Protein AF-0000000067417539 (afdb_homodimer)

Solvent-accessible surface area (backbone atoms only — not comparable to full-atom values): 49008 Å² total; per-residue (Å²): 124,87,70,71,47,50,42,73,65,52,53,49,49,56,33,50,54,48,44,44,44,50,24,54,71,59,54,62,60,45,29,59,38,79,88,56,55,67,68,60,54,50,51,51,49,49,48,50,26,50,43,35,70,62,41,44,41,47,52,42,29,35,38,40,38,35,36,55,36,11,48,52,43,14,65,52,37,34,90,78,68,41,40,49,39,47,21,32,36,34,58,30,32,34,31,30,34,17,54,83,93,40,79,54,18,36,35,42,69,67,55,44,52,52,34,27,50,69,7,37,25,68,84,79,81,80,47,68,68,59,51,51,28,22,14,45,53,50,72,64,57,52,46,50,54,50,49,53,35,50,50,54,47,51,50,55,53,49,28,55,74,71,71,40,51,75,52,57,46,52,46,56,34,43,36,46,39,64,50,35,59,56,43,45,65,45,44,64,58,40,56,24,72,41,55,70,58,45,79,40,59,61,40,89,40,73,55,47,85,67,84,72,74,70,81,56,63,71,75,75,55,49,69,63,26,74,84,45,71,64,84,66,85,71,81,83,67,86,72,71,88,66,79,81,70,82,69,74,77,75,63,78,56,41,60,66,41,39,54,44,39,42,48,42,41,46,43,39,43,47,38,40,50,48,42,57,60,54,64,53,85,84,74,45,73,64,51,52,51,48,46,50,49,46,50,50,46,49,48,55,65,39,40,61,56,49,49,50,48,50,50,54,52,48,56,46,30,39,75,60,31,50,77,68,65,77,67,27,61,44,46,53,78,54,50,27,54,77,53,33,67,69,48,49,52,51,35,51,51,50,29,50,53,47,33,39,52,44,17,49,47,51,45,70,55,64,80,54,93,53,83,41,71,68,57,43,51,51,46,46,53,30,24,48,42,45,37,47,47,66,59,58,46,49,62,54,52,50,33,49,73,70,64,58,83,46,71,65,50,53,52,49,50,52,52,42,52,51,38,50,54,52,35,50,52,28,42,52,46,49,52,50,50,24,60,57,40,64,78,58,67,61,76,53,53,29,59,55,54,68,69,63,53,48,60,68,74,99,126,88,71,69,48,50,43,72,66,52,55,51,49,55,32,49,54,48,44,44,44,50,26,54,69,59,55,62,60,46,28,58,39,79,87,56,55,66,68,59,53,49,50,50,50,50,49,51,27,51,42,34,69,61,39,44,42,47,51,44,29,33,39,40,38,35,35,55,37,10,48,51,42,14,66,54,37,34,90,80,69,41,41,50,41,49,22,32,36,35,57,30,31,34,31,29,33,19,54,82,92,40,80,54,18,35,35,44,66,67,57,46,51,52,33,26,52,69,6,36,26,68,84,81,83,78,49,68,66,60,51,51,27,22,14,45,52,52,73,63,56,52,47,50,54,50,50,52,35,49,49,53,47,51,50,54,52,48,27,56,74,70,69,39,51,76,52,58,46,51,46,57,32,42,36,47,38,65,49,35,59,56,42,45,65,47,45,64,57,41,56,24,73,40,55,71,56,45,79,42,57,61,40,90,41,72,55,46,86,65,84,74,75,70,81,57,62,71,73,74,57,50,71,61,26,74,84,44,68,63,82,66,84,70,81,80,66,83,78,66,87,67,80,80,70,81,69,71,76,75,62,79,51,46,63,63,40,42,56,43,39,45,49,41,43,48,42,41,45,49,38,40,54,48,42,58,62,48,69,45,89,84,68,47,72,65,53,54,50,49,46,49,50,48,50,50,45,48,49,54,66,40,40,60,57,50,48,50,47,50,50,55,52,49,56,46,29,38,74,56,31,47,78,69,63,75,67,26,61,43,46,54,79,53,49,25,56,76,51,32,68,69,49,49,52,51,35,52,51,51,28,50,52,47,33,38,51,44,16,47,48,50,45,71,54,66,80,56,92,53,84,42,71,66,57,44,49,52,47,47,52,28,24,48,43,46,37,48,47,67,58,56,48,52,61,54,52,51,32,48,73,69,63,57,82,47,70,66,52,52,52,49,49,53,51,40,54,51,36,51,54,51,37,49,50,27,43,51,46,50,52,49,50,23,58,58,40,62,80,60,65,61,76,55,53,30,58,55,54,67,70,64,54,48,60,70,74,99

Secondary structure (DSSP, 8-state):
----BPPHHHHHHHHHHHHHIIIIIS--PPPPPTT--HHHHHHHHHHHHHHHHH-HHHHHHHHHHHHHHHHHHHHHHGGGT--HHHHHHHHTT-EEEEETTEEEEE--HHHHHHHHHHTSSPPP---HHHHHHH-S--HHHHHHHHHHHHHHHHHHHHHHHTTPPPPHHHHHHHHHHHHHHHHHHHTTTSPSS---PEEEE----PPPP-TT----------TTTTTS------------S----------TTHHHHHHHHHHHHHHHHHHHHHHHHHTSS---HHHHHHHHHHHHHHHHHHHHHHHHHHHHHHHHHHHH-----TT-SS--TT--PPP-HHHHHHHHHHHHHHHHHHHHHHHTTTT---SSHHHHHHHHHHHHHHHHHHHTTHHHHHHHHHT---HHHHHHHHHHHHHHHHHHHHHHHHHHHHHHGGGS--GGGGBPPHHHHHHHH-/----BPPHHHHHHHHHHHHHIIIIIS--PPPPPTT--HHHHHHHHHHHHHHHHH-HHHHHHHHHHHHHHHHHHHHHHGGGT--HHHHHHHHTT-EEEEETTEEEEE--HHHHHHHHHHTSSPPP---HHHHHHH-S--HHHHHHHHHHHHHHHHHHHHHHHTTPPPPHHHHHHHHHHHHHHHHHHHTTTSPSS---PEEEE----PPPP-TT----------TTTTTS------------S----------TTHHHHHHHHHHHHHHHHHHHHHHHHHSSS---HHHHHHHHHHHHHHHHHHHHHHHHHHHHHHHHHHHH-----TT-SS--TT--PPP-HHHHHHHHHHHHHHHHHHHHHHHTTTT---SSHHHHHHHHHHHHHHHHHHHTTHHHHHHHHHT---HHHHHHHHHHHHHHHHHHHHHHHHHHHHHHGGGS--GGGGBPPHHHHHHHH-

pLDDT: mean 79.62, std 21.46, range [25.67, 98.38]

Foldseek 3Di:
DPFQWFDLVNVVVLLVVLLCLLQQVLQFWFEDFDPDDPVVVVVLSVVSSVCCLQPVLLSLLLLLLQLQQLVVVCVQCVVVPDHSLNSLCLQSQQEFEDADPDTQAGHHPVNVLVCLQVQQWDDDPDHLVNSQVLFPDDPVNLVVSLVSLVVLLVQVVLCVVVVFADFLSSLLSNLSSVCSVSSCVSCVSHGHHRHHHDYIYRHHGDRDDRDDDDPFPPLCLCQCCVVVVPPDPDDPDPDDPDDPPPPPPPCSPCPVCVVVCCCCCVVCVVVCVVVVVVVPDDCPPVNVVVVVVVVVVVCVVCVVVVVLVVLLVVSCLSLDQADDDSRHSGRDGSHGHDDHPVSSVVSLVSSLVSQQSSLVSLCVCQPHDAPDPVLSVLSNVLSVLSNVLSVLCVVLVVCSVVVPHDPVSSVSVVVSSVSSVVNSVSSVSSVVSSVVRSVDDDPSNRRGRDVVVVVVVD/DPFQWFDLVNVVVLLVVLLCLLQQVLQFWFEDFDPDDPVVVVVLSVVSSVCCLQPVLLSLLLLLLQLQQLVVVCVQCVVVPDDSLNSLCLQSQQEFEDADPDTQAGHHPVNVLVCLQVQQWDDDPDHLVNSQVLFPDDPVNLVVSLVSLVVLLVQVVLCVVVVFADFLSSLLSNLSSVCSVSSCVSCVSHGHHRHHHDYIYRHHGDRDDRDDDDPFPPLCLCQCCVLVVPPDDDDPDDPPPDDPPPPPPPPSCCSVCVVVCCCCVVVCVVVCVVVVVVVPDCCPPVNVVVVVVVVVVVCVVCVVVVVLVVLLVVSCLSLDQADDDSRHSGGDGSHGHDDHPVSNVVSLVSSLVSQQSSLVSLCVCQPHDAPDPVLSVLSNVLSVLSNVLSVLCVVLVVCSVVVPHDPVSVVSVVVSSVSSVVNSVSSVSSVVSSVVRSVDDDPSNRRGRDVVVVVVVD

Sequence (916 aa):
MCIDQRSLTDIIWSCFTTIFACTWLSVHPNMPGPDEKCWKTVLRRLELMLWSLICPEMIICWACRQWFAARSLCDEYGGLGWTKTHGYFLQMGGFMLMDGDEMVGVLTPEMFRDLLQDGMIAFPSITEEEIEDRSKADGLAKGIAVLQTVWFIAQCISRKAQGLITTEVELITLAFAALNGILYFLWWNKPLDVKCCVPVPYEDCEPVMIPSYTKPKRLTWRIFGMFFKSPGPEESTARETAKVPHSNPKKSTQIFSSIFSWGHTWFLNSLGHLTGCAAMDTITLATTCALFVKKALVELLLLPFRAILVILLRFQDFHRCDMVDEDAIRVPTFYAPANDDHGFFRVRITTLIVATIFGGIHCAGWNFPFPSHAELIIWRVSSLIIVIVPWTFVPLLVTGFMGIDTIATKVYTMVSYSGAVIYVLARLTLFVEALTALRHLPPGAYAVVEWTALLLHMMCIDQRSLTDIIWSCFTTIFACTWLSVHPNMPGPDEKCWKTVLRRLELMLWSLICPEMIICWACRQWFAARSLCDEYGGLGWTKTHGYFLQMGGFMLMDGDEMVGVLTPEMFRDLLQDGMIAFPSITEEEIEDRSKADGLAKGIAVLQTVWFIAQCISRKAQGLITTEVELITLAFAALNGILYFLWWNKPLDVKCCVPVPYEDCEPVMIPSYTKPKRLTWRIFGMFFKSPGPEESTARETAKVPHSNPKKSTQIFSSIFSWGHTWFLNSLGHLTGCAAMDTITLATTCALFVKKALVELLLLPFRAILVILLRFQDFHRCDMVDEDAIRVPTFYAPANDDHGFFRVRITTLIVATIFGGIHCAGWNFPFPSHAELIIWRVSSLIIVIVPWTFVPLLVTGFMGIDTIATKVYTMVSYSGAVIYVLARLTLFVEALTALRHLPPGAYAVVEWTALLLHM

Radius of gyration: 33.46 Å; Cα contacts (8 Å, |Δi|>4): 1093; chains: 2; bounding box: 87×87×120 Å

Structure (mmCIF, N/CA/C/O backbone):
data_AF-0000000067417539-model_v1
#
loop_
_entity.id
_entity.type
_entity.pdbx_description
1 polymer 'Predicted protein'
#
loop_
_atom_site.group_PDB
_atom_site.id
_atom_site.type_symbol
_atom_site.label_atom_id
_atom_site.label_alt_id
_atom_site.label_comp_id
_atom_site.label_asym_id
_atom_site.label_entity_id
_atom_site.label_seq_id
_atom_site.pdbx_PDB_ins_code
_atom_site.Cartn_x
_atom_site.Cartn_y
_atom_site.Cartn_z
_atom_site.occupancy
_atom_site.B_iso_or_equiv
_atom_site.auth_seq_id
_atom_site.auth_comp_id
_atom_site.auth_asym_id
_atom_site.auth_atom_id
_atom_site.pdbx_PDB_model_num
ATOM 1 N N . MET A 1 1 ? -37.094 -16.547 -8.812 1 30.61 1 MET A N 1
ATOM 2 C CA . MET A 1 1 ? -36 -15.633 -9.117 1 30.61 1 MET A CA 1
ATOM 3 C C . MET A 1 1 ? -35.25 -15.227 -7.852 1 30.61 1 MET A C 1
ATOM 5 O O . MET A 1 1 ? -35.844 -14.703 -6.91 1 30.61 1 MET A O 1
ATOM 9 N N . CYS A 1 2 ? -34.438 -16.016 -7.34 1 40.66 2 CYS A N 1
ATOM 10 C CA . CYS A 1 2 ? -33.719 -15.766 -6.098 1 40.66 2 CYS A CA 1
ATOM 11 C C . CYS A 1 2 ? -33.312 -14.305 -5.988 1 40.66 2 CYS A C 1
ATOM 13 O O . CYS A 1 2 ? -32.5 -13.828 -6.797 1 40.66 2 CYS A O 1
ATOM 15 N N . ILE A 1 3 ? -34.125 -13.336 -5.777 1 50.66 3 ILE A N 1
ATOM 16 C CA . ILE A 1 3 ? -34.031 -11.883 -5.688 1 50.66 3 ILE A CA 1
ATOM 17 C C . ILE A 1 3 ? -32.75 -11.516 -4.926 1 50.66 3 ILE A C 1
ATOM 19 O O . ILE A 1 3 ? -32.562 -11.93 -3.779 1 50.66 3 ILE A O 1
ATOM 23 N N . ASP A 1 4 ? -31.688 -11.234 -5.594 1 61.25 4 ASP A N 1
ATOM 24 C CA . ASP A 1 4 ? -30.359 -10.961 -5.062 1 61.25 4 ASP A CA 1
ATOM 25 C C . ASP A 1 4 ? -30.406 -9.898 -3.967 1 61.25 4 ASP A C 1
ATOM 27 O O . ASP A 1 4 ? -30.906 -8.797 -4.191 1 61.25 4 ASP A O 1
ATOM 31 N N . GLN A 1 5 ? -30.812 -10.25 -2.805 1 75.88 5 GLN A N 1
ATOM 32 C CA . GLN A 1 5 ? -30.781 -9.375 -1.638 1 75.88 5 GLN A CA 1
ATOM 33 C C . GLN A 1 5 ? -29.391 -9.328 -1.022 1 75.88 5 GLN A C 1
ATOM 35 O O . GLN A 1 5 ? -28.594 -10.266 -1.186 1 75.88 5 GLN A O 1
ATOM 40 N N . ARG A 1 6 ? -29.141 -8.07 -0.661 1 79.06 6 ARG A N 1
ATOM 41 C CA . ARG A 1 6 ? -27.906 -7.957 0.1 1 79.06 6 ARG A CA 1
ATOM 42 C C . ARG A 1 6 ? -28.125 -8.305 1.568 1 79.06 6 ARG A C 1
ATOM 44 O O . ARG A 1 6 ? -29.219 -8.125 2.092 1 79.06 6 ARG A O 1
ATOM 51 N N . SER A 1 7 ? -27.094 -8.875 2.131 1 78.69 7 SER A N 1
ATOM 52 C CA . SER A 1 7 ? -27.156 -9.25 3.539 1 78.69 7 SER A CA 1
ATOM 53 C C . SER A 1 7 ? -26.719 -8.102 4.441 1 78.69 7 SER A C 1
ATOM 55 O O . SER A 1 7 ? -26.172 -7.105 3.959 1 78.69 7 SER A O 1
ATOM 57 N N . LEU A 1 8 ? -27.062 -8.211 5.754 1 82.5 8 LEU A N 1
ATOM 58 C CA . LEU A 1 8 ? -26.594 -7.234 6.734 1 82.5 8 LEU A CA 1
ATOM 59 C C . LEU A 1 8 ? -25.062 -7.168 6.746 1 82.5 8 LEU A C 1
ATOM 61 O O . LEU A 1 8 ? -24.5 -6.082 6.852 1 82.5 8 LEU A O 1
ATOM 65 N N . THR A 1 9 ? -24.5 -8.281 6.598 1 77.75 9 THR A N 1
ATOM 66 C CA . THR A 1 9 ? -23.031 -8.336 6.59 1 77.75 9 THR A CA 1
ATOM 67 C C . THR A 1 9 ? -22.469 -7.609 5.375 1 77.75 9 THR A C 1
ATOM 69 O O . THR A 1 9 ? -21.422 -6.973 5.457 1 77.75 9 THR A O 1
ATOM 72 N N . ASP A 1 10 ? -23.172 -7.68 4.316 1 79.38 10 ASP A N 1
ATOM 73 C CA . ASP A 1 10 ? -22.75 -6.957 3.115 1 79.38 10 ASP A CA 1
ATOM 74 C C . ASP A 1 10 ? -22.75 -5.449 3.354 1 79.38 10 ASP A C 1
ATOM 76 O O . ASP A 1 10 ? -21.828 -4.746 2.943 1 79.38 10 ASP A O 1
ATOM 80 N N . ILE A 1 11 ? -23.766 -5.074 3.975 1 86.38 11 ILE A N 1
ATOM 81 C CA . ILE A 1 11 ? -23.922 -3.65 4.246 1 86.38 11 ILE A CA 1
ATOM 82 C C . ILE A 1 11 ? -22.812 -3.18 5.18 1 86.38 11 ILE A C 1
ATOM 84 O O . ILE A 1 11 ? -22.141 -2.18 4.91 1 86.38 11 ILE A O 1
ATOM 88 N N . ILE A 1 12 ? -22.594 -3.945 6.184 1 86.62 12 ILE A N 1
ATOM 89 C CA . ILE A 1 12 ? -21.594 -3.578 7.191 1 86.62 12 ILE A CA 1
ATOM 90 C C . ILE A 1 12 ? -20.203 -3.582 6.57 1 86.62 12 ILE A C 1
ATOM 92 O O . ILE A 1 12 ? -19.438 -2.639 6.75 1 86.62 12 ILE A O 1
ATOM 96 N N . TRP A 1 13 ? -19.906 -4.531 5.82 1 81.94 13 TRP A N 1
ATOM 97 C CA . TRP A 1 13 ? -18.562 -4.672 5.242 1 81.94 13 TRP A CA 1
ATOM 98 C C . TRP A 1 13 ? -18.297 -3.582 4.207 1 81.94 13 TRP A C 1
ATOM 100 O O . TRP A 1 13 ? -17.203 -3.027 4.148 1 81.94 13 TRP A O 1
ATOM 110 N N . SER A 1 14 ? -19.234 -3.32 3.393 1 85.69 14 SER A N 1
ATOM 111 C CA . SER A 1 14 ? -19.062 -2.268 2.393 1 85.69 14 SER A CA 1
ATOM 112 C C . SER A 1 14 ? -18.828 -0.915 3.051 1 85.69 14 SER A C 1
ATOM 114 O O . SER A 1 14 ? -17.969 -0.146 2.6 1 85.69 14 SER A O 1
ATOM 116 N N . CYS A 1 15 ? -19.531 -0.683 4.098 1 93.25 15 CYS A N 1
ATOM 117 C CA . CYS A 1 15 ? -19.359 0.58 4.809 1 93.25 15 CYS A CA 1
ATOM 118 C C . CYS A 1 15 ? -18.031 0.624 5.539 1 93.25 15 CYS A C 1
ATOM 120 O O . CYS A 1 15 ? -17.312 1.623 5.469 1 93.25 15 CYS A O 1
ATOM 122 N N . PHE A 1 16 ? -17.734 -0.438 6.164 1 90.31 16 PHE A N 1
ATOM 123 C CA . PHE A 1 16 ? -16.484 -0.493 6.93 1 90.31 16 PHE A CA 1
ATOM 124 C C . PHE A 1 16 ? -15.281 -0.319 6.02 1 90.31 16 PHE A C 1
ATOM 126 O O . PHE A 1 16 ? -14.367 0.446 6.336 1 90.31 16 PHE A O 1
ATOM 133 N N . THR A 1 17 ? -15.242 -0.993 4.883 1 87.19 17 THR A N 1
ATOM 134 C CA . THR A 1 17 ? -14.117 -0.904 3.959 1 87.19 17 THR A CA 1
ATOM 135 C C . THR A 1 17 ? -14.008 0.502 3.377 1 87.19 17 THR A C 1
ATOM 137 O O . THR A 1 17 ? -12.898 1.02 3.197 1 87.19 17 THR A O 1
ATOM 140 N N . THR A 1 18 ? -15.094 1.055 3.1 1 92.12 18 THR A N 1
ATOM 141 C CA . THR A 1 18 ? -15.086 2.408 2.559 1 92.12 18 THR A CA 1
ATOM 142 C C . THR A 1 18 ? -14.602 3.408 3.604 1 92.12 18 THR A C 1
ATOM 144 O O . THR A 1 18 ? -13.781 4.281 3.303 1 92.12 18 THR A O 1
ATOM 147 N N . ILE A 1 19 ? -15.102 3.273 4.816 1 94.19 19 ILE A N 1
ATOM 148 C CA . ILE A 1 19 ? -14.672 4.164 5.891 1 94.19 19 ILE A CA 1
ATOM 149 C C . ILE A 1 19 ? -13.172 3.998 6.129 1 94.19 19 ILE A C 1
ATOM 151 O O . ILE A 1 19 ? -12.453 4.984 6.305 1 94.19 19 ILE A O 1
ATOM 155 N N . PHE A 1 20 ? -12.742 2.793 6.105 1 90.44 20 PHE A N 1
ATOM 156 C CA . PHE A 1 20 ? -11.32 2.52 6.285 1 90.44 20 PHE A CA 1
ATOM 157 C C . PHE A 1 20 ? -10.5 3.174 5.18 1 90.44 20 PHE A C 1
ATOM 159 O O . PHE A 1 20 ? -9.453 3.768 5.445 1 90.44 20 PHE A O 1
ATOM 166 N N . ALA A 1 21 ? -10.945 3.092 3.982 1 89.31 21 ALA A N 1
ATOM 167 C CA . ALA A 1 21 ? -10.266 3.719 2.848 1 89.31 21 ALA A CA 1
ATOM 168 C C . ALA A 1 21 ? -10.203 5.234 3.02 1 89.31 21 ALA A C 1
ATOM 170 O O . ALA A 1 21 ? -9.18 5.855 2.727 1 89.31 21 ALA A O 1
ATOM 171 N N . CYS A 1 22 ? -11.195 5.801 3.574 1 94 22 CYS A N 1
ATOM 172 C CA . CYS A 1 22 ? -11.312 7.254 3.674 1 94 22 CYS A CA 1
ATOM 173 C C . CYS A 1 22 ? -10.555 7.777 4.891 1 94 22 CYS A C 1
ATOM 175 O O . CYS A 1 22 ? -10.258 8.969 4.977 1 94 22 CYS A O 1
ATOM 177 N N . THR A 1 23 ? -10.258 6.914 5.824 1 94.12 23 THR A N 1
ATOM 178 C CA . THR A 1 23 ? -9.734 7.43 7.086 1 94.12 23 THR A CA 1
ATOM 179 C C . THR A 1 23 ? -8.328 6.902 7.344 1 94.12 23 THR A C 1
ATOM 181 O O . THR A 1 23 ? -7.551 7.527 8.062 1 94.12 23 THR A O 1
ATOM 184 N N . TRP A 1 24 ? -7.984 5.84 6.777 1 90.12 24 TRP A N 1
ATOM 185 C CA . TRP A 1 24 ? -6.664 5.262 7 1 90.12 24 TRP A CA 1
ATOM 186 C C . TRP A 1 24 ? -5.805 5.371 5.742 1 90.12 24 TRP A C 1
ATOM 188 O O . TRP A 1 24 ? -4.707 5.93 5.781 1 90.12 24 TRP A O 1
ATOM 198 N N . LEU A 1 25 ? -6.379 4.938 4.637 1 88.94 25 LEU A N 1
ATOM 199 C CA . LEU A 1 25 ? -5.586 4.84 3.418 1 88.94 25 LEU A CA 1
ATOM 200 C C . LEU A 1 25 ? -5.371 6.215 2.799 1 88.94 25 LEU A C 1
ATOM 202 O O . LEU A 1 25 ? -4.328 6.469 2.186 1 88.94 25 LEU A O 1
ATOM 206 N N . SER A 1 26 ? -6.289 7.059 2.953 1 92.94 26 SER A N 1
ATOM 207 C CA . SER A 1 26 ? -6.242 8.344 2.264 1 92.94 26 SER A CA 1
ATOM 208 C C . SER A 1 26 ? -5.445 9.367 3.062 1 92.94 26 SER A C 1
ATOM 210 O O . SER A 1 26 ? -5.055 10.406 2.531 1 92.94 26 SER A O 1
ATOM 212 N N . VAL A 1 27 ? -5.254 9.109 4.324 1 95.19 27 VAL A N 1
ATOM 213 C CA . VAL A 1 27 ? -4.582 10.094 5.172 1 95.19 27 VAL A CA 1
ATOM 214 C C . VAL A 1 27 ? -3.068 9.922 5.055 1 95.19 27 VAL A C 1
ATOM 216 O O . VAL A 1 27 ? -2.543 8.828 5.242 1 95.19 27 VAL A O 1
ATOM 219 N N . HIS A 1 28 ? -2.389 11.008 4.664 1 96.06 28 HIS A N 1
ATOM 220 C CA . HIS A 1 28 ? -0.939 11.031 4.516 1 96.06 28 HIS A CA 1
ATOM 221 C C . HIS A 1 28 ? -0.271 11.711 5.707 1 96.06 28 HIS A C 1
ATOM 223 O O . HIS A 1 28 ? -0.186 12.938 5.758 1 96.06 28 HIS A O 1
ATOM 229 N N . PRO A 1 29 ? 0.31 10.969 6.602 1 95.62 29 PRO A N 1
ATOM 230 C CA . PRO A 1 29 ? 0.943 11.578 7.773 1 95.62 29 PRO A CA 1
ATOM 231 C C . PRO A 1 29 ? 2.295 12.211 7.449 1 95.62 29 PRO A C 1
ATOM 233 O O . PRO A 1 29 ? 2.877 11.938 6.398 1 95.62 29 PRO A O 1
ATOM 236 N N . ASN A 1 30 ? 2.695 13.133 8.328 1 96.81 30 ASN A N 1
ATOM 237 C CA . ASN A 1 30 ? 4.07 13.617 8.281 1 96.81 30 ASN A CA 1
ATOM 238 C C . ASN A 1 30 ? 5.062 12.523 8.672 1 96.81 30 ASN A C 1
ATOM 240 O O . ASN A 1 30 ? 4.664 11.477 9.18 1 96.81 30 ASN A O 1
ATOM 244 N N . MET A 1 31 ? 6.254 12.789 8.414 1 95.5 31 MET A N 1
ATOM 245 C CA . MET A 1 31 ? 7.281 11.766 8.594 1 95.5 31 MET A CA 1
ATOM 246 C C . MET A 1 31 ? 7.516 11.477 10.07 1 95.5 31 MET A C 1
ATOM 248 O O . MET A 1 31 ? 7.52 12.391 10.891 1 95.5 31 MET A O 1
ATOM 252 N N . PRO A 1 32 ? 7.711 10.219 10.375 1 93.88 32 PRO A N 1
ATOM 253 C CA . PRO A 1 32 ? 8.102 9.875 11.75 1 93.88 32 PRO A CA 1
ATOM 254 C C . PRO A 1 32 ? 9.555 10.242 12.055 1 93.88 32 PRO A C 1
ATOM 256 O O . PRO A 1 32 ? 10.328 10.531 11.133 1 93.88 32 PRO A O 1
ATOM 259 N N . GLY A 1 33 ? 9.883 10.352 13.328 1 90.94 33 GLY A N 1
ATOM 260 C CA . GLY A 1 33 ? 11.266 10.586 13.711 1 90.94 33 GLY A CA 1
ATOM 261 C C . GLY A 1 33 ? 12.195 9.438 13.352 1 90.94 33 GLY A C 1
ATOM 262 O O . GLY A 1 33 ? 11.742 8.305 13.188 1 90.94 33 GLY A O 1
ATOM 263 N N . PRO A 1 34 ? 13.398 9.961 13.266 1 87.94 34 PRO A N 1
ATOM 264 C CA . PRO A 1 34 ? 14.367 8.891 13.023 1 87.94 34 PRO A CA 1
ATOM 265 C C . PRO A 1 34 ? 14.422 7.867 14.156 1 87.94 34 PRO A C 1
ATOM 267 O O . PRO A 1 34 ? 14.266 8.234 15.328 1 87.94 34 PRO A O 1
ATOM 270 N N . ASP A 1 35 ? 14.312 6.562 13.984 1 81.94 35 ASP A N 1
ATOM 271 C CA . ASP A 1 35 ? 14.453 5.449 14.914 1 81.94 35 ASP A CA 1
ATOM 272 C C . ASP A 1 35 ? 13.219 5.301 15.797 1 81.94 35 ASP A C 1
ATOM 274 O O . ASP A 1 35 ? 13.289 4.723 16.875 1 81.94 35 ASP A O 1
ATOM 278 N N . GLU A 1 36 ? 12.234 6.094 15.508 1 88 36 GLU A N 1
ATOM 279 C CA . GLU A 1 36 ? 11 5.914 16.266 1 88 36 GLU A CA 1
ATOM 280 C C . GLU A 1 36 ? 10.484 4.484 16.156 1 88 36 GLU A C 1
ATOM 282 O O . GLU A 1 36 ? 10.539 3.883 15.078 1 88 36 GLU A O 1
ATOM 287 N N . LYS A 1 37 ? 10.078 4.043 17.281 1 84.25 37 LYS A N 1
ATOM 288 C CA . LYS A 1 37 ? 9.555 2.678 17.297 1 84.25 37 LYS A CA 1
ATOM 289 C C . LYS A 1 37 ? 8.266 2.572 16.484 1 84.25 37 LYS A C 1
ATOM 291 O O . LYS A 1 37 ? 7.492 3.529 16.422 1 84.25 37 LYS A O 1
ATOM 296 N N . CYS A 1 38 ? 8.023 1.442 15.953 1 83.56 38 CYS A N 1
ATOM 297 C CA . CYS A 1 38 ? 6.891 1.188 15.07 1 83.56 38 CYS A CA 1
ATOM 298 C C . CYS A 1 38 ? 5.57 1.419 15.797 1 83.56 38 CYS A C 1
ATOM 300 O O . CYS A 1 38 ? 4.629 1.969 15.227 1 83.56 38 CYS A O 1
ATOM 302 N N . TRP A 1 39 ? 5.559 1.03 17.062 1 84 39 TRP A N 1
ATOM 303 C CA . TRP A 1 39 ? 4.285 1.126 17.781 1 84 39 TRP A CA 1
ATOM 304 C C . TRP A 1 39 ? 3.879 2.584 17.969 1 84 39 TRP A C 1
ATOM 306 O O . TRP A 1 39 ? 2.689 2.902 18 1 84 39 TRP A O 1
ATOM 316 N N . LYS A 1 40 ? 4.832 3.449 18.078 1 88.31 40 LYS A N 1
ATOM 317 C CA . LYS A 1 40 ? 4.523 4.871 18.219 1 88.31 40 LYS A CA 1
ATOM 318 C C . LYS A 1 40 ? 3.945 5.434 16.922 1 88.31 40 LYS A C 1
ATOM 320 O O . LYS A 1 40 ? 3.012 6.234 16.953 1 88.31 40 LYS A O 1
ATOM 325 N N . THR A 1 41 ? 4.496 5.016 15.883 1 90 41 THR A N 1
ATOM 326 C CA . THR A 1 41 ? 4.004 5.465 14.586 1 90 41 THR A CA 1
ATOM 327 C C . THR A 1 41 ? 2.596 4.938 14.328 1 90 41 THR A C 1
ATOM 329 O O . THR A 1 41 ? 1.746 5.656 13.797 1 90 41 THR A O 1
ATOM 332 N N . VAL A 1 42 ? 2.33 3.715 14.766 1 87.06 42 VAL A N 1
ATOM 333 C CA . VAL A 1 42 ? 1.009 3.123 14.586 1 87.06 42 VAL A CA 1
ATOM 334 C C . VAL A 1 42 ? -0.011 3.867 15.445 1 87.06 42 VAL A C 1
ATOM 336 O O . VAL A 1 42 ? -1.132 4.129 15.008 1 87.06 42 VAL A O 1
ATOM 339 N N . LEU A 1 43 ? 0.421 4.16 16.625 1 89.69 43 LEU A N 1
ATOM 340 C CA . LEU A 1 43 ? -0.47 4.895 17.516 1 89.69 43 LEU A CA 1
ATOM 341 C C . LEU A 1 43 ? -0.818 6.262 16.938 1 89.69 43 LEU A C 1
ATOM 343 O O . LEU A 1 43 ? -1.961 6.711 17.031 1 89.69 43 LEU A O 1
ATOM 347 N N . ARG A 1 44 ? 0.122 6.875 16.375 1 91.94 44 ARG A N 1
ATOM 348 C CA . ARG A 1 44 ? -0.13 8.164 15.734 1 91.94 44 ARG A CA 1
ATOM 349 C C . ARG A 1 44 ? -1.064 8.016 14.539 1 91.94 44 ARG A C 1
ATOM 351 O O . ARG A 1 44 ? -1.921 8.875 14.305 1 91.94 44 ARG A O 1
ATOM 358 N N . ARG A 1 45 ? -0.886 7.008 13.828 1 92.19 45 ARG A N 1
ATOM 359 C CA . ARG A 1 45 ? -1.764 6.727 12.695 1 92.19 45 ARG A CA 1
ATOM 360 C C . ARG A 1 45 ? -3.191 6.469 13.164 1 92.19 45 ARG A C 1
ATOM 362 O O . ARG A 1 45 ? -4.148 6.879 12.508 1 92.19 45 ARG A O 1
ATOM 369 N N . LEU A 1 46 ? -3.291 5.758 14.25 1 91 46 LEU A N 1
ATOM 370 C CA . LEU A 1 46 ? -4.605 5.492 14.82 1 91 46 LEU A CA 1
ATOM 371 C C . LEU A 1 46 ? -5.266 6.781 15.297 1 91 46 LEU A C 1
ATOM 373 O O . LEU A 1 46 ? -6.473 6.961 15.141 1 91 46 LEU A O 1
ATOM 377 N N . GLU A 1 47 ? -4.449 7.59 15.836 1 92.88 47 GLU A N 1
ATOM 378 C CA . GLU A 1 47 ? -4.977 8.891 16.234 1 92.88 47 GLU A CA 1
ATOM 379 C C . GLU A 1 47 ? -5.512 9.664 15.031 1 92.88 47 GLU A C 1
ATOM 381 O O . GLU A 1 47 ? -6.602 10.242 15.094 1 92.88 47 GLU A O 1
ATOM 386 N N . LEU A 1 48 ? -4.762 9.695 14 1 94.88 48 LEU A N 1
ATOM 387 C CA . LEU A 1 48 ? -5.188 10.383 12.789 1 94.88 48 LEU A CA 1
ATOM 388 C C . LEU A 1 48 ? -6.477 9.773 12.25 1 94.88 48 LEU A C 1
ATOM 390 O O . LEU A 1 48 ? -7.367 10.5 11.797 1 94.88 48 LEU A O 1
ATOM 394 N N . MET A 1 49 ? -6.52 8.453 12.312 1 94.94 49 MET A N 1
ATOM 395 C CA . MET A 1 49 ? -7.746 7.785 11.875 1 94.94 49 MET A CA 1
ATOM 396 C C . MET A 1 49 ? -8.93 8.211 12.734 1 94.94 49 MET A C 1
ATOM 398 O O . MET A 1 49 ? -10.016 8.484 12.211 1 94.94 49 MET A O 1
ATOM 402 N N . LEU A 1 50 ? -8.75 8.281 14.016 1 93 50 LEU A N 1
ATOM 403 C CA . LEU A 1 50 ? -9.812 8.672 14.938 1 93 50 LEU A CA 1
ATOM 404 C C . LEU A 1 50 ? -10.289 10.094 14.648 1 93 50 LEU A C 1
ATOM 406 O O . LEU A 1 50 ? -11.5 10.344 14.602 1 93 50 LEU A O 1
ATOM 410 N N . TRP A 1 51 ? -9.383 10.93 14.398 1 93.31 51 TRP A N 1
ATOM 411 C CA . TRP A 1 51 ? -9.773 12.305 14.102 1 93.31 51 TRP A CA 1
ATOM 412 C C . TRP A 1 51 ? -10.438 12.391 12.734 1 93.31 51 TRP A C 1
ATOM 414 O O . TRP A 1 51 ? -11.336 13.219 12.523 1 93.31 51 TRP A O 1
ATOM 424 N N . SER A 1 52 ? -10.008 11.555 11.844 1 95.5 52 SER A N 1
ATOM 425 C CA . SER A 1 52 ? -10.672 11.508 10.547 1 95.5 52 SER A CA 1
ATOM 426 C C . SER A 1 52 ? -12.109 11.023 10.68 1 95.5 52 SER A C 1
ATOM 428 O O . SER A 1 52 ? -12.984 11.43 9.906 1 95.5 52 SER A O 1
ATOM 430 N N . LEU A 1 53 ? -12.352 10.211 11.648 1 94.56 53 LEU A N 1
ATOM 431 C CA . LEU A 1 53 ? -13.695 9.703 11.898 1 94.56 53 LEU A CA 1
ATOM 432 C C . LEU A 1 53 ? -14.555 10.758 12.586 1 94.56 53 LEU A C 1
ATOM 434 O O . LEU A 1 53 ? -15.734 10.906 12.266 1 94.56 53 LEU A O 1
ATOM 438 N N . ILE A 1 54 ? -13.938 11.477 13.438 1 92.75 54 ILE A N 1
ATOM 439 C CA . ILE A 1 54 ? -14.688 12.398 14.281 1 92.75 54 ILE A CA 1
ATOM 440 C C . ILE A 1 54 ? -14.867 13.727 13.547 1 92.75 54 ILE A C 1
ATOM 442 O O . ILE A 1 54 ? -15.969 14.281 13.508 1 92.75 54 ILE A O 1
ATOM 446 N N . CYS A 1 55 ? -13.805 14.219 13.031 1 93.44 55 CYS A N 1
ATOM 447 C CA . CYS A 1 55 ? -13.836 15.523 12.391 1 93.44 55 CYS A CA 1
ATOM 448 C C . CYS A 1 55 ? -13.039 15.523 11.094 1 93.44 55 CYS A C 1
ATOM 450 O O . CYS A 1 55 ? -12.016 16.188 10.984 1 93.44 55 CYS A O 1
ATOM 452 N N . PRO A 1 56 ? -13.617 14.867 10.047 1 95.06 56 PRO A N 1
ATOM 453 C CA . PRO A 1 56 ? -12.883 14.797 8.781 1 95.06 56 PRO A CA 1
ATOM 454 C C . PRO A 1 56 ? -12.625 16.172 8.172 1 95.06 56 PRO A C 1
ATOM 456 O O . PRO A 1 56 ? -11.641 16.359 7.457 1 95.06 56 PRO A O 1
ATOM 459 N N . GLU A 1 57 ? -13.469 17.188 8.438 1 94.19 57 GLU A N 1
ATOM 460 C CA . GLU A 1 57 ? -13.273 18.516 7.902 1 94.19 57 GLU A CA 1
ATOM 461 C C . GLU A 1 57 ? -12 19.156 8.445 1 94.19 57 GLU A C 1
ATOM 463 O O . GLU A 1 57 ? -11.359 19.953 7.766 1 94.19 57 GLU A O 1
ATOM 468 N N . MET A 1 58 ? -11.672 18.766 9.641 1 92.81 58 MET A N 1
ATOM 469 C CA . MET A 1 58 ? -10.438 19.297 10.219 1 92.81 58 MET A CA 1
ATOM 470 C C . MET A 1 58 ? -9.211 18.672 9.57 1 92.81 58 MET A C 1
ATOM 472 O O . MET A 1 58 ? -8.18 19.312 9.422 1 92.81 58 MET A O 1
ATOM 476 N N . ILE A 1 59 ? -9.305 17.422 9.234 1 95.62 59 ILE A N 1
ATOM 477 C CA . ILE A 1 59 ? -8.234 16.781 8.492 1 95.62 59 ILE A CA 1
ATOM 478 C C . ILE A 1 59 ? -8.07 17.453 7.133 1 95.62 59 ILE A C 1
ATOM 480 O O . ILE A 1 59 ? -6.941 17.688 6.68 1 95.62 59 ILE A O 1
ATOM 484 N N . ILE A 1 60 ? -9.164 17.766 6.539 1 96.31 60 ILE A N 1
ATOM 485 C CA . ILE A 1 60 ? -9.141 18.438 5.254 1 96.31 60 ILE A CA 1
ATOM 486 C C . ILE A 1 60 ? -8.555 19.844 5.422 1 96.31 60 ILE A C 1
ATOM 488 O O . ILE A 1 60 ? -7.836 20.328 4.547 1 96.31 60 ILE A O 1
ATOM 492 N N . CYS A 1 61 ? -8.859 20.484 6.551 1 94.75 61 CYS A N 1
ATOM 493 C CA . CYS A 1 61 ? -8.242 21.766 6.855 1 94.75 61 CYS A CA 1
ATOM 494 C C . CYS A 1 61 ? -6.723 21.656 6.887 1 94.75 61 CYS A C 1
ATOM 496 O O . CYS A 1 61 ? -6.023 22.453 6.266 1 94.75 61 CYS A O 1
ATOM 498 N N . TRP A 1 62 ? -6.246 20.719 7.594 1 96.12 62 TRP A N 1
ATOM 499 C CA . TRP A 1 62 ? -4.816 20.453 7.668 1 96.12 62 TRP A CA 1
ATOM 500 C C . TRP A 1 62 ? -4.238 20.172 6.281 1 96.12 62 TRP A C 1
ATOM 502 O O . TRP A 1 62 ? -3.205 20.734 5.91 1 96.12 62 TRP A O 1
ATOM 512 N N . ALA A 1 63 ? -4.914 19.359 5.516 1 96.88 63 ALA A N 1
ATOM 513 C CA . ALA A 1 63 ? -4.48 19.031 4.16 1 96.88 63 ALA A CA 1
ATOM 514 C C . ALA A 1 63 ? -4.441 20.281 3.281 1 96.88 63 ALA A C 1
ATOM 516 O O . ALA A 1 63 ? -3.545 20.438 2.449 1 96.88 63 ALA A O 1
ATOM 517 N N . CYS A 1 64 ? -5.41 21.125 3.471 1 96.19 64 CYS A N 1
ATOM 518 C CA . CYS A 1 64 ? -5.477 22.359 2.699 1 96.19 64 CYS A CA 1
ATOM 519 C C . CYS A 1 64 ? -4.297 23.266 3.023 1 96.19 64 CYS A C 1
ATOM 521 O O . CYS A 1 64 ? -3.689 23.844 2.121 1 96.19 64 CYS A O 1
ATOM 523 N N . ARG A 1 65 ? -4.031 23.344 4.266 1 95.75 65 ARG A N 1
ATOM 524 C CA . ARG A 1 65 ? -2.875 24.141 4.676 1 95.75 65 ARG A CA 1
ATOM 525 C C . ARG A 1 65 ? -1.596 23.609 4.027 1 95.75 65 ARG A C 1
ATOM 527 O O . ARG A 1 65 ? -0.8 24.391 3.498 1 95.75 65 ARG A O 1
ATOM 534 N N . GLN A 1 66 ? -1.442 22.375 4.066 1 96.94 66 GLN A N 1
ATOM 535 C CA . GLN A 1 66 ? -0.242 21.766 3.498 1 96.94 66 GLN A CA 1
ATOM 536 C C . GLN A 1 66 ? -0.215 21.922 1.98 1 96.94 66 GLN A C 1
ATOM 538 O O . GLN A 1 66 ? 0.854 22.078 1.386 1 96.94 66 GLN A O 1
ATOM 543 N N . TRP A 1 67 ? -1.37 21.844 1.391 1 96.88 67 TRP A N 1
ATOM 544 C CA . TRP A 1 67 ? -1.466 21.984 -0.06 1 96.88 67 TRP A CA 1
ATOM 545 C C . TRP A 1 67 ? -0.995 23.359 -0.514 1 96.88 67 TRP A C 1
ATOM 547 O O . TRP A 1 67 ? -0.199 23.469 -1.449 1 96.88 67 TRP A O 1
ATOM 557 N N . PHE A 1 68 ? -1.43 24.406 0.129 1 94.38 68 PHE A N 1
ATOM 558 C CA . PHE A 1 68 ? -1.025 25.766 -0.221 1 94.38 68 PHE A CA 1
ATOM 559 C C . PHE A 1 68 ? 0.46 25.969 0.05 1 94.38 68 PHE A C 1
ATOM 561 O O . PHE A 1 68 ? 1.152 26.625 -0.73 1 94.38 68 PHE A O 1
ATOM 568 N N . ALA A 1 69 ? 0.922 25.391 1.125 1 94.56 69 ALA A N 1
ATOM 569 C CA . ALA A 1 69 ? 2.342 25.5 1.447 1 94.56 69 ALA A CA 1
ATOM 570 C C . ALA A 1 69 ? 3.199 24.797 0.397 1 94.56 69 ALA A C 1
ATOM 572 O O . ALA A 1 69 ? 4.227 25.328 -0.033 1 94.56 69 ALA A O 1
ATOM 573 N N . ALA A 1 70 ? 2.801 23.625 0.057 1 96.69 70 ALA A N 1
ATOM 574 C CA . ALA A 1 70 ? 3.541 22.891 -0.955 1 96.69 70 ALA A CA 1
ATOM 575 C C . ALA A 1 70 ? 3.594 23.641 -2.273 1 96.69 70 ALA A C 1
ATOM 577 O O . ALA A 1 70 ? 4.625 23.656 -2.953 1 96.69 70 ALA A O 1
ATOM 578 N N . ARG A 1 71 ? 2.51 24.25 -2.652 1 94.19 71 ARG A N 1
ATOM 579 C CA . ARG A 1 71 ? 2.453 25.047 -3.875 1 94.19 71 ARG A CA 1
ATOM 580 C C . ARG A 1 71 ? 3.387 26.25 -3.789 1 94.19 71 ARG A C 1
ATOM 582 O O . ARG A 1 71 ? 4.094 26.562 -4.75 1 94.19 71 ARG A O 1
ATOM 589 N N . SER A 1 72 ? 3.328 26.922 -2.674 1 92 72 SER A N 1
ATOM 590 C CA . SER A 1 72 ? 4.207 28.062 -2.463 1 92 72 SER A CA 1
ATOM 591 C C . SER A 1 72 ? 5.676 27.656 -2.559 1 92 72 SER A C 1
ATOM 593 O O . SER A 1 72 ? 6.48 28.359 -3.178 1 92 72 SER A O 1
ATOM 595 N N . LEU A 1 73 ? 6 26.562 -1.975 1 94.19 73 LEU A N 1
ATOM 596 C CA . LEU A 1 73 ? 7.375 26.062 -1.999 1 94.19 73 LEU A CA 1
ATOM 597 C C . LEU A 1 73 ? 7.773 25.641 -3.41 1 94.19 73 LEU A C 1
ATOM 599 O O . LEU A 1 73 ? 8.922 25.828 -3.812 1 94.19 73 LEU A O 1
ATOM 603 N N . CYS A 1 74 ? 6.883 25.016 -4.094 1 94.69 74 CYS A N 1
ATOM 604 C CA . CYS A 1 74 ? 7.121 24.672 -5.488 1 94.69 74 CYS A CA 1
ATOM 605 C C . CYS A 1 74 ? 7.414 25.906 -6.32 1 94.69 74 CYS A C 1
ATOM 607 O O . CYS A 1 74 ? 8.305 25.891 -7.176 1 94.69 74 CYS A O 1
ATOM 609 N N . ASP A 1 75 ? 6.637 26.969 -6.117 1 91.44 75 ASP A N 1
ATOM 610 C CA . ASP A 1 75 ? 6.844 28.234 -6.836 1 91.44 75 ASP A CA 1
ATOM 611 C C . ASP A 1 75 ? 8.188 28.859 -6.469 1 91.44 75 ASP A C 1
ATOM 613 O O . ASP A 1 75 ? 8.883 29.391 -7.332 1 91.44 75 ASP A O 1
ATOM 617 N N . GLU A 1 76 ? 8.531 28.781 -5.227 1 91.25 76 GLU A N 1
ATOM 618 C CA . GLU A 1 76 ? 9.766 29.375 -4.719 1 91.25 76 GLU A CA 1
ATOM 619 C C . GLU A 1 76 ? 10.992 28.656 -5.289 1 91.25 76 GLU A C 1
ATOM 621 O O . GLU A 1 76 ? 11.969 29.312 -5.664 1 91.25 76 GLU A O 1
ATOM 626 N N . TYR A 1 77 ? 10.938 27.328 -5.367 1 94.12 77 TYR A N 1
ATOM 627 C CA . TYR A 1 77 ? 12.109 26.562 -5.75 1 94.12 77 TYR A CA 1
ATOM 628 C C . TYR A 1 77 ? 11.898 25.891 -7.105 1 94.12 77 TYR A C 1
ATOM 630 O O . TYR A 1 77 ? 12.648 24.984 -7.48 1 94.12 77 TYR A O 1
ATOM 638 N N . GLY A 1 78 ? 10.836 26.266 -7.789 1 91.75 78 GLY A N 1
ATOM 639 C CA . GLY A 1 78 ? 10.531 25.688 -9.094 1 91.75 78 GLY A CA 1
ATOM 640 C C . GLY A 1 78 ? 11.656 25.859 -10.094 1 91.75 78 GLY A C 1
ATOM 641 O O . GLY A 1 78 ? 11.914 24.969 -10.906 1 91.75 78 GLY A O 1
ATOM 642 N N . GLY A 1 79 ? 12.297 26.984 -10.078 1 88.5 79 GLY A N 1
ATOM 643 C CA . GLY A 1 79 ? 13.406 27.25 -10.977 1 88.5 79 GLY A CA 1
ATOM 644 C C . GLY A 1 79 ? 14.586 26.312 -10.766 1 88.5 79 GLY A C 1
ATOM 645 O O . GLY A 1 79 ? 15.406 26.125 -11.664 1 88.5 79 GLY A O 1
ATOM 646 N N . LEU A 1 80 ? 14.68 25.703 -9.617 1 91.81 80 LEU A N 1
ATOM 647 C CA . LEU A 1 80 ? 15.766 24.797 -9.281 1 91.81 80 LEU A CA 1
ATOM 648 C C . LEU A 1 80 ? 15.336 23.344 -9.477 1 91.81 80 LEU A C 1
ATOM 650 O O . LEU A 1 80 ? 16.062 22.422 -9.086 1 91.81 80 LEU A O 1
ATOM 654 N N . GLY A 1 81 ? 14.094 23.125 -9.984 1 92.44 81 GLY A N 1
ATOM 655 C CA . GLY A 1 81 ? 13.672 21.797 -10.367 1 92.44 81 GLY A CA 1
ATOM 656 C C . GLY A 1 81 ? 12.719 21.156 -9.375 1 92.44 81 GLY A C 1
ATOM 657 O O . GLY A 1 81 ? 12.281 20.016 -9.57 1 92.44 81 GLY A O 1
ATOM 658 N N . TRP A 1 82 ? 12.375 21.844 -8.336 1 95.81 82 TRP A N 1
ATOM 659 C CA . TRP A 1 82 ? 11.492 21.266 -7.328 1 95.81 82 TRP A CA 1
ATOM 660 C C . TRP A 1 82 ? 10.047 21.281 -7.797 1 95.81 82 TRP A C 1
ATOM 662 O O . TRP A 1 82 ? 9.609 22.219 -8.453 1 95.81 82 TRP A O 1
ATOM 672 N N . THR A 1 83 ? 9.367 20.266 -7.551 1 97.38 83 THR A N 1
ATOM 673 C CA . THR A 1 83 ? 7.949 20.109 -7.84 1 97.38 83 THR A CA 1
ATOM 674 C C . THR A 1 83 ? 7.125 20.188 -6.555 1 97.38 83 THR A C 1
ATOM 676 O O . THR A 1 83 ? 7.672 20.406 -5.473 1 97.38 83 THR A O 1
ATOM 679 N N . LYS A 1 84 ? 5.867 20.078 -6.719 1 97.31 84 LYS A N 1
ATOM 680 C CA . LYS A 1 84 ? 4.969 20.094 -5.566 1 97.31 84 LYS A CA 1
ATOM 681 C C . LYS A 1 84 ? 5.312 18.969 -4.594 1 97.31 84 LYS A C 1
ATOM 683 O O . LYS A 1 84 ? 5.184 19.125 -3.377 1 97.31 84 LYS A O 1
ATOM 688 N N . THR A 1 85 ? 5.742 17.797 -5.113 1 97.81 85 THR A N 1
ATOM 689 C CA . THR A 1 85 ? 6.145 16.672 -4.285 1 97.81 85 THR A CA 1
ATOM 690 C C . THR A 1 85 ? 7.316 17.031 -3.385 1 97.81 85 THR A C 1
ATOM 692 O O . THR A 1 85 ? 7.34 16.672 -2.207 1 97.81 85 THR A O 1
ATOM 695 N N . HIS A 1 86 ? 8.219 17.797 -3.918 1 98.25 86 HIS A N 1
ATOM 696 C CA . HIS A 1 86 ? 9.336 18.297 -3.113 1 98.25 86 HIS A CA 1
ATOM 697 C C . HIS A 1 86 ? 8.844 19.219 -2.002 1 98.25 86 HIS A C 1
ATOM 699 O O . HIS A 1 86 ? 9.344 19.156 -0.876 1 98.25 86 HIS A O 1
ATOM 705 N N . GLY A 1 87 ? 7.887 20.062 -2.418 1 97.75 87 GLY A N 1
ATOM 706 C CA . GLY A 1 87 ? 7.309 20.938 -1.416 1 97.75 87 GLY A CA 1
ATOM 707 C C . GLY A 1 87 ? 6.688 20.188 -0.251 1 97.75 87 GLY A C 1
ATOM 708 O O . GLY A 1 87 ? 6.902 20.547 0.909 1 97.75 87 GLY A O 1
ATOM 709 N N . TYR A 1 88 ? 5.879 19.172 -0.546 1 98.38 88 TYR A N 1
ATOM 710 C CA . TYR A 1 88 ? 5.309 18.344 0.502 1 98.38 88 TYR A CA 1
ATOM 711 C C . TYR A 1 88 ? 6.402 17.672 1.317 1 98.38 88 TYR A C 1
ATOM 713 O O . TYR A 1 88 ? 6.332 17.625 2.549 1 98.38 88 TYR A O 1
ATOM 721 N N . PHE A 1 89 ? 7.402 17.172 0.641 1 98.31 89 PHE A N 1
ATOM 722 C CA . PHE A 1 89 ? 8.477 16.422 1.288 1 98.31 89 PHE A CA 1
ATOM 723 C C . PHE A 1 89 ? 9.211 17.297 2.293 1 98.31 89 PHE A C 1
ATOM 725 O O . PHE A 1 89 ? 9.547 16.844 3.391 1 98.31 89 PHE A O 1
ATOM 732 N N . LEU A 1 90 ? 9.461 18.516 1.922 1 98.12 90 LEU A N 1
ATOM 733 C CA . LEU A 1 90 ? 10.133 19.438 2.822 1 98.12 90 LEU A CA 1
ATOM 734 C C . LEU A 1 90 ? 9.281 19.719 4.055 1 98.12 90 LEU A C 1
ATOM 736 O O . LEU A 1 90 ? 9.758 19.609 5.188 1 98.12 90 LEU A O 1
ATOM 740 N N . GLN A 1 91 ? 8.039 20.016 3.869 1 97.44 91 GLN A N 1
ATOM 741 C CA . GLN A 1 91 ? 7.199 20.438 4.988 1 97.44 91 GLN A CA 1
ATOM 742 C C . GLN A 1 91 ? 6.84 19.25 5.879 1 97.44 91 GLN A C 1
ATOM 744 O O . GLN A 1 91 ? 6.535 19.422 7.062 1 97.44 91 GLN A O 1
ATOM 749 N N . ME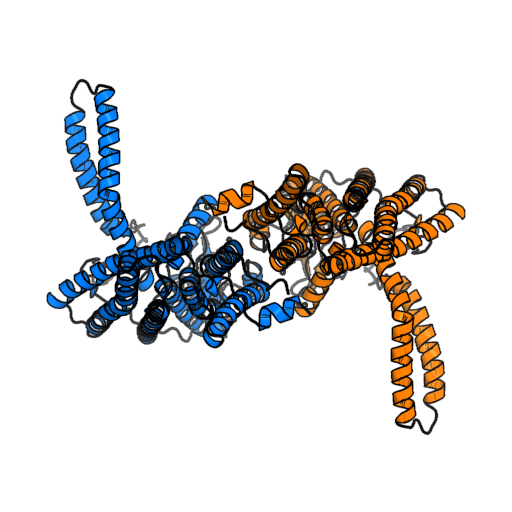T A 1 92 ? 6.824 18.078 5.34 1 97.5 92 MET A N 1
ATOM 750 C CA . MET A 1 92 ? 6.422 16.938 6.168 1 97.5 92 MET A CA 1
ATOM 751 C C . MET A 1 92 ? 7.609 16.391 6.953 1 97.5 92 MET A C 1
ATOM 753 O O . MET A 1 92 ? 7.48 15.398 7.668 1 97.5 92 MET A O 1
ATOM 757 N N . GLY A 1 93 ? 8.797 17.016 6.852 1 96.75 93 GLY A N 1
ATOM 758 C CA . GLY A 1 93 ? 9.969 16.609 7.609 1 96.75 93 GLY A CA 1
ATOM 759 C C . GLY A 1 93 ? 10.891 15.688 6.84 1 96.75 93 GLY A C 1
ATOM 760 O O . GLY A 1 93 ? 11.609 14.875 7.434 1 96.75 93 GLY A O 1
ATOM 761 N N . GLY A 1 94 ? 10.961 15.797 5.609 1 97.44 94 GLY A N 1
ATOM 762 C CA . GLY A 1 94 ? 11.695 14.867 4.766 1 97.44 94 GLY A CA 1
ATOM 763 C C . GLY A 1 94 ? 13.188 15.117 4.75 1 97.44 94 GLY A C 1
ATOM 764 O O . GLY A 1 94 ? 13.961 14.258 4.336 1 97.44 94 GLY A O 1
ATOM 765 N N . PHE A 1 95 ? 13.648 16.312 5.145 1 97.69 95 PHE A N 1
ATOM 766 C CA . PHE A 1 95 ? 15.062 16.656 5.129 1 97.69 95 PHE A CA 1
ATOM 767 C C . PHE A 1 95 ? 15.594 16.844 6.547 1 97.69 95 PHE A C 1
ATOM 769 O O . PHE A 1 95 ? 14.969 17.516 7.367 1 97.69 95 PHE A O 1
ATOM 776 N N . MET A 1 96 ? 16.719 16.172 6.832 1 96.88 96 MET A N 1
ATOM 777 C CA . MET A 1 96 ? 17.359 16.234 8.141 1 96.88 96 MET A CA 1
ATOM 778 C C . MET A 1 96 ? 18.719 16.906 8.039 1 96.88 96 MET A C 1
ATOM 780 O O . MET A 1 96 ? 19.562 16.516 7.219 1 96.88 96 MET A O 1
ATOM 784 N N . LEU A 1 97 ? 18.969 17.938 8.805 1 96.56 97 LEU A N 1
ATOM 785 C CA . LEU A 1 97 ? 20.266 18.609 8.867 1 96.56 97 LEU A CA 1
ATOM 786 C C . LEU A 1 97 ? 21.266 17.766 9.633 1 96.56 97 LEU A C 1
ATOM 788 O O . LEU A 1 97 ? 21 17.328 10.758 1 96.56 97 LEU A O 1
ATOM 792 N N . MET A 1 98 ? 22.359 17.531 8.961 1 96.06 98 MET A N 1
ATOM 793 C CA . MET A 1 98 ? 23.406 16.703 9.547 1 96.06 98 MET A CA 1
ATOM 794 C C . MET A 1 98 ? 24.688 17.5 9.773 1 96.06 98 MET A C 1
ATOM 796 O O . MET A 1 98 ? 25.125 18.219 8.875 1 96.06 98 MET A O 1
ATOM 800 N N . ASP A 1 99 ? 25.203 17.484 10.883 1 94.62 99 ASP A N 1
ATOM 801 C CA . ASP A 1 99 ? 26.547 17.953 11.18 1 94.62 99 ASP A CA 1
ATOM 802 C C . ASP A 1 99 ? 27.516 16.781 11.375 1 94.62 99 ASP A C 1
ATOM 804 O O . ASP A 1 99 ? 27.609 16.234 12.469 1 94.62 99 ASP A O 1
ATOM 808 N N . GLY A 1 100 ? 28.203 16.516 10.312 1 90.94 100 GLY A N 1
ATOM 809 C CA . GLY A 1 100 ? 28.922 15.242 10.344 1 90.94 100 GLY A CA 1
ATOM 810 C C . GLY A 1 100 ? 27.984 14.039 10.453 1 90.94 100 GLY A C 1
ATOM 811 O O . GLY A 1 100 ? 27.094 13.875 9.633 1 90.94 100 GLY A O 1
ATOM 812 N N . ASP A 1 101 ? 28.125 13.289 11.484 1 88.56 101 ASP A N 1
ATOM 813 C CA . ASP A 1 101 ? 27.297 12.102 11.672 1 88.56 101 ASP A CA 1
ATOM 814 C C . ASP A 1 101 ? 26.172 12.375 12.688 1 88.56 101 ASP A C 1
ATOM 816 O O . ASP A 1 101 ? 25.344 11.508 12.938 1 88.56 101 ASP A O 1
ATOM 820 N N . GLU A 1 102 ? 26.094 13.602 13.086 1 91.44 102 GLU A N 1
ATOM 821 C CA . GLU A 1 102 ? 25.109 13.93 14.109 1 91.44 102 GLU A CA 1
ATOM 822 C C . GLU A 1 102 ? 23.891 14.617 13.508 1 91.44 102 GLU A C 1
ATOM 824 O O . GLU A 1 102 ? 24.016 15.477 12.633 1 91.44 102 GLU A O 1
ATOM 829 N N . MET A 1 103 ? 22.781 14.203 13.961 1 92.88 103 MET A N 1
ATOM 830 C CA . MET A 1 103 ? 21.531 14.836 13.547 1 92.88 103 MET A CA 1
ATOM 831 C C . MET A 1 103 ? 21.297 16.141 14.312 1 92.88 103 MET A C 1
ATOM 833 O O . MET A 1 103 ? 21.281 16.141 15.547 1 92.88 103 MET A O 1
ATOM 837 N N . VAL A 1 104 ? 21.141 17.203 13.633 1 93.25 104 VAL A N 1
ATOM 838 C CA . VAL A 1 104 ? 20.938 18.5 14.242 1 93.25 104 VAL A CA 1
ATOM 839 C C . VAL A 1 104 ? 19.438 18.781 14.398 1 93.25 104 VAL A C 1
ATOM 841 O O . VAL A 1 104 ? 18.984 19.172 15.469 1 93.25 104 VAL A O 1
ATOM 844 N N . GLY A 1 105 ? 18.719 18.469 13.375 1 94.81 105 GLY A N 1
ATOM 845 C CA . GLY A 1 105 ? 17.281 18.688 13.406 1 94.81 105 GLY A CA 1
ATOM 846 C C . GLY A 1 105 ? 16.641 18.625 12.031 1 94.81 105 GLY A C 1
ATOM 847 O O . GLY A 1 105 ? 17.328 18.719 11.016 1 94.81 105 GLY A O 1
ATOM 848 N N . VAL A 1 106 ? 15.312 18.484 12.039 1 96.12 106 VAL A N 1
ATOM 849 C CA . VAL A 1 106 ? 14.57 18.469 10.773 1 96.12 106 VAL A CA 1
ATOM 850 C C . VAL A 1 106 ? 14.578 19.859 10.156 1 96.12 106 VAL A C 1
ATOM 852 O O . VAL A 1 106 ? 14.469 20.859 10.875 1 96.12 106 VAL A O 1
ATOM 855 N N . LEU A 1 107 ? 14.703 19.938 8.898 1 96.31 107 LEU A N 1
ATOM 856 C CA . LEU A 1 107 ? 14.711 21.219 8.203 1 96.31 107 LEU A CA 1
ATOM 857 C C . LEU A 1 107 ? 13.289 21.688 7.906 1 96.31 107 LEU A C 1
ATOM 859 O O . LEU A 1 107 ? 12.578 21.062 7.117 1 96.31 107 LEU A O 1
ATOM 863 N N . THR A 1 108 ? 12.891 22.75 8.539 1 95.38 108 THR A N 1
ATOM 864 C CA . THR A 1 108 ? 11.633 23.406 8.195 1 95.38 108 THR A CA 1
ATOM 865 C C . THR A 1 108 ? 11.812 24.312 6.984 1 95.38 108 THR A C 1
ATOM 867 O O . THR A 1 108 ? 12.938 24.656 6.617 1 95.38 108 THR A O 1
ATOM 870 N N . PRO A 1 109 ? 10.719 24.609 6.281 1 94.56 109 PRO A N 1
ATOM 871 C CA . PRO A 1 109 ? 10.844 25.5 5.121 1 94.56 109 PRO A CA 1
ATOM 872 C C . PRO A 1 109 ? 11.578 26.797 5.445 1 94.56 109 PRO A C 1
ATOM 874 O O . PRO A 1 109 ? 12.383 27.266 4.637 1 94.56 109 PRO A O 1
ATOM 877 N N . GLU A 1 110 ? 11.398 27.359 6.609 1 90.88 110 GLU A N 1
ATOM 878 C CA . GLU A 1 110 ? 12.062 28.609 7.012 1 90.88 110 GLU A CA 1
ATOM 879 C C . GLU A 1 110 ? 13.555 28.375 7.227 1 90.88 110 GLU A C 1
ATOM 881 O O . GLU A 1 110 ? 14.383 29.141 6.719 1 90.88 110 GLU A O 1
ATOM 886 N N . MET A 1 111 ? 13.852 27.344 7.965 1 92.75 111 MET A N 1
ATOM 887 C CA . MET A 1 111 ? 15.258 27.016 8.219 1 92.75 111 MET A CA 1
ATOM 888 C C . MET A 1 111 ? 15.977 26.672 6.918 1 92.75 111 MET A C 1
ATOM 890 O O . MET A 1 111 ? 17.125 27.078 6.711 1 92.75 111 MET A O 1
ATOM 894 N N . PHE A 1 112 ? 15.312 25.953 6.094 1 95.69 112 PHE A N 1
ATOM 895 C CA . PHE A 1 112 ? 15.844 25.562 4.797 1 95.69 112 PHE A CA 1
ATOM 896 C C . PHE A 1 112 ? 16.219 26.781 3.967 1 95.69 112 PHE A C 1
ATOM 898 O O . PHE A 1 112 ? 17.312 26.859 3.412 1 95.69 112 PHE A O 1
ATOM 905 N N . ARG A 1 113 ? 15.328 27.703 3.904 1 93 113 ARG A N 1
ATOM 906 C CA . ARG A 1 113 ? 15.539 28.938 3.154 1 93 113 ARG A CA 1
ATOM 907 C C . ARG A 1 113 ? 16.719 29.719 3.711 1 93 113 ARG A C 1
ATOM 909 O O . ARG A 1 113 ? 17.594 30.156 2.957 1 93 113 ARG A O 1
ATOM 916 N N . ASP A 1 114 ? 16.75 29.844 5.016 1 91.81 114 ASP A N 1
ATOM 917 C CA . ASP A 1 114 ? 17.797 30.625 5.668 1 91.81 114 ASP A CA 1
ATOM 918 C C . ASP A 1 114 ? 19.172 30 5.438 1 91.81 114 ASP A C 1
ATOM 920 O O . ASP A 1 114 ? 20.125 30.703 5.09 1 91.81 114 ASP A O 1
ATOM 924 N N . LEU A 1 115 ? 19.25 28.734 5.59 1 94.5 115 LEU A N 1
ATOM 925 C CA . LEU A 1 115 ? 20.531 28.047 5.453 1 94.5 115 LEU A CA 1
ATOM 926 C C . LEU A 1 115 ? 21 28.047 4 1 94.5 115 LEU A C 1
ATOM 928 O O . LEU A 1 115 ? 22.203 28.109 3.729 1 94.5 115 LEU A O 1
ATOM 932 N N . LEU A 1 116 ? 20.094 27.922 3.086 1 94.75 116 LEU A N 1
ATOM 933 C CA . LEU A 1 116 ? 20.422 27.984 1.667 1 94.75 116 LEU A CA 1
ATOM 934 C C . LEU A 1 116 ? 20.984 29.359 1.299 1 94.75 116 LEU A C 1
ATOM 936 O O . LEU A 1 116 ? 21.984 29.453 0.59 1 94.75 116 LEU A O 1
ATOM 940 N N . GLN A 1 117 ? 20.328 30.406 1.764 1 91.56 117 GLN A N 1
ATOM 941 C CA . GLN A 1 117 ? 20.734 31.781 1.457 1 91.56 117 GLN A CA 1
ATOM 942 C C . GLN A 1 117 ? 22.078 32.094 2.09 1 91.56 117 GLN A C 1
ATOM 944 O O . GLN A 1 117 ? 22.859 32.875 1.535 1 91.56 117 GLN A O 1
ATOM 949 N N . ASP A 1 118 ? 22.328 31.5 3.275 1 92.69 118 ASP A N 1
ATOM 950 C CA . ASP A 1 118 ? 23.594 31.719 3.986 1 92.69 118 ASP A CA 1
ATOM 951 C C . ASP A 1 118 ? 24.719 30.875 3.383 1 92.69 118 ASP A C 1
ATOM 953 O O . ASP A 1 118 ? 25.891 31.062 3.709 1 92.69 118 ASP A O 1
ATOM 957 N N . GLY A 1 119 ? 24.328 29.953 2.586 1 94.75 119 GLY A N 1
ATOM 958 C CA . GLY A 1 119 ? 25.328 29.078 1.983 1 94.75 119 GLY A CA 1
ATOM 959 C C . GLY A 1 119 ? 25.859 28.016 2.936 1 94.75 119 GLY A C 1
ATOM 960 O O . GLY A 1 119 ? 27.047 27.703 2.922 1 94.75 119 GLY A O 1
ATOM 961 N N . MET A 1 120 ? 25.047 27.609 3.799 1 95.38 120 MET A N 1
ATOM 962 C CA . MET A 1 120 ? 25.469 26.641 4.812 1 95.38 120 MET A CA 1
ATOM 963 C C . MET A 1 120 ? 25.016 25.234 4.438 1 95.38 120 MET A C 1
ATOM 965 O O . MET A 1 120 ? 25.453 24.25 5.051 1 95.38 120 MET A O 1
ATOM 969 N N . ILE A 1 121 ? 24.125 25.141 3.469 1 95.88 121 ILE A N 1
ATOM 970 C CA . ILE A 1 121 ? 23.719 23.844 2.932 1 95.88 121 ILE A CA 1
ATOM 971 C C . ILE A 1 121 ? 23.688 23.906 1.406 1 95.88 121 ILE A C 1
ATOM 973 O O . ILE A 1 121 ? 23.469 24.969 0.83 1 95.88 121 ILE A O 1
ATOM 977 N N . ALA A 1 122 ? 23.906 22.734 0.79 1 94.88 122 ALA A N 1
ATOM 978 C CA . ALA A 1 122 ? 23.734 22.609 -0.656 1 94.88 122 ALA A CA 1
ATOM 979 C C . ALA A 1 122 ? 22.297 22.234 -1.012 1 94.88 122 ALA A C 1
ATOM 981 O O . ALA A 1 122 ? 21.625 21.562 -0.238 1 94.88 122 ALA A O 1
ATOM 982 N N . PHE A 1 123 ? 21.844 22.766 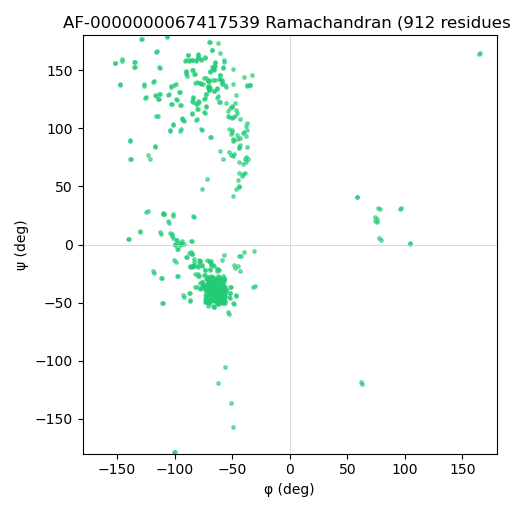-2.148 1 95.06 123 PHE A N 1
ATOM 983 C CA . PHE A 1 123 ? 20.516 22.406 -2.594 1 95.06 123 PHE A CA 1
ATOM 984 C C . PHE A 1 123 ? 20.406 20.906 -2.848 1 95.06 123 PHE A C 1
ATOM 986 O O . PHE A 1 123 ? 21.219 20.344 -3.592 1 95.06 123 PHE A O 1
ATOM 993 N N . PRO A 1 124 ? 19.484 20.266 -2.184 1 94.56 124 PRO A N 1
ATOM 994 C CA . PRO A 1 124 ? 19.406 18.812 -2.32 1 94.56 124 PRO A CA 1
ATOM 995 C C . PRO A 1 124 ? 19.141 18.375 -3.756 1 94.56 124 PRO A C 1
ATOM 997 O O . PRO A 1 124 ? 18.359 19.016 -4.465 1 94.56 124 PRO A O 1
ATOM 1000 N N . SER A 1 125 ? 19.703 17.234 -4.184 1 91.75 125 SER A N 1
ATOM 1001 C CA . SER A 1 125 ? 19.609 16.75 -5.562 1 91.75 125 SER A CA 1
ATOM 1002 C C . SER A 1 125 ? 18.578 15.641 -5.695 1 91.75 125 SER A C 1
ATOM 1004 O O . SER A 1 125 ? 18.422 15.062 -6.77 1 91.75 125 SER A O 1
ATOM 1006 N N . ILE A 1 126 ? 17.844 15.414 -4.715 1 93.75 126 ILE A N 1
ATOM 1007 C CA . ILE A 1 126 ? 16.875 14.312 -4.766 1 93.75 126 ILE A CA 1
ATOM 1008 C C . ILE A 1 126 ? 15.812 14.617 -5.816 1 93.75 126 ILE A C 1
ATOM 1010 O O . ILE A 1 126 ? 15.312 15.734 -5.895 1 93.75 126 ILE A O 1
ATOM 1014 N N . THR A 1 127 ? 15.492 13.672 -6.703 1 94.19 127 THR A N 1
ATOM 1015 C CA . THR A 1 127 ? 14.508 13.844 -7.77 1 94.19 127 THR A CA 1
ATOM 1016 C C . THR A 1 127 ? 13.102 13.5 -7.273 1 94.19 127 THR A C 1
ATOM 1018 O O . THR A 1 127 ? 12.953 12.867 -6.223 1 94.19 127 THR A O 1
ATOM 1021 N N . GLU A 1 128 ? 12.102 14.031 -7.977 1 95.19 128 GLU A N 1
ATOM 1022 C CA . GLU A 1 128 ? 10.719 13.703 -7.656 1 95.19 128 GLU A CA 1
ATOM 1023 C C . GLU A 1 128 ? 10.492 12.188 -7.68 1 95.19 128 GLU A C 1
ATOM 1025 O O . GLU A 1 128 ? 9.789 11.648 -6.82 1 95.19 128 GLU A O 1
ATOM 1030 N N . GLU A 1 129 ? 11.117 11.484 -8.641 1 92.31 129 GLU A N 1
ATOM 1031 C CA . GLU A 1 129 ? 10.969 10.039 -8.781 1 92.31 129 GLU A CA 1
ATOM 1032 C C . GLU A 1 129 ? 11.508 9.305 -7.562 1 92.31 129 GLU A C 1
ATOM 1034 O O . GLU A 1 129 ? 10.93 8.305 -7.117 1 92.31 129 GLU A O 1
ATOM 1039 N N . GLU A 1 130 ? 12.555 9.75 -7.027 1 93.06 130 GLU A N 1
ATOM 1040 C CA . GLU A 1 130 ? 13.148 9.125 -5.848 1 93.06 130 GLU A CA 1
ATOM 1041 C C . GLU A 1 130 ? 12.25 9.289 -4.625 1 93.06 130 GLU A C 1
ATOM 1043 O O . GLU A 1 130 ? 12.172 8.391 -3.781 1 93.06 130 GLU A O 1
ATOM 1048 N N . ILE A 1 131 ? 11.641 10.484 -4.5 1 95.5 131 ILE A N 1
ATOM 1049 C CA . ILE A 1 131 ? 10.711 10.703 -3.395 1 95.5 131 ILE A CA 1
ATOM 1050 C C . ILE A 1 131 ? 9.492 9.797 -3.555 1 95.5 131 ILE A C 1
ATOM 1052 O O . ILE A 1 131 ? 9.07 9.141 -2.602 1 95.5 131 ILE A O 1
ATOM 1056 N N . GLU A 1 132 ? 8.938 9.789 -4.766 1 92.94 132 GLU A N 1
ATOM 1057 C CA . GLU A 1 132 ? 7.762 8.969 -5.047 1 92.94 132 GLU A CA 1
ATOM 1058 C C . GLU A 1 132 ? 8.055 7.488 -4.828 1 92.94 132 GLU A C 1
ATOM 1060 O O . GLU A 1 132 ? 7.176 6.723 -4.434 1 92.94 132 GLU A O 1
ATOM 1065 N N . ASP A 1 133 ? 9.297 7.102 -5.102 1 92.31 133 ASP A N 1
ATOM 1066 C CA . ASP A 1 133 ? 9.703 5.715 -4.898 1 92.31 133 ASP A CA 1
ATOM 1067 C C . ASP A 1 133 ? 9.555 5.309 -3.434 1 92.31 133 ASP A C 1
ATOM 1069 O O . ASP A 1 133 ? 9.336 4.133 -3.127 1 92.31 133 ASP A O 1
ATOM 1073 N N . ARG A 1 134 ? 9.695 6.238 -2.562 1 92.5 134 ARG A N 1
ATOM 1074 C CA . ARG A 1 134 ? 9.609 5.969 -1.132 1 92.5 134 ARG A CA 1
ATOM 1075 C C . ARG A 1 134 ? 8.164 5.957 -0.66 1 92.5 134 ARG A C 1
ATOM 1077 O O . ARG A 1 134 ? 7.867 5.484 0.439 1 92.5 134 ARG A O 1
ATOM 1084 N N . SER A 1 135 ? 7.32 6.531 -1.481 1 92.94 135 SER A N 1
ATOM 1085 C CA . SER A 1 135 ? 5.906 6.594 -1.135 1 92.94 135 SER A CA 1
ATOM 1086 C C . SER A 1 135 ? 5.258 5.215 -1.206 1 92.94 135 SER A C 1
ATOM 1088 O O . SER A 1 135 ? 5.5 4.457 -2.148 1 92.94 135 SER A O 1
ATOM 1090 N N . LYS A 1 136 ? 4.484 4.812 -0.271 1 89.62 136 LYS A N 1
ATOM 1091 C CA . LYS A 1 136 ? 3.836 3.504 -0.218 1 89.62 136 LYS A CA 1
ATOM 1092 C C . LYS A 1 136 ? 2.617 3.459 -1.135 1 89.62 136 LYS A C 1
ATOM 1094 O O . LYS A 1 136 ? 2.088 2.381 -1.419 1 89.62 136 LYS A O 1
ATOM 1099 N N . ALA A 1 137 ? 2.223 4.559 -1.542 1 83.44 137 ALA A N 1
ATOM 1100 C CA . ALA A 1 137 ? 1.102 4.57 -2.479 1 83.44 137 ALA A CA 1
ATOM 1101 C C . ALA A 1 137 ? 1.456 5.332 -3.75 1 83.44 137 ALA A C 1
ATOM 1103 O O . ALA A 1 137 ? 1.945 6.465 -3.688 1 83.44 137 ALA A O 1
ATOM 1104 N N . ASP A 1 138 ? 1.233 4.59 -4.871 1 77.38 138 ASP A N 1
ATOM 1105 C CA . ASP A 1 138 ? 1.439 5.266 -6.148 1 77.38 138 ASP A CA 1
ATOM 1106 C C . ASP A 1 138 ? 0.112 5.723 -6.75 1 77.38 138 ASP A C 1
ATOM 1108 O O . ASP A 1 138 ? -0.933 5.629 -6.102 1 77.38 138 ASP A O 1
ATOM 1112 N N . GLY A 1 139 ? 0.202 6.301 -7.875 1 75.56 139 GLY A N 1
ATOM 1113 C CA . GLY A 1 139 ? -0.984 6.82 -8.539 1 75.56 139 GLY A CA 1
ATOM 1114 C C . GLY A 1 139 ? -2.049 5.766 -8.766 1 75.56 139 GLY A C 1
ATOM 1115 O O . GLY A 1 139 ? -3.244 6.039 -8.641 1 75.56 139 GLY A O 1
ATOM 1116 N N . LEU A 1 140 ? -1.65 4.578 -8.953 1 71.31 140 LEU A N 1
ATOM 1117 C CA . LEU A 1 140 ? -2.592 3.49 -9.195 1 71.31 140 LEU A CA 1
ATOM 1118 C C . LEU A 1 140 ? -3.342 3.125 -7.918 1 71.31 140 LEU A C 1
ATOM 1120 O O . LEU A 1 140 ? -4.57 2.996 -7.93 1 71.31 140 LEU A O 1
ATOM 1124 N N . ALA A 1 141 ? -2.564 2.998 -6.879 1 75.75 141 ALA A N 1
ATOM 1125 C CA . ALA A 1 141 ? -3.182 2.668 -5.598 1 75.75 141 ALA A CA 1
ATOM 1126 C C . ALA A 1 141 ? -4.145 3.766 -5.156 1 75.75 141 ALA A C 1
ATOM 1128 O O . ALA A 1 141 ? -5.258 3.48 -4.707 1 75.75 141 ALA A O 1
ATOM 1129 N N . LYS A 1 142 ? -3.781 5 -5.309 1 85.75 142 LYS A N 1
ATOM 1130 C CA . LYS A 1 142 ? -4.645 6.129 -4.98 1 85.75 142 LYS A CA 1
ATOM 1131 C C . LYS A 1 142 ? -5.863 6.18 -5.898 1 85.75 142 LYS A C 1
ATOM 1133 O O . LYS A 1 142 ? -6.973 6.477 -5.449 1 85.75 142 LYS A O 1
ATOM 1138 N N . GLY A 1 143 ? -5.641 5.801 -7.168 1 83.94 143 GLY A N 1
ATOM 1139 C CA . GLY A 1 143 ? -6.738 5.75 -8.117 1 83.94 143 GLY A CA 1
ATOM 1140 C C . GLY A 1 143 ? -7.77 4.688 -7.781 1 83.94 143 GLY A C 1
ATOM 1141 O O . GLY A 1 143 ? -8.977 4.934 -7.863 1 83.94 143 GLY A O 1
ATOM 1142 N N . ILE A 1 144 ? -7.293 3.58 -7.352 1 77.94 144 ILE A N 1
ATOM 1143 C CA . ILE A 1 144 ? -8.18 2.488 -6.977 1 77.94 144 ILE A CA 1
ATOM 1144 C C . ILE A 1 144 ? -8.992 2.885 -5.746 1 77.94 144 ILE A C 1
ATOM 1146 O O . ILE A 1 144 ? -10.195 2.604 -5.668 1 77.94 144 ILE A O 1
ATOM 1150 N N . ALA A 1 145 ? -8.336 3.529 -4.848 1 82.5 145 ALA A N 1
ATOM 1151 C CA . ALA A 1 145 ? -9.039 3.986 -3.652 1 82.5 145 ALA A CA 1
ATOM 1152 C C . ALA A 1 145 ? -10.125 4.996 -4.004 1 82.5 145 ALA A C 1
ATOM 1154 O O . ALA A 1 145 ? -11.227 4.945 -3.461 1 82.5 145 ALA A O 1
ATOM 1155 N N . VAL A 1 146 ? -9.852 5.836 -4.934 1 88 146 VAL A N 1
ATOM 1156 C CA . VAL A 1 146 ? -10.82 6.836 -5.379 1 88 146 VAL A CA 1
ATOM 1157 C C . VAL A 1 146 ? -11.961 6.152 -6.117 1 88 146 VAL A C 1
ATOM 1159 O O . VAL A 1 146 ? -13.133 6.492 -5.918 1 88 146 VAL A O 1
ATOM 1162 N N . LEU A 1 147 ? -11.625 5.168 -6.902 1 84.5 147 LEU A N 1
ATOM 1163 C CA . LEU A 1 147 ? -12.648 4.43 -7.637 1 84.5 147 LEU A CA 1
ATOM 1164 C C . LEU A 1 147 ? -13.594 3.711 -6.676 1 84.5 147 LEU A C 1
ATOM 1166 O O . LEU A 1 147 ? -14.797 3.65 -6.918 1 84.5 147 LEU A O 1
ATOM 1170 N N . GLN A 1 148 ? -13 3.178 -5.66 1 83.88 148 GLN A N 1
ATOM 1171 C CA . GLN A 1 148 ? -13.805 2.504 -4.652 1 83.88 148 GLN A CA 1
ATOM 1172 C C . GLN A 1 148 ? -14.789 3.469 -3.998 1 83.88 148 GLN A C 1
ATOM 1174 O O . GLN A 1 148 ? -15.961 3.127 -3.787 1 83.88 148 GLN A O 1
ATOM 1179 N N . THR A 1 149 ? -14.383 4.602 -3.664 1 90.88 149 THR A N 1
ATOM 1180 C CA . THR A 1 149 ? -15.242 5.582 -3.016 1 90.88 149 THR A CA 1
ATOM 1181 C C . THR A 1 149 ? -16.281 6.113 -3.992 1 90.88 149 THR A C 1
ATOM 1183 O O . THR A 1 149 ? -17.438 6.328 -3.619 1 90.88 149 THR A O 1
ATOM 1186 N N . VAL A 1 150 ? -15.938 6.246 -5.23 1 91.44 150 VAL A N 1
ATOM 1187 C CA . VAL A 1 150 ? -16.875 6.691 -6.258 1 91.44 150 VAL A CA 1
ATOM 1188 C C . VAL A 1 150 ? -17.938 5.625 -6.477 1 91.44 150 VAL A C 1
ATOM 1190 O O . VAL A 1 150 ? -19.125 5.945 -6.645 1 91.44 150 VAL A O 1
ATOM 1193 N N . TRP A 1 151 ? -17.516 4.418 -6.449 1 88.12 151 TRP A N 1
ATOM 1194 C CA . TRP A 1 151 ? -18.438 3.299 -6.562 1 88.12 151 TRP A CA 1
ATOM 1195 C C . TRP A 1 151 ? -19.469 3.332 -5.441 1 88.12 151 TRP A C 1
ATOM 1197 O O . TRP A 1 151 ? -20.672 3.143 -5.684 1 88.12 151 TRP A O 1
ATOM 1207 N N . PHE A 1 152 ? -19.062 3.537 -4.254 1 93 152 PHE A N 1
ATOM 1208 C CA . PHE A 1 152 ? -19.953 3.602 -3.104 1 93 152 PHE A CA 1
ATOM 1209 C C . PHE A 1 152 ? -20.938 4.754 -3.248 1 93 152 PHE A C 1
ATOM 1211 O O . PHE A 1 152 ? -22.141 4.598 -2.984 1 93 152 PHE A O 1
ATOM 1218 N N . ILE A 1 153 ? -20.453 5.902 -3.695 1 94.69 153 ILE A N 1
ATOM 1219 C CA . ILE A 1 153 ? -21.297 7.074 -3.9 1 94.69 153 ILE A CA 1
ATOM 1220 C C . ILE A 1 153 ? -22.344 6.773 -4.965 1 94.69 153 ILE A C 1
ATOM 1222 O O . ILE A 1 153 ? -23.531 7.066 -4.777 1 94.69 153 ILE A O 1
ATOM 1226 N N . ALA A 1 154 ? -21.922 6.145 -5.992 1 92.62 154 ALA A N 1
ATOM 1227 C CA . ALA A 1 154 ? -22.844 5.797 -7.078 1 92.62 154 ALA A CA 1
ATOM 1228 C C . ALA A 1 154 ? -23.922 4.84 -6.598 1 92.62 154 ALA A C 1
ATOM 1230 O O . ALA A 1 154 ? -25.078 4.953 -6.996 1 92.62 154 ALA A O 1
ATOM 1231 N N . GLN A 1 155 ? -23.531 3.949 -5.754 1 91.5 155 GLN A N 1
ATOM 1232 C CA . GLN A 1 155 ? -24.5 3.021 -5.184 1 91.5 155 GLN A CA 1
ATOM 1233 C C . GLN A 1 155 ? -25.547 3.76 -4.355 1 91.5 155 GLN A C 1
ATOM 1235 O O . GLN A 1 155 ? -26.75 3.477 -4.461 1 91.5 155 GLN A O 1
ATOM 1240 N N . CYS A 1 156 ? -25.125 4.645 -3.557 1 92.69 156 CYS A N 1
ATOM 1241 C CA . CYS A 1 156 ? -26.047 5.391 -2.705 1 92.69 156 CYS A CA 1
ATOM 1242 C C . CYS A 1 156 ? -26.984 6.258 -3.539 1 92.69 156 CYS A C 1
ATOM 1244 O O . CYS A 1 156 ? -28.188 6.324 -3.262 1 92.69 156 CYS A O 1
ATOM 1246 N N . ILE A 1 157 ? -26.453 6.879 -4.555 1 93.19 157 ILE A N 1
ATOM 1247 C CA . ILE A 1 157 ? -27.25 7.719 -5.434 1 93.19 157 ILE A CA 1
ATOM 1248 C C . ILE A 1 157 ? -28.281 6.863 -6.172 1 93.19 157 ILE A C 1
ATOM 1250 O O . ILE A 1 157 ? -29.453 7.25 -6.301 1 93.19 157 ILE A O 1
ATOM 1254 N N . SER A 1 158 ? -27.875 5.695 -6.629 1 92.69 158 SER A N 1
ATOM 1255 C CA . SER A 1 158 ? -28.766 4.785 -7.344 1 92.69 158 SER A CA 1
ATOM 1256 C C . SER A 1 158 ? -29.891 4.281 -6.438 1 92.69 158 SER A C 1
ATOM 1258 O O . SER A 1 158 ? -31.031 4.117 -6.879 1 92.69 158 SER A O 1
ATOM 1260 N N . ARG A 1 159 ? -29.594 4.008 -5.211 1 92 159 ARG A N 1
ATOM 1261 C CA . ARG A 1 159 ? -30.609 3.562 -4.262 1 92 159 ARG A CA 1
ATOM 1262 C C . ARG A 1 159 ? -31.688 4.621 -4.078 1 92 159 ARG A C 1
ATOM 1264 O O . ARG A 1 159 ? -32.875 4.312 -4.129 1 92 159 ARG A O 1
ATOM 1271 N N . LYS A 1 160 ? -31.25 5.809 -3.928 1 91.94 160 LYS A N 1
ATOM 1272 C CA . LYS A 1 160 ? -32.219 6.902 -3.779 1 91.94 160 LYS A CA 1
ATOM 1273 C C . LYS A 1 160 ? -33.062 7.062 -5.035 1 91.94 160 LYS A C 1
ATOM 1275 O O . LYS A 1 160 ? -34.281 7.227 -4.953 1 91.94 160 LYS A O 1
ATOM 1280 N N . ALA A 1 161 ? -32.438 6.949 -6.145 1 92.69 161 ALA A N 1
ATOM 1281 C CA . ALA A 1 161 ? -33.125 7.113 -7.422 1 92.69 161 ALA A CA 1
ATOM 1282 C C . ALA A 1 161 ? -34.156 6.012 -7.633 1 92.69 161 ALA A C 1
ATOM 1284 O O . ALA A 1 161 ? -35.188 6.234 -8.266 1 92.69 161 ALA A O 1
ATOM 1285 N N . GLN A 1 162 ? -33.938 4.867 -7.113 1 92.44 162 GLN A N 1
ATOM 1286 C CA . GLN A 1 162 ? -34.812 3.721 -7.297 1 92.44 162 GLN A CA 1
ATOM 1287 C C . GLN A 1 162 ? -35.812 3.605 -6.148 1 92.44 162 GLN A C 1
ATOM 1289 O O . GLN A 1 162 ? -36.594 2.656 -6.09 1 92.44 162 GLN A O 1
ATOM 1294 N N . GLY A 1 163 ? -35.75 4.543 -5.223 1 91.62 163 GLY A N 1
ATOM 1295 C CA . GLY A 1 163 ? -36.656 4.543 -4.102 1 91.62 163 GLY A CA 1
ATOM 1296 C C . GLY A 1 163 ? -36.344 3.484 -3.062 1 91.62 163 GLY A C 1
ATOM 1297 O O . GLY A 1 163 ? -37.219 3.043 -2.32 1 91.62 163 GLY A O 1
ATOM 1298 N N . LEU A 1 164 ? -35.156 3.029 -3.082 1 92.06 164 LEU A N 1
ATOM 1299 C CA . LEU A 1 164 ? -34.719 2.037 -2.104 1 92.06 164 LEU A CA 1
ATOM 1300 C C . LEU A 1 164 ? -34.25 2.709 -0.816 1 92.06 164 LEU A C 1
ATOM 1302 O O . LEU A 1 164 ? -33.906 3.895 -0.818 1 92.06 164 LEU A O 1
ATOM 1306 N N . ILE A 1 165 ? -34.25 1.952 0.23 1 93.5 165 ILE A N 1
ATOM 1307 C CA . ILE A 1 165 ? -33.906 2.494 1.54 1 93.5 165 ILE A CA 1
ATOM 1308 C C . ILE A 1 165 ? -32.406 2.502 1.71 1 93.5 165 ILE A C 1
ATOM 1310 O O . ILE A 1 165 ? -31.719 1.496 1.455 1 93.5 165 ILE A O 1
ATOM 1314 N N . THR A 1 166 ? -31.859 3.648 2.053 1 94.5 166 THR A N 1
ATOM 1315 C CA . THR A 1 166 ? -30.469 3.799 2.465 1 94.5 166 THR A CA 1
ATOM 1316 C C . THR A 1 166 ? -30.344 3.791 3.986 1 94.5 166 THR A C 1
ATOM 1318 O O . THR A 1 166 ? -31.094 4.484 4.676 1 94.5 166 THR A O 1
ATOM 1321 N N . THR A 1 167 ? -29.422 2.979 4.48 1 95.75 167 THR A N 1
ATOM 1322 C CA . THR A 1 167 ? -29.297 2.865 5.926 1 95.75 167 THR A CA 1
ATOM 1323 C C . THR A 1 167 ? -28.516 4.055 6.492 1 95.75 167 THR A C 1
ATOM 1325 O O . THR A 1 167 ? -27.844 4.77 5.75 1 95.75 167 THR A O 1
ATOM 1328 N N . GLU A 1 168 ? -28.641 4.223 7.805 1 96.56 168 GLU A N 1
ATOM 1329 C CA . GLU A 1 168 ? -27.938 5.316 8.477 1 96.56 168 GLU A CA 1
ATOM 1330 C C . GLU A 1 168 ? -26.438 5.148 8.391 1 96.56 168 GLU A C 1
ATOM 1332 O O . GLU A 1 168 ? -25.703 6.129 8.227 1 96.56 168 GLU A O 1
ATOM 1337 N N . VAL A 1 169 ? -25.969 3.898 8.461 1 96.38 169 VAL A N 1
ATOM 1338 C CA . VAL A 1 169 ? -24.531 3.652 8.383 1 96.38 169 VAL A CA 1
ATOM 1339 C C . VAL A 1 169 ? -24.031 3.979 6.98 1 96.38 169 VAL A C 1
ATOM 1341 O O . VAL A 1 169 ? -22.922 4.5 6.816 1 96.38 169 VAL A O 1
ATOM 1344 N N . GLU A 1 170 ? -24.828 3.67 6.004 1 97 170 GLU A N 1
ATOM 1345 C CA . GLU A 1 170 ? -24.469 4.016 4.629 1 97 170 GLU A CA 1
ATOM 1346 C C . GLU A 1 170 ? -24.422 5.527 4.438 1 97 170 GLU A C 1
ATOM 1348 O O . GLU A 1 170 ? -23.562 6.039 3.709 1 97 170 GLU A O 1
ATOM 1353 N N . LEU A 1 171 ? -25.281 6.207 5.051 1 97.12 171 LEU A N 1
ATOM 1354 C CA . LEU A 1 171 ? -25.297 7.664 4.945 1 97.12 171 LEU A CA 1
ATOM 1355 C C . LEU A 1 171 ? -24.047 8.266 5.57 1 97.12 171 LEU A C 1
ATOM 1357 O O . LEU A 1 171 ? -23.438 9.164 4.992 1 97.12 171 LEU A O 1
ATOM 1361 N N . ILE A 1 172 ? -23.672 7.777 6.734 1 97.12 172 ILE A N 1
ATOM 1362 C CA . ILE A 1 172 ? -22.438 8.242 7.383 1 97.12 172 ILE A CA 1
ATOM 1363 C C . ILE A 1 172 ? -21.234 7.949 6.488 1 97.12 172 ILE A C 1
ATOM 1365 O O . ILE A 1 172 ? -20.359 8.789 6.336 1 97.12 172 ILE A O 1
ATOM 1369 N N . THR A 1 173 ? -21.219 6.785 5.945 1 97.25 173 THR A N 1
ATOM 1370 C CA . THR A 1 173 ? -20.141 6.383 5.059 1 97.25 173 THR A CA 1
ATOM 1371 C C . THR A 1 173 ? -20.094 7.27 3.818 1 97.25 173 THR A C 1
ATOM 1373 O O . THR A 1 173 ? -19.016 7.645 3.352 1 97.25 173 THR A O 1
ATOM 1376 N N . LEU A 1 174 ? -21.281 7.559 3.32 1 97 174 LEU A N 1
ATOM 1377 C CA . LEU A 1 174 ? -21.391 8.438 2.16 1 97 174 LEU A CA 1
ATOM 1378 C C . LEU A 1 174 ? -20.766 9.797 2.441 1 97 174 LEU A C 1
ATOM 1380 O O . LEU A 1 174 ? -20.125 10.375 1.565 1 97 174 LEU A O 1
ATOM 1384 N N . ALA A 1 175 ? -21 10.312 3.598 1 96.81 175 ALA A N 1
ATOM 1385 C CA . ALA A 1 175 ? -20.406 11.586 3.977 1 96.81 175 ALA A CA 1
ATOM 1386 C C . ALA A 1 175 ? -18.891 11.523 3.918 1 96.81 175 ALA A C 1
ATOM 1388 O O . ALA A 1 175 ? -18.234 12.438 3.412 1 96.81 175 ALA A O 1
ATOM 1389 N N . PHE A 1 176 ? -18.297 10.445 4.43 1 96.75 176 PHE A N 1
ATOM 1390 C CA . PHE A 1 176 ? -16.859 10.25 4.352 1 96.75 176 PHE A CA 1
ATOM 1391 C C . PHE A 1 176 ? -16.406 10.148 2.9 1 96.75 176 PHE A C 1
ATOM 1393 O O . PHE A 1 176 ? -15.406 10.766 2.514 1 96.75 176 PHE A O 1
ATOM 1400 N N . ALA A 1 177 ? -17.141 9.375 2.148 1 95.81 177 ALA A N 1
ATOM 1401 C CA . ALA A 1 177 ? -16.781 9.148 0.748 1 95.81 177 ALA A CA 1
ATOM 1402 C C . ALA A 1 177 ? -16.797 10.461 -0.035 1 95.81 177 ALA A C 1
ATOM 1404 O O . ALA A 1 177 ? -15.938 10.688 -0.885 1 95.81 177 ALA A O 1
ATOM 1405 N N . ALA A 1 178 ? -17.703 11.289 0.226 1 94.06 178 ALA A N 1
ATOM 1406 C CA . ALA A 1 178 ? -17.828 12.57 -0.466 1 94.06 178 ALA A CA 1
ATOM 1407 C C . ALA A 1 178 ? -16.625 13.461 -0.205 1 94.06 178 ALA A C 1
ATOM 1409 O O . ALA A 1 178 ? -16.172 14.18 -1.099 1 94.06 178 ALA A O 1
ATOM 1410 N N . LEU A 1 179 ? -16.109 13.375 0.983 1 94.94 179 LEU A N 1
ATOM 1411 C CA . LEU A 1 179 ? -15 14.234 1.35 1 94.94 179 LEU A CA 1
ATOM 1412 C C . LEU A 1 179 ? -13.672 13.625 0.905 1 94.94 179 LEU A C 1
ATOM 1414 O O . LEU A 1 179 ? -12.664 14.328 0.8 1 94.94 179 LEU A O 1
ATOM 1418 N N . ASN A 1 180 ? -13.695 12.359 0.655 1 93.25 180 ASN A N 1
ATOM 1419 C CA . ASN A 1 180 ? -12.461 11.648 0.331 1 93.25 180 ASN A CA 1
ATOM 1420 C C . ASN A 1 180 ? -11.844 12.156 -0.969 1 93.25 180 ASN A C 1
ATOM 1422 O O . ASN A 1 180 ? -10.617 12.227 -1.096 1 93.25 180 ASN A O 1
ATOM 1426 N N . GLY A 1 181 ? -12.711 12.484 -1.941 1 90.62 181 GLY A N 1
ATOM 1427 C CA . GLY A 1 181 ? -12.211 13.047 -3.186 1 90.62 181 GLY A CA 1
ATOM 1428 C C . GLY A 1 181 ? -11.43 14.336 -2.99 1 90.62 181 GLY A C 1
ATOM 1429 O O . GLY A 1 181 ? -10.398 14.547 -3.631 1 90.62 181 GLY A O 1
ATOM 1430 N N . ILE A 1 182 ? -11.875 15.164 -2.102 1 93 182 ILE A N 1
ATOM 1431 C CA . ILE A 1 182 ? -11.211 16.422 -1.798 1 93 182 ILE A CA 1
ATOM 1432 C C . ILE A 1 182 ? -9.859 16.141 -1.132 1 93 182 ILE A C 1
ATOM 1434 O O . ILE A 1 182 ? -8.852 16.75 -1.488 1 93 182 ILE A O 1
ATOM 1438 N N . LEU A 1 183 ? -9.898 15.219 -0.254 1 95.56 183 LEU A N 1
ATOM 1439 C CA . LEU A 1 183 ? -8.68 14.883 0.475 1 95.56 183 LEU A CA 1
ATOM 1440 C C . LEU A 1 183 ? -7.605 14.359 -0.472 1 95.56 183 LEU A C 1
ATOM 1442 O O . LEU A 1 183 ? -6.453 14.797 -0.418 1 95.56 183 LEU A O 1
ATOM 1446 N N . TYR A 1 184 ? -7.945 13.477 -1.384 1 94.19 184 TYR A N 1
ATOM 1447 C CA . TYR A 1 184 ? -6.992 12.945 -2.348 1 94.19 184 TYR A CA 1
ATOM 1448 C C . TYR A 1 184 ? -6.504 14.031 -3.297 1 94.19 184 TYR A C 1
ATOM 1450 O O . TYR A 1 184 ? -5.34 14.031 -3.709 1 94.19 184 TYR A O 1
ATOM 1458 N N . PHE A 1 185 ? -7.387 14.93 -3.643 1 94.44 185 PHE A N 1
ATOM 1459 C CA . PHE A 1 185 ? -6.973 16.047 -4.488 1 94.44 185 PHE A CA 1
ATOM 1460 C C . PHE A 1 185 ? -5.891 16.875 -3.805 1 94.44 185 PHE A C 1
ATOM 1462 O O . PHE A 1 185 ? -4.883 17.219 -4.422 1 94.44 185 PHE A O 1
ATOM 1469 N N . LEU A 1 186 ? -6.082 17.141 -2.535 1 96.69 186 LEU A N 1
ATOM 1470 C CA . LEU A 1 186 ? -5.172 18 -1.779 1 96.69 186 LEU A CA 1
ATOM 1471 C C . LEU A 1 186 ? -3.846 17.281 -1.524 1 96.69 186 LEU A C 1
ATOM 1473 O O . LEU A 1 186 ? -2.781 17.906 -1.595 1 96.69 186 LEU A O 1
ATOM 1477 N N . TRP A 1 187 ? -3.861 15.984 -1.264 1 97.19 187 TRP A N 1
ATOM 1478 C CA . TRP A 1 187 ? -2.658 15.242 -0.896 1 97.19 187 TRP A CA 1
ATOM 1479 C C . TRP A 1 187 ? -2.223 14.312 -2.023 1 97.19 187 TRP A C 1
ATOM 1481 O O . TRP A 1 187 ? -1.5 13.344 -1.791 1 97.19 187 TRP A O 1
ATOM 1491 N N . TRP A 1 188 ? -2.559 14.633 -3.27 1 95.5 188 TRP A N 1
ATOM 1492 C CA . TRP A 1 188 ? -2.236 13.766 -4.395 1 95.5 188 TRP A CA 1
ATOM 1493 C C . TRP A 1 188 ? -0.726 13.602 -4.543 1 95.5 188 TRP A C 1
ATOM 1495 O O . TRP A 1 188 ? -0.235 12.508 -4.812 1 95.5 188 TRP A O 1
ATOM 1505 N N . ASN A 1 189 ? 0.009 14.68 -4.312 1 96.62 189 ASN A N 1
ATOM 1506 C CA . ASN A 1 189 ? 1.451 14.664 -4.535 1 96.62 189 ASN A CA 1
ATOM 1507 C C . ASN A 1 189 ? 2.219 14.469 -3.232 1 96.62 189 ASN A C 1
ATOM 1509 O O . ASN A 1 189 ? 3.449 14.508 -3.219 1 96.62 189 ASN A O 1
ATOM 1513 N N . LYS A 1 190 ? 1.494 14.336 -2.127 1 97.25 190 LYS A N 1
ATOM 1514 C CA . LYS A 1 190 ? 2.16 14.094 -0.851 1 97.25 190 LYS A CA 1
ATOM 1515 C C . LYS A 1 190 ? 2.52 12.617 -0.691 1 97.25 190 LYS A C 1
ATOM 1517 O O . LYS A 1 190 ? 1.645 11.75 -0.752 1 97.25 190 LYS A O 1
ATOM 1522 N N . PRO A 1 191 ? 3.846 12.352 -0.522 1 95.69 191 PRO A N 1
ATOM 1523 C CA . PRO A 1 191 ? 4.227 10.953 -0.347 1 95.69 191 PRO A CA 1
ATOM 1524 C C . PRO A 1 191 ? 3.594 10.32 0.891 1 95.69 191 PRO A C 1
ATOM 1526 O O . PRO A 1 191 ? 3.441 10.984 1.919 1 95.69 191 PRO A O 1
ATOM 1529 N N . LEU A 1 192 ? 3.229 9.094 0.731 1 94.56 192 LEU A N 1
ATOM 1530 C CA . LEU A 1 192 ? 2.551 8.367 1.8 1 94.56 192 LEU A CA 1
ATOM 1531 C C . LEU A 1 192 ? 3.535 7.492 2.572 1 94.56 192 LEU A C 1
ATOM 1533 O O . LEU A 1 192 ? 4.254 6.688 1.978 1 94.56 192 LEU A O 1
ATOM 1537 N N . ASP A 1 193 ? 3.637 7.633 3.904 1 91.62 193 ASP A N 1
ATOM 1538 C CA . ASP A 1 193 ? 4.301 6.762 4.871 1 91.62 193 ASP A CA 1
ATOM 1539 C C . ASP A 1 193 ? 5.785 6.602 4.535 1 91.62 193 ASP A C 1
ATOM 1541 O O . ASP A 1 193 ? 6.305 5.484 4.52 1 91.62 193 ASP A O 1
ATOM 1545 N N . VAL A 1 194 ? 6.375 7.723 4.145 1 93.38 194 VAL A N 1
ATOM 1546 C CA . VAL A 1 194 ? 7.828 7.75 4.012 1 93.38 194 VAL A CA 1
ATOM 1547 C C . VAL A 1 194 ? 8.469 7.703 5.395 1 93.38 194 VAL A C 1
ATOM 1549 O O . VAL A 1 194 ? 8.039 8.398 6.312 1 93.38 194 VAL A O 1
ATOM 1552 N N . LYS A 1 195 ? 9.523 6.871 5.578 1 91.12 195 LYS A N 1
ATOM 1553 C CA . LYS A 1 195 ? 10.07 6.66 6.914 1 91.12 195 LYS A CA 1
ATOM 1554 C C . LYS A 1 195 ? 11.469 7.266 7.039 1 91.12 195 LYS A C 1
ATOM 1556 O O . LYS A 1 195 ? 11.883 7.664 8.133 1 91.12 195 LYS A O 1
ATOM 1561 N N . CYS A 1 196 ? 12.203 7.332 5.938 1 91.94 196 CYS A N 1
ATOM 1562 C CA . CYS A 1 196 ? 13.594 7.777 6.02 1 91.94 196 CYS A CA 1
ATOM 1563 C C . CYS A 1 196 ? 13.742 9.195 5.484 1 91.94 196 CYS A C 1
ATOM 1565 O O . CYS A 1 196 ? 13.305 9.492 4.371 1 91.94 196 CYS A O 1
ATOM 1567 N N . CYS A 1 197 ? 14.344 10.023 6.234 1 94.62 197 CYS A N 1
ATOM 1568 C CA . CYS A 1 197 ? 14.648 11.383 5.801 1 94.62 197 CYS A CA 1
ATOM 1569 C C . CYS A 1 197 ? 15.875 11.406 4.902 1 94.62 197 CYS A C 1
ATOM 1571 O O . CYS A 1 197 ? 16.641 10.445 4.867 1 94.62 197 CYS A O 1
ATOM 1573 N N . VAL A 1 198 ? 16.016 12.43 4.164 1 95.62 198 VAL A N 1
ATOM 1574 C CA . VAL A 1 198 ? 17.203 12.672 3.352 1 95.62 198 VAL A CA 1
ATOM 1575 C C . VAL A 1 198 ? 18.188 13.562 4.121 1 95.62 198 VAL A C 1
ATOM 1577 O O . VAL A 1 198 ? 17.828 14.664 4.539 1 95.62 198 VAL A O 1
ATOM 1580 N N . PRO A 1 199 ? 19.391 13.07 4.371 1 95.12 199 PRO A N 1
ATOM 1581 C CA . PRO A 1 199 ? 20.375 13.883 5.094 1 95.12 199 PRO A CA 1
ATOM 1582 C C . PRO A 1 199 ? 20.891 15.055 4.262 1 95.12 199 PRO A C 1
ATOM 1584 O O . PRO A 1 199 ? 21.156 14.898 3.066 1 95.12 199 PRO A O 1
ATOM 1587 N N . VAL A 1 200 ? 20.938 16.219 4.801 1 96.94 200 VAL A N 1
ATOM 1588 C CA . VAL A 1 200 ? 21.531 17.422 4.223 1 96.94 200 VAL A CA 1
ATOM 1589 C C . VAL A 1 200 ? 22.734 17.859 5.062 1 96.94 200 VAL A C 1
ATOM 1591 O O . VAL A 1 200 ? 22.562 18.359 6.184 1 96.94 200 VAL A O 1
ATOM 1594 N N . PRO A 1 201 ? 23.891 17.75 4.574 1 96.12 201 PRO A N 1
ATOM 1595 C CA . PRO A 1 201 ? 25.094 18.094 5.348 1 96.12 201 PRO A CA 1
ATOM 1596 C C . PRO A 1 201 ? 25.219 19.594 5.582 1 96.12 201 PRO A C 1
ATOM 1598 O O . PRO A 1 201 ? 24.938 20.391 4.684 1 96.12 201 PRO A O 1
ATOM 1601 N N . TYR A 1 202 ? 25.531 19.875 6.84 1 95.56 202 TYR A N 1
ATOM 1602 C CA . TYR A 1 202 ? 25.875 21.25 7.195 1 95.56 202 TYR A CA 1
ATOM 1603 C C . TYR A 1 202 ? 27.297 21.578 6.758 1 95.56 202 TYR A C 1
ATOM 1605 O O . TYR A 1 202 ? 28.266 21.156 7.395 1 95.56 202 TYR A O 1
ATOM 1613 N N . GLU A 1 203 ? 27.438 22.219 5.684 1 93.31 203 GLU A N 1
ATOM 1614 C CA . GLU A 1 203 ? 28.734 22.516 5.113 1 93.31 203 GLU A CA 1
ATOM 1615 C C . GLU A 1 203 ? 28.734 23.875 4.402 1 93.31 203 GLU A C 1
ATOM 1617 O O . GLU A 1 203 ? 27.672 24.375 4.023 1 93.31 203 GLU A O 1
ATOM 1622 N N . ASP A 1 204 ? 29.922 24.406 4.266 1 91.31 204 ASP A N 1
ATOM 1623 C CA . ASP A 1 204 ? 30.062 25.672 3.545 1 91.31 204 ASP A CA 1
ATOM 1624 C C . ASP A 1 204 ? 29.891 25.469 2.041 1 91.31 204 ASP A C 1
ATOM 1626 O O . ASP A 1 204 ? 30.625 24.672 1.435 1 91.31 204 ASP A O 1
ATOM 1630 N N . CYS A 1 205 ? 28.812 26.047 1.561 1 92.25 205 CYS A N 1
ATOM 1631 C CA . CYS A 1 205 ? 28.531 25.953 0.135 1 92.25 205 CYS A CA 1
ATOM 1632 C C . CYS A 1 205 ? 28.266 27.328 -0.459 1 92.25 205 CYS A C 1
ATOM 1634 O O . CYS A 1 205 ? 28.391 28.344 0.232 1 92.25 205 CYS A O 1
ATOM 1636 N N . GLU A 1 206 ? 28.062 27.375 -1.763 1 90.06 206 GLU A N 1
ATOM 1637 C CA . GLU A 1 206 ? 27.703 28.625 -2.426 1 90.06 206 GLU A CA 1
ATOM 1638 C C . GLU A 1 206 ? 26.266 29.016 -2.094 1 90.06 206 GLU A C 1
ATOM 1640 O O . GLU A 1 206 ? 25.344 28.188 -2.191 1 90.06 206 GLU A O 1
ATOM 1645 N N . PRO A 1 207 ? 26.156 30.219 -1.69 1 89.81 207 PRO A N 1
ATOM 1646 C CA . PRO A 1 207 ? 24.797 30.672 -1.412 1 89.81 207 PRO A CA 1
ATOM 1647 C C . PRO A 1 207 ? 23.875 30.578 -2.631 1 89.81 207 PRO A C 1
ATOM 1649 O O . PRO A 1 207 ? 24.328 30.797 -3.76 1 89.81 207 PRO A O 1
ATOM 1652 N N . VAL A 1 208 ? 22.719 30.156 -2.389 1 87.75 208 VAL A N 1
ATOM 1653 C CA . VAL A 1 208 ? 21.703 30.047 -3.439 1 87.75 208 VAL A CA 1
ATOM 1654 C C . VAL A 1 208 ? 20.703 31.203 -3.322 1 87.75 208 VAL A C 1
ATOM 1656 O O . VAL A 1 208 ? 20.141 31.422 -2.252 1 87.75 208 VAL A O 1
ATOM 1659 N N . MET A 1 209 ? 20.562 32 -4.305 1 81.5 209 MET A N 1
ATOM 1660 C CA . MET A 1 209 ? 19.625 33.125 -4.312 1 81.5 209 MET A CA 1
ATOM 1661 C C . MET A 1 209 ? 18.203 32.656 -4.633 1 81.5 209 MET A C 1
ATOM 1663 O O . MET A 1 209 ? 18 31.953 -5.633 1 81.5 209 MET A O 1
ATOM 1667 N N . ILE A 1 210 ? 17.391 32.844 -3.697 1 78.5 210 ILE A N 1
ATOM 1668 C CA . ILE A 1 210 ? 15.984 32.5 -3.891 1 78.5 210 ILE A CA 1
ATOM 1669 C C . ILE A 1 210 ? 15.203 33.719 -4.34 1 78.5 210 ILE A C 1
ATOM 1671 O O . ILE A 1 210 ? 15.055 34.688 -3.584 1 78.5 210 ILE A O 1
ATOM 1675 N N . PRO A 1 211 ? 14.914 33.906 -5.617 1 63.62 211 PRO A N 1
ATOM 1676 C CA . PRO A 1 211 ? 14.336 35.156 -6.121 1 63.62 211 PRO A CA 1
ATOM 1677 C C . PRO A 1 211 ? 13.062 35.562 -5.383 1 63.62 211 PRO A C 1
ATOM 1679 O O . PRO A 1 211 ? 12.844 36.75 -5.105 1 63.62 211 PRO A O 1
ATOM 1682 N N . SER A 1 212 ? 11.961 34.75 -5.312 1 60.12 212 SER A N 1
ATOM 1683 C CA . SER A 1 212 ? 10.57 35.156 -5.172 1 60.12 212 SER A CA 1
ATOM 1684 C C . SER A 1 212 ? 10.086 35 -3.736 1 60.12 212 SER A C 1
ATOM 1686 O O . SER A 1 212 ? 8.883 35.062 -3.473 1 60.12 212 SER A O 1
ATOM 1688 N N . TYR A 1 213 ? 11.078 35.031 -2.729 1 60.06 213 TYR A N 1
ATOM 1689 C CA . TYR A 1 213 ? 10.43 34.719 -1.466 1 60.06 213 TYR A CA 1
ATOM 1690 C C . TYR A 1 213 ? 9.961 35.969 -0.748 1 60.06 213 TYR A C 1
ATOM 1692 O O . TYR A 1 213 ? 10.742 36.906 -0.577 1 60.06 213 TYR A O 1
ATOM 1700 N N . THR A 1 214 ? 8.625 36.281 -0.713 1 54.31 214 THR A N 1
ATOM 1701 C CA . THR A 1 214 ? 8.047 37.25 0.205 1 54.31 214 THR A CA 1
ATOM 1702 C C . THR A 1 214 ? 7.535 36.562 1.469 1 54.31 214 THR A C 1
ATOM 1704 O O . THR A 1 214 ? 6.711 35.656 1.395 1 54.31 214 THR A O 1
ATOM 1707 N N . LYS A 1 215 ? 8.289 36.781 2.652 1 56.12 215 LYS A N 1
ATOM 1708 C CA . LYS A 1 215 ? 7.859 36.219 3.926 1 56.12 215 LYS A CA 1
ATOM 1709 C C . LYS A 1 215 ? 6.383 36.469 4.184 1 56.12 215 LYS A C 1
ATOM 1711 O O . LYS A 1 215 ? 5.938 37.625 4.105 1 56.12 215 LYS A O 1
ATOM 1716 N N . PRO A 1 216 ? 5.566 35.438 4.145 1 54.38 216 PRO A N 1
ATOM 1717 C CA . PRO A 1 216 ? 4.168 35.75 4.461 1 54.38 216 PRO A CA 1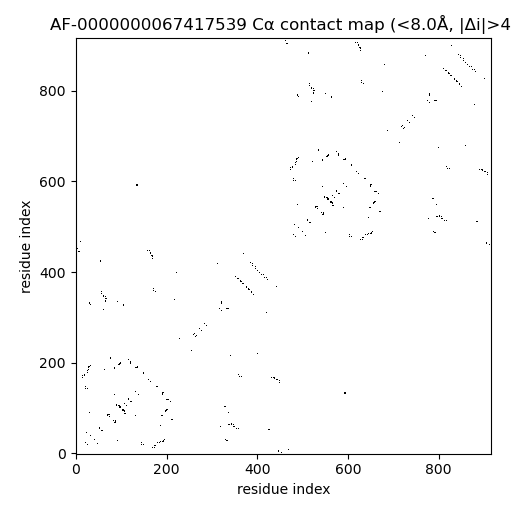
ATOM 1718 C C . PRO A 1 216 ? 4 36.438 5.812 1 54.38 216 PRO A C 1
ATOM 1720 O O . PRO A 1 216 ? 4.738 36.125 6.758 1 54.38 216 PRO A O 1
ATOM 1723 N N . LYS A 1 217 ? 3.408 37.656 5.859 1 47.88 217 LYS A N 1
ATOM 1724 C CA . LYS A 1 217 ? 3.092 38.375 7.102 1 47.88 217 LYS A CA 1
ATOM 1725 C C . LYS A 1 217 ? 2.275 37.469 8.039 1 47.88 217 LYS A C 1
ATOM 1727 O O . LYS A 1 217 ? 1.23 36.969 7.652 1 47.88 217 LYS A O 1
ATOM 1732 N N . ARG A 1 218 ? 2.977 36.875 9.008 1 48.47 218 ARG A N 1
ATOM 1733 C CA . ARG A 1 218 ? 2.26 36.125 10.023 1 48.47 218 ARG A CA 1
ATOM 1734 C C . ARG A 1 218 ? 1.131 36.938 10.633 1 48.47 218 ARG A C 1
ATOM 1736 O O . ARG A 1 218 ? 1.349 38.094 11.062 1 48.47 218 ARG A O 1
ATOM 1743 N N . LEU A 1 219 ? -0.024 36.75 10.117 1 43.78 219 LEU A N 1
ATOM 1744 C CA . LEU A 1 219 ? -1.102 37.406 10.859 1 43.78 219 LEU A CA 1
ATOM 1745 C C . LEU A 1 219 ? -0.997 37.094 12.352 1 43.78 219 LEU A C 1
ATOM 1747 O O . LEU A 1 219 ? -0.912 35.906 12.734 1 43.78 219 LEU A O 1
ATOM 1751 N N . THR A 1 220 ? -0.251 37.969 13.102 1 38.88 220 THR A N 1
ATOM 1752 C CA . THR A 1 220 ? -0.275 37.844 14.555 1 38.88 220 THR A CA 1
ATOM 1753 C C . THR A 1 220 ? -1.698 37.625 15.055 1 38.88 220 THR A C 1
ATOM 1755 O O . THR A 1 220 ? -2.506 38.531 15.094 1 38.88 220 THR A O 1
ATOM 1758 N N . TRP A 1 221 ? -2.275 36.781 14.508 1 40.19 221 TRP A N 1
ATOM 1759 C CA . TRP A 1 221 ? -3.58 36.531 15.125 1 40.19 221 TRP A CA 1
ATOM 1760 C C . TRP A 1 221 ? -3.449 36.375 16.641 1 40.19 221 TRP A C 1
ATOM 1762 O O . TRP A 1 221 ? -2.826 35.406 17.109 1 40.19 221 TRP A O 1
ATOM 1772 N N . ARG A 1 222 ? -3.273 37.5 17.328 1 37.84 222 ARG A N 1
ATOM 1773 C CA . ARG A 1 222 ? -3.188 37.688 18.781 1 37.84 222 ARG A CA 1
ATOM 1774 C C . ARG A 1 222 ? -4.316 36.938 19.484 1 37.84 222 ARG A C 1
ATOM 1776 O O . ARG A 1 222 ? -4.387 36.938 20.719 1 37.84 222 ARG A O 1
ATOM 1783 N N . ILE A 1 223 ? -5.223 36.688 18.75 1 35.81 223 ILE A N 1
ATOM 1784 C CA . ILE A 1 223 ? -6.363 36.344 19.578 1 35.81 223 ILE A CA 1
ATOM 1785 C C . ILE A 1 223 ? -5.98 35.188 20.5 1 35.81 223 ILE A C 1
ATOM 1787 O O . ILE A 1 223 ? -6.312 35.188 21.688 1 35.81 223 ILE A O 1
ATOM 1791 N N . PHE A 1 224 ? -5.406 34.219 19.844 1 38.03 224 PHE A N 1
ATOM 1792 C CA . PHE A 1 224 ? -5.105 33.094 20.734 1 38.03 224 PHE A CA 1
ATOM 1793 C C . PHE A 1 224 ? -3.789 33.344 21.469 1 38.03 224 PHE A C 1
ATOM 1795 O O . PHE A 1 224 ? -3.342 32.469 22.234 1 38.03 224 PHE A O 1
ATOM 1802 N N . GLY A 1 225 ? -2.949 34.281 21.062 1 35.62 225 GLY A N 1
ATOM 1803 C CA . GLY A 1 225 ? -1.822 34.75 21.859 1 35.62 225 GLY A CA 1
ATOM 1804 C C . GLY A 1 225 ? -2.209 35.156 23.266 1 35.62 225 GLY A C 1
ATOM 1805 O O . GLY A 1 225 ? -1.35 35.25 24.141 1 35.62 225 GLY A O 1
ATOM 1806 N N . MET A 1 226 ? -3.283 35.812 23.359 1 33.66 226 MET A N 1
ATOM 1807 C CA . MET A 1 226 ? -3.67 36.219 24.703 1 33.66 226 MET A CA 1
ATOM 1808 C C . MET A 1 226 ? -3.68 35.031 25.656 1 33.66 226 MET A C 1
ATOM 1810 O O . MET A 1 226 ? -3.348 35.188 26.844 1 33.66 226 MET A O 1
ATOM 1814 N N . PHE A 1 227 ? -4.281 33.906 25.203 1 34.81 227 PHE A N 1
ATOM 1815 C CA . PHE A 1 227 ? -4.207 32.75 26.109 1 34.81 227 PHE A CA 1
ATOM 1816 C C . PHE A 1 227 ? -2.85 32.062 26.016 1 34.81 227 PHE A C 1
ATOM 1818 O O . PHE A 1 227 ? -2.465 31.312 26.906 1 34.81 227 PHE A O 1
ATOM 1825 N N . PHE A 1 228 ? -2.07 32.188 24.797 1 33.62 228 PHE A N 1
ATOM 1826 C CA . PHE A 1 228 ? -0.723 31.672 24.594 1 33.62 228 PHE A CA 1
ATOM 1827 C C . PHE A 1 228 ? 0.227 32.812 24.188 1 33.62 228 PHE A C 1
ATOM 1829 O O . PHE A 1 228 ? 0.153 33.312 23.062 1 33.62 228 PHE A O 1
ATOM 1836 N N . LYS A 1 229 ? 0.693 33.688 25.094 1 31.27 229 LYS A N 1
ATOM 1837 C CA . LYS A 1 229 ? 1.688 34.75 24.906 1 31.27 229 LYS A CA 1
ATOM 1838 C C . LYS A 1 229 ? 2.803 34.281 23.969 1 31.27 229 LYS A C 1
ATOM 1840 O O . LYS A 1 229 ? 3.553 33.344 24.297 1 31.27 229 LYS A O 1
ATOM 1845 N N . SER A 1 230 ? 2.66 34.188 22.75 1 32.94 230 SER A N 1
ATOM 1846 C CA . SER A 1 230 ? 3.916 34.094 22.016 1 32.94 230 SER A CA 1
ATOM 1847 C C . SER A 1 230 ? 4.891 35.188 22.438 1 32.94 230 SER A C 1
ATOM 1849 O O . SER A 1 230 ? 4.492 36.312 22.688 1 32.94 230 SER A O 1
ATOM 1851 N N . PRO A 1 231 ? 6.129 35 23.016 1 31.86 231 PRO A N 1
ATOM 1852 C CA . PRO A 1 231 ? 7.098 36.031 23.344 1 31.86 231 PRO A CA 1
ATOM 1853 C C . PRO A 1 231 ? 7.289 37.062 22.219 1 31.86 231 PRO A C 1
ATOM 1855 O O . PRO A 1 231 ? 7.445 36.656 21.047 1 31.86 231 PRO A O 1
ATOM 1858 N N . GLY A 1 232 ? 6.594 38.125 22.156 1 30.92 232 GLY A N 1
ATOM 1859 C CA . GLY A 1 232 ? 6.848 39.219 21.266 1 30.92 232 GLY A CA 1
ATOM 1860 C C . GLY A 1 232 ? 8.328 39.5 21.047 1 30.92 232 GLY A C 1
ATOM 1861 O O . GLY A 1 232 ? 9.164 39.062 21.844 1 30.92 232 GLY A O 1
ATOM 1862 N N . PRO A 1 233 ? 8.859 39.781 19.859 1 32.38 233 PRO A N 1
ATOM 1863 C CA . PRO A 1 233 ? 10.25 40.219 19.641 1 32.38 233 PRO A CA 1
ATOM 1864 C C . PRO A 1 233 ? 10.711 41.25 20.656 1 32.38 233 PRO A C 1
ATOM 1866 O O . PRO A 1 233 ? 10.07 42.312 20.797 1 32.38 233 PRO A O 1
ATOM 1869 N N . GLU A 1 234 ? 11.242 41.031 21.891 1 30.12 234 GLU A N 1
ATOM 1870 C CA . GLU A 1 234 ? 12.07 42.031 22.531 1 30.12 234 GLU A CA 1
ATOM 1871 C C . GLU A 1 234 ? 12.914 42.812 21.516 1 30.12 234 GLU A C 1
ATOM 1873 O O . GLU A 1 234 ? 13.227 42.281 20.453 1 30.12 234 GLU A O 1
ATOM 1878 N N . GLU A 1 235 ? 13.062 44.125 21.609 1 29.61 235 GLU A N 1
ATOM 1879 C CA . GLU A 1 235 ? 13.922 45.125 20.969 1 29.61 235 GLU A CA 1
ATOM 1880 C C . GLU A 1 235 ? 15.328 44.562 20.734 1 29.61 235 GLU A C 1
ATOM 1882 O O . GLU A 1 235 ? 15.945 44.031 21.656 1 29.61 235 GLU A O 1
ATOM 1887 N N . SER A 1 236 ? 15.719 44.188 19.516 1 30.53 236 SER A N 1
ATOM 1888 C CA . SER A 1 236 ? 17.078 43.906 19.031 1 30.53 236 SER A CA 1
ATOM 1889 C C . SER A 1 236 ? 18.062 44.938 19.609 1 30.53 236 SER A C 1
ATOM 1891 O O . SER A 1 236 ? 18.109 46.062 19.188 1 30.53 236 SER A O 1
ATOM 1893 N N . THR A 1 237 ? 18.281 45.094 20.906 1 28.77 237 THR A N 1
ATOM 1894 C CA . THR A 1 237 ? 19.547 45.75 21.219 1 28.77 237 THR A CA 1
ATOM 1895 C C . THR A 1 237 ? 20.703 45.094 20.453 1 28.77 237 THR A C 1
ATOM 1897 O O . THR A 1 237 ? 20.703 43.875 20.266 1 28.77 237 THR A O 1
ATOM 1900 N N . ALA A 1 238 ? 21.688 45.875 19.875 1 30.7 238 ALA A N 1
ATOM 1901 C CA . ALA A 1 238 ? 22.922 45.688 19.125 1 30.7 238 ALA A CA 1
ATOM 1902 C C . ALA A 1 238 ? 23.781 44.594 19.766 1 30.7 238 ALA A C 1
ATOM 1904 O O . ALA A 1 238 ? 24.5 44.844 20.75 1 30.7 238 ALA A O 1
ATOM 1905 N N . ARG A 1 239 ? 23.312 43.375 19.984 1 28.62 239 ARG A N 1
ATOM 1906 C CA . ARG A 1 239 ? 24.281 42.406 20.516 1 28.62 239 ARG A CA 1
ATOM 1907 C C . ARG A 1 239 ? 25.531 42.344 19.641 1 28.62 239 ARG A C 1
ATOM 1909 O O . ARG A 1 239 ? 25.438 42.219 18.422 1 28.62 239 ARG A O 1
ATOM 1916 N N . GLU A 1 240 ? 26.641 42.781 20.047 1 28.48 240 GLU A N 1
ATOM 1917 C CA . GLU A 1 240 ? 28.031 42.469 19.703 1 28.48 240 GLU A CA 1
ATOM 1918 C C . GLU A 1 240 ? 28.188 41 19.328 1 28.48 240 GLU A C 1
ATOM 1920 O O . GLU A 1 240 ? 27.391 40.156 19.766 1 28.48 240 GLU A O 1
ATOM 1925 N N . THR A 1 241 ? 29.109 40.625 18.344 1 28.98 241 THR A N 1
ATOM 1926 C CA . THR A 1 241 ? 29.547 39.438 17.625 1 28.98 241 THR A CA 1
ATOM 1927 C C . THR A 1 241 ? 29.672 38.25 18.562 1 28.98 241 THR A C 1
ATOM 1929 O O . THR A 1 241 ? 30.25 37.219 18.203 1 28.98 241 THR A O 1
ATOM 1932 N N . ALA A 1 242 ? 29.578 38.5 19.844 1 27.27 242 ALA A N 1
ATOM 1933 C CA . ALA A 1 242 ? 30.188 37.438 20.609 1 27.27 242 ALA A CA 1
ATOM 1934 C C . ALA A 1 242 ? 29.469 36.094 20.375 1 27.27 242 ALA A C 1
ATOM 1936 O O . ALA A 1 242 ? 28.344 36.062 19.891 1 27.27 242 ALA A O 1
ATOM 1937 N N . LYS A 1 243 ? 30.109 35 20.984 1 31.14 243 LYS A N 1
ATOM 1938 C CA . LYS A 1 243 ? 30 33.531 21.078 1 31.14 243 LYS A CA 1
ATOM 1939 C C . LYS A 1 243 ? 28.578 33.125 21.438 1 31.14 243 LYS A C 1
ATOM 1941 O O . LYS A 1 243 ? 27.953 33.688 22.344 1 31.14 243 LYS A O 1
ATOM 1946 N N . VAL A 1 244 ? 27.906 32.562 20.469 1 27.98 244 VAL A N 1
ATOM 1947 C CA . VAL A 1 244 ? 26.562 32.031 20.391 1 27.98 244 VAL A CA 1
ATOM 1948 C C . VAL A 1 244 ? 26.25 31.25 21.672 1 27.98 244 VAL A C 1
ATOM 1950 O O . VAL A 1 244 ? 26.844 30.188 21.922 1 27.98 244 VAL A O 1
ATOM 1953 N N . PRO A 1 245 ? 26.328 31.938 22.891 1 28.14 245 PRO A N 1
ATOM 1954 C CA . PRO A 1 245 ? 25.953 31.078 24.016 1 28.14 245 PRO A CA 1
ATOM 1955 C C . PRO A 1 245 ? 24.672 30.297 23.75 1 28.14 245 PRO A C 1
ATOM 1957 O O . PRO A 1 245 ? 23.797 30.766 23.016 1 28.14 245 PRO A O 1
ATOM 1960 N N . HIS A 1 246 ? 24.734 28.953 23.969 1 28.08 246 HIS A N 1
ATOM 1961 C CA . HIS A 1 246 ? 23.812 27.828 23.891 1 28.08 246 HIS A CA 1
ATOM 1962 C C . HIS A 1 246 ? 22.5 28.125 24.625 1 28.08 246 HIS A C 1
ATOM 1964 O O . HIS A 1 246 ? 22.406 27.922 25.828 1 28.08 246 HIS A O 1
ATOM 1970 N N . SER A 1 247 ? 21.969 29.344 24.484 1 26.36 247 SER A N 1
ATOM 1971 C CA . SER A 1 247 ? 20.781 29.562 25.312 1 26.36 247 SER A CA 1
ATOM 1972 C C . SER A 1 247 ? 19.734 28.484 25.078 1 26.36 247 SER A C 1
ATOM 1974 O O . SER A 1 247 ? 19.562 28.016 23.938 1 26.36 247 SER A O 1
ATOM 1976 N N . ASN A 1 248 ? 19.531 27.75 26.141 1 27.98 248 ASN A N 1
ATOM 1977 C CA . ASN A 1 248 ? 18.578 26.672 26.359 1 27.98 248 ASN A CA 1
ATOM 1978 C C . ASN A 1 248 ? 17.203 27.031 25.812 1 27.98 248 ASN A C 1
ATOM 1980 O O . ASN A 1 248 ? 16.625 28.047 26.219 1 27.98 248 ASN A O 1
ATOM 1984 N N . PRO A 1 249 ? 16.984 26.844 24.547 1 30.73 249 PRO A N 1
ATOM 1985 C CA . PRO A 1 249 ? 15.672 27.156 23.969 1 30.73 249 PRO A CA 1
ATOM 1986 C C . PRO A 1 249 ? 14.531 26.797 24.922 1 30.73 249 PRO A C 1
ATOM 1988 O O . PRO A 1 249 ? 14.469 25.688 25.438 1 30.73 249 PRO A O 1
ATOM 1991 N N . LYS A 1 250 ? 14.047 27.781 25.625 1 32.22 250 LYS A N 1
ATOM 1992 C CA . LYS A 1 250 ? 12.922 27.719 26.562 1 32.22 250 LYS A CA 1
ATOM 1993 C C . LYS A 1 250 ? 11.742 26.969 25.938 1 32.22 250 LYS A C 1
ATOM 1995 O O . LYS A 1 250 ? 11.438 27.156 24.766 1 32.22 250 LYS A O 1
ATOM 2000 N N . LYS A 1 251 ? 11.414 25.828 26.562 1 31.53 251 LYS A N 1
ATOM 2001 C CA . LYS A 1 251 ? 10.359 24.844 26.406 1 31.53 251 LYS A CA 1
ATOM 2002 C C . LYS A 1 251 ? 9 25.5 26.203 1 31.53 251 LYS A C 1
ATOM 2004 O O . LYS A 1 251 ? 8.453 26.094 27.125 1 31.53 251 LYS A O 1
ATOM 2009 N N . SER A 1 252 ? 8.859 26.031 25.156 1 29.55 252 SER A N 1
ATOM 2010 C CA . SER A 1 252 ? 7.508 26.469 24.812 1 29.55 252 SER A CA 1
ATOM 2011 C C . SER A 1 252 ? 6.473 25.438 25.25 1 29.55 252 SER A C 1
ATOM 2013 O O . SER A 1 252 ? 5.289 25.562 24.938 1 29.55 252 SER A O 1
ATOM 2015 N N . THR A 1 253 ? 7.074 24.297 25.734 1 31.08 253 THR A N 1
ATOM 2016 C CA . THR A 1 253 ? 6.191 23.312 26.344 1 31.08 253 THR A CA 1
ATOM 2017 C C . THR A 1 253 ? 5.406 23.938 27.5 1 31.08 253 THR A C 1
ATOM 2019 O O . THR A 1 253 ? 4.719 23.234 28.234 1 31.08 253 THR A O 1
ATOM 2022 N N . GLN A 1 254 ? 5.746 25.156 27.906 1 29.17 254 GLN A N 1
ATOM 2023 C CA . GLN A 1 254 ? 5.457 25.578 29.266 1 29.17 254 GLN A CA 1
ATOM 2024 C C . GLN A 1 254 ? 3.955 25.766 29.469 1 29.17 254 GLN A C 1
ATOM 2026 O O . GLN A 1 254 ? 3.457 25.625 30.594 1 29.17 254 GLN A O 1
ATOM 2031 N N . ILE A 1 255 ? 3.371 26.344 28.484 1 29.86 255 ILE A N 1
ATOM 2032 C CA . ILE A 1 255 ? 2.02 26.719 28.891 1 29.86 255 ILE A CA 1
ATOM 2033 C C . ILE A 1 255 ? 1.195 25.469 29.156 1 29.86 255 ILE A C 1
ATOM 2035 O O . ILE A 1 255 ? 0.521 25.375 30.188 1 29.86 255 ILE A O 1
ATOM 2039 N N . PHE A 1 256 ? 1.204 24.609 28.125 1 30.73 256 PHE A N 1
ATOM 2040 C CA . PHE A 1 256 ? 0.414 23.422 28.375 1 30.73 256 PHE A CA 1
ATOM 2041 C C . PHE A 1 256 ? 1.095 22.531 29.406 1 30.73 256 PHE A C 1
ATOM 2043 O O . PHE A 1 256 ? 0.426 21.812 30.156 1 30.73 256 PHE A O 1
ATOM 2050 N N . SER A 1 257 ? 2.396 22.547 29.547 1 34.19 257 SER A N 1
ATOM 2051 C CA . SER A 1 257 ? 3.113 22.016 30.703 1 34.19 257 SER A CA 1
ATOM 2052 C C . SER A 1 257 ? 2.732 22.781 31.969 1 34.19 257 SER A C 1
ATOM 2054 O O . SER A 1 257 ? 2.648 22.188 33.062 1 34.19 257 SER A O 1
ATOM 2056 N N . SER A 1 258 ? 2.51 24.078 31.828 1 35.34 258 SER A N 1
ATOM 2057 C CA . SER A 1 258 ? 2.107 24.844 33 1 35.34 258 SER A CA 1
ATOM 2058 C C . SER A 1 258 ? 0.683 24.484 33.438 1 35.34 258 SER A C 1
ATOM 2060 O O . SER A 1 258 ? 0.399 24.344 34.625 1 35.34 258 SER A O 1
ATOM 2062 N N . ILE A 1 259 ? -0.232 24.5 32.5 1 34.84 259 ILE A N 1
ATOM 2063 C CA . ILE A 1 259 ? -1.577 24.078 32.906 1 34.84 259 ILE A CA 1
ATOM 2064 C C . ILE A 1 259 ? -1.571 22.609 33.312 1 34.84 259 ILE A C 1
ATOM 2066 O O . ILE A 1 259 ? -2.176 22.234 34.312 1 34.84 259 ILE A O 1
ATOM 2070 N N . PHE A 1 260 ? -0.83 21.766 32.594 1 36.19 260 PHE A N 1
ATOM 2071 C CA . PHE A 1 260 ? -0.639 20.391 33 1 36.19 260 PHE A CA 1
ATOM 2072 C C . PHE A 1 260 ? 0.308 20.312 34.188 1 36.19 260 PHE A C 1
ATOM 2074 O O . PHE A 1 260 ? 0.098 19.516 35.125 1 36.19 260 PHE A O 1
ATOM 2081 N N . SER A 1 261 ? 1.389 21.016 34.25 1 40.09 261 SER A N 1
ATOM 2082 C CA . SER A 1 261 ? 2.172 21.141 35.5 1 40.09 261 SER A CA 1
ATOM 2083 C C . SER A 1 261 ? 1.348 21.75 36.625 1 40.09 261 SER A C 1
ATOM 2085 O O . SER A 1 261 ? 1.441 21.328 37.75 1 40.09 261 SER A O 1
ATOM 2087 N N . TRP A 1 262 ? 0.629 22.75 36.312 1 39.62 262 TRP A N 1
ATOM 2088 C CA . TRP A 1 262 ? -0.289 23.297 37.312 1 39.62 262 TRP A CA 1
ATOM 2089 C C . TRP A 1 262 ? -1.349 22.266 37.688 1 39.62 262 TRP A C 1
ATOM 2091 O O . TRP A 1 262 ? -1.594 22.031 38.875 1 39.62 262 TRP A O 1
ATOM 2101 N N . GLY A 1 263 ? -2.055 21.641 36.719 1 39.28 263 GLY A N 1
ATOM 2102 C CA . GLY A 1 263 ? -2.973 20.578 37.062 1 39.28 263 GLY A CA 1
ATOM 2103 C C . GLY A 1 263 ? -2.271 19.344 37.625 1 39.28 263 GLY A C 1
ATOM 2104 O O . GLY A 1 263 ? -2.709 18.75 38.594 1 39.28 263 GLY A O 1
ATOM 2105 N N . HIS A 1 264 ? -1.206 18.938 37.062 1 41.28 264 HIS A N 1
ATOM 2106 C CA . HIS A 1 264 ? -0.332 17.906 37.625 1 41.28 264 HIS A CA 1
ATOM 2107 C C . HIS A 1 264 ? 0.322 18.375 38.938 1 41.28 264 HIS A C 1
ATOM 2109 O O . HIS A 1 264 ? 0.342 17.641 39.906 1 41.28 264 HIS A O 1
ATOM 2115 N N . THR A 1 265 ? 0.985 19.531 38.906 1 42.5 265 THR A N 1
ATOM 2116 C CA . THR A 1 265 ? 1.516 20.062 40.156 1 42.5 265 THR A CA 1
ATOM 2117 C C . THR A 1 265 ? 0.387 20.359 41.156 1 42.5 265 THR A C 1
ATOM 2119 O O . THR A 1 265 ? 0.506 20.078 42.344 1 42.5 265 THR A O 1
ATOM 2122 N N . TRP A 1 266 ? -0.631 21.031 40.688 1 41.09 266 TRP A N 1
ATOM 2123 C CA . TRP A 1 266 ? -1.805 21.188 41.531 1 41.09 266 TRP A CA 1
ATOM 2124 C C . TRP A 1 266 ? -2.371 19.828 41.938 1 41.09 266 TRP A C 1
ATOM 2126 O O . TRP A 1 266 ? -2.689 19.594 43.094 1 41.09 266 TRP A O 1
ATOM 2136 N N . PHE A 1 267 ? -2.502 18.891 40.969 1 41.56 267 PHE A N 1
ATOM 2137 C CA . PHE A 1 267 ? -2.965 17.531 41.25 1 41.56 267 PHE A CA 1
ATOM 2138 C C . PHE A 1 267 ? -1.891 16.734 42 1 41.56 267 PHE A C 1
ATOM 2140 O O . PHE A 1 267 ? -2.164 16.094 43 1 41.56 267 PHE A O 1
ATOM 2147 N N . LEU A 1 268 ? -0.663 16.75 41.5 1 44.22 268 LEU A N 1
ATOM 2148 C CA . LEU A 1 268 ? 0.422 16.156 42.281 1 44.22 268 LEU A CA 1
ATOM 2149 C C . LEU A 1 268 ? 0.617 16.922 43.594 1 44.22 268 LEU A C 1
ATOM 2151 O O . LEU A 1 268 ? 0.833 16.312 44.656 1 44.22 268 LEU A O 1
ATOM 2155 N N . ASN A 1 269 ? 0.686 18.234 43.469 1 45.06 269 ASN A N 1
ATOM 2156 C CA . ASN A 1 269 ? 0.73 19 44.719 1 45.06 269 ASN A CA 1
ATOM 2157 C C . ASN A 1 269 ? -0.501 18.75 45.562 1 45.06 269 ASN A C 1
ATOM 2159 O O . ASN A 1 269 ? -0.391 18.609 46.781 1 45.06 269 ASN A O 1
ATOM 2163 N N . SER A 1 270 ? -1.63 18.719 44.938 1 42.28 270 SER A N 1
ATOM 2164 C CA . SER A 1 270 ? -2.812 18.312 45.688 1 42.28 270 SER A CA 1
ATOM 2165 C C . SER A 1 270 ? -2.723 16.859 46.094 1 42.28 270 SER A C 1
ATOM 2167 O O . SER A 1 270 ? -3.053 16.516 47.25 1 42.28 270 SER A O 1
ATOM 2169 N N . LEU A 1 271 ? -2.258 15.977 45.156 1 43.88 271 LEU A N 1
ATOM 2170 C CA . LEU A 1 271 ? -1.99 14.594 45.531 1 43.88 271 LEU A CA 1
ATOM 2171 C C . LEU A 1 271 ? -0.772 14.5 46.438 1 43.88 271 LEU A C 1
ATOM 2173 O O . LEU A 1 271 ? -0.764 13.727 47.406 1 43.88 271 LEU A O 1
ATOM 2177 N N . GLY A 1 272 ? 0.279 15.109 46.031 1 41.09 272 GLY A N 1
ATOM 2178 C CA . GLY A 1 272 ? 1.389 15.242 46.969 1 41.09 272 GLY A CA 1
ATOM 2179 C C . GLY A 1 272 ? 0.97 15.773 48.344 1 41.09 272 GLY A C 1
ATOM 2180 O O . GLY A 1 272 ? 1.416 15.266 49.375 1 41.09 272 GLY A O 1
ATOM 2181 N N . HIS A 1 273 ? 0.22 16.891 48.25 1 44.12 273 HIS A N 1
ATOM 2182 C CA . HIS A 1 273 ? -0.344 17.344 49.5 1 44.12 273 HIS A CA 1
ATOM 2183 C C . HIS A 1 273 ? -1.187 16.25 50.156 1 44.12 273 HIS A C 1
ATOM 2185 O O . HIS A 1 273 ? -1.142 16.062 51.375 1 44.12 273 HIS A O 1
ATOM 2191 N N . LEU A 1 274 ? -1.914 15.625 49.281 1 38.78 274 LEU A N 1
ATOM 2192 C CA . LEU A 1 274 ? -2.689 14.523 49.844 1 38.78 274 LEU A CA 1
ATOM 2193 C C . LEU A 1 274 ? -1.781 13.359 50.219 1 38.78 274 LEU A C 1
ATOM 2195 O O . LEU A 1 274 ? -1.949 12.758 51.281 1 38.78 274 LEU A O 1
ATOM 2199 N N . THR A 1 275 ? -0.849 12.984 49.219 1 40.25 275 THR A N 1
ATOM 2200 C CA . THR A 1 275 ? 0.094 11.93 49.594 1 40.25 275 THR A CA 1
ATOM 2201 C C . THR A 1 275 ? 1.047 12.414 50.688 1 40.25 275 THR A C 1
ATOM 2203 O O . THR A 1 275 ? 1.537 11.617 51.5 1 40.25 275 THR A O 1
ATOM 2206 N N . GLY A 1 276 ? 1.603 13.602 50.5 1 39.66 276 GLY A N 1
ATOM 2207 C CA . GLY A 1 276 ? 2.381 14.094 51.625 1 39.66 276 GLY A CA 1
ATOM 2208 C C . GLY A 1 276 ? 1.666 13.953 52.938 1 39.66 276 GLY A C 1
ATOM 2209 O O . GLY A 1 276 ? 2.297 13.695 53.969 1 39.66 276 GLY A O 1
ATOM 2210 N N . CYS A 1 277 ? 0.377 14.305 52.875 1 36.62 277 CYS A N 1
ATOM 2211 C CA . CYS A 1 277 ? -0.312 14.031 54.125 1 36.62 277 CYS A CA 1
ATOM 2212 C C . CYS A 1 277 ? -0.297 12.547 54.469 1 36.62 277 CYS A C 1
ATOM 2214 O O . CYS A 1 277 ? -0.275 12.156 55.625 1 36.62 277 CYS A O 1
ATOM 2216 N N . ALA A 1 278 ? -0.469 11.727 53.312 1 38.5 278 ALA A N 1
ATOM 2217 C CA . ALA A 1 278 ? -0.534 10.305 53.656 1 38.5 278 ALA A CA 1
ATOM 2218 C C . ALA A 1 278 ? 0.854 9.75 53.938 1 38.5 278 ALA A C 1
ATOM 2220 O O . ALA A 1 278 ? 0.996 8.578 54.312 1 38.5 278 ALA A O 1
ATOM 2221 N N . ALA A 1 279 ? 1.922 10.195 53.312 1 36.81 279 ALA A N 1
ATOM 2222 C CA . ALA A 1 279 ? 3.23 9.695 53.719 1 36.81 279 ALA A CA 1
ATOM 2223 C C . ALA A 1 279 ? 3.361 9.688 55.25 1 36.81 279 ALA A C 1
ATOM 2225 O O . ALA A 1 279 ? 4.426 9.367 55.781 1 36.81 279 ALA A O 1
ATOM 2226 N N . MET A 1 280 ? 2.562 10.406 55.875 1 35.97 280 MET A N 1
ATOM 2227 C CA . MET A 1 280 ? 2.951 10.156 57.25 1 35.97 280 MET A CA 1
ATOM 2228 C C . MET A 1 280 ? 3.014 8.664 57.531 1 35.97 280 MET A C 1
ATOM 2230 O O . MET A 1 280 ? 4.039 8.156 58 1 35.97 280 MET A O 1
ATOM 2234 N N . ASP A 1 281 ? 2.494 8.094 58.688 1 39.59 281 ASP A N 1
ATOM 2235 C CA . ASP A 1 281 ? 2.861 6.848 59.375 1 39.59 281 ASP A CA 1
ATOM 2236 C C . ASP A 1 281 ? 2.617 5.645 58.469 1 39.59 281 ASP A C 1
ATOM 2238 O O . ASP A 1 281 ? 3.555 4.926 58.125 1 39.59 281 ASP A O 1
ATOM 2242 N N . THR A 1 282 ? 1.59 4.57 58.969 1 38.97 282 THR A N 1
ATOM 2243 C CA . THR A 1 282 ? 1.271 3.164 58.75 1 38.97 282 THR A CA 1
ATOM 2244 C C . THR A 1 282 ? 0.629 2.961 57.375 1 38.97 282 THR A C 1
ATOM 2246 O O . THR A 1 282 ? -0.558 3.238 57.188 1 38.97 282 THR A O 1
ATOM 2249 N N . ILE A 1 283 ? 1.17 3.305 56.344 1 44.59 283 ILE A N 1
ATOM 2250 C CA . ILE A 1 283 ? 0.574 3.197 55 1 44.59 283 ILE A CA 1
ATOM 2251 C C . ILE A 1 283 ? 0.215 1.74 54.719 1 44.59 283 ILE A C 1
ATOM 2253 O O . ILE A 1 283 ? 1.1 0.889 54.594 1 44.59 283 ILE A O 1
ATOM 2257 N N . THR A 1 284 ? -0.897 1.174 55.375 1 47.28 284 THR A N 1
ATOM 2258 C CA . THR A 1 284 ? -1.415 -0.181 55.219 1 47.28 284 THR A CA 1
ATOM 2259 C C . THR A 1 284 ? -1.8 -0.446 53.781 1 47.28 284 THR A C 1
ATOM 2261 O O . THR A 1 284 ? -2.027 0.491 53 1 47.28 284 THR A O 1
ATOM 2264 N N . LEU A 1 285 ? -1.543 -1.662 53.188 1 53.03 285 LEU A N 1
ATOM 2265 C CA . LEU A 1 285 ? -1.943 -2.217 51.875 1 53.03 285 LEU A CA 1
ATOM 2266 C C . LEU A 1 285 ? -3.301 -1.67 51.469 1 53.03 285 LEU A C 1
ATOM 2268 O O . LEU A 1 285 ? -3.5 -1.339 50.281 1 53.03 285 LEU A O 1
ATOM 2272 N N . ALA A 1 286 ? -4.133 -1.509 52.469 1 52.91 286 ALA A N 1
ATOM 2273 C CA . ALA A 1 286 ? -5.477 -0.997 52.219 1 52.91 286 ALA A CA 1
ATOM 2274 C C . ALA A 1 286 ? -5.43 0.453 51.75 1 52.91 286 ALA A C 1
ATOM 2276 O O . ALA A 1 286 ? -6.152 0.833 50.812 1 52.91 286 ALA A O 1
ATOM 2277 N N . THR A 1 287 ? -4.516 1.1 52.312 1 54.88 287 THR A N 1
ATOM 2278 C CA . THR A 1 287 ? -4.422 2.514 51.969 1 54.88 287 THR A CA 1
ATOM 2279 C C . THR A 1 287 ? -3.809 2.688 50.562 1 54.88 287 THR A C 1
ATOM 2281 O O . THR A 1 287 ? -4.223 3.561 49.812 1 54.88 287 THR A O 1
ATOM 2284 N N . THR A 1 288 ? -2.906 1.764 50.344 1 55.81 288 THR A N 1
ATOM 2285 C CA . THR A 1 288 ? -2.305 1.814 49 1 55.81 288 THR A CA 1
ATOM 2286 C C . THR A 1 288 ? -3.34 1.497 47.938 1 55.81 288 THR A C 1
ATOM 2288 O O . THR A 1 288 ? -3.389 2.162 46.875 1 55.81 288 THR A O 1
ATOM 2291 N N . CYS A 1 289 ? -4.07 0.455 48.25 1 55.44 289 CYS A N 1
ATOM 2292 C CA . CYS A 1 289 ? -5.117 0.097 47.281 1 55.44 289 CYS A CA 1
ATOM 2293 C C . CYS A 1 289 ? -6.141 1.218 47.156 1 55.44 289 CYS A C 1
ATOM 2295 O O . CYS A 1 289 ? -6.59 1.528 46.031 1 55.44 289 CYS A O 1
ATOM 2297 N N . ALA A 1 290 ? -6.453 1.782 48.25 1 57.16 290 ALA A N 1
ATOM 2298 C CA . ALA A 1 290 ? -7.418 2.879 48.25 1 57.16 290 ALA A CA 1
ATOM 2299 C C . ALA A 1 290 ? -6.883 4.078 47.469 1 57.16 290 ALA A C 1
ATOM 2301 O O . ALA A 1 290 ? -7.625 4.73 46.719 1 57.16 290 ALA A O 1
ATOM 2302 N N . LEU A 1 291 ? -5.645 4.238 47.531 1 57.78 291 LEU A N 1
ATOM 2303 C CA . LEU A 1 291 ? -5.02 5.34 46.812 1 57.78 291 LEU A CA 1
ATOM 2304 C C . LEU A 1 291 ? -4.984 5.062 45.312 1 57.78 291 LEU A C 1
ATOM 2306 O O . LEU A 1 291 ? -5.203 5.965 44.5 1 57.78 291 LEU A O 1
ATOM 2310 N N . PHE A 1 292 ? -4.742 3.83 45.062 1 58.03 292 PHE A N 1
ATOM 2311 C CA . PHE A 1 292 ? -4.75 3.439 43.688 1 58.03 292 PHE A CA 1
ATOM 2312 C C . PHE A 1 292 ? -6.137 3.625 43.062 1 58.03 292 PHE A C 1
ATOM 2314 O O . PHE A 1 292 ? -6.27 4.137 41.938 1 58.03 292 PHE A O 1
ATOM 2321 N N . VAL A 1 293 ? -7.102 3.162 43.844 1 56.62 293 VAL A N 1
ATOM 2322 C CA . VAL A 1 293 ? -8.477 3.289 43.375 1 56.62 293 VAL A CA 1
ATOM 2323 C C . VAL A 1 293 ? -8.852 4.766 43.25 1 56.62 293 VAL A C 1
ATOM 2325 O O . VAL A 1 293 ? -9.477 5.18 42.281 1 56.62 293 VAL A O 1
ATOM 2328 N N . LYS A 1 294 ? -8.492 5.5 44.188 1 57.38 294 LYS A N 1
ATOM 2329 C CA . LYS A 1 294 ? -8.797 6.93 44.125 1 57.38 294 LYS A CA 1
ATOM 2330 C C . LYS A 1 294 ? -8.109 7.586 42.938 1 57.38 294 LYS A C 1
ATOM 2332 O O . LYS A 1 294 ? -8.727 8.391 42.219 1 57.38 294 LYS A O 1
ATOM 2337 N N . LYS A 1 295 ? -6.863 7.207 42.781 1 58.03 295 LYS A N 1
ATOM 2338 C CA . LYS A 1 295 ? -6.152 7.746 41.594 1 58.03 295 LYS A CA 1
ATOM 2339 C C . LYS A 1 295 ? -6.832 7.336 40.312 1 58.03 295 LYS A C 1
ATOM 2341 O O . LYS A 1 295 ? -6.977 8.148 39.406 1 58.03 295 LYS A O 1
ATOM 2346 N N . ALA A 1 296 ? -7.141 6.113 40.312 1 59 296 ALA A N 1
ATOM 2347 C CA . ALA A 1 296 ? -7.832 5.609 39.125 1 59 296 ALA A CA 1
ATOM 2348 C C . ALA A 1 296 ? -9.164 6.32 38.938 1 59 296 ALA A C 1
ATOM 2350 O O . ALA A 1 296 ? -9.531 6.66 37.812 1 59 296 ALA A O 1
ATOM 2351 N N . LEU A 1 297 ? -9.82 6.504 40.094 1 58.09 297 LEU A N 1
ATOM 2352 C CA . LEU A 1 297 ? -11.117 7.164 40.031 1 58.09 297 LEU A CA 1
ATOM 2353 C C . LEU A 1 297 ? -10.961 8.625 39.594 1 58.09 297 LEU A C 1
ATOM 2355 O O . LEU A 1 297 ? -11.758 9.133 38.812 1 58.09 297 LEU A O 1
ATOM 2359 N N . VAL A 1 298 ? -10.039 9.258 40.188 1 57.78 298 VAL A N 1
ATOM 2360 C CA . VAL A 1 298 ? -9.797 10.648 39.812 1 57.78 298 VAL A CA 1
ATOM 2361 C C . VAL A 1 298 ? -9.422 10.719 38.312 1 57.78 298 VAL A C 1
ATOM 2363 O O . VAL A 1 298 ? -9.891 11.594 37.594 1 57.78 298 VAL A O 1
ATOM 2366 N N . GLU A 1 299 ? -8.602 9.766 37.969 1 61.69 299 GLU A N 1
ATOM 2367 C CA . GLU A 1 299 ? -8.234 9.727 36.562 1 61.69 299 GLU A CA 1
ATOM 2368 C C . GLU A 1 299 ? -9.445 9.477 35.688 1 61.69 299 GLU A C 1
ATOM 2370 O O . GLU A 1 299 ? -9.57 10.055 34.594 1 61.69 299 GLU A O 1
ATOM 2375 N N . LEU A 1 300 ? -10.188 8.648 36.25 1 61.53 300 LEU A N 1
ATOM 2376 C CA . LEU A 1 300 ? -11.406 8.367 35.5 1 61.53 300 LEU A CA 1
ATOM 2377 C C . LEU A 1 300 ? -12.312 9.594 35.438 1 61.53 300 LEU A C 1
ATOM 2379 O O . LEU A 1 300 ? -12.93 9.875 34.406 1 61.53 300 LEU A O 1
ATOM 2383 N N . LEU A 1 301 ? -12.383 10.289 36.656 1 61.66 301 LEU A N 1
ATOM 2384 C CA . LEU A 1 301 ? -13.219 11.484 36.719 1 61.66 301 LEU A CA 1
ATOM 2385 C C . LEU A 1 301 ? -12.648 12.586 35.844 1 61.66 301 LEU A C 1
ATOM 2387 O O . LEU A 1 301 ? -13.398 13.422 35.312 1 61.66 301 LEU A O 1
ATOM 2391 N N . LEU A 1 302 ? -11.383 12.531 35.719 1 65.94 302 LEU A N 1
ATOM 2392 C CA . LEU A 1 302 ? -10.719 13.57 34.938 1 65.94 302 LEU A CA 1
ATOM 2393 C C . LEU A 1 302 ? -10.672 13.195 33.469 1 65.94 302 LEU A C 1
ATOM 2395 O O . LEU A 1 302 ? -10.352 14.039 32.625 1 65.94 302 LEU A O 1
ATOM 2399 N N . LEU A 1 303 ? -11.086 11.992 33.219 1 69.69 303 LEU A N 1
ATOM 2400 C CA . LEU A 1 303 ? -10.992 11.492 31.859 1 69.69 303 LEU A CA 1
ATOM 2401 C C . LEU A 1 303 ? -11.805 12.359 30.891 1 69.69 303 LEU A C 1
ATOM 2403 O O . LEU A 1 303 ? -11.312 12.742 29.828 1 69.69 303 LEU A O 1
ATOM 2407 N N . PRO A 1 304 ? -13.031 12.727 31.391 1 71.38 304 PRO A N 1
ATOM 2408 C CA . PRO A 1 304 ? -13.789 13.57 30.469 1 71.38 304 PRO A CA 1
ATOM 2409 C C . PRO A 1 304 ? -13.141 14.938 30.25 1 71.38 304 PRO A C 1
ATOM 2411 O O . PRO A 1 304 ? -13.172 15.469 29.141 1 71.38 304 PRO A O 1
ATOM 2414 N N . PHE A 1 305 ? -12.633 15.461 31.297 1 70.81 305 PHE A N 1
ATOM 2415 C CA . PHE A 1 305 ? -11.984 16.766 31.172 1 70.81 305 PHE A CA 1
ATOM 2416 C C . PHE A 1 305 ? -10.742 16.656 30.297 1 70.81 305 PHE A C 1
ATOM 2418 O O . PHE A 1 305 ? -10.469 17.547 29.484 1 70.81 305 PHE A O 1
ATOM 2425 N N . ARG A 1 306 ? -10.047 15.625 30.5 1 71.12 306 ARG A N 1
ATOM 2426 C CA . ARG A 1 306 ? -8.883 15.398 29.656 1 71.12 306 ARG A CA 1
ATOM 2427 C C . ARG A 1 306 ? -9.289 15.219 28.203 1 71.12 306 ARG A C 1
ATOM 2429 O O . ARG A 1 306 ? -8.609 15.711 27.297 1 71.12 306 ARG A O 1
ATOM 2436 N N . ALA A 1 307 ? -10.344 14.555 28.062 1 77.31 307 ALA A N 1
ATOM 2437 C CA . ALA A 1 307 ? -10.844 14.359 26.703 1 77.31 307 ALA A CA 1
ATOM 2438 C C . ALA A 1 307 ? -11.211 15.695 26.047 1 77.31 307 ALA A C 1
ATOM 2440 O O . ALA A 1 307 ? -10.891 15.938 24.891 1 77.31 307 ALA A O 1
ATOM 2441 N N . ILE A 1 308 ? -11.859 16.531 26.812 1 75.69 308 ILE A N 1
ATOM 2442 C CA . ILE A 1 308 ? -12.258 17.844 26.328 1 75.69 308 ILE A CA 1
ATOM 2443 C C . ILE A 1 308 ? -11.016 18.656 25.969 1 75.69 308 ILE A C 1
ATOM 2445 O O . ILE A 1 308 ? -10.961 19.297 24.922 1 75.69 308 ILE A O 1
ATOM 2449 N N . LEU A 1 309 ? -10.094 18.562 26.797 1 73 309 LEU A N 1
ATOM 2450 C CA . LEU A 1 309 ? -8.852 19.297 26.578 1 73 309 LEU A CA 1
ATOM 2451 C C . LEU A 1 309 ? -8.156 18.812 25.312 1 73 309 LEU A C 1
ATOM 2453 O O . LEU A 1 309 ? -7.672 19.625 24.516 1 73 309 LEU A O 1
ATOM 2457 N N . VAL A 1 310 ? -8.094 17.531 25.172 1 76.81 310 VAL A N 1
ATOM 2458 C CA . VAL A 1 310 ? -7.465 16.969 23.984 1 76.81 310 VAL A CA 1
ATOM 2459 C C . VAL A 1 310 ? -8.195 17.438 22.734 1 76.81 310 VAL A C 1
ATOM 2461 O O . VAL A 1 310 ? -7.559 17.797 21.734 1 76.81 310 VAL A O 1
ATOM 2464 N N . ILE A 1 311 ? -9.438 17.484 22.859 1 79 311 ILE A N 1
ATOM 2465 C CA . ILE A 1 311 ? -10.258 17.922 21.734 1 79 311 ILE A CA 1
ATOM 2466 C C . ILE A 1 311 ? -9.93 19.375 21.375 1 79 311 ILE A C 1
ATOM 2468 O O . ILE A 1 311 ? -9.672 19.688 20.219 1 79 311 ILE A O 1
ATOM 2472 N N . LEU A 1 312 ? -9.867 20.156 22.359 1 76.81 312 LEU A N 1
ATOM 2473 C CA . LEU A 1 312 ? -9.633 21.578 22.141 1 76.81 312 LEU A CA 1
ATOM 2474 C C . LEU A 1 312 ? -8.227 21.828 21.594 1 76.81 312 LEU A C 1
ATOM 2476 O O . LEU A 1 312 ? -8.047 22.609 20.672 1 76.81 312 LEU A O 1
ATOM 2480 N N . LEU A 1 313 ? -7.293 21.125 22.125 1 76.88 313 LEU A N 1
ATOM 2481 C CA . LEU A 1 313 ? -5.914 21.281 21.672 1 76.88 313 LEU A CA 1
ATOM 2482 C C . LEU A 1 313 ? -5.746 20.812 20.234 1 76.88 313 LEU A C 1
ATOM 2484 O O . LEU A 1 313 ? -5.055 21.453 19.438 1 76.88 313 LEU A O 1
ATOM 2488 N N . ARG A 1 314 ? -6.367 19.75 19.953 1 81 314 ARG A N 1
ATOM 2489 C CA . ARG A 1 314 ? -6.238 19.219 18.609 1 81 314 ARG A CA 1
ATOM 2490 C C . ARG A 1 314 ? -6.934 20.109 17.594 1 81 314 ARG A C 1
ATOM 2492 O O . ARG A 1 314 ? -6.43 20.312 16.484 1 81 314 ARG A O 1
ATOM 2499 N N . PHE A 1 315 ? -7.977 20.672 18.031 1 80.19 315 PHE A N 1
ATOM 2500 C CA . PHE A 1 315 ? -8.672 21.594 17.156 1 80.19 315 PHE A CA 1
ATOM 2501 C C . PHE A 1 315 ? -7.797 22.797 16.844 1 80.19 315 PHE A C 1
ATOM 2503 O O . PHE A 1 315 ? -7.809 23.312 15.719 1 80.19 315 PHE A O 1
ATOM 2510 N N . GLN A 1 316 ? -7.062 23.141 17.766 1 76.75 316 GLN A N 1
ATOM 2511 C CA . GLN A 1 316 ? -6.129 24.25 17.547 1 76.75 316 GLN A CA 1
ATOM 2512 C C . GLN A 1 316 ? -4.988 23.828 16.625 1 76.75 316 GLN A C 1
ATOM 2514 O O . GLN A 1 316 ? -4.578 24.594 15.75 1 76.75 316 GLN A O 1
ATOM 2519 N N . ASP A 1 317 ? -4.578 22.656 16.828 1 79.88 317 ASP A N 1
ATOM 2520 C CA . ASP A 1 317 ? -3.467 22.156 16.031 1 79.88 317 ASP A CA 1
ATOM 2521 C C . ASP A 1 317 ? -3.842 22.094 14.555 1 79.88 317 ASP A C 1
ATOM 2523 O O . ASP A 1 317 ? -3.031 22.422 13.688 1 79.88 317 ASP A O 1
ATOM 2527 N N . PHE A 1 318 ? -5.027 21.734 14.344 1 81.81 318 PHE A N 1
ATOM 2528 C CA . PHE A 1 318 ? -5.488 21.609 12.969 1 81.81 318 PHE A CA 1
ATOM 2529 C C . PHE A 1 318 ? -5.426 22.953 12.25 1 81.81 318 PHE A C 1
ATOM 2531 O O . PHE A 1 318 ? -5.113 23.016 11.062 1 81.81 318 PHE A O 1
ATOM 2538 N N . HIS A 1 319 ? -5.574 23.969 13.062 1 77.06 319 HIS A N 1
ATOM 2539 C CA . HIS A 1 319 ? -5.703 25.297 12.469 1 77.06 319 HIS A CA 1
ATOM 2540 C C . HIS A 1 319 ? -4.367 26.031 12.461 1 77.06 319 HIS A C 1
ATOM 2542 O O . HIS A 1 319 ? -4.109 26.859 11.578 1 77.06 319 HIS A O 1
ATOM 2548 N N . ARG A 1 320 ? -3.514 25.625 13.469 1 75.38 320 ARG A N 1
ATOM 2549 C CA . ARG A 1 320 ? -2.449 26.609 13.656 1 75.38 320 ARG A CA 1
ATOM 2550 C C . ARG A 1 320 ? -1.113 25.922 13.922 1 75.38 320 ARG A C 1
ATOM 2552 O O . ARG A 1 320 ? -0.086 26.578 14.062 1 75.38 320 ARG A O 1
ATOM 2559 N N . CYS A 1 321 ? -1.041 24.703 13.867 1 82.56 321 CYS A N 1
ATOM 2560 C CA . CYS A 1 321 ? 0.258 24.094 14.125 1 82.56 321 CYS A CA 1
ATOM 2561 C C . CYS A 1 321 ? 1.242 24.406 13.008 1 82.56 321 CYS A C 1
ATOM 2563 O O . CYS A 1 321 ? 1.268 23.719 11.984 1 82.56 321 CYS A O 1
ATOM 2565 N N . ASP A 1 322 ? 2.029 25.547 13.234 1 87.38 322 ASP A N 1
ATOM 2566 C CA . ASP A 1 322 ? 2.92 26 12.172 1 87.38 322 ASP A CA 1
ATOM 2567 C C . ASP A 1 322 ? 4.332 26.234 12.695 1 87.38 322 ASP A C 1
ATOM 2569 O O . ASP A 1 322 ? 5.164 26.844 12.016 1 87.38 322 ASP A O 1
ATOM 2573 N N . MET A 1 323 ? 4.527 25.766 13.953 1 86 323 MET A N 1
ATOM 2574 C CA . MET A 1 323 ? 5.848 25.938 14.547 1 86 323 MET A CA 1
ATOM 2575 C C . MET A 1 323 ? 6.488 24.594 14.859 1 86 323 MET A C 1
ATOM 2577 O O . MET A 1 323 ? 5.793 23.641 15.211 1 86 323 MET A O 1
ATOM 2581 N N . VAL A 1 324 ? 7.754 24.547 14.609 1 90.69 324 VAL A N 1
ATOM 2582 C CA . VAL A 1 324 ? 8.562 23.391 14.93 1 90.69 324 VAL A CA 1
ATOM 2583 C C . VAL A 1 324 ? 9.766 23.797 15.773 1 90.69 324 VAL A C 1
ATOM 2585 O O . VAL A 1 324 ? 10.414 24.812 15.484 1 90.69 324 VAL A O 1
ATOM 2588 N N . ASP A 1 325 ? 10.047 23.031 16.781 1 85.44 325 ASP A N 1
ATOM 2589 C CA . ASP A 1 325 ? 11.211 23.312 17.609 1 85.44 325 ASP A CA 1
ATOM 2590 C C . ASP A 1 325 ? 12.508 23.156 16.812 1 85.44 325 ASP A C 1
ATOM 2592 O O . ASP A 1 325 ? 12.602 22.297 15.938 1 85.44 325 ASP A O 1
ATOM 2596 N N . GLU A 1 326 ? 13.484 24 17.031 1 81.75 326 GLU A N 1
ATOM 2597 C CA . GLU A 1 326 ? 14.734 24.062 16.281 1 81.75 326 GLU A CA 1
ATOM 2598 C C . GLU A 1 326 ? 15.477 22.734 16.359 1 81.75 326 GLU A C 1
ATOM 2600 O O . GLU A 1 326 ? 16.109 22.312 15.383 1 81.75 326 GLU A O 1
ATOM 2605 N N . ASP A 1 327 ? 15.422 22.031 17.406 1 85.81 327 ASP A N 1
ATOM 2606 C CA . ASP A 1 327 ? 16.172 20.781 17.547 1 85.81 327 ASP A CA 1
ATOM 2607 C C . ASP A 1 327 ? 15.266 19.562 17.438 1 85.81 327 ASP A C 1
ATOM 2609 O O . ASP A 1 327 ? 15.648 18.469 17.812 1 85.81 327 ASP A O 1
ATOM 2613 N N . ALA A 1 328 ? 14.141 19.891 16.828 1 92.06 328 ALA A N 1
ATOM 2614 C CA . ALA A 1 328 ? 13.203 18.781 16.719 1 92.06 328 ALA A CA 1
ATOM 2615 C C . ALA A 1 328 ? 13.656 17.781 15.656 1 92.06 328 ALA A C 1
ATOM 2617 O O . ALA A 1 328 ? 14.164 18.188 14.602 1 92.06 328 ALA A O 1
ATOM 2618 N N . ILE A 1 329 ? 13.43 16.516 15.93 1 92.25 329 ILE A N 1
ATOM 2619 C CA . ILE A 1 329 ? 13.867 15.477 15.008 1 92.25 329 ILE A CA 1
ATOM 2620 C C . ILE A 1 329 ? 12.703 15.055 14.117 1 92.25 329 ILE A C 1
ATOM 2622 O O . ILE A 1 329 ? 12.883 14.25 13.203 1 92.25 329 ILE A O 1
ATOM 2626 N N . ARG A 1 330 ? 11.555 15.617 14.383 1 94 330 ARG A N 1
ATOM 2627 C CA . ARG A 1 330 ? 10.367 15.414 13.555 1 94 330 ARG A CA 1
ATOM 2628 C C . ARG A 1 330 ? 9.438 16.609 13.633 1 94 330 ARG A C 1
ATOM 2630 O O . ARG A 1 330 ? 9.461 17.359 14.609 1 94 330 ARG A O 1
ATOM 2637 N N . VAL A 1 331 ? 8.641 16.781 12.633 1 95.38 331 VAL A N 1
ATOM 2638 C CA . VAL A 1 331 ? 7.633 17.828 12.688 1 95.38 331 VAL A CA 1
ATOM 2639 C C . VAL A 1 331 ? 6.395 17.312 13.422 1 95.38 331 VAL A C 1
ATOM 2641 O O . VAL A 1 331 ? 6.129 16.109 13.438 1 95.38 331 VAL A O 1
ATOM 2644 N N . PRO A 1 332 ? 5.723 18.172 14.047 1 93.12 332 PRO A N 1
ATOM 2645 C CA . PRO A 1 332 ? 4.488 17.75 14.711 1 93.12 332 PRO A CA 1
ATOM 2646 C C . PRO A 1 332 ? 3.492 17.094 13.758 1 93.12 332 PRO A C 1
ATOM 2648 O O . PRO A 1 332 ? 3.562 17.312 12.547 1 93.12 332 PRO A O 1
ATOM 2651 N N . THR A 1 333 ? 2.625 16.359 14.281 1 92.94 333 THR A N 1
ATOM 2652 C CA . THR A 1 333 ? 1.678 15.547 13.523 1 92.94 333 THR A CA 1
ATOM 2653 C C . THR A 1 333 ? 0.842 16.422 12.594 1 92.94 333 THR A C 1
ATOM 2655 O O . THR A 1 333 ? 0.645 16.078 11.422 1 92.94 333 THR A O 1
ATOM 2658 N N . PHE A 1 334 ? 0.414 17.578 13.047 1 94.75 334 PHE A N 1
ATOM 2659 C CA . PHE A 1 334 ? -0.493 18.406 12.266 1 94.75 334 PHE A CA 1
ATOM 2660 C C . PHE A 1 334 ? 0.217 19.656 11.773 1 94.75 334 PHE A C 1
ATOM 2662 O O . PHE A 1 334 ? -0.418 20.688 11.547 1 94.75 334 PHE A O 1
ATOM 2669 N N . TYR A 1 335 ? 1.508 19.531 11.617 1 95.31 335 TYR A N 1
ATOM 2670 C CA . TYR A 1 335 ? 2.312 20.672 11.188 1 95.31 335 TYR A CA 1
ATOM 2671 C C . TYR A 1 335 ? 2.033 21.016 9.727 1 95.31 335 TYR A C 1
ATOM 2673 O O . TYR A 1 335 ? 1.919 20.125 8.883 1 95.31 335 TYR A O 1
ATOM 2681 N N . ALA A 1 336 ? 1.905 22.25 9.461 1 95 336 ALA A N 1
ATOM 2682 C CA . ALA A 1 336 ? 1.931 22.891 8.148 1 95 336 ALA A CA 1
ATOM 2683 C C . ALA A 1 336 ? 2.527 24.297 8.234 1 95 336 ALA A C 1
ATOM 2685 O O . ALA A 1 336 ? 2.283 25.031 9.203 1 95 336 ALA A O 1
ATOM 2686 N N . PRO A 1 337 ? 3.338 24.594 7.281 1 91.94 337 PRO A N 1
ATOM 2687 C CA . PRO A 1 337 ? 3.887 25.953 7.305 1 91.94 337 PRO A CA 1
ATOM 2688 C C . PRO A 1 337 ? 2.803 27.031 7.27 1 91.94 337 PRO A C 1
ATOM 2690 O O . PRO A 1 337 ? 1.696 26.781 6.785 1 91.94 337 PRO A O 1
ATOM 2693 N N . ALA A 1 338 ? 3.211 28.141 7.844 1 85.25 338 ALA A N 1
ATOM 2694 C CA . ALA A 1 338 ? 2.271 29.25 7.844 1 85.25 338 ALA A CA 1
ATOM 2695 C C . ALA A 1 338 ? 1.956 29.703 6.418 1 85.25 338 ALA A C 1
ATOM 2697 O O . ALA A 1 338 ? 2.84 29.734 5.559 1 85.25 338 ALA A O 1
ATOM 2698 N N . ASN A 1 339 ? 0.69 29.906 6.137 1 81.25 339 ASN A N 1
ATOM 2699 C CA . ASN A 1 339 ? 0.239 30.406 4.848 1 81.25 339 ASN A CA 1
ATOM 2700 C C . ASN A 1 339 ? 0.172 31.938 4.832 1 81.25 339 ASN A C 1
ATOM 2702 O O . ASN A 1 339 ? 0.117 32.562 5.887 1 81.25 339 ASN A O 1
ATOM 2706 N N . ASP A 1 340 ? 0.209 32.469 3.699 1 77.06 340 ASP A N 1
ATOM 2707 C CA . ASP A 1 340 ? -0.025 33.906 3.576 1 77.06 340 ASP A CA 1
ATOM 2708 C C . ASP A 1 340 ? -1.483 34.25 3.869 1 77.06 340 ASP A C 1
ATOM 2710 O O . ASP A 1 340 ? -2.291 33.344 4.16 1 77.06 340 ASP A O 1
ATOM 2714 N N . ASP A 1 341 ? -1.807 35.531 3.9 1 73.75 341 ASP A N 1
ATOM 2715 C CA . ASP A 1 341 ? -3.145 36 4.258 1 73.75 341 ASP A CA 1
ATOM 2716 C C . ASP A 1 341 ? -4.199 35.406 3.334 1 73.75 341 ASP A C 1
ATOM 2718 O O . ASP A 1 341 ? -5.25 34.938 3.797 1 73.75 341 ASP A O 1
ATOM 2722 N N . HIS A 1 342 ? -3.865 35.406 2.092 1 76.5 342 HIS A N 1
ATOM 2723 C CA . HIS A 1 342 ? -4.816 34.844 1.143 1 76.5 342 HIS A CA 1
ATOM 2724 C C . HIS A 1 342 ? -5.02 33.344 1.381 1 76.5 342 HIS A C 1
ATOM 2726 O O . HIS A 1 342 ? -6.145 32.844 1.322 1 76.5 342 HIS A O 1
ATOM 2732 N N . GLY A 1 343 ? -3.916 32.719 1.684 1 79.06 343 GLY A N 1
ATOM 2733 C CA . GLY A 1 343 ? -3.998 31.297 1.983 1 79.06 343 GLY A CA 1
ATOM 2734 C C . GLY A 1 343 ? -4.777 31 3.252 1 79.06 343 GLY A C 1
ATOM 2735 O O . GLY A 1 343 ? -5.539 30.031 3.305 1 79.06 343 GLY A O 1
ATOM 2736 N N . PHE A 1 344 ? -4.586 31.859 4.168 1 80 344 PHE A N 1
ATOM 2737 C CA . PHE A 1 344 ? -5.27 31.703 5.445 1 80 344 PHE A CA 1
ATOM 2738 C C . PHE A 1 344 ? -6.781 31.719 5.258 1 80 344 PHE A C 1
ATOM 2740 O O . PHE A 1 344 ? -7.48 30.828 5.754 1 80 344 PHE A O 1
ATOM 2747 N N . PHE A 1 345 ? -7.328 32.656 4.5 1 82.06 345 PHE A N 1
ATOM 2748 C CA . PHE A 1 345 ? -8.766 32.781 4.273 1 82.06 345 PHE A CA 1
ATOM 2749 C C . PHE A 1 345 ? -9.273 31.641 3.4 1 82.06 345 PHE A C 1
ATOM 2751 O O . PHE A 1 345 ? -10.344 31.094 3.658 1 82.06 345 PHE A O 1
ATOM 2758 N N . ARG A 1 346 ? -8.516 31.344 2.432 1 87.19 346 ARG A N 1
ATOM 2759 C CA . ARG A 1 346 ? -8.938 30.281 1.52 1 87.19 346 ARG A CA 1
ATOM 2760 C C . ARG A 1 346 ? -9.078 28.953 2.25 1 87.19 346 ARG A C 1
ATOM 2762 O O . ARG A 1 346 ? -10.023 28.203 2.004 1 87.19 346 ARG A O 1
ATOM 2769 N N . VAL A 1 347 ? -8.117 28.688 3.127 1 91.12 347 VAL A N 1
ATOM 2770 C CA . VAL A 1 347 ? -8.148 27.438 3.896 1 91.12 347 VAL A CA 1
ATOM 2771 C C . VAL A 1 347 ? -9.414 27.406 4.758 1 91.12 347 VAL A C 1
ATOM 2773 O O . VAL A 1 347 ? -10.117 26.391 4.781 1 91.12 347 VAL A O 1
ATOM 2776 N N . ARG A 1 348 ? -9.758 28.469 5.391 1 88.25 348 ARG A N 1
ATOM 2777 C CA . ARG A 1 348 ? -10.891 28.516 6.312 1 88.25 348 ARG A CA 1
ATOM 2778 C C . ARG A 1 348 ? -12.211 28.469 5.562 1 88.25 348 ARG A C 1
ATOM 2780 O O . ARG A 1 348 ? -13.156 27.812 6.008 1 88.25 348 ARG A O 1
ATOM 2787 N N . ILE A 1 349 ? -12.312 29.125 4.473 1 88.25 349 ILE A N 1
ATOM 2788 C CA . ILE A 1 349 ? -13.523 29.094 3.662 1 88.25 349 ILE A CA 1
ATOM 2789 C C . ILE A 1 349 ? -13.75 27.672 3.139 1 88.25 349 ILE A C 1
ATOM 2791 O O . ILE A 1 349 ? -14.867 27.156 3.178 1 88.25 349 ILE A O 1
ATOM 2795 N N . THR A 1 350 ? -12.68 27.109 2.635 1 90.5 350 THR A N 1
ATOM 2796 C CA . THR A 1 350 ? -12.781 25.75 2.146 1 90.5 350 THR A CA 1
ATOM 2797 C C . THR A 1 350 ? -13.242 24.812 3.258 1 90.5 350 THR A C 1
ATOM 2799 O O . THR A 1 350 ? -14.117 23.969 3.043 1 90.5 350 THR A O 1
ATOM 2802 N N . THR A 1 351 ? -12.68 24.938 4.398 1 92.06 351 THR A N 1
ATOM 2803 C CA . THR A 1 351 ? -13.031 24.094 5.531 1 92.06 351 THR A CA 1
ATOM 2804 C C . THR A 1 351 ? -14.5 24.266 5.902 1 92.06 351 THR A C 1
ATOM 2806 O O . THR A 1 351 ? -15.188 23.297 6.215 1 92.06 351 THR A O 1
ATOM 2809 N N . LEU A 1 352 ? -14.953 25.516 5.859 1 92.56 352 LEU A N 1
ATOM 2810 C CA . LEU A 1 352 ? -16.344 25.797 6.176 1 92.56 352 LEU A CA 1
ATOM 2811 C C . LEU A 1 352 ? -17.281 25.156 5.156 1 92.56 352 LEU A C 1
ATOM 2813 O O . LEU A 1 352 ? -18.312 24.594 5.523 1 92.56 352 LEU A O 1
ATOM 2817 N N . ILE A 1 353 ? -16.938 25.25 3.945 1 93.38 353 ILE A N 1
ATOM 2818 C CA . ILE A 1 353 ? -17.719 24.641 2.881 1 93.38 353 ILE A CA 1
ATOM 2819 C C . ILE A 1 353 ? -17.781 23.141 3.066 1 93.38 353 ILE A C 1
ATOM 2821 O O . ILE A 1 353 ? -18.844 22.531 3.01 1 93.38 353 ILE A O 1
ATOM 2825 N N . VAL A 1 354 ? -16.656 22.547 3.346 1 95.69 354 VAL A N 1
ATOM 2826 C CA . VAL A 1 354 ? -16.547 21.109 3.527 1 95.69 354 VAL A CA 1
ATOM 2827 C C . VAL A 1 354 ? -17.359 20.688 4.75 1 95.69 354 VAL A C 1
ATOM 2829 O O . VAL A 1 354 ? -18.062 19.672 4.711 1 95.69 354 VAL A O 1
ATOM 2832 N N . ALA A 1 355 ? -17.234 21.438 5.781 1 94.75 355 ALA A N 1
ATOM 2833 C CA . ALA A 1 355 ? -17.984 21.141 6.996 1 94.75 355 ALA A CA 1
ATOM 2834 C C . ALA A 1 355 ? -19.484 21.203 6.742 1 94.75 355 ALA A C 1
ATOM 2836 O O . ALA A 1 355 ? -20.25 20.391 7.258 1 94.75 355 ALA A O 1
ATOM 2837 N N . THR A 1 356 ? -19.891 22.172 5.984 1 94.38 356 THR A N 1
ATOM 2838 C CA . THR A 1 356 ? -21.297 22.328 5.652 1 94.38 356 THR A CA 1
ATOM 2839 C C . THR A 1 356 ? -21.797 21.141 4.82 1 94.38 356 THR A C 1
ATOM 2841 O O . THR A 1 356 ? -22.875 20.625 5.062 1 94.38 356 THR A O 1
ATOM 2844 N N . ILE A 1 357 ? -21.016 20.766 3.879 1 94.19 357 ILE A N 1
ATOM 2845 C CA . ILE A 1 357 ? -21.359 19.609 3.053 1 94.19 357 ILE A CA 1
ATOM 2846 C C . ILE A 1 357 ? -21.469 18.359 3.928 1 94.19 357 ILE A C 1
ATOM 2848 O O . ILE A 1 357 ? -22.438 17.609 3.826 1 94.19 357 ILE A O 1
ATOM 2852 N N . PHE A 1 358 ? -20.5 18.156 4.801 1 96.19 358 PHE A N 1
ATOM 2853 C CA . PHE A 1 358 ? -20.453 17 5.691 1 96.19 358 PHE A CA 1
ATOM 2854 C C . PHE A 1 358 ? -21.688 16.953 6.57 1 96.19 358 PHE A C 1
ATOM 2856 O O . PHE A 1 358 ? -22.359 15.914 6.652 1 96.19 358 PHE A O 1
ATOM 2863 N N . GLY A 1 359 ? -22 18.031 7.18 1 95.06 359 GLY A N 1
ATOM 2864 C CA . GLY A 1 359 ? -23.203 18.094 7.988 1 95.06 359 GLY A CA 1
ATOM 2865 C C . GLY A 1 359 ? -24.484 17.969 7.176 1 95.06 359 GLY A C 1
ATOM 2866 O O . GLY A 1 359 ? -25.422 17.297 7.602 1 95.06 359 GLY A O 1
ATOM 2867 N N . GLY A 1 360 ? -24.5 18.594 6.035 1 95.81 360 GLY A N 1
ATOM 2868 C CA . GLY A 1 360 ? -25.656 18.531 5.16 1 95.81 360 GLY A CA 1
ATOM 2869 C C . GLY A 1 360 ? -26 17.125 4.73 1 95.81 360 GLY A C 1
ATOM 2870 O O . GLY A 1 360 ? -27.172 16.766 4.652 1 95.81 360 GLY A O 1
ATOM 2871 N N . ILE A 1 361 ? -25.047 16.328 4.465 1 96.12 361 ILE A N 1
ATOM 2872 C CA . ILE A 1 361 ? -25.281 14.938 4.078 1 96.12 361 ILE A CA 1
ATOM 2873 C C . ILE A 1 361 ? -25.969 14.195 5.219 1 96.12 361 ILE A C 1
ATOM 2875 O O . ILE A 1 361 ? -26.891 13.414 4.988 1 96.12 361 ILE A O 1
ATOM 2879 N N . HIS A 1 362 ? -25.609 14.438 6.465 1 96.56 362 HIS A N 1
ATOM 2880 C CA . HIS A 1 362 ? -26.25 13.781 7.602 1 96.56 362 HIS A CA 1
ATOM 2881 C C . HIS A 1 362 ? -27.703 14.227 7.746 1 96.56 362 HIS A C 1
ATOM 2883 O O . HIS A 1 362 ? -28.547 13.438 8.148 1 96.56 362 HIS A O 1
ATOM 2889 N N . CYS A 1 363 ? -27.938 15.43 7.34 1 96.31 363 CYS A N 1
ATOM 2890 C CA . CYS A 1 363 ? -29.312 15.938 7.398 1 96.31 363 CYS A CA 1
ATOM 2891 C C . CYS A 1 363 ? -30.203 15.234 6.375 1 96.31 363 CYS A C 1
ATOM 2893 O O . CYS A 1 363 ? -31.422 15.242 6.504 1 96.31 363 CYS A O 1
ATOM 2895 N N . ALA A 1 364 ? -29.594 14.68 5.371 1 94.31 364 ALA A N 1
ATOM 2896 C CA . ALA A 1 364 ? -30.359 13.945 4.371 1 94.31 364 ALA A CA 1
ATOM 2897 C C . ALA A 1 364 ? -31.078 12.742 5 1 94.31 364 ALA A C 1
ATOM 2899 O O . ALA A 1 364 ? -32.031 12.211 4.426 1 94.31 364 ALA A O 1
ATOM 2900 N N . GLY A 1 365 ? -30.547 12.289 6.18 1 94.44 365 GLY A N 1
ATOM 2901 C CA . GLY A 1 365 ? -31.219 11.219 6.91 1 94.44 365 GLY A CA 1
ATOM 2902 C C . GLY A 1 365 ? -32.344 11.711 7.801 1 94.44 365 GLY A C 1
ATOM 2903 O O . GLY A 1 365 ? -32.812 10.984 8.68 1 94.44 365 GLY A O 1
ATOM 2904 N N . TRP A 1 366 ? -32.938 12.836 7.52 1 94.62 366 TRP A N 1
ATOM 2905 C CA . TRP A 1 366 ? -33.906 13.531 8.344 1 94.62 366 TRP A CA 1
ATOM 2906 C C . TRP A 1 366 ? -35.156 12.68 8.547 1 94.62 366 TRP A C 1
ATOM 2908 O O . TRP A 1 366 ? -35.781 12.711 9.617 1 94.62 366 TRP A O 1
ATOM 2918 N N . ASN A 1 367 ? -35.594 11.875 7.531 1 93.31 367 ASN A N 1
ATOM 2919 C CA . ASN A 1 367 ? -36.812 11.078 7.625 1 93.31 367 ASN A CA 1
ATOM 2920 C C . ASN A 1 367 ? -36.531 9.594 7.395 1 93.31 367 ASN A C 1
ATOM 2922 O O . ASN A 1 367 ? -37.375 8.875 6.875 1 93.31 367 ASN A O 1
ATOM 2926 N N . PHE A 1 368 ? -35.375 9.188 7.715 1 93.81 368 PHE A N 1
ATOM 2927 C CA . PHE A 1 368 ? -35.031 7.777 7.621 1 93.81 368 PHE A CA 1
ATOM 2928 C C . PHE A 1 368 ? -35.812 6.957 8.641 1 93.81 368 PHE A C 1
ATOM 2930 O O . PHE A 1 368 ? -36.281 7.496 9.641 1 93.81 368 PHE A O 1
ATOM 2937 N N . PRO A 1 369 ? -36 5.773 8.297 1 92.19 369 PRO A N 1
ATOM 2938 C CA . PRO A 1 369 ? -36.656 4.918 9.273 1 92.19 369 PRO A CA 1
ATOM 2939 C C . PRO A 1 369 ? -35.781 4.543 10.453 1 92.19 369 PRO A C 1
ATOM 2941 O O . PRO A 1 369 ? -34.688 4.012 10.242 1 92.19 369 PRO A O 1
ATOM 2944 N N . PHE A 1 370 ? -36.156 4.93 11.711 1 94.25 370 PHE A N 1
ATOM 2945 C CA . PHE A 1 370 ? -35.469 4.574 12.938 1 94.25 370 PHE A CA 1
ATOM 2946 C C . PHE A 1 370 ? -36.312 3.652 13.805 1 94.25 370 PHE A C 1
ATOM 2948 O O . PHE A 1 370 ? -37.531 3.645 13.695 1 94.25 370 PHE A O 1
ATOM 2955 N N . PRO A 1 371 ? -35.656 2.818 14.602 1 92.19 371 PRO A N 1
ATOM 2956 C CA . PRO A 1 371 ? -36.406 1.896 15.453 1 92.19 371 PRO A CA 1
ATOM 2957 C C . PRO A 1 371 ? -37.344 2.615 16.422 1 92.19 371 PRO A C 1
ATOM 2959 O O . PRO A 1 371 ? -38.406 2.076 16.781 1 92.19 371 PRO A O 1
ATOM 2962 N N . SER A 1 372 ? -36.969 3.828 16.938 1 95 372 SER A N 1
ATOM 2963 C CA . SER A 1 372 ? -37.812 4.609 17.828 1 95 372 SER A CA 1
ATOM 2964 C C . SER A 1 372 ? -37.844 6.078 17.422 1 95 372 SER A C 1
ATOM 2966 O O . SER A 1 372 ? -36.938 6.547 16.719 1 95 372 SER A O 1
ATOM 2968 N N . HIS A 1 373 ? -38.938 6.754 17.859 1 95.75 373 HIS A N 1
ATOM 2969 C CA . HIS A 1 373 ? -39.062 8.18 17.594 1 95.75 373 HIS A CA 1
ATOM 2970 C C . HIS A 1 373 ? -37.969 8.984 18.297 1 95.75 373 HIS A C 1
ATOM 2972 O O . HIS A 1 373 ? -37.5 9.984 17.766 1 95.75 373 HIS A O 1
ATOM 2978 N N . ALA A 1 374 ? -37.625 8.523 19.453 1 96.44 374 ALA A N 1
ATOM 2979 C CA . ALA A 1 374 ? -36.531 9.188 20.188 1 96.44 374 ALA A CA 1
ATOM 2980 C C . ALA A 1 374 ? -35.219 9.172 19.406 1 96.44 374 ALA A C 1
ATOM 2982 O O . ALA A 1 374 ? -34.531 10.18 19.344 1 96.44 374 ALA A O 1
ATOM 2983 N N . GLU A 1 375 ? -34.969 8.07 18.812 1 96.69 375 GLU A N 1
ATOM 2984 C CA . GLU A 1 375 ? -33.75 7.945 18.016 1 96.69 375 GLU A CA 1
ATOM 2985 C C . GLU A 1 375 ? -33.781 8.867 16.797 1 96.69 375 GLU A C 1
ATOM 2987 O O . GLU A 1 375 ? -32.75 9.438 16.422 1 96.69 375 GLU A O 1
ATOM 2992 N N . LEU A 1 376 ? -34.906 9.008 16.234 1 96.81 376 LEU A N 1
ATOM 2993 C CA . LEU A 1 376 ? -35.094 9.914 15.102 1 96.81 376 LEU A CA 1
ATOM 2994 C C . LEU A 1 376 ? -34.781 11.352 15.516 1 96.81 376 LEU A C 1
ATOM 2996 O O . LEU A 1 376 ? -34.094 12.078 14.797 1 96.81 376 LEU A O 1
ATOM 3000 N N . ILE A 1 377 ? -35.312 11.742 16.609 1 97.56 377 ILE A N 1
ATOM 3001 C CA . ILE A 1 377 ? -35.094 13.102 17.094 1 97.56 377 ILE A CA 1
ATOM 3002 C C . ILE A 1 377 ? -33.625 13.328 17.422 1 97.56 377 ILE A C 1
ATOM 3004 O O . ILE A 1 377 ? -33.062 14.391 17.109 1 97.56 377 ILE A O 1
ATOM 3008 N N . ILE A 1 378 ? -33.031 12.352 18.047 1 97.62 378 ILE A N 1
ATOM 3009 C CA . ILE A 1 378 ? -31.609 12.445 18.375 1 97.62 378 ILE A CA 1
ATOM 3010 C C . ILE A 1 378 ? -30.797 12.648 17.109 1 97.62 378 ILE A C 1
ATOM 3012 O O . ILE A 1 378 ? -29.875 13.469 17.062 1 97.62 378 ILE A O 1
ATOM 3016 N N . TRP A 1 379 ? -31.141 11.906 16.047 1 97.81 379 TRP A N 1
ATOM 3017 C CA . TRP A 1 379 ? -30.469 12.047 14.766 1 97.81 379 TRP A CA 1
ATOM 3018 C C . TRP A 1 379 ? -30.625 13.453 14.203 1 97.81 379 TRP A C 1
ATOM 3020 O O . TRP A 1 379 ? -29.656 14.078 13.789 1 97.81 379 TRP A O 1
ATOM 3030 N N . ARG A 1 380 ? -31.859 13.977 14.234 1 97.94 380 ARG A N 1
ATOM 3031 C CA . ARG A 1 380 ? -32.156 15.297 13.695 1 97.94 380 ARG A CA 1
ATOM 3032 C C . ARG A 1 380 ? -31.391 16.391 14.445 1 97.94 380 ARG A C 1
ATOM 3034 O O . ARG A 1 380 ? -30.766 17.25 13.828 1 97.94 380 ARG A O 1
ATOM 3041 N N . VAL A 1 381 ? -31.344 16.312 15.734 1 97.75 381 VAL A N 1
ATOM 3042 C CA . VAL A 1 381 ? -30.672 17.312 16.562 1 97.75 381 VAL A CA 1
ATOM 3043 C C . VAL A 1 381 ? -29.172 17.25 16.328 1 97.75 381 VAL A C 1
ATOM 3045 O O . VAL A 1 381 ? -28.516 18.281 16.141 1 97.75 381 VAL A O 1
ATOM 3048 N N . SER A 1 382 ? -28.656 16.031 16.344 1 97.69 382 SER A N 1
ATOM 3049 C CA . SER A 1 382 ? -27.219 15.859 16.156 1 97.69 382 SER A CA 1
ATOM 3050 C C . SER A 1 382 ? -26.797 16.328 14.773 1 97.69 382 SER A C 1
ATOM 3052 O O . SER A 1 382 ? -25.75 16.969 14.633 1 97.69 382 SER A O 1
ATOM 3054 N N . SER A 1 383 ? -27.531 16 13.734 1 97.25 383 SER A N 1
ATOM 3055 C CA . SER A 1 383 ? -27.188 16.422 12.383 1 97.25 383 SER A CA 1
ATOM 3056 C C . SER A 1 383 ? -27.203 17.938 12.25 1 97.25 383 SER A C 1
ATOM 3058 O O . SER A 1 383 ? -26.359 18.531 11.586 1 97.25 383 SER A O 1
ATOM 3060 N N . LEU A 1 384 ? -28.094 18.609 12.93 1 96.81 384 LEU A N 1
ATOM 3061 C CA . LEU A 1 384 ? -28.172 20.062 12.914 1 96.81 384 LEU A CA 1
ATOM 3062 C C . LEU A 1 384 ? -26.984 20.688 13.625 1 96.81 384 LEU A C 1
ATOM 3064 O O . LEU A 1 384 ? -26.438 21.703 13.18 1 96.81 384 LEU A O 1
ATOM 3068 N N . ILE A 1 385 ? -26.656 20.094 14.727 1 96.31 385 ILE A N 1
ATOM 3069 C CA . ILE A 1 385 ? -25.5 20.578 15.484 1 96.31 385 ILE A CA 1
ATOM 3070 C C . ILE A 1 385 ? -24.266 20.562 14.602 1 96.31 385 ILE A C 1
ATOM 3072 O O . ILE A 1 385 ? -23.484 21.531 14.578 1 96.31 385 ILE A O 1
ATOM 3076 N N . ILE A 1 386 ? -24.062 19.5 13.836 1 95.56 386 ILE A N 1
ATOM 3077 C CA . ILE A 1 386 ? -22.859 19.328 13.023 1 95.56 386 ILE A CA 1
ATOM 3078 C C . ILE A 1 386 ? -22.859 20.359 11.898 1 95.56 386 ILE A C 1
ATOM 3080 O O . ILE A 1 386 ? -21.781 20.812 11.461 1 95.56 386 ILE A O 1
ATOM 3084 N N . VAL A 1 387 ? -24.016 20.828 11.461 1 95.38 387 VAL A N 1
ATOM 3085 C CA . VAL A 1 387 ? -24.094 21.828 10.406 1 95.38 387 VAL A CA 1
ATOM 3086 C C . VAL A 1 387 ? -23.875 23.219 10.992 1 95.38 387 VAL A C 1
ATOM 3088 O O . VAL A 1 387 ? -23.188 24.047 10.391 1 95.38 387 VAL A O 1
ATOM 3091 N N . ILE A 1 388 ? -24.344 23.453 12.141 1 94.38 388 ILE A N 1
ATOM 3092 C CA . ILE A 1 388 ? -24.422 24.797 12.688 1 94.38 388 ILE A CA 1
ATOM 3093 C C . ILE A 1 388 ? -23.109 25.172 13.375 1 94.38 388 ILE A C 1
ATOM 3095 O O . ILE A 1 388 ? -22.641 26.297 13.25 1 94.38 388 ILE A O 1
ATOM 3099 N N . VAL A 1 389 ? -22.516 24.297 14.109 1 93.25 389 VAL A N 1
ATOM 3100 C CA . VAL A 1 389 ? -21.391 24.609 14.977 1 93.25 389 VAL A CA 1
ATOM 3101 C C . VAL A 1 389 ? -20.234 25.172 14.148 1 93.25 389 VAL A C 1
ATOM 3103 O O . VAL A 1 389 ? -19.625 26.172 14.531 1 93.25 389 VAL A O 1
ATOM 3106 N N . PRO A 1 390 ? -19.875 24.625 12.992 1 91.88 390 PRO A N 1
ATOM 3107 C CA . PRO A 1 390 ? -18.797 25.219 12.203 1 91.88 390 PRO A CA 1
ATOM 3108 C C . PRO A 1 390 ? -19.062 26.688 11.836 1 91.88 390 PRO A C 1
ATOM 3110 O O . PRO A 1 390 ? -18.141 27.484 11.773 1 91.88 390 PRO A O 1
ATOM 3113 N N . TRP A 1 391 ? -20.266 27.031 11.703 1 91.62 391 TRP A N 1
ATOM 3114 C CA . TRP A 1 391 ? -20.641 28.391 11.305 1 91.62 391 TRP A CA 1
ATOM 3115 C C . TRP A 1 391 ? -20.422 29.359 12.461 1 91.62 391 TRP A C 1
ATOM 3117 O O . TRP A 1 391 ? -20.297 30.578 12.242 1 91.62 391 TRP A O 1
ATOM 3127 N N . THR A 1 392 ? -20.391 28.906 13.625 1 89.44 392 THR A N 1
ATOM 3128 C CA . THR A 1 392 ? -20.172 29.781 14.773 1 89.44 392 THR A CA 1
ATOM 3129 C C . THR A 1 392 ? -18.719 30.266 14.812 1 89.44 392 THR A C 1
ATOM 3131 O O . THR A 1 392 ? -18.406 31.234 15.516 1 89.44 392 THR A O 1
ATOM 3134 N N . PHE A 1 393 ? -17.875 29.703 14.078 1 86.69 393 PHE A N 1
ATOM 3135 C CA . PHE A 1 393 ? -16.484 30.094 14.086 1 86.69 393 PHE A CA 1
ATOM 3136 C C . PHE A 1 393 ? -16.234 31.203 13.062 1 86.69 393 PHE A C 1
ATOM 3138 O O . PHE A 1 393 ? -15.18 31.844 13.086 1 86.69 393 PHE A O 1
ATOM 3145 N N . VAL A 1 394 ? -17.188 31.5 12.195 1 86.75 394 VAL A N 1
ATOM 3146 C CA . VAL A 1 394 ? -17.016 32.469 11.133 1 86.75 394 VAL A CA 1
ATOM 3147 C C . VAL A 1 394 ? -16.828 33.875 11.742 1 86.75 394 VAL A C 1
ATOM 3149 O O . VAL A 1 394 ? -15.898 34.594 11.391 1 86.75 394 VAL A O 1
ATOM 3152 N N . PRO A 1 395 ? -17.641 34.281 12.703 1 85.19 395 PRO A N 1
ATOM 3153 C CA . PRO A 1 395 ? -17.406 35.594 13.32 1 85.19 395 PRO A CA 1
ATOM 3154 C C . PRO A 1 395 ? -16.047 35.719 13.992 1 85.19 395 PRO A C 1
ATOM 3156 O O . PRO A 1 395 ? -15.43 36.781 13.992 1 85.19 395 PRO A O 1
ATOM 3159 N N . LEU A 1 396 ? -15.617 34.656 14.531 1 80.38 396 LEU A N 1
ATOM 3160 C CA . LEU A 1 396 ? -14.297 34.656 15.141 1 80.38 396 LEU A CA 1
ATOM 3161 C C . LEU A 1 396 ? -13.211 34.906 14.102 1 80.38 396 LEU A C 1
ATOM 3163 O O . LEU A 1 396 ? -12.242 35.625 14.359 1 80.38 396 LEU A O 1
ATOM 3167 N N . LEU A 1 397 ? -13.398 34.344 12.992 1 78.19 397 LEU A N 1
ATOM 3168 C CA . LEU A 1 397 ? -12.453 34.531 11.898 1 78.19 397 LEU A CA 1
ATOM 3169 C C . LEU A 1 397 ? -12.445 36 11.445 1 78.19 397 LEU A C 1
ATOM 3171 O O . LEU A 1 397 ? -11.383 36.562 11.234 1 78.19 397 LEU A O 1
ATOM 3175 N N . VAL A 1 398 ? -13.609 36.531 11.398 1 79.62 398 VAL A N 1
ATOM 3176 C CA . VAL A 1 398 ? -13.742 37.906 10.945 1 79.62 398 VAL A CA 1
ATOM 3177 C C . VAL A 1 398 ? -13.141 38.875 11.977 1 79.62 398 VAL A C 1
ATOM 3179 O O . VAL A 1 398 ? -12.391 39.781 11.625 1 79.62 398 VAL A O 1
ATOM 3182 N N . THR A 1 399 ? -13.445 38.656 13.211 1 80.31 399 THR A N 1
ATOM 3183 C CA . THR A 1 399 ? -12.922 39.531 14.258 1 80.31 399 THR A CA 1
ATOM 3184 C C . THR A 1 399 ? -11.406 39.406 14.359 1 80.31 399 THR A C 1
ATOM 3186 O O . THR A 1 399 ? -10.703 40.375 14.617 1 80.31 399 THR A O 1
ATOM 3189 N N . GLY A 1 400 ? -10.984 38.188 14.219 1 73.81 400 GLY A N 1
ATOM 3190 C CA . GLY A 1 400 ? -9.547 38 14.203 1 73.81 400 GLY A CA 1
ATOM 3191 C C . GLY A 1 400 ? -8.852 38.719 13.078 1 73.81 400 GLY A C 1
ATOM 3192 O O . GLY A 1 400 ? -7.797 39.344 13.281 1 73.81 400 GLY A O 1
ATOM 3193 N N . PHE A 1 401 ? -9.469 38.719 11.984 1 73 401 PHE A N 1
ATOM 3194 C CA . PHE A 1 401 ? -8.922 39.375 10.82 1 73 401 PHE A CA 1
ATOM 3195 C C . PHE A 1 401 ? -8.953 40.906 11 1 73 401 PHE A C 1
ATOM 3197 O O . PHE A 1 401 ? -8.055 41.594 10.531 1 73 401 PHE A O 1
ATOM 3204 N N . MET A 1 402 ? -9.977 41.344 11.688 1 77.75 402 MET A N 1
ATOM 3205 C CA . MET A 1 402 ? -10.133 42.781 11.891 1 77.75 402 MET A CA 1
ATOM 3206 C C . MET A 1 402 ? -9.32 43.25 13.094 1 77.75 402 MET A C 1
ATOM 3208 O O . MET A 1 402 ? -9.234 44.438 13.359 1 77.75 402 MET A O 1
ATOM 3212 N N . GLY A 1 403 ? -8.781 42.281 13.812 1 75.75 403 GLY A N 1
ATOM 3213 C CA . GLY A 1 403 ? -7.965 42.594 14.969 1 75.75 403 GLY A CA 1
ATOM 3214 C C . GLY A 1 403 ? -8.781 43.062 16.156 1 75.75 403 GLY A C 1
ATOM 3215 O O . GLY A 1 403 ? -8.312 43.875 16.969 1 75.75 403 GLY A O 1
ATOM 3216 N N . ILE A 1 404 ? -9.984 42.719 16.219 1 78 404 ILE A N 1
ATOM 3217 C CA . ILE A 1 404 ? -10.875 43.125 17.297 1 78 404 ILE A CA 1
ATOM 3218 C C . ILE A 1 404 ? -10.656 42.219 18.5 1 78 404 ILE A C 1
ATOM 3220 O O . ILE A 1 404 ? -10.875 41 18.422 1 78 404 ILE A O 1
ATOM 3224 N N . ASP A 1 405 ? -10.047 42.688 19.547 1 79.25 405 ASP A N 1
ATOM 3225 C CA . ASP A 1 405 ? -9.797 41.938 20.781 1 79.25 405 ASP A CA 1
ATOM 3226 C C . ASP A 1 405 ? -10.523 42.562 21.969 1 79.25 405 ASP A C 1
ATOM 3228 O O . ASP A 1 405 ? -9.984 43.438 22.641 1 79.25 405 ASP A O 1
ATOM 3232 N N . THR A 1 406 ? -11.734 42.219 22.094 1 82.81 406 THR A N 1
ATOM 3233 C CA . THR A 1 406 ? -12.547 42.719 23.188 1 82.81 406 THR A CA 1
ATOM 3234 C C . THR A 1 406 ? -12.961 41.562 24.109 1 82.81 406 THR A C 1
ATOM 3236 O O . THR A 1 406 ? -12.688 40.406 23.828 1 82.81 406 THR A O 1
ATOM 3239 N N . ILE A 1 407 ? -13.438 41.906 25.219 1 84 407 ILE A N 1
ATOM 3240 C CA . ILE A 1 407 ? -13.945 40.906 26.156 1 84 407 ILE A CA 1
ATOM 3241 C C . ILE A 1 407 ? -15.039 40.094 25.484 1 84 407 ILE A C 1
ATOM 3243 O O . ILE A 1 407 ? -15.141 38.875 25.703 1 84 407 ILE A O 1
ATOM 3247 N N . ALA A 1 408 ? -15.758 40.781 24.656 1 83.44 408 ALA A N 1
ATOM 3248 C CA . ALA A 1 408 ? -16.844 40.125 23.938 1 83.44 408 ALA A CA 1
ATOM 3249 C C . ALA A 1 408 ? -16.297 39.031 23.016 1 83.44 408 ALA A C 1
ATOM 3251 O O . ALA A 1 408 ? -16.844 37.938 22.922 1 83.44 408 ALA A O 1
ATOM 3252 N N . THR A 1 409 ? -15.273 39.375 22.375 1 83.56 409 THR A N 1
ATOM 3253 C CA . THR A 1 409 ? -14.695 38.406 21.453 1 83.56 409 THR A CA 1
ATOM 3254 C C . THR A 1 409 ? -14.078 37.219 22.203 1 83.56 409 THR A C 1
ATOM 3256 O O . THR A 1 409 ? -14.109 36.094 21.734 1 83.56 409 THR A O 1
ATOM 3259 N N . LYS A 1 410 ? -13.562 37.438 23.328 1 81.69 410 LYS A N 1
ATOM 3260 C CA . LYS A 1 410 ? -12.992 36.375 24.141 1 81.69 410 LYS A CA 1
ATOM 3261 C C . LYS A 1 410 ? -14.078 35.438 24.641 1 81.69 410 LYS A C 1
ATOM 3263 O O . LYS A 1 410 ? -13.898 34.219 24.625 1 81.69 410 LYS A O 1
ATOM 3268 N N . VAL A 1 411 ? -15.125 36.062 25.094 1 84.31 411 VAL A N 1
ATOM 3269 C CA . VAL A 1 411 ? -16.25 35.25 25.547 1 84.31 411 VAL A CA 1
ATOM 3270 C C . VAL A 1 411 ? -16.797 34.406 24.391 1 84.31 411 VAL A C 1
ATOM 3272 O O . VAL A 1 411 ? -17.094 33.219 24.547 1 84.31 411 VAL A O 1
ATOM 3275 N N . TYR A 1 412 ? -16.922 35.062 23.281 1 84.12 412 TYR A N 1
ATOM 3276 C CA . TYR A 1 412 ? -17.422 34.344 22.094 1 84.12 412 TYR A CA 1
ATOM 3277 C C . TYR A 1 412 ? -16.5 33.219 21.703 1 84.12 412 TYR A C 1
ATOM 3279 O O . TYR A 1 412 ? -16.969 32.156 21.25 1 84.12 412 TYR A O 1
ATOM 3287 N N . THR A 1 413 ? -15.25 33.438 21.812 1 80.62 413 THR A N 1
ATOM 3288 C CA . THR A 1 413 ? -14.281 32.375 21.531 1 80.62 413 THR A CA 1
ATOM 3289 C C . THR A 1 413 ? -14.508 31.172 22.438 1 80.62 413 THR A C 1
ATOM 3291 O O . THR A 1 413 ? -14.469 30.016 21.984 1 80.62 413 THR A O 1
ATOM 3294 N N . MET A 1 414 ? -14.781 31.422 23.656 1 82.94 414 MET A N 1
ATOM 3295 C CA . MET A 1 414 ? -15.031 30.344 24.609 1 82.94 414 MET A CA 1
ATOM 3296 C C . MET A 1 414 ? -16.297 29.578 24.234 1 82.94 414 MET A C 1
ATOM 3298 O O . MET A 1 414 ? -16.312 28.344 24.328 1 82.94 414 MET A O 1
ATOM 3302 N N . VAL A 1 415 ? -17.219 30.312 23.859 1 83.06 415 VAL A N 1
ATOM 3303 C CA . VAL A 1 415 ? -18.484 29.703 23.484 1 83.06 415 VAL A CA 1
ATOM 3304 C C . VAL A 1 415 ? -18.281 28.844 22.234 1 83.06 415 VAL A C 1
ATOM 3306 O O . VAL A 1 415 ? -18.797 27.719 22.172 1 83.06 415 VAL A O 1
ATOM 3309 N N . SER A 1 416 ? -17.594 29.344 21.312 1 82.62 416 SER A N 1
ATOM 3310 C CA . SER A 1 416 ? -17.359 28.609 20.078 1 82.62 416 SER A CA 1
ATOM 3311 C C . SER A 1 416 ? -16.562 27.344 20.344 1 82.62 416 SER A C 1
ATOM 3313 O O . SER A 1 416 ? -16.859 26.281 19.766 1 82.62 416 SER A O 1
ATOM 3315 N N . TYR A 1 417 ? -15.656 27.375 21.203 1 81.62 417 TYR A N 1
ATOM 3316 C CA . TYR A 1 417 ? -14.852 26.203 21.5 1 81.62 417 TYR A CA 1
ATOM 3317 C C . TYR A 1 417 ? -15.656 25.172 22.297 1 81.62 417 TYR A C 1
ATOM 3319 O O . TYR A 1 417 ? -15.445 23.969 22.156 1 81.62 417 TYR A O 1
ATOM 3327 N N . SER A 1 418 ? -16.547 25.688 23.172 1 85.38 418 SER A N 1
ATOM 3328 C CA . SER A 1 418 ? -17.484 24.766 23.797 1 85.38 418 SER A CA 1
ATOM 3329 C C . SER A 1 418 ? -18.344 24.062 22.766 1 85.38 418 SER A C 1
ATOM 3331 O O . SER A 1 418 ? -18.703 22.891 22.922 1 85.38 418 SER A O 1
ATOM 3333 N N . GLY A 1 419 ? -18.656 24.844 21.75 1 88.25 419 GLY A N 1
ATOM 3334 C CA . GLY A 1 419 ? -19.375 24.266 20.641 1 88.25 419 GLY A CA 1
ATOM 3335 C C . GLY A 1 419 ? -18.625 23.109 19.984 1 88.25 419 GLY A C 1
ATOM 3336 O O . GLY A 1 419 ? -19.234 22.141 19.531 1 88.25 419 GLY A O 1
ATOM 3337 N N . ALA A 1 420 ? -17.328 23.203 19.969 1 87.12 420 ALA A N 1
ATOM 3338 C CA . ALA A 1 420 ? -16.516 22.141 19.406 1 87.12 420 ALA A CA 1
ATOM 3339 C C . ALA A 1 420 ? -16.703 20.828 20.172 1 87.12 420 ALA A C 1
ATOM 3341 O O . ALA A 1 420 ? -16.75 19.75 19.578 1 87.12 420 ALA A O 1
ATOM 3342 N N . VAL A 1 421 ? -16.812 20.906 21.438 1 88.75 421 VAL A N 1
ATOM 3343 C CA . VAL A 1 421 ? -17.031 19.719 22.266 1 88.75 421 VAL A CA 1
ATOM 3344 C C . VAL A 1 421 ? -18.406 19.125 21.953 1 88.75 421 VAL A C 1
ATOM 3346 O O . VAL A 1 421 ? -18.531 17.906 21.812 1 88.75 421 VAL A O 1
ATOM 3349 N N . ILE A 1 422 ? -19.344 20 21.844 1 92.62 422 ILE A N 1
ATOM 3350 C CA . ILE A 1 422 ? -20.688 19.578 21.516 1 92.62 422 ILE A CA 1
ATOM 3351 C C . ILE A 1 422 ? -20.703 18.922 20.141 1 92.62 422 ILE A C 1
ATOM 3353 O O . ILE A 1 422 ? -21.406 17.922 19.922 1 92.62 422 ILE A O 1
ATOM 3357 N N . TYR A 1 423 ? -19.953 19.516 19.312 1 94 423 TYR A N 1
ATOM 3358 C CA . TYR A 1 423 ? -19.828 18.969 17.969 1 94 423 TYR A CA 1
ATOM 3359 C C . TYR A 1 423 ? -19.328 17.516 18.016 1 94 423 TYR A C 1
ATOM 3361 O O . TYR A 1 423 ? -19.891 16.641 17.375 1 94 423 TYR A O 1
ATOM 3369 N N . VAL A 1 424 ? -18.297 17.234 18.766 1 92.75 424 VAL A N 1
ATOM 3370 C CA . VAL A 1 424 ? -17.703 15.906 18.875 1 92.75 424 VAL A CA 1
ATOM 3371 C C . VAL A 1 424 ? -18.719 14.93 19.469 1 92.75 424 VAL A C 1
ATOM 3373 O O . VAL A 1 424 ? -18.844 13.805 18.984 1 92.75 424 VAL A O 1
ATOM 3376 N N . LEU A 1 425 ? -19.438 15.359 20.422 1 93.69 425 LEU A N 1
ATOM 3377 C CA . LEU A 1 425 ? -20.438 14.508 21.047 1 93.69 425 LEU A CA 1
ATOM 3378 C C . LEU A 1 425 ? -21.562 14.18 20.047 1 93.69 425 LEU A C 1
ATOM 3380 O O . LEU A 1 425 ? -22.031 13.039 20 1 93.69 425 LEU A O 1
ATOM 3384 N N . ALA A 1 426 ? -21.891 15.203 19.359 1 96.12 426 ALA A N 1
ATOM 3385 C CA . ALA A 1 426 ? -22.906 14.984 18.344 1 96.12 426 ALA A CA 1
ATOM 3386 C C . ALA A 1 426 ? -22.438 13.992 17.281 1 96.12 426 ALA A C 1
ATOM 3388 O O . ALA A 1 426 ? -23.219 13.133 16.844 1 96.12 426 ALA A O 1
ATOM 3389 N N . ARG A 1 427 ? -21.234 14.078 16.922 1 95.12 427 ARG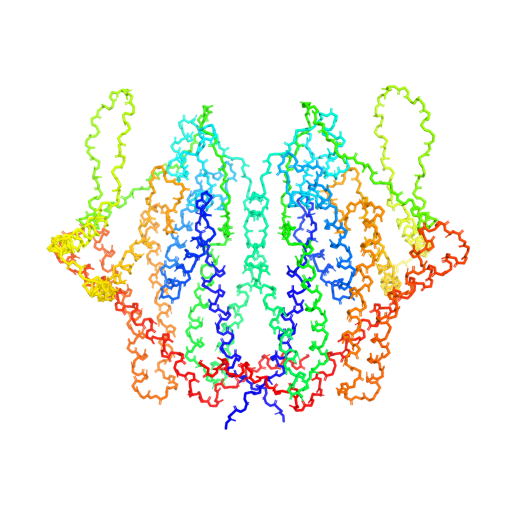 A N 1
ATOM 3390 C CA . ARG A 1 427 ? -20.641 13.164 15.953 1 95.12 427 ARG A CA 1
ATOM 3391 C C . ARG A 1 427 ? -20.641 11.727 16.484 1 95.12 427 ARG A C 1
ATOM 3393 O O . ARG A 1 427 ? -20.984 10.797 15.75 1 95.12 427 ARG A O 1
ATOM 3400 N N . LEU A 1 428 ? -20.266 11.586 17.641 1 94.81 428 LEU A N 1
ATOM 3401 C CA . LEU A 1 428 ? -20.234 10.258 18.25 1 94.81 428 LEU A CA 1
ATOM 3402 C C . LEU A 1 428 ? -21.641 9.68 18.359 1 94.81 428 LEU A C 1
ATOM 3404 O O . LEU A 1 428 ? -21.844 8.484 18.141 1 94.81 428 LEU A O 1
ATOM 3408 N N . THR A 1 429 ? -22.5 10.562 18.688 1 96.56 429 THR A N 1
ATOM 3409 C CA . THR A 1 429 ? -23.891 10.141 18.812 1 96.56 429 THR A CA 1
ATOM 3410 C C . THR A 1 429 ? -24.422 9.656 17.453 1 96.56 429 THR A C 1
ATOM 3412 O O . THR A 1 429 ? -25.109 8.633 17.391 1 96.56 429 THR A O 1
ATOM 3415 N N . LEU A 1 430 ? -24.125 10.398 16.438 1 96.81 430 LEU A N 1
ATOM 3416 C CA . LEU A 1 430 ? -24.547 9.977 15.102 1 96.81 430 LEU A CA 1
ATOM 3417 C C . LEU A 1 430 ? -23.984 8.609 14.758 1 96.81 430 LEU A C 1
ATOM 3419 O O . LEU A 1 430 ? -24.672 7.77 14.172 1 96.81 430 LEU A O 1
ATOM 3423 N N . PHE A 1 431 ? -22.766 8.383 15.109 1 95.75 431 PHE A N 1
ATOM 3424 C CA . PHE A 1 431 ? -22.125 7.102 14.852 1 95.75 431 PHE A CA 1
ATOM 3425 C C . PHE A 1 431 ? -22.828 5.977 15.602 1 95.75 431 PHE A C 1
ATOM 3427 O O . PHE A 1 431 ? -23.109 4.926 15.023 1 95.75 431 PHE A O 1
ATOM 3434 N N . VAL A 1 432 ? -23.094 6.211 16.828 1 94.56 432 VAL A N 1
ATOM 3435 C CA . VAL A 1 432 ? -23.75 5.203 17.656 1 94.56 432 VAL A CA 1
ATOM 3436 C C . VAL A 1 432 ? -25.156 4.934 17.141 1 94.56 432 VAL A C 1
ATOM 3438 O O . VAL A 1 432 ? -25.578 3.777 17.031 1 94.56 432 VAL A O 1
ATOM 3441 N N . GLU A 1 433 ? -25.828 5.98 16.844 1 95.88 433 GLU A N 1
ATOM 3442 C CA . GLU A 1 433 ? -27.188 5.844 16.328 1 95.88 433 GLU A CA 1
ATOM 3443 C C . GLU A 1 433 ? -27.203 5.051 15.023 1 95.88 433 GLU A C 1
ATOM 3445 O O . GLU A 1 433 ? -28.109 4.238 14.797 1 95.88 433 GLU A O 1
ATOM 3450 N N . ALA A 1 434 ? -26.234 5.309 14.164 1 95.81 434 ALA A N 1
ATOM 3451 C CA . ALA A 1 434 ? -26.172 4.59 12.898 1 95.81 434 ALA A CA 1
ATOM 3452 C C . ALA A 1 434 ? -25.938 3.098 13.125 1 95.81 434 ALA A C 1
ATOM 3454 O O . ALA A 1 434 ? -26.531 2.258 12.445 1 95.81 434 ALA A O 1
ATOM 3455 N N . LEU A 1 435 ? -25.141 2.754 14.062 1 93.56 435 LEU A N 1
ATOM 3456 C CA . LEU A 1 435 ? -24.844 1.358 14.359 1 93.56 435 LEU A CA 1
ATOM 3457 C C . LEU A 1 435 ? -26.031 0.678 15.039 1 93.56 435 LEU A C 1
ATOM 3459 O O . LEU A 1 435 ? -26.344 -0.474 14.734 1 93.56 435 LEU A O 1
ATOM 3463 N N . THR A 1 436 ? -26.703 1.403 15.914 1 93.06 436 THR A N 1
ATOM 3464 C CA . THR A 1 436 ? -27.844 0.83 16.625 1 93.06 436 THR A CA 1
ATOM 3465 C C . THR A 1 436 ? -29.031 0.651 15.695 1 93.06 436 THR A C 1
ATOM 3467 O O . THR A 1 436 ? -29.844 -0.257 15.883 1 93.06 436 THR A O 1
ATOM 3470 N N . ALA A 1 437 ? -29.125 1.461 14.75 1 94.25 437 ALA A N 1
ATOM 3471 C CA . ALA A 1 437 ? -30.234 1.373 13.797 1 94.25 437 ALA A CA 1
ATOM 3472 C C . ALA A 1 437 ? -30.141 0.086 12.984 1 94.25 437 ALA A C 1
ATOM 3474 O O . ALA A 1 437 ? -31.141 -0.355 12.406 1 94.25 437 ALA A O 1
ATOM 3475 N N . LEU A 1 438 ? -28.984 -0.558 12.93 1 91.19 438 LEU A N 1
ATOM 3476 C CA . LEU A 1 438 ? -28.797 -1.794 12.18 1 91.19 438 LEU A CA 1
ATOM 3477 C C . LEU A 1 438 ? -29.562 -2.945 12.812 1 91.19 438 LEU A C 1
ATOM 3479 O O . LEU A 1 438 ? -29.797 -3.971 12.172 1 91.19 438 LEU A O 1
ATOM 3483 N N . ARG A 1 439 ? -29.969 -2.775 14.078 1 88.69 439 ARG A N 1
ATOM 3484 C CA . ARG A 1 439 ? -30.641 -3.854 14.805 1 88.69 439 ARG A CA 1
ATOM 3485 C C . ARG A 1 439 ? -32.031 -4.145 14.211 1 88.69 439 ARG A C 1
ATOM 3487 O O . ARG A 1 439 ? -32.531 -5.254 14.336 1 88.69 439 ARG A O 1
ATOM 3494 N N . HIS A 1 440 ? -32.656 -3.16 13.641 1 88.88 440 HIS A N 1
ATOM 3495 C CA . HIS A 1 440 ? -33.969 -3.314 13.039 1 88.88 440 HIS A CA 1
ATOM 3496 C C . HIS A 1 440 ? -34.062 -2.562 11.719 1 88.88 440 HIS A C 1
ATOM 3498 O O . HIS A 1 440 ? -34.594 -1.443 11.664 1 88.88 440 HIS A O 1
ATOM 3504 N N . LEU A 1 441 ? -33.719 -3.273 10.656 1 90.19 441 LEU A N 1
ATOM 3505 C CA . LEU A 1 441 ? -33.75 -2.643 9.344 1 90.19 441 LEU A CA 1
ATOM 3506 C C . LEU A 1 441 ? -35.031 -3.035 8.594 1 90.19 441 LEU A C 1
ATOM 3508 O O . LEU A 1 441 ? -35.469 -4.188 8.672 1 90.19 441 LEU A O 1
ATOM 3512 N N . PRO A 1 442 ? -35.594 -2.049 7.965 1 90.12 442 PRO A N 1
ATOM 3513 C CA . PRO A 1 442 ? -36.75 -2.398 7.121 1 90.12 442 PRO A CA 1
ATOM 3514 C C . PRO A 1 442 ? -36.375 -3.285 5.941 1 90.12 442 PRO A C 1
ATOM 3516 O O . PRO A 1 442 ? -35.219 -3.248 5.484 1 90.12 442 PRO A O 1
ATOM 3519 N N . PRO A 1 443 ? -37.281 -4.074 5.441 1 86.75 443 PRO A N 1
ATOM 3520 C CA . PRO A 1 443 ? -37 -5.012 4.355 1 86.75 443 PRO A CA 1
ATOM 3521 C C . PRO A 1 443 ? -36.469 -4.32 3.105 1 86.75 443 PRO A C 1
ATOM 3523 O O . PRO A 1 443 ? -35.688 -4.914 2.355 1 86.75 443 PRO A O 1
ATOM 3526 N N . GLY A 1 444 ? -36.812 -3.102 2.918 1 86.75 444 GLY A N 1
ATOM 3527 C CA . GLY A 1 444 ? -36.375 -2.367 1.748 1 86.75 444 GLY A CA 1
ATOM 3528 C C . GLY A 1 444 ? -34.875 -2.076 1.773 1 86.75 444 GLY A C 1
ATOM 3529 O O . GLY A 1 444 ? -34.281 -1.771 0.738 1 86.75 444 GLY A O 1
ATOM 3530 N N . ALA A 1 445 ? -34.281 -2.234 2.91 1 90.69 445 ALA A N 1
ATOM 3531 C CA . ALA A 1 445 ? -32.844 -1.97 3.062 1 90.69 445 ALA A CA 1
ATOM 3532 C C . ALA A 1 445 ? -32.031 -3.096 2.459 1 90.69 445 ALA A C 1
ATOM 3534 O O . ALA A 1 445 ? -30.844 -2.9 2.123 1 90.69 445 ALA A O 1
ATOM 3535 N N . TYR A 1 446 ? -32.625 -4.234 2.254 1 87.19 446 TYR A N 1
ATOM 3536 C CA . TYR A 1 446 ? -31.891 -5.41 1.802 1 87.19 446 TYR A CA 1
ATOM 3537 C C . TYR A 1 446 ? -31.969 -5.562 0.288 1 87.19 446 TYR A C 1
ATOM 3539 O O . TYR A 1 446 ? -31.359 -6.457 -0.292 1 87.19 446 TYR A O 1
ATOM 3547 N N . ALA A 1 447 ? -32.656 -4.645 -0.308 1 85.69 447 ALA A N 1
ATOM 3548 C CA . ALA A 1 447 ? -32.812 -4.695 -1.761 1 85.69 447 ALA A CA 1
ATOM 3549 C C . ALA A 1 447 ? -31.516 -4.25 -2.453 1 85.69 447 ALA A C 1
ATOM 3551 O O . ALA A 1 447 ? -30.844 -3.324 -1.991 1 85.69 447 ALA A O 1
ATOM 3552 N N . VAL A 1 448 ? -31.125 -4.941 -3.516 1 83.81 448 VAL A N 1
ATOM 3553 C CA . VAL A 1 448 ? -29.938 -4.602 -4.285 1 83.81 448 VAL A CA 1
ATOM 3554 C C . VAL A 1 448 ? -30.297 -3.627 -5.402 1 83.81 448 VAL A C 1
ATOM 3556 O O . VAL A 1 448 ? -31.406 -3.676 -5.938 1 83.81 448 VAL A O 1
ATOM 3559 N N . VAL A 1 449 ? -29.281 -2.787 -5.676 1 85.94 449 VAL A N 1
ATOM 3560 C CA . VAL A 1 449 ? -29.469 -1.839 -6.77 1 85.94 449 VAL A CA 1
ATOM 3561 C C . VAL A 1 449 ? -29.484 -2.584 -8.102 1 85.94 449 VAL A C 1
ATOM 3563 O O . VAL A 1 449 ? -28.75 -3.561 -8.281 1 85.94 449 VAL A O 1
ATOM 3566 N N . GLU A 1 450 ? -30.172 -2.143 -9.055 1 79.44 450 GLU A N 1
ATOM 3567 C CA . GLU A 1 450 ? -30.469 -2.822 -10.312 1 79.44 450 GLU A CA 1
ATOM 3568 C C . GLU A 1 450 ? -29.188 -3.082 -11.117 1 79.44 450 GLU A C 1
ATOM 3570 O O . GLU A 1 450 ? -28.969 -4.191 -11.602 1 79.44 450 GLU A O 1
ATOM 3575 N N . TRP A 1 451 ? -28.375 -2.02 -11.273 1 78.06 451 TRP A N 1
ATOM 3576 C CA . TRP A 1 451 ? -27.234 -2.176 -12.164 1 78.06 451 TRP A CA 1
ATOM 3577 C C . TRP A 1 451 ? -26.188 -3.104 -11.547 1 78.06 451 TRP A C 1
ATOM 3579 O O . TRP A 1 451 ? -25.406 -3.734 -12.266 1 78.06 451 TRP A O 1
ATOM 3589 N N . THR A 1 452 ? -26.016 -3.209 -10.312 1 70.56 452 THR A N 1
ATOM 3590 C CA . THR A 1 452 ? -25.094 -4.152 -9.695 1 70.56 452 THR A CA 1
ATOM 3591 C C . THR A 1 452 ? -25.578 -5.586 -9.867 1 70.56 452 THR A C 1
ATOM 3593 O O . THR A 1 452 ? -24.781 -6.516 -10 1 70.56 452 THR A O 1
ATOM 3596 N N . ALA A 1 453 ? -26.797 -5.719 -9.836 1 65.88 453 ALA A N 1
ATOM 3597 C CA . ALA A 1 453 ? -27.391 -7.023 -10.078 1 65.88 453 ALA A CA 1
ATOM 3598 C C . ALA A 1 453 ? -27.125 -7.496 -11.5 1 65.88 453 ALA A C 1
ATOM 3600 O O . ALA A 1 453 ? -26.891 -8.68 -11.734 1 65.88 453 ALA A O 1
ATOM 3601 N N . LEU A 1 454 ? -27.094 -6.531 -12.391 1 57.44 454 LEU A N 1
ATOM 3602 C CA . LEU A 1 454 ? -26.844 -6.852 -13.789 1 57.44 454 LEU A CA 1
ATOM 3603 C C . LEU A 1 454 ? -25.391 -7.273 -14 1 57.44 454 LEU A C 1
ATOM 3605 O O . LEU A 1 454 ? -25.109 -8.18 -14.789 1 57.44 454 LEU A O 1
ATOM 3609 N N . LEU A 1 455 ? -24.578 -6.652 -13.289 1 57.66 455 LEU A N 1
ATOM 3610 C CA . LEU A 1 455 ? -23.156 -6.973 -13.43 1 57.66 455 LEU A CA 1
ATOM 3611 C C . LEU A 1 455 ? -22.859 -8.383 -12.93 1 57.66 455 LEU A C 1
ATOM 3613 O O . LEU A 1 455 ? -22 -9.07 -13.469 1 57.66 455 LEU A O 1
ATOM 3617 N N . LEU A 1 456 ? -23.578 -8.781 -12.031 1 52.34 456 LEU A N 1
ATOM 3618 C CA . LEU A 1 456 ? -23.391 -10.109 -11.469 1 52.34 456 LEU A CA 1
ATOM 3619 C C . LEU A 1 456 ? -24 -11.18 -12.367 1 52.34 456 LEU A C 1
ATOM 3621 O O . LEU A 1 456 ? -23.609 -12.344 -12.328 1 52.34 456 LEU A O 1
ATOM 3625 N N . HIS A 1 457 ? -25.016 -10.812 -13.133 1 47.31 457 HIS A N 1
ATOM 3626 C CA . HIS A 1 457 ? -25.688 -11.758 -14.023 1 47.31 457 HIS A CA 1
ATOM 3627 C C . HIS A 1 457 ? -25.062 -11.742 -15.414 1 47.31 457 HIS A C 1
ATOM 3629 O O . HIS A 1 457 ? -25.484 -12.484 -16.297 1 47.31 457 HIS A O 1
ATOM 3635 N N . MET A 1 458 ? -24.047 -10.922 -15.586 1 40.31 458 MET A N 1
ATOM 3636 C CA . MET A 1 458 ? -23.344 -10.953 -16.859 1 40.31 458 MET A CA 1
ATOM 3637 C C . MET A 1 458 ? -22.219 -11.984 -16.844 1 40.31 458 MET A C 1
ATOM 3639 O O . MET A 1 458 ? -21.531 -12.133 -15.836 1 40.31 458 MET A O 1
ATOM 3643 N N . MET B 1 1 ? -36.188 -16.141 12.234 1 30.28 1 MET B N 1
ATOM 3644 C CA . MET B 1 1 ? -34.75 -15.953 12.438 1 30.28 1 MET B CA 1
ATOM 3645 C C . MET B 1 1 ? -34.031 -15.688 11.117 1 30.28 1 MET B C 1
ATOM 3647 O O . MET B 1 1 ? -34.125 -16.484 10.18 1 30.28 1 MET B O 1
ATOM 3651 N N . CYS B 1 2 ? -34.031 -14.57 10.633 1 40.22 2 CYS B N 1
ATOM 3652 C CA . CYS B 1 2 ? -33.469 -14.211 9.336 1 40.22 2 CYS B CA 1
ATOM 3653 C C . CYS B 1 2 ? -32.156 -14.922 9.102 1 40.22 2 CYS B C 1
ATOM 3655 O O . CYS B 1 2 ? -31.172 -14.68 9.82 1 40.22 2 CYS B O 1
ATOM 3657 N N . ILE B 1 3 ? -32.031 -16.188 8.906 1 50.41 3 ILE B N 1
ATOM 3658 C CA . ILE B 1 3 ? -30.922 -17.109 8.711 1 50.41 3 ILE B CA 1
ATOM 3659 C C . ILE B 1 3 ? -29.859 -16.453 7.828 1 50.41 3 ILE B C 1
ATOM 3661 O O . ILE B 1 3 ? -30.141 -16.047 6.695 1 50.41 3 ILE B O 1
ATOM 3665 N N . ASP B 1 4 ? -28.859 -15.891 8.383 1 60.97 4 ASP B N 1
ATOM 3666 C CA . ASP B 1 4 ? -27.812 -15.125 7.711 1 60.97 4 ASP B CA 1
ATOM 3667 C C . ASP B 1 4 ? -27.203 -15.93 6.566 1 60.97 4 ASP B C 1
ATOM 3669 O O . ASP B 1 4 ? -26.734 -17.062 6.773 1 60.97 4 ASP B O 1
ATOM 3673 N N . GLN B 1 5 ? -27.828 -15.977 5.473 1 75.81 5 GLN B N 1
ATOM 3674 C CA . GLN B 1 5 ? -27.297 -16.594 4.262 1 75.81 5 GLN B CA 1
ATOM 3675 C C . GLN B 1 5 ? -26.375 -15.641 3.514 1 75.81 5 GLN B C 1
ATOM 3677 O O . GLN B 1 5 ? -26.5 -14.414 3.643 1 75.81 5 GLN B O 1
ATOM 3682 N N . ARG B 1 6 ? -25.328 -16.344 3.082 1 78.94 6 ARG B N 1
ATOM 3683 C CA . ARG B 1 6 ? -24.484 -15.555 2.199 1 78.94 6 ARG B CA 1
ATOM 3684 C C . ARG B 1 6 ? -25.016 -15.547 0.775 1 78.94 6 ARG B C 1
ATOM 3686 O O . ARG B 1 6 ? -25.703 -16.484 0.358 1 78.94 6 ARG B O 1
ATOM 3693 N N . SER B 1 7 ? -24.781 -14.422 0.15 1 78.38 7 SER B N 1
ATOM 3694 C CA . SER B 1 7 ? -25.234 -14.273 -1.229 1 78.38 7 SER B CA 1
ATOM 3695 C C . SER B 1 7 ? -24.188 -14.773 -2.215 1 78.38 7 SER B C 1
ATOM 3697 O O . SER B 1 7 ? -23.047 -15.047 -1.832 1 78.38 7 SER B O 1
ATOM 3699 N N . LEU B 1 8 ? -24.641 -15.008 -3.479 1 82.69 8 LEU B N 1
ATOM 3700 C CA . LEU B 1 8 ? -23.703 -15.375 -4.543 1 82.69 8 LEU B CA 1
ATOM 3701 C C . LEU B 1 8 ? -22.625 -14.32 -4.703 1 82.69 8 LEU B C 1
ATOM 3703 O O . LEU B 1 8 ? -21.453 -14.656 -4.91 1 82.69 8 LEU B O 1
ATOM 3707 N N . THR B 1 9 ? -23 -13.133 -4.562 1 77.62 9 THR B N 1
ATOM 3708 C CA . THR B 1 9 ? -22.047 -12.039 -4.695 1 77.62 9 THR B CA 1
ATOM 3709 C C . THR B 1 9 ? -21.016 -12.078 -3.57 1 77.62 9 THR B C 1
ATOM 3711 O O . THR B 1 9 ? -19.844 -11.758 -3.781 1 77.62 9 THR B O 1
ATOM 3714 N N . ASP B 1 10 ? -21.453 -12.5 -2.447 1 79.5 10 ASP B N 1
ATOM 3715 C CA . ASP B 1 10 ? -20.531 -12.648 -1.328 1 79.5 10 ASP B CA 1
ATOM 3716 C C . ASP B 1 10 ? -19.453 -13.695 -1.629 1 79.5 10 ASP B C 1
ATOM 3718 O O . ASP B 1 10 ? -18.281 -13.484 -1.347 1 79.5 10 ASP B O 1
ATOM 3722 N N . ILE B 1 11 ? -19.938 -14.695 -2.166 1 86.56 11 ILE B N 1
ATOM 3723 C CA . ILE B 1 11 ? -19.047 -15.805 -2.482 1 86.56 11 ILE B CA 1
ATOM 3724 C C . ILE B 1 11 ? -18.031 -15.359 -3.541 1 86.56 11 ILE B C 1
ATOM 3726 O O . ILE B 1 11 ? -16.828 -15.555 -3.377 1 86.56 11 ILE B O 1
ATOM 3730 N N . ILE B 1 12 ? -18.531 -14.719 -4.527 1 86.62 12 ILE B N 1
ATOM 3731 C CA . ILE B 1 12 ? -17.688 -14.289 -5.641 1 86.62 12 ILE B CA 1
ATOM 3732 C C . ILE B 1 12 ? -16.672 -13.25 -5.156 1 86.62 12 ILE B C 1
ATOM 3734 O O . ILE B 1 12 ? -15.484 -13.344 -5.453 1 86.62 12 ILE B O 1
ATOM 3738 N N . TRP B 1 13 ? -17.078 -12.352 -4.391 1 81.62 13 TRP B N 1
ATOM 3739 C CA . TRP B 1 13 ? -16.219 -11.266 -3.938 1 81.62 13 TRP B CA 1
ATOM 3740 C C . TRP B 1 13 ? -15.148 -11.781 -2.98 1 81.62 13 TRP B C 1
ATOM 3742 O O . TRP B 1 13 ? -13.992 -11.367 -3.049 1 81.62 13 TRP B O 1
ATOM 3752 N N . SER B 1 14 ? -15.523 -12.594 -2.098 1 85.62 14 SER B N 1
ATOM 3753 C CA . SER B 1 14 ? -14.555 -13.156 -1.162 1 85.62 14 SER B CA 1
ATOM 3754 C C . SER B 1 14 ? -13.469 -13.938 -1.896 1 85.62 14 SER B C 1
ATOM 3756 O O . SER B 1 14 ? -12.289 -13.828 -1.561 1 85.62 14 SER B O 1
ATOM 3758 N N . CYS B 1 15 ? -13.883 -14.648 -2.873 1 93.19 15 CYS B N 1
ATOM 3759 C CA . CYS B 1 15 ? -12.922 -15.43 -3.648 1 93.19 15 CYS B CA 1
ATOM 3760 C C . CYS B 1 15 ? -12.047 -14.516 -4.504 1 93.19 15 CYS B C 1
ATOM 3762 O O . CYS B 1 15 ? -10.828 -14.68 -4.547 1 93.19 15 CYS B O 1
ATOM 3764 N N . PHE B 1 16 ? -12.672 -13.594 -5.109 1 90.12 16 PHE B N 1
ATOM 3765 C CA . PHE B 1 16 ? -11.945 -12.695 -5.984 1 90.12 16 PHE B CA 1
ATOM 3766 C C . PHE B 1 16 ? -10.906 -11.898 -5.199 1 90.12 16 PHE B C 1
ATOM 3768 O O . PHE B 1 16 ? -9.75 -11.781 -5.629 1 90.12 16 PHE B O 1
ATOM 3775 N N . THR B 1 17 ? -11.258 -11.359 -4.039 1 87.12 17 THR B N 1
ATOM 3776 C CA . THR B 1 17 ? -10.336 -10.562 -3.232 1 87.12 17 THR B CA 1
ATOM 3777 C C . THR B 1 17 ? -9.188 -11.422 -2.723 1 87.12 17 THR B C 1
ATOM 3779 O O . THR B 1 17 ? -8.039 -10.969 -2.674 1 87.12 17 THR B O 1
ATOM 3782 N N . THR B 1 18 ? -9.508 -12.578 -2.377 1 92.19 18 THR B N 1
ATOM 3783 C CA . THR B 1 18 ? -8.469 -13.484 -1.892 1 92.19 18 THR B CA 1
ATOM 3784 C C . THR B 1 18 ? -7.512 -13.859 -3.018 1 92.19 18 THR B C 1
ATOM 3786 O O . THR B 1 18 ? -6.293 -13.852 -2.832 1 92.19 18 THR B O 1
ATOM 3789 N N . ILE B 1 19 ? -8.062 -14.18 -4.168 1 94.25 19 ILE B N 1
ATOM 3790 C CA . ILE B 1 19 ? -7.227 -14.531 -5.312 1 94.25 19 ILE B CA 1
ATOM 3791 C C . ILE B 1 19 ? -6.348 -13.336 -5.688 1 94.25 19 ILE B C 1
ATOM 3793 O O . ILE B 1 19 ? -5.16 -13.5 -5.977 1 94.25 19 ILE B O 1
ATOM 3797 N N . PHE B 1 20 ? -6.938 -12.195 -5.66 1 90.44 20 PHE B N 1
ATOM 3798 C CA . PHE B 1 20 ? -6.188 -10.984 -5.969 1 90.44 20 PHE B CA 1
ATOM 3799 C C . PHE B 1 20 ? -5.047 -10.781 -4.977 1 90.44 20 PHE B C 1
ATOM 3801 O O . PHE B 1 20 ? -3.93 -10.438 -5.371 1 90.44 20 PHE B O 1
ATOM 3808 N N . ALA B 1 21 ? -5.281 -11.008 -3.738 1 89.25 21 ALA B N 1
ATOM 3809 C CA . ALA B 1 21 ? -4.258 -10.898 -2.703 1 89.25 21 ALA B CA 1
ATOM 3810 C C . ALA B 1 21 ? -3.127 -11.898 -2.943 1 89.25 21 ALA B C 1
ATOM 3812 O O . ALA B 1 21 ? -1.95 -11.562 -2.783 1 89.25 21 ALA B O 1
ATOM 3813 N N . CYS B 1 22 ? -3.449 -13.023 -3.408 1 93.94 22 CYS B N 1
ATOM 3814 C CA . CYS B 1 22 ? -2.484 -14.109 -3.555 1 93.94 22 CYS B CA 1
ATOM 3815 C C . CYS B 1 22 ? -1.705 -13.969 -4.859 1 93.94 22 CYS B C 1
ATOM 3817 O O . CYS B 1 22 ? -0.647 -14.578 -5.02 1 93.94 22 CYS B O 1
ATOM 3819 N N . THR B 1 23 ? -2.215 -13.203 -5.793 1 94.19 23 THR B N 1
ATOM 3820 C CA . THR B 1 23 ? -1.604 -13.227 -7.117 1 94.19 23 THR B CA 1
ATOM 3821 C C . THR B 1 23 ? -1.051 -11.859 -7.484 1 94.19 23 THR B C 1
ATOM 3823 O O . THR B 1 23 ? -0.119 -11.75 -8.281 1 94.19 23 THR B O 1
ATOM 3826 N N . TRP B 1 24 ? -1.556 -10.852 -6.918 1 90.06 24 TRP B N 1
ATOM 3827 C CA . TRP B 1 24 ? -1.091 -9.508 -7.242 1 90.06 24 TRP B CA 1
ATOM 3828 C C . TRP B 1 24 ? -0.312 -8.906 -6.078 1 90.06 24 TRP B C 1
ATOM 3830 O O . TRP B 1 24 ? 0.835 -8.477 -6.242 1 90.06 24 TRP B O 1
ATOM 3840 N N . LEU B 1 25 ? -0.908 -8.977 -4.914 1 88.94 25 LEU B N 1
ATOM 3841 C CA . LEU B 1 25 ? -0.324 -8.289 -3.77 1 88.94 25 LEU B CA 1
ATOM 3842 C C . LEU B 1 25 ? 0.88 -9.047 -3.229 1 88.94 25 LEU B C 1
ATOM 3844 O O . LEU B 1 25 ? 1.829 -8.445 -2.725 1 88.94 25 LEU B O 1
ATOM 3848 N N . SER B 1 26 ? 0.85 -10.297 -3.33 1 92.94 26 SER B N 1
ATOM 3849 C CA . SER B 1 26 ? 1.879 -11.117 -2.699 1 92.94 26 SER B CA 1
ATOM 3850 C C . SER B 1 26 ? 3.094 -11.273 -3.609 1 92.94 26 SER B C 1
ATOM 3852 O O . SER B 1 26 ? 4.164 -11.68 -3.154 1 92.94 26 SER B O 1
ATOM 3854 N N . VAL B 1 27 ? 2.924 -11.031 -4.859 1 95.19 27 VAL B N 1
ATOM 3855 C CA . VAL B 1 27 ? 4.016 -11.25 -5.805 1 95.19 27 VAL B CA 1
ATOM 3856 C C . VAL B 1 27 ? 4.938 -10.031 -5.824 1 95.19 27 VAL B C 1
ATOM 3858 O O . VAL B 1 27 ? 4.477 -8.906 -6.012 1 95.19 27 VAL B O 1
ATOM 3861 N N . HIS B 1 28 ? 6.219 -10.266 -5.543 1 96.06 28 HIS B N 1
ATOM 3862 C CA . HIS B 1 28 ? 7.238 -9.227 -5.535 1 96.06 28 HIS B CA 1
ATOM 3863 C C . HIS B 1 28 ? 8.07 -9.258 -6.809 1 96.06 28 HIS B C 1
ATOM 3865 O O . HIS B 1 28 ? 9.016 -10.047 -6.922 1 96.06 28 HIS B O 1
ATOM 3871 N N . PRO B 1 29 ? 7.836 -8.359 -7.734 1 95.62 29 PRO B N 1
ATOM 3872 C CA . PRO B 1 29 ? 8.602 -8.375 -8.984 1 95.62 29 PRO B CA 1
ATOM 3873 C C . PRO B 1 29 ? 10.008 -7.812 -8.82 1 95.62 29 PRO B C 1
ATOM 3875 O O . PRO B 1 29 ? 10.297 -7.148 -7.82 1 95.62 29 PRO B O 1
ATOM 3878 N N . ASN B 1 30 ? 10.875 -8.18 -9.766 1 96.88 30 ASN B N 1
ATOM 3879 C CA . ASN B 1 30 ? 12.164 -7.516 -9.875 1 96.88 30 ASN B CA 1
ATOM 3880 C C . ASN B 1 30 ? 12.008 -6.059 -10.312 1 96.88 30 ASN B C 1
ATOM 3882 O O . ASN B 1 30 ? 10.93 -5.645 -10.727 1 96.88 30 ASN B O 1
ATOM 3886 N N . MET B 1 31 ? 13.031 -5.363 -10.188 1 95.5 31 MET B N 1
ATOM 3887 C CA . MET B 1 31 ? 12.969 -3.922 -10.406 1 95.5 31 MET B CA 1
ATOM 3888 C C . MET B 1 31 ? 12.773 -3.611 -11.891 1 95.5 31 MET B C 1
ATOM 3890 O O . MET B 1 31 ? 13.367 -4.27 -12.75 1 95.5 31 MET B O 1
ATOM 3894 N N . PRO B 1 32 ? 11.969 -2.621 -12.156 1 93.88 32 PRO B N 1
ATOM 3895 C CA . PRO B 1 32 ? 11.859 -2.152 -13.547 1 93.88 32 PRO B CA 1
ATOM 3896 C C . PRO B 1 32 ? 13.086 -1.357 -13.992 1 93.88 32 PRO B C 1
ATOM 3898 O O . PRO B 1 32 ? 13.906 -0.964 -13.164 1 93.88 32 PRO B O 1
ATOM 3901 N N . GLY B 1 33 ? 13.258 -1.232 -15.289 1 91.06 33 GLY B N 1
ATOM 3902 C CA . GLY B 1 33 ? 14.336 -0.406 -15.812 1 91.06 33 GLY B CA 1
ATOM 3903 C C . GLY B 1 33 ? 14.172 1.065 -15.484 1 91.06 33 GLY B C 1
ATOM 3904 O O . GLY B 1 33 ? 13.055 1.528 -15.219 1 91.06 33 GLY B O 1
ATOM 3905 N N . PRO B 1 34 ? 15.383 1.585 -15.555 1 87.81 34 PRO B N 1
ATOM 3906 C CA . PRO B 1 34 ? 15.297 3.033 -15.352 1 87.81 34 PRO B CA 1
ATOM 3907 C C . PRO B 1 34 ? 14.484 3.732 -16.438 1 87.81 34 PRO B C 1
ATOM 3909 O O . PRO B 1 34 ? 14.523 3.33 -17.594 1 87.81 34 PRO B O 1
ATOM 3912 N N . ASP B 1 35 ? 13.453 4.535 -16.188 1 82.44 35 ASP B N 1
ATOM 3913 C CA . ASP B 1 35 ? 12.648 5.375 -17.078 1 82.44 35 ASP B CA 1
ATOM 3914 C C . ASP B 1 35 ? 11.609 4.543 -17.828 1 82.44 35 ASP B C 1
ATOM 3916 O O . ASP B 1 35 ? 11.125 4.949 -18.875 1 82.44 35 ASP B O 1
ATOM 3920 N N . GLU B 1 36 ? 11.555 3.281 -17.5 1 88.38 36 GLU B N 1
ATOM 3921 C CA . GLU B 1 36 ? 10.508 2.473 -18.125 1 88.38 36 GLU B CA 1
ATOM 3922 C C . GLU B 1 36 ? 9.125 3.08 -17.891 1 88.38 36 GLU B C 1
ATOM 3924 O O . GLU B 1 36 ? 8.836 3.572 -16.797 1 88.38 36 GLU B O 1
ATOM 3929 N N . LYS B 1 37 ? 8.406 3.078 -18.953 1 84.62 37 LYS B N 1
ATOM 3930 C CA . LYS B 1 37 ? 7.062 3.633 -18.859 1 84.62 37 LYS B CA 1
ATOM 3931 C C . LYS B 1 37 ? 6.188 2.795 -17.938 1 84.62 37 LYS B C 1
ATOM 3933 O O . LYS B 1 37 ? 6.359 1.578 -17.844 1 84.62 37 LYS B O 1
ATOM 3938 N N . CYS B 1 38 ? 5.289 3.402 -17.328 1 83.81 38 CYS B N 1
ATOM 3939 C CA . CYS B 1 38 ? 4.418 2.785 -16.344 1 83.81 38 CYS B CA 1
ATOM 3940 C C . CYS B 1 38 ? 3.615 1.643 -16.953 1 83.81 38 CYS B C 1
ATOM 3942 O O . CYS B 1 38 ? 3.426 0.604 -16.312 1 83.81 38 CYS B O 1
ATOM 3944 N N . TRP B 1 39 ? 3.199 1.85 -18.203 1 84.31 39 TRP B N 1
ATOM 3945 C CA . TRP B 1 39 ? 2.334 0.832 -18.797 1 84.31 39 TRP B CA 1
ATOM 3946 C C . TRP B 1 39 ? 3.096 -0.472 -19.016 1 84.31 39 TRP B C 1
ATOM 3948 O O . TRP B 1 39 ? 2.516 -1.557 -18.938 1 84.31 39 TRP B O 1
ATOM 3958 N N . LYS B 1 40 ? 4.359 -0.377 -19.234 1 88.56 40 LYS B N 1
ATOM 3959 C CA . LYS B 1 40 ? 5.168 -1.581 -19.406 1 88.56 40 LYS B CA 1
ATOM 3960 C C . LYS B 1 40 ? 5.305 -2.338 -18.094 1 88.56 40 LYS B C 1
ATOM 3962 O O . LYS B 1 40 ? 5.246 -3.568 -18.062 1 88.56 40 LYS B O 1
ATOM 3967 N N . THR B 1 41 ? 5.48 -1.599 -17.078 1 90.12 41 THR B N 1
ATOM 3968 C CA . THR B 1 41 ? 5.594 -2.215 -15.766 1 90.12 41 THR B CA 1
ATOM 3969 C C . THR B 1 41 ? 4.273 -2.865 -15.359 1 90.12 41 THR B C 1
ATOM 3971 O O . THR B 1 41 ? 4.266 -3.955 -14.781 1 90.12 41 THR B O 1
ATOM 3974 N N . VAL B 1 42 ? 3.174 -2.244 -15.727 1 87.19 42 VAL B N 1
ATOM 3975 C CA . VAL B 1 42 ? 1.857 -2.783 -15.398 1 87.19 42 VAL B CA 1
ATOM 3976 C C . VAL B 1 42 ? 1.615 -4.07 -16.188 1 87.19 42 VAL B C 1
ATOM 3978 O O . VAL B 1 42 ? 1.085 -5.043 -15.648 1 87.19 42 VAL B O 1
ATOM 3981 N N . LEU B 1 43 ? 2.018 -4.008 -17.406 1 89.81 43 LEU B N 1
ATOM 3982 C CA . LEU B 1 43 ? 1.856 -5.195 -18.25 1 89.81 43 LEU B CA 1
ATOM 3983 C C . LEU B 1 43 ? 2.666 -6.363 -17.688 1 89.81 43 LEU B C 1
ATOM 3985 O O . LEU B 1 43 ? 2.203 -7.508 -17.703 1 89.81 43 LEU B O 1
ATOM 3989 N N . ARG B 1 44 ? 3.805 -6.078 -17.234 1 92 44 ARG B N 1
ATOM 3990 C CA . ARG B 1 44 ? 4.629 -7.125 -16.641 1 92 44 ARG B CA 1
ATOM 3991 C C . ARG B 1 44 ? 3.996 -7.656 -15.359 1 92 44 ARG B C 1
ATOM 3993 O O . ARG B 1 44 ? 4.055 -8.859 -15.078 1 92 44 ARG B O 1
ATOM 4000 N N . ARG B 1 45 ? 3.461 -6.805 -14.609 1 92.38 45 ARG B N 1
ATOM 4001 C CA . ARG B 1 45 ? 2.768 -7.215 -13.398 1 92.38 45 ARG B CA 1
ATOM 4002 C C . ARG B 1 45 ? 1.562 -8.086 -13.719 1 92.38 45 ARG B C 1
ATOM 4004 O O . ARG B 1 45 ? 1.272 -9.047 -13 1 92.38 45 ARG B O 1
ATOM 4011 N N . LEU B 1 46 ? 0.876 -7.711 -14.766 1 91.12 46 LEU B N 1
ATOM 4012 C CA . LEU B 1 46 ? -0.268 -8.508 -15.203 1 91.12 46 LEU B CA 1
ATOM 4013 C C . LEU B 1 46 ? 0.176 -9.891 -15.672 1 91.12 46 LEU B C 1
ATOM 4015 O O . LEU B 1 46 ? -0.501 -10.883 -15.406 1 91.12 46 LEU B O 1
ATOM 4019 N N . GLU B 1 47 ? 1.274 -9.875 -16.312 1 92.94 47 GLU B N 1
ATOM 4020 C CA . GLU B 1 47 ? 1.819 -11.164 -16.719 1 92.94 47 GLU B CA 1
ATOM 4021 C C . GLU B 1 47 ? 2.131 -12.039 -15.5 1 92.94 47 GLU B C 1
ATOM 4023 O O . GLU B 1 47 ? 1.799 -13.227 -15.484 1 92.94 47 GLU B O 1
ATOM 4028 N N . LEU B 1 48 ? 2.762 -11.469 -14.555 1 95 48 LEU B N 1
ATOM 4029 C CA . LEU B 1 48 ? 3.086 -12.203 -13.336 1 95 48 LEU B CA 1
ATOM 4030 C C . LEU B 1 48 ? 1.818 -12.703 -12.648 1 95 48 LEU B C 1
ATOM 4032 O O . LEU B 1 48 ? 1.785 -13.836 -12.148 1 95 48 LEU B O 1
ATOM 4036 N N . MET B 1 49 ? 0.817 -11.836 -12.664 1 94.94 49 MET B N 1
ATOM 4037 C CA . MET B 1 49 ? -0.46 -12.242 -12.086 1 94.94 49 MET B CA 1
ATOM 4038 C C . MET B 1 49 ? -1.04 -13.438 -12.844 1 94.94 49 MET B C 1
ATOM 4040 O O . MET B 1 49 ? -1.535 -14.383 -12.227 1 94.94 49 MET B O 1
ATOM 4044 N N . LEU B 1 50 ? -0.98 -13.406 -14.133 1 93.06 50 LEU B N 1
ATOM 4045 C CA . LEU B 1 50 ? -1.507 -14.477 -14.961 1 93.06 50 LEU B CA 1
ATOM 4046 C C . LEU B 1 50 ? -0.777 -15.789 -14.688 1 93.06 50 LEU B C 1
ATOM 4048 O O . LEU B 1 50 ? -1.409 -16.844 -14.539 1 93.06 50 LEU B O 1
ATOM 4052 N N . TRP B 1 51 ? 0.474 -15.688 -14.562 1 93.44 51 TRP B N 1
ATOM 4053 C CA . TRP B 1 51 ? 1.234 -16.906 -14.289 1 93.44 51 TRP B CA 1
ATOM 4054 C C . TRP B 1 51 ? 0.974 -17.391 -12.867 1 93.44 51 TRP B C 1
ATOM 4056 O O . TRP B 1 51 ? 0.984 -18.594 -12.609 1 93.44 51 TRP B O 1
ATOM 4066 N N . SER B 1 52 ? 0.762 -16.469 -11.992 1 95.5 52 SER B N 1
ATOM 4067 C CA . SER B 1 52 ? 0.395 -16.859 -10.633 1 95.5 52 SER B CA 1
ATOM 4068 C C . SER B 1 52 ? -0.945 -17.594 -10.617 1 95.5 52 SER B C 1
ATOM 4070 O O . SER B 1 52 ? -1.163 -18.484 -9.789 1 95.5 52 SER B O 1
ATOM 4072 N N . LEU B 1 53 ? -1.805 -17.234 -11.523 1 94.56 53 LEU B N 1
ATOM 4073 C CA . LEU B 1 53 ? -3.113 -17.875 -11.617 1 94.56 53 LEU B CA 1
ATOM 4074 C C . LEU B 1 53 ? -3 -19.25 -12.258 1 94.56 53 LEU B C 1
ATOM 4076 O O . LEU B 1 53 ? -3.664 -20.188 -11.828 1 94.56 53 LEU B O 1
ATOM 4080 N N . ILE B 1 54 ? -2.137 -19.328 -13.195 1 92.88 54 ILE B N 1
ATOM 4081 C CA . ILE B 1 54 ? -2.057 -20.547 -14 1 92.88 54 ILE B CA 1
ATOM 4082 C C . ILE B 1 54 ? -1.141 -21.562 -13.312 1 92.88 54 ILE B C 1
ATOM 4084 O O . ILE B 1 54 ? -1.489 -22.734 -13.18 1 92.88 54 ILE B O 1
ATOM 4088 N N . CYS B 1 55 ? -0.015 -21.078 -12.914 1 93.44 55 CYS B N 1
ATOM 4089 C CA . CYS B 1 55 ? 0.972 -21.984 -12.32 1 93.44 55 CYS B CA 1
ATOM 4090 C C . CYS B 1 55 ? 1.633 -21.344 -11.109 1 93.44 55 CYS B C 1
ATOM 4092 O O . CYS B 1 55 ? 2.828 -21.047 -11.133 1 93.44 55 CYS B O 1
ATOM 4094 N N . PRO B 1 56 ? 0.867 -21.266 -9.984 1 95 56 PRO B N 1
ATOM 4095 C CA . PRO B 1 56 ? 1.437 -20.641 -8.789 1 95 56 PRO B CA 1
ATOM 4096 C C . PRO B 1 56 ? 2.67 -21.359 -8.266 1 95 56 PRO B C 1
ATOM 4098 O O . PRO B 1 56 ? 3.545 -20.75 -7.656 1 95 56 PRO B O 1
ATOM 4101 N N . GLU B 1 57 ? 2.799 -22.672 -8.492 1 94.25 57 GLU B N 1
ATOM 4102 C CA . GLU B 1 57 ? 3.957 -23.422 -8.023 1 94.25 57 GLU B CA 1
ATOM 4103 C C . GLU B 1 57 ? 5.234 -22.953 -8.719 1 94.25 57 GLU B C 1
ATOM 4105 O O . GLU B 1 57 ? 6.32 -23.016 -8.133 1 94.25 57 GLU B O 1
ATOM 4110 N N . MET B 1 58 ? 5.066 -22.516 -9.922 1 92.81 58 MET B N 1
ATOM 4111 C CA . MET B 1 58 ? 6.238 -22.016 -10.633 1 92.81 58 MET B CA 1
ATOM 4112 C C . MET B 1 58 ? 6.676 -20.656 -10.086 1 92.81 58 MET B C 1
ATOM 4114 O O . MET B 1 58 ? 7.867 -20.344 -10.062 1 92.81 58 MET B O 1
ATOM 4118 N N . ILE B 1 59 ? 5.734 -19.859 -9.695 1 95.69 59 ILE B N 1
ATOM 4119 C CA . ILE B 1 59 ? 6.07 -18.609 -9.031 1 95.69 59 ILE B CA 1
ATOM 4120 C C . ILE B 1 59 ? 6.805 -18.891 -7.727 1 95.69 59 ILE B C 1
ATOM 4122 O O . ILE B 1 59 ? 7.781 -18.219 -7.391 1 95.69 59 ILE B O 1
ATOM 4126 N N . ILE B 1 60 ? 6.336 -19.875 -7.051 1 96.25 60 ILE B N 1
ATOM 4127 C CA . ILE B 1 60 ? 6.973 -20.266 -5.797 1 96.25 60 ILE B CA 1
ATOM 4128 C C . ILE B 1 60 ? 8.375 -20.812 -6.074 1 96.25 60 ILE B C 1
ATOM 4130 O O . ILE B 1 60 ? 9.297 -20.594 -5.293 1 96.25 60 ILE B O 1
ATOM 4134 N N . CYS B 1 61 ? 8.508 -21.516 -7.188 1 94.75 61 CYS B N 1
ATOM 4135 C CA . CYS B 1 61 ? 9.836 -21.969 -7.602 1 94.75 61 CYS B CA 1
ATOM 4136 C C . CYS B 1 61 ? 10.781 -20.797 -7.777 1 94.75 61 CYS B C 1
ATOM 4138 O O . CYS B 1 61 ? 11.898 -20.812 -7.254 1 94.75 61 CYS B O 1
ATOM 4140 N N . TRP B 1 62 ? 10.375 -19.844 -8.492 1 96.12 62 TRP B N 1
ATOM 4141 C CA . TRP B 1 62 ? 11.156 -18.625 -8.695 1 96.12 62 TRP B CA 1
ATOM 4142 C C . TRP B 1 62 ? 11.477 -17.953 -7.359 1 96.12 62 TRP B C 1
ATOM 4144 O O . TRP B 1 62 ? 12.625 -17.578 -7.109 1 96.12 62 TRP B O 1
ATOM 4154 N N . ALA B 1 63 ? 10.5 -17.844 -6.492 1 96.88 63 ALA B N 1
ATOM 4155 C CA . ALA B 1 63 ? 10.695 -17.25 -5.172 1 96.88 63 ALA B CA 1
ATOM 4156 C C . ALA B 1 63 ? 11.703 -18.047 -4.352 1 96.88 63 ALA B C 1
ATOM 4158 O O . ALA B 1 63 ? 12.508 -17.469 -3.617 1 96.88 63 ALA B O 1
ATOM 4159 N N . CYS B 1 64 ? 11.617 -19.312 -4.48 1 96.06 64 CYS B N 1
ATOM 4160 C CA . CYS B 1 64 ? 12.539 -20.188 -3.758 1 96.06 64 CYS B CA 1
ATOM 4161 C C . CYS B 1 64 ? 13.977 -19.969 -4.23 1 96.06 64 CYS B C 1
ATOM 4163 O O . CYS B 1 64 ? 14.898 -19.891 -3.416 1 96.06 64 CYS B O 1
ATOM 4165 N N . ARG B 1 65 ? 14.102 -19.906 -5.496 1 95.75 65 ARG B N 1
ATOM 4166 C CA . ARG B 1 65 ? 15.422 -19.625 -6.047 1 95.75 65 ARG B CA 1
ATOM 4167 C C . ARG B 1 65 ? 15.984 -18.312 -5.504 1 95.75 65 ARG B C 1
ATOM 4169 O O . ARG B 1 65 ? 17.141 -18.25 -5.086 1 95.75 65 ARG B O 1
ATOM 4176 N N . GLN B 1 66 ? 15.18 -17.344 -5.512 1 96.88 66 GLN B N 1
ATOM 4177 C CA . GLN B 1 66 ? 15.617 -16.031 -5.039 1 96.88 66 GLN B CA 1
ATOM 4178 C C . GLN B 1 66 ? 15.898 -16.062 -3.537 1 96.88 66 GLN B C 1
ATOM 4180 O O . GLN B 1 66 ? 16.797 -15.367 -3.055 1 96.88 66 GLN B O 1
ATOM 4185 N N . TRP B 1 67 ? 15.102 -16.828 -2.832 1 96.88 67 TRP B N 1
ATOM 4186 C CA . TRP B 1 67 ? 15.273 -16.922 -1.387 1 96.88 67 TRP B CA 1
ATOM 4187 C C . TRP B 1 67 ? 16.625 -17.5 -1.033 1 96.88 67 TRP B C 1
ATOM 4189 O O . TRP B 1 67 ? 17.344 -16.969 -0.183 1 96.88 67 TRP B O 1
ATOM 4199 N N . PHE B 1 68 ? 17.031 -18.562 -1.676 1 94.31 68 PHE B N 1
ATOM 4200 C CA . PHE B 1 68 ? 18.328 -19.188 -1.421 1 94.31 68 PHE B CA 1
ATOM 4201 C C . PHE B 1 68 ? 19.469 -18.266 -1.841 1 94.31 68 PHE B C 1
ATOM 4203 O O . PHE B 1 68 ? 20.484 -18.172 -1.157 1 94.31 68 PHE B O 1
ATOM 4210 N N . ALA B 1 69 ? 19.266 -17.594 -2.934 1 94.56 69 ALA B N 1
ATOM 4211 C CA . ALA B 1 69 ? 20.266 -16.641 -3.395 1 94.56 69 ALA B CA 1
ATOM 4212 C C . ALA B 1 69 ? 20.453 -15.5 -2.4 1 94.56 69 ALA B C 1
ATOM 4214 O O . ALA B 1 69 ? 21.578 -15.102 -2.094 1 94.56 69 ALA B O 1
ATOM 4215 N N . ALA B 1 70 ? 19.359 -14.961 -1.965 1 96.62 70 ALA B N 1
ATOM 4216 C CA . ALA B 1 70 ? 19.422 -13.867 -0.999 1 96.62 70 ALA B CA 1
ATOM 4217 C C . ALA B 1 70 ? 20.141 -14.297 0.277 1 96.62 70 ALA B C 1
ATOM 4219 O O . ALA B 1 70 ? 20.922 -13.531 0.851 1 96.62 70 ALA B O 1
ATOM 4220 N N . ARG B 1 71 ? 19.875 -15.484 0.714 1 94.19 71 ARG B N 1
ATOM 4221 C CA . ARG B 1 71 ? 20.531 -16.031 1.902 1 94.19 71 ARG B CA 1
ATOM 4222 C C . ARG B 1 71 ? 22.031 -16.172 1.678 1 94.19 71 ARG B C 1
ATOM 4224 O O . ARG B 1 71 ? 22.844 -15.844 2.553 1 94.19 71 ARG B O 1
ATOM 4231 N N . SER B 1 72 ? 22.375 -16.719 0.559 1 91.94 72 SER B N 1
ATOM 4232 C CA . SER B 1 72 ? 23.781 -16.875 0.22 1 91.94 72 SER B CA 1
ATOM 4233 C C . SER B 1 72 ? 24.5 -15.531 0.189 1 91.94 72 SER B C 1
ATOM 4235 O O . SER B 1 72 ? 25.609 -15.398 0.701 1 91.94 72 SER B O 1
ATOM 4237 N N . LEU B 1 73 ? 23.859 -14.555 -0.385 1 94.12 73 LEU B N 1
ATOM 4238 C CA . LEU B 1 73 ? 24.453 -13.219 -0.471 1 94.12 73 LEU B CA 1
ATOM 4239 C C . LEU B 1 73 ? 24.562 -12.586 0.911 1 94.12 73 LEU B C 1
ATOM 4241 O O . LEU B 1 73 ? 25.516 -11.867 1.193 1 94.12 73 LEU B O 1
ATOM 4245 N N . CYS B 1 74 ? 23.562 -12.773 1.715 1 94.62 74 CYS B N 1
ATOM 4246 C CA . CYS B 1 74 ? 23.609 -12.297 3.096 1 94.62 74 CYS B CA 1
ATOM 4247 C C . CYS B 1 74 ? 24.781 -12.906 3.842 1 94.62 74 CYS B C 1
ATOM 4249 O O . CYS B 1 74 ? 25.453 -12.227 4.613 1 94.62 74 CYS B O 1
ATOM 4251 N N . ASP B 1 75 ? 25 -14.195 3.654 1 91.31 75 ASP B N 1
ATOM 4252 C CA . ASP B 1 75 ? 26.109 -14.883 4.293 1 91.31 75 ASP B CA 1
ATOM 4253 C C . ASP B 1 75 ? 27.453 -14.352 3.773 1 91.31 75 ASP B C 1
ATOM 4255 O O . ASP B 1 75 ? 28.391 -14.18 4.543 1 91.31 75 ASP B O 1
ATOM 4259 N N . GLU B 1 76 ? 27.516 -14.109 2.523 1 91.25 76 GLU B N 1
ATOM 4260 C CA . GLU B 1 76 ? 28.734 -13.633 1.878 1 91.25 76 GLU B CA 1
ATOM 4261 C C . GLU B 1 76 ? 29.109 -12.234 2.357 1 91.25 76 GLU B C 1
ATOM 4263 O O . GLU B 1 76 ? 30.281 -11.945 2.609 1 91.25 76 GLU B O 1
ATOM 4268 N N . TYR B 1 77 ? 28.125 -11.352 2.479 1 94.12 77 TYR B N 1
ATOM 4269 C CA . TYR B 1 77 ? 28.391 -9.953 2.775 1 94.12 77 TYR B CA 1
ATOM 4270 C C . TYR B 1 77 ? 27.906 -9.586 4.168 1 94.12 77 TYR B C 1
ATOM 4272 O O . TYR B 1 77 ? 27.797 -8.406 4.508 1 94.12 77 TYR B O 1
ATOM 4280 N N . GLY B 1 78 ? 27.5 -10.594 4.949 1 91.81 78 GLY B N 1
ATOM 4281 C CA . GLY B 1 78 ? 27 -10.359 6.297 1 91.81 78 GLY B CA 1
ATOM 4282 C C . GLY B 1 78 ? 27.984 -9.625 7.18 1 91.81 78 GLY B C 1
ATOM 4283 O O . GLY B 1 78 ? 27.594 -8.789 8 1 91.81 78 GLY B O 1
ATOM 4284 N N . GLY B 1 79 ? 29.219 -9.906 7.055 1 88.5 79 GLY B N 1
ATOM 4285 C CA . GLY B 1 79 ? 30.266 -9.25 7.836 1 88.5 79 GLY B CA 1
ATOM 4286 C C . GLY B 1 79 ? 30.359 -7.762 7.551 1 88.5 79 GLY B C 1
ATOM 4287 O O . GLY B 1 79 ? 30.875 -7.004 8.375 1 88.5 79 GLY B O 1
ATOM 4288 N N . LEU B 1 80 ? 29.891 -7.328 6.426 1 91.88 80 LEU B N 1
ATOM 4289 C CA . LEU B 1 80 ? 29.938 -5.926 6.027 1 91.88 80 LEU B CA 1
ATOM 4290 C C . LEU B 1 80 ? 28.609 -5.234 6.32 1 91.88 80 LEU B C 1
ATOM 4292 O O . LEU B 1 80 ? 28.391 -4.094 5.902 1 91.88 80 LEU B O 1
ATOM 4296 N N . GLY B 1 81 ? 27.641 -5.969 6.965 1 92.62 81 GLY B N 1
ATOM 4297 C CA . GLY B 1 81 ? 26.422 -5.344 7.441 1 92.62 81 GLY B CA 1
ATOM 4298 C C . GLY B 1 81 ? 25.219 -5.645 6.57 1 92.62 81 GLY B C 1
ATOM 4299 O O . GLY B 1 81 ? 24.109 -5.176 6.848 1 92.62 81 GLY B O 1
ATOM 4300 N N . TRP B 1 82 ? 25.375 -6.414 5.531 1 95.75 82 TRP B N 1
ATOM 4301 C CA . TRP B 1 82 ? 24.25 -6.707 4.637 1 95.75 82 TRP B CA 1
ATOM 4302 C C . TRP B 1 82 ? 23.328 -7.754 5.246 1 95.75 82 TRP B C 1
ATOM 4304 O O . TRP B 1 82 ? 23.781 -8.688 5.91 1 95.75 82 TRP B O 1
ATOM 4314 N N . THR B 1 83 ? 22.109 -7.559 5.098 1 97.31 83 THR B N 1
ATOM 4315 C CA . THR B 1 83 ? 21.062 -8.477 5.527 1 97.31 83 THR B CA 1
ATOM 4316 C C . THR B 1 83 ? 20.438 -9.18 4.332 1 97.31 83 THR B C 1
ATOM 4318 O O . THR B 1 83 ? 20.859 -8.984 3.193 1 97.31 83 THR B O 1
ATOM 4321 N N . LYS B 1 84 ? 19.516 -10.031 4.605 1 97.31 84 LYS B N 1
ATOM 4322 C CA . LYS B 1 84 ? 18.797 -10.734 3.547 1 97.31 84 LYS B CA 1
ATOM 4323 C C . LYS B 1 84 ? 18.125 -9.758 2.594 1 97.31 84 LYS B C 1
ATOM 4325 O O . LYS B 1 84 ? 18.031 -10.008 1.392 1 97.31 84 LYS B O 1
ATOM 4330 N N . THR B 1 85 ? 17.625 -8.617 3.123 1 97.75 85 THR B N 1
ATOM 4331 C CA . THR B 1 85 ? 17 -7.578 2.311 1 97.75 85 THR B CA 1
ATOM 4332 C C . THR B 1 85 ? 17.984 -7.027 1.284 1 97.75 85 THR B C 1
ATOM 4334 O O . THR B 1 85 ? 17.609 -6.805 0.126 1 97.75 85 THR B O 1
ATOM 4337 N N . HIS B 1 86 ? 19.203 -6.852 1.707 1 98.19 86 HIS B N 1
ATOM 4338 C CA . HIS B 1 86 ? 20.234 -6.418 0.777 1 98.19 86 HIS B CA 1
ATOM 4339 C C . HIS B 1 86 ? 20.469 -7.453 -0.316 1 98.19 86 HIS B C 1
ATOM 4341 O O . HIS B 1 86 ? 20.656 -7.102 -1.482 1 98.19 86 HIS B O 1
ATOM 4347 N N . GLY B 1 87 ? 20.469 -8.711 0.154 1 97.75 87 GLY B N 1
ATOM 4348 C CA . GLY B 1 87 ? 20.609 -9.781 -0.82 1 97.75 87 GLY B CA 1
ATOM 4349 C C . GLY B 1 87 ? 19.531 -9.773 -1.89 1 97.75 87 GLY B C 1
ATOM 4350 O O . GLY B 1 87 ? 19.828 -9.914 -3.078 1 97.75 87 GLY B O 1
ATOM 4351 N N . TYR B 1 88 ? 18.266 -9.648 -1.486 1 98.38 88 TYR B N 1
ATOM 4352 C CA . TYR B 1 88 ? 17.172 -9.539 -2.439 1 98.38 88 TYR B CA 1
ATOM 4353 C C . TYR B 1 88 ? 17.344 -8.312 -3.33 1 98.38 88 TYR B C 1
ATOM 4355 O O . TYR B 1 88 ? 17.141 -8.383 -4.543 1 98.38 88 TYR B O 1
ATOM 4363 N N . PHE B 1 89 ? 17.734 -7.215 -2.721 1 98.38 89 PHE B N 1
ATOM 4364 C CA . PHE B 1 89 ? 17.859 -5.953 -3.439 1 98.38 89 PHE B CA 1
ATOM 4365 C C . PHE B 1 89 ? 18.906 -6.062 -4.547 1 98.38 89 PHE B C 1
ATOM 4367 O O . PHE B 1 89 ? 18.703 -5.566 -5.656 1 98.38 89 PHE B O 1
ATOM 4374 N N . LEU B 1 90 ? 19.984 -6.699 -4.25 1 98.06 90 LEU B N 1
ATOM 4375 C CA . LEU B 1 90 ? 21.031 -6.883 -5.246 1 98.06 90 LEU B CA 1
ATOM 4376 C C . LEU B 1 90 ? 20.531 -7.746 -6.406 1 98.06 90 LEU B C 1
ATOM 4378 O O . LEU B 1 90 ? 20.672 -7.367 -7.57 1 98.06 90 LEU B O 1
ATOM 4382 N N . GLN B 1 91 ? 19.922 -8.852 -6.125 1 97.38 91 GLN B N 1
ATOM 4383 C CA . GLN B 1 91 ? 19.547 -9.789 -7.18 1 97.38 91 GLN B CA 1
ATOM 4384 C C . GLN B 1 91 ? 18.359 -9.273 -7.98 1 97.38 91 GLN B C 1
ATOM 4386 O O . GLN B 1 91 ? 18.156 -9.664 -9.133 1 97.38 91 GLN B O 1
ATOM 4391 N N . MET B 1 92 ? 17.547 -8.453 -7.387 1 97.5 92 MET B N 1
ATOM 4392 C CA . MET B 1 92 ? 16.359 -7.996 -8.125 1 97.5 92 MET B CA 1
ATOM 4393 C C . MET B 1 92 ? 16.703 -6.789 -8.992 1 97.5 92 MET B C 1
ATOM 4395 O O . MET B 1 92 ? 15.82 -6.23 -9.656 1 97.5 92 MET B O 1
ATOM 4399 N N . GLY B 1 93 ? 17.969 -6.352 -9.023 1 96.81 93 GLY B N 1
ATOM 4400 C CA . GLY B 1 93 ? 18.406 -5.258 -9.883 1 96.81 93 GLY B CA 1
ATOM 4401 C C . GLY B 1 93 ? 18.438 -3.922 -9.164 1 96.81 93 GLY B C 1
ATOM 4402 O O . GLY B 1 93 ? 18.281 -2.871 -9.789 1 96.81 93 GLY B O 1
ATOM 4403 N N . GLY B 1 94 ? 18.688 -3.891 -7.941 1 97.44 94 GLY B N 1
ATOM 4404 C CA . GLY B 1 94 ? 18.594 -2.688 -7.133 1 97.44 94 GLY B CA 1
ATOM 4405 C C . GLY B 1 94 ? 19.797 -1.777 -7.273 1 97.44 94 GLY B C 1
ATOM 4406 O O . GLY B 1 94 ? 19.75 -0.604 -6.898 1 97.44 94 GLY B O 1
ATOM 4407 N N . PHE B 1 95 ? 20.953 -2.281 -7.754 1 97.69 95 PHE B N 1
ATOM 4408 C CA . PHE B 1 95 ? 22.172 -1.492 -7.891 1 97.69 95 PHE B CA 1
ATOM 4409 C C . PHE B 1 95 ? 22.516 -1.296 -9.359 1 97.69 95 PHE B C 1
ATOM 4411 O O . PHE B 1 95 ? 22.516 -2.25 -10.141 1 97.69 95 PHE B O 1
ATOM 4418 N N . MET B 1 96 ? 22.766 -0.037 -9.727 1 96.88 96 MET B N 1
ATOM 4419 C CA . MET B 1 96 ? 23.125 0.34 -11.086 1 96.88 96 MET B CA 1
ATOM 4420 C C . MET B 1 96 ? 24.547 0.866 -11.148 1 96.88 96 MET B C 1
ATOM 4422 O O . MET B 1 96 ? 24.906 1.777 -10.398 1 96.88 96 MET B O 1
ATOM 4426 N N . LEU B 1 97 ? 25.375 0.303 -11.984 1 96.56 97 LEU B N 1
ATOM 4427 C CA . LEU B 1 97 ? 26.734 0.786 -12.203 1 96.56 97 LEU B CA 1
ATOM 4428 C C . LEU B 1 97 ? 26.734 2.072 -13.016 1 96.56 97 LEU B C 1
ATOM 4430 O O . LEU B 1 97 ? 26.141 2.129 -14.094 1 96.56 97 LEU B O 1
ATOM 4434 N N . MET B 1 98 ? 27.391 3.053 -12.438 1 96.06 98 MET B N 1
ATOM 4435 C CA . MET B 1 98 ? 27.438 4.355 -13.094 1 96.06 98 MET B CA 1
ATOM 4436 C C . MET B 1 98 ? 28.859 4.727 -13.469 1 96.06 98 MET B C 1
ATOM 4438 O O . MET B 1 98 ? 29.781 4.598 -12.656 1 96.06 98 MET B O 1
ATOM 4442 N N . ASP B 1 99 ? 29.094 5.082 -14.625 1 94.56 99 ASP B N 1
ATOM 4443 C CA . ASP B 1 99 ? 30.328 5.727 -15.078 1 94.56 99 ASP B CA 1
ATOM 4444 C C . ASP B 1 99 ? 30.109 7.223 -15.305 1 94.56 99 ASP B C 1
ATOM 4446 O O . ASP B 1 99 ? 29.656 7.633 -16.375 1 94.56 99 ASP B O 1
ATOM 4450 N N . GLY B 1 100 ? 30.5 7.961 -14.305 1 91 100 GLY B N 1
ATOM 4451 C CA . GLY B 1 100 ? 30.062 9.344 -14.344 1 91 100 GLY B CA 1
ATOM 4452 C C . GLY B 1 100 ? 28.547 9.492 -14.305 1 91 100 GLY B C 1
ATOM 4453 O O . GLY B 1 100 ? 27.891 8.984 -13.398 1 91 100 GLY B O 1
ATOM 4454 N N . ASP B 1 101 ? 27.984 10.055 -15.312 1 88.5 101 ASP B N 1
ATOM 4455 C CA . ASP B 1 101 ? 26.531 10.25 -15.367 1 88.5 101 ASP B CA 1
ATOM 4456 C C . ASP B 1 101 ? 25.875 9.219 -16.281 1 88.5 101 ASP B C 1
ATOM 4458 O O . ASP B 1 101 ? 24.641 9.195 -16.406 1 88.5 101 ASP B O 1
ATOM 4462 N N . GLU B 1 102 ? 26.672 8.273 -16.719 1 91.5 102 GLU B N 1
ATOM 4463 C CA . GLU B 1 102 ? 26.141 7.289 -17.656 1 91.5 102 GLU B CA 1
ATOM 4464 C C . GLU B 1 102 ? 25.859 5.953 -16.969 1 91.5 102 GLU B C 1
ATOM 4466 O O . GLU B 1 102 ? 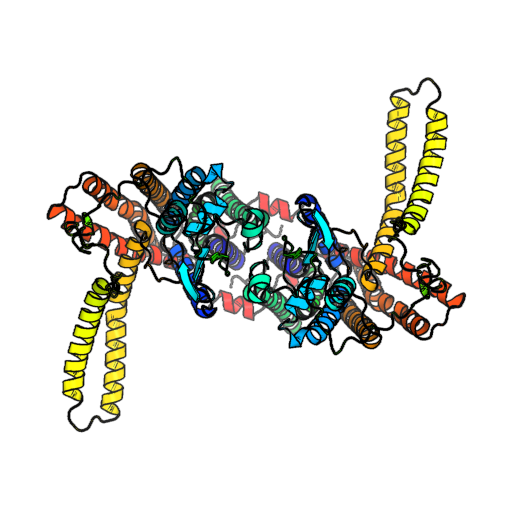26.672 5.488 -16.172 1 91.5 102 GLU B O 1
ATOM 4471 N N . MET B 1 103 ? 24.766 5.434 -17.281 1 92.88 103 MET B N 1
ATOM 4472 C CA . MET B 1 103 ? 24.406 4.109 -16.781 1 92.88 103 MET B CA 1
ATOM 4473 C C . MET B 1 103 ? 25.109 3.021 -17.594 1 92.88 103 MET B C 1
ATOM 4475 O O . MET B 1 103 ? 24.984 2.955 -18.812 1 92.88 103 MET B O 1
ATOM 4479 N N . VAL B 1 104 ? 25.844 2.207 -16.953 1 93.25 104 VAL B N 1
ATOM 4480 C CA . VAL B 1 104 ? 26.594 1.134 -17.594 1 93.25 104 VAL B CA 1
ATOM 4481 C C . VAL B 1 104 ? 25.75 -0.141 -17.609 1 93.25 104 VAL B C 1
ATOM 4483 O O . VAL B 1 104 ? 25.641 -0.799 -18.656 1 93.25 104 VAL B O 1
ATOM 4486 N N . GLY B 1 105 ? 25.141 -0.435 -16.516 1 94.75 105 GLY B N 1
ATOM 4487 C CA . GLY B 1 105 ? 24.312 -1.628 -16.422 1 94.75 105 GLY B CA 1
ATOM 4488 C C . GLY B 1 105 ? 23.969 -1.99 -14.984 1 94.75 105 GLY B C 1
ATOM 4489 O O . GLY B 1 105 ? 24.609 -1.519 -14.047 1 94.75 105 GLY B O 1
ATOM 4490 N N . VAL B 1 106 ? 22.969 -2.857 -14.859 1 96.12 106 VAL B N 1
ATOM 4491 C CA . VAL B 1 106 ? 22.578 -3.326 -13.531 1 96.12 106 VAL B CA 1
ATOM 4492 C C . VAL B 1 106 ? 23.656 -4.262 -12.984 1 96.12 106 VAL B C 1
ATOM 4494 O O . VAL B 1 106 ? 24.234 -5.055 -13.727 1 96.12 106 VAL B O 1
ATOM 4497 N N . LEU B 1 107 ? 23.922 -4.156 -11.742 1 96.31 107 LEU B N 1
ATOM 4498 C CA . LEU B 1 107 ? 24.922 -5.004 -11.109 1 96.31 107 LEU B CA 1
ATOM 4499 C C . LEU B 1 107 ? 24.328 -6.34 -10.688 1 96.31 107 LEU B C 1
ATOM 4501 O O . LEU B 1 107 ? 23.469 -6.391 -9.805 1 96.31 107 LEU B O 1
ATOM 4505 N N . THR B 1 108 ? 24.766 -7.395 -11.336 1 95.38 108 THR B N 1
ATOM 4506 C CA . THR B 1 108 ? 24.406 -8.742 -10.898 1 95.38 108 THR B CA 1
ATOM 4507 C C . THR B 1 108 ? 25.312 -9.18 -9.742 1 95.38 108 THR B C 1
ATOM 4509 O O . THR B 1 108 ? 26.359 -8.586 -9.5 1 95.38 108 THR B O 1
ATOM 4512 N N . PRO B 1 109 ? 24.859 -10.148 -8.961 1 94.56 109 PRO B N 1
ATOM 4513 C CA . PRO B 1 109 ? 25.703 -10.617 -7.855 1 94.56 109 PRO B CA 1
ATOM 4514 C C . PRO B 1 109 ? 27.109 -10.992 -8.305 1 94.56 109 PRO B C 1
ATOM 4516 O O . PRO B 1 109 ? 28.078 -10.703 -7.598 1 94.56 109 PRO B O 1
ATOM 4519 N N . GLU B 1 110 ? 27.297 -11.555 -9.445 1 91.06 110 GLU B N 1
ATOM 4520 C CA . GLU B 1 110 ? 28.594 -11.938 -9.961 1 91.06 110 GLU B CA 1
ATOM 4521 C C . GLU B 1 110 ? 29.438 -10.711 -10.312 1 91.06 110 GLU B C 1
ATOM 4523 O O . GLU B 1 110 ? 30.609 -10.617 -9.93 1 91.06 110 GLU B O 1
ATOM 4528 N N . MET B 1 111 ? 28.797 -9.812 -11.039 1 92.88 111 MET B N 1
ATOM 4529 C CA . MET B 1 111 ? 29.5 -8.586 -11.414 1 92.88 111 MET B CA 1
ATOM 4530 C C . MET B 1 111 ? 29.859 -7.77 -10.18 1 92.88 111 MET B C 1
ATOM 4532 O O . MET B 1 111 ? 30.969 -7.211 -10.109 1 92.88 111 MET B O 1
ATOM 4536 N N . PHE B 1 112 ? 29 -7.727 -9.258 1 95.88 112 PHE B N 1
ATOM 4537 C CA . PHE B 1 112 ? 29.203 -7.012 -8 1 95.88 112 PHE B CA 1
ATOM 4538 C C . PHE B 1 112 ? 30.422 -7.543 -7.262 1 95.88 112 PHE B C 1
ATOM 4540 O O . PHE B 1 112 ? 31.281 -6.77 -6.828 1 95.88 112 PHE B O 1
ATOM 4547 N N . ARG B 1 113 ? 30.469 -8.812 -7.168 1 93 113 ARG B N 1
ATOM 4548 C CA . ARG B 1 113 ? 31.578 -9.469 -6.492 1 93 113 ARG B CA 1
ATOM 4549 C C . ARG B 1 113 ? 32.906 -9.18 -7.195 1 93 113 ARG B C 1
ATOM 4551 O O . ARG B 1 113 ? 33.875 -8.812 -6.547 1 93 113 ARG B O 1
ATOM 4558 N N . ASP B 1 114 ? 32.875 -9.305 -8.484 1 91.88 114 ASP B N 1
ATOM 4559 C CA . ASP B 1 114 ? 34.094 -9.109 -9.273 1 91.88 114 ASP B CA 1
ATOM 4560 C C . ASP B 1 114 ? 34.625 -7.672 -9.148 1 91.88 114 ASP B C 1
ATOM 4562 O O . ASP B 1 114 ? 35.812 -7.445 -8.93 1 91.88 114 ASP B O 1
ATOM 4566 N N . LEU B 1 115 ? 33.719 -6.762 -9.258 1 94.56 115 LEU B N 1
ATOM 4567 C CA . LEU B 1 115 ? 34.125 -5.355 -9.227 1 94.56 115 LEU B CA 1
ATOM 4568 C C . LEU B 1 115 ? 34.562 -4.949 -7.828 1 94.56 115 LEU B C 1
ATOM 4570 O O . LEU B 1 115 ? 35.469 -4.109 -7.68 1 94.56 115 LEU B O 1
ATOM 4574 N N . LEU B 1 116 ? 33.969 -5.488 -6.816 1 94.75 116 LEU B N 1
ATOM 4575 C CA . LEU B 1 116 ? 34.375 -5.223 -5.441 1 94.75 116 LEU B CA 1
ATOM 4576 C C . LEU B 1 116 ? 35.781 -5.742 -5.184 1 94.75 116 LEU B C 1
ATOM 4578 O O . LEU B 1 116 ? 36.625 -5.043 -4.586 1 94.75 116 LEU B O 1
ATOM 4582 N N . GLN B 1 117 ? 36.031 -6.941 -5.617 1 91.62 117 GLN B N 1
ATOM 4583 C CA . GLN B 1 117 ? 37.344 -7.574 -5.402 1 91.62 117 GLN B CA 1
ATOM 4584 C C . GLN B 1 117 ? 38.438 -6.855 -6.18 1 91.62 117 GLN B C 1
ATOM 4586 O O . GLN B 1 117 ? 39.594 -6.801 -5.738 1 91.62 117 GLN B O 1
ATOM 4591 N N . ASP B 1 118 ? 38.062 -6.316 -7.352 1 92.81 118 ASP B N 1
ATOM 4592 C CA . ASP B 1 118 ? 39 -5.586 -8.188 1 92.81 118 ASP B CA 1
ATOM 4593 C C . ASP B 1 118 ? 39.219 -4.168 -7.664 1 92.81 118 ASP B C 1
ATOM 4595 O O . ASP B 1 118 ? 40.125 -3.467 -8.109 1 92.81 118 ASP B O 1
ATOM 4599 N N . GLY B 1 119 ? 38.344 -3.76 -6.809 1 94.69 119 GLY B N 1
ATOM 4600 C CA . GLY B 1 119 ? 38.469 -2.414 -6.27 1 94.69 119 GLY B CA 1
ATOM 4601 C C . GLY B 1 119 ? 37.969 -1.345 -7.223 1 94.69 119 GLY B C 1
ATOM 4602 O O . GLY B 1 119 ? 38.531 -0.262 -7.312 1 94.69 119 GLY B O 1
ATOM 4603 N N . MET B 1 120 ? 37.031 -1.708 -7.996 1 95.31 120 MET B N 1
ATOM 4604 C CA . MET B 1 120 ? 36.5 -0.786 -9 1 95.31 120 MET B CA 1
ATOM 4605 C C . MET B 1 120 ? 35.219 -0.122 -8.523 1 95.31 120 MET B C 1
ATOM 4607 O O . MET B 1 120 ? 34.75 0.841 -9.133 1 95.31 120 MET B O 1
ATOM 4611 N N . ILE B 1 121 ? 34.625 -0.663 -7.473 1 95.88 121 ILE B N 1
ATOM 4612 C CA . ILE B 1 121 ? 33.469 -0.046 -6.84 1 95.88 121 ILE B CA 1
ATOM 4613 C C . ILE B 1 121 ? 33.656 -0.063 -5.324 1 95.88 121 ILE B C 1
ATOM 4615 O O . ILE B 1 121 ? 34.312 -0.931 -4.777 1 95.88 121 ILE B O 1
ATOM 4619 N N . ALA B 1 122 ? 33 0.946 -4.68 1 94.81 122 ALA B N 1
ATOM 4620 C CA . ALA B 1 122 ? 32.969 0.965 -3.221 1 94.81 122 ALA B CA 1
ATOM 4621 C C . ALA B 1 122 ? 31.734 0.193 -2.711 1 94.81 122 ALA B C 1
ATOM 4623 O O . ALA B 1 122 ? 30.719 0.123 -3.391 1 94.81 122 ALA B O 1
ATOM 4624 N N . PHE B 1 123 ? 31.922 -0.452 -1.542 1 95.06 123 PHE B N 1
ATOM 4625 C CA . PHE B 1 123 ? 30.781 -1.155 -0.957 1 95.06 123 PHE B CA 1
ATOM 4626 C C . PHE B 1 123 ? 29.641 -0.184 -0.637 1 95.06 123 PHE B C 1
ATOM 4628 O O . PHE B 1 123 ? 29.859 0.818 0.049 1 95.06 123 PHE B O 1
ATOM 4635 N N . PRO B 1 124 ? 28.5 -0.446 -1.2 1 94.62 124 PRO B N 1
ATOM 4636 C CA . PRO B 1 124 ? 27.406 0.501 -0.999 1 94.62 124 PRO B CA 1
ATOM 4637 C C . PRO B 1 124 ? 27.031 0.667 0.473 1 94.62 124 PRO B C 1
ATOM 4639 O O . PRO B 1 124 ? 27.031 -0.31 1.228 1 94.62 124 PRO B O 1
ATOM 4642 N N . SER B 1 125 ? 26.609 1.869 0.907 1 91.69 125 SER B N 1
ATOM 4643 C CA . SER B 1 125 ? 26.344 2.186 2.305 1 91.69 125 SER B CA 1
ATOM 4644 C C . SER B 1 125 ? 24.828 2.217 2.576 1 91.69 125 SER B C 1
ATOM 4646 O O . SER B 1 125 ? 24.406 2.549 3.684 1 91.69 125 SER B O 1
ATOM 4648 N N . ILE B 1 126 ? 24.078 1.801 1.678 1 93.69 126 ILE B N 1
ATOM 4649 C CA . ILE B 1 126 ? 22.625 1.862 1.867 1 93.69 126 ILE B CA 1
ATOM 4650 C C . ILE B 1 126 ? 22.219 0.926 3 1 93.69 126 ILE B C 1
ATOM 4652 O O . ILE B 1 126 ? 22.688 -0.21 3.078 1 93.69 126 ILE B O 1
ATOM 4656 N N . THR B 1 127 ? 21.406 1.374 3.959 1 94.06 127 THR B N 1
ATOM 4657 C CA . THR B 1 127 ? 20.969 0.583 5.102 1 94.06 127 THR B CA 1
ATOM 4658 C C . THR B 1 127 ? 19.719 -0.211 4.762 1 94.06 127 THR B C 1
ATOM 4660 O O . THR B 1 127 ? 19.047 0.069 3.76 1 94.06 127 THR B O 1
ATOM 4663 N N . GLU B 1 128 ? 19.484 -1.285 5.531 1 95.12 128 GLU B N 1
ATOM 4664 C CA . GLU B 1 128 ? 18.266 -2.072 5.355 1 95.12 128 GLU B CA 1
ATOM 4665 C C . GLU B 1 128 ? 17.031 -1.197 5.469 1 95.12 128 GLU B C 1
ATOM 4667 O O . GLU B 1 128 ? 16.062 -1.367 4.711 1 95.12 128 GLU B O 1
ATOM 4672 N N . GLU B 1 129 ? 17.031 -0.225 6.395 1 92.25 129 GLU B N 1
ATOM 4673 C CA . GLU B 1 129 ? 15.906 0.667 6.617 1 92.25 129 GLU B CA 1
ATOM 4674 C C . GLU B 1 129 ? 15.617 1.517 5.379 1 92.25 129 GLU B C 1
ATOM 4676 O O . GLU B 1 129 ? 14.461 1.761 5.039 1 92.25 129 GLU B O 1
ATOM 4681 N N . GLU B 1 130 ? 16.594 1.948 4.73 1 93 130 GLU B N 1
ATOM 4682 C CA . GLU B 1 130 ? 16.438 2.76 3.527 1 93 130 GLU B CA 1
ATOM 4683 C C . GLU B 1 130 ? 15.828 1.945 2.391 1 93 130 GLU B C 1
ATOM 4685 O O . GLU B 1 130 ? 15.039 2.471 1.598 1 93 130 GLU B O 1
ATOM 4690 N N . ILE B 1 131 ? 16.25 0.662 2.268 1 95.44 131 ILE B N 1
ATOM 4691 C CA . ILE B 1 131 ? 15.672 -0.206 1.247 1 95.44 131 ILE B CA 1
ATOM 4692 C C . ILE B 1 131 ? 14.203 -0.467 1.565 1 95.44 131 ILE B C 1
ATOM 4694 O O . ILE B 1 131 ? 13.344 -0.361 0.688 1 95.44 131 ILE B O 1
ATOM 4698 N N . GLU B 1 132 ? 13.945 -0.814 2.82 1 92.81 132 GLU B N 1
ATOM 4699 C CA . GLU B 1 132 ? 12.57 -1.091 3.25 1 92.81 132 GLU B CA 1
ATOM 4700 C C . GLU B 1 132 ? 11.68 0.133 3.068 1 92.81 132 GLU B C 1
ATOM 4702 O O . GLU B 1 132 ? 10.484 0 2.795 1 92.81 132 GLU B O 1
ATOM 4707 N N . ASP B 1 133 ? 12.266 1.312 3.238 1 92.31 133 ASP B N 1
ATOM 4708 C CA . ASP B 1 133 ? 11.516 2.551 3.053 1 92.31 133 ASP B CA 1
ATOM 4709 C C . ASP B 1 133 ? 10.984 2.662 1.627 1 92.31 133 ASP B C 1
ATOM 4711 O O . ASP B 1 133 ? 9.961 3.303 1.392 1 92.31 133 ASP B O 1
ATOM 4715 N N . ARG B 1 134 ? 11.672 2.092 0.701 1 92.44 134 ARG B N 1
ATOM 4716 C CA . ARG B 1 134 ? 11.281 2.158 -0.703 1 92.44 134 ARG B CA 1
ATOM 4717 C C . ARG B 1 134 ? 10.234 1.095 -1.031 1 92.44 134 ARG B C 1
ATOM 4719 O O . ARG B 1 134 ? 9.586 1.158 -2.076 1 92.44 134 ARG B O 1
ATOM 4726 N N . SER B 1 135 ? 10.172 0.116 -0.166 1 92.94 135 SER B N 1
ATOM 4727 C CA . SER B 1 135 ? 9.219 -0.969 -0.376 1 92.94 135 SER B CA 1
ATOM 4728 C C . SER B 1 135 ? 7.781 -0.49 -0.186 1 92.94 135 SER B C 1
ATOM 4730 O O . SER B 1 135 ? 7.488 0.243 0.76 1 92.94 135 SER B O 1
ATOM 4732 N N . LYS B 1 136 ? 6.879 -0.81 -1.021 1 89.62 136 LYS B N 1
ATOM 4733 C CA . LYS B 1 136 ? 5.484 -0.385 -0.957 1 89.62 136 LYS B CA 1
ATOM 4734 C C . LYS B 1 136 ? 4.707 -1.201 0.073 1 89.62 136 LYS B C 1
ATOM 4736 O O . LYS B 1 136 ? 3.594 -0.834 0.451 1 89.62 136 LYS B O 1
ATOM 4741 N N . ALA B 1 137 ? 5.285 -2.232 0.455 1 83.38 137 ALA B N 1
ATOM 4742 C CA . ALA B 1 137 ? 4.621 -3.014 1.494 1 83.38 137 ALA B CA 1
ATOM 4743 C C . ALA B 1 137 ? 5.543 -3.229 2.691 1 83.38 137 ALA B C 1
ATOM 4745 O O . ALA B 1 137 ? 6.691 -3.648 2.533 1 83.38 137 ALA B O 1
ATOM 4746 N N . ASP B 1 138 ? 4.961 -2.842 3.857 1 77.25 138 ASP B N 1
ATOM 4747 C CA . ASP B 1 138 ? 5.715 -3.105 5.078 1 77.25 138 ASP B CA 1
ATOM 4748 C C . ASP B 1 138 ? 5.199 -4.355 5.785 1 77.25 138 ASP B C 1
ATOM 4750 O O . ASP B 1 138 ? 4.359 -5.078 5.242 1 77.25 138 ASP B O 1
ATOM 4754 N N . GLY B 1 139 ? 5.773 -4.648 6.863 1 75.62 139 GLY B N 1
ATOM 4755 C CA . GLY B 1 139 ? 5.402 -5.836 7.613 1 75.62 139 GLY B CA 1
ATOM 4756 C C . GLY B 1 139 ? 3.934 -5.867 7.992 1 75.62 139 GLY B C 1
ATOM 4757 O O . GLY B 1 139 ? 3.305 -6.926 7.969 1 75.62 139 GLY B O 1
ATOM 4758 N N . LEU B 1 140 ? 3.373 -4.758 8.172 1 71.62 140 LEU B N 1
ATOM 4759 C CA . LEU B 1 140 ? 1.966 -4.68 8.555 1 71.62 140 LEU B CA 1
ATOM 4760 C C . LEU B 1 140 ? 1.066 -5.023 7.367 1 71.62 140 LEU B C 1
ATOM 4762 O O . LEU B 1 140 ? 0.137 -5.82 7.504 1 71.62 140 LEU B O 1
ATOM 4766 N N . ALA B 1 141 ? 1.404 -4.414 6.262 1 75.62 141 ALA B N 1
ATOM 4767 C CA . ALA B 1 141 ? 0.621 -4.691 5.062 1 75.62 141 ALA B CA 1
ATOM 4768 C C . ALA B 1 141 ? 0.713 -6.164 4.672 1 75.62 141 ALA B C 1
ATOM 4770 O O . ALA B 1 141 ? -0.297 -6.789 4.344 1 75.62 141 ALA B O 1
ATOM 4771 N N . LYS B 1 142 ? 1.871 -6.734 4.738 1 85.75 142 LYS B N 1
ATOM 4772 C CA . LYS B 1 142 ? 2.066 -8.156 4.449 1 85.75 142 LYS B CA 1
ATOM 4773 C C . LYS B 1 142 ? 1.36 -9.031 5.48 1 85.75 142 LYS B C 1
ATOM 4775 O O . LYS B 1 142 ? 0.779 -10.062 5.133 1 85.75 142 LYS B O 1
ATOM 4780 N N . GLY B 1 143 ? 1.376 -8.562 6.727 1 84 143 GLY B N 1
ATOM 4781 C CA . GLY B 1 143 ? 0.679 -9.289 7.781 1 84 143 GLY B CA 1
ATOM 4782 C C . GLY B 1 143 ? -0.825 -9.32 7.59 1 84 143 GLY B C 1
ATOM 4783 O O . GLY B 1 143 ? -1.46 -10.359 7.781 1 84 143 GLY B O 1
ATOM 4784 N N . ILE B 1 144 ? -1.351 -8.227 7.16 1 78.19 144 ILE B N 1
ATOM 4785 C CA . ILE B 1 144 ? -2.785 -8.141 6.91 1 78.19 144 ILE B CA 1
ATOM 4786 C C . ILE B 1 144 ? -3.166 -9.062 5.754 1 78.19 144 ILE B C 1
ATOM 4788 O O . ILE B 1 144 ? -4.195 -9.742 5.805 1 78.19 144 ILE B O 1
ATOM 4792 N N . ALA B 1 145 ? -2.336 -9.062 4.773 1 82.38 145 ALA B N 1
ATOM 4793 C CA . ALA B 1 145 ? -2.594 -9.938 3.633 1 82.38 145 ALA B CA 1
ATOM 4794 C C . ALA B 1 145 ? -2.57 -11.406 4.051 1 82.38 145 ALA B C 1
ATOM 4796 O O . ALA B 1 145 ? -3.414 -12.195 3.623 1 82.38 145 ALA B O 1
ATOM 4797 N N . VAL B 1 146 ? -1.686 -11.734 4.918 1 88.12 146 VAL B N 1
ATOM 4798 C CA . VAL B 1 146 ? -1.579 -13.102 5.418 1 88.12 146 VAL B CA 1
ATOM 4799 C C . VAL B 1 146 ? -2.787 -13.43 6.297 1 88.12 146 VAL B C 1
ATOM 4801 O O . VAL B 1 146 ? -3.352 -14.523 6.203 1 88.12 146 VAL B O 1
ATOM 4804 N N . LEU B 1 147 ? -3.188 -12.469 7.074 1 84.81 147 LEU B N 1
ATOM 4805 C CA . LEU B 1 147 ? -4.352 -12.664 7.934 1 84.81 147 LEU B CA 1
ATOM 4806 C C . LEU B 1 147 ? -5.609 -12.898 7.102 1 84.81 147 LEU B C 1
ATOM 4808 O O . LEU B 1 147 ? -6.453 -13.719 7.461 1 84.81 147 LEU B O 1
ATOM 4812 N N . GLN B 1 148 ? -5.699 -12.148 6.047 1 83.69 148 GLN B N 1
ATOM 4813 C CA . GLN B 1 148 ? -6.836 -12.32 5.148 1 83.69 148 GLN B CA 1
ATOM 4814 C C . GLN B 1 148 ? -6.867 -13.727 4.559 1 83.69 148 GLN B C 1
ATOM 4816 O O . GLN B 1 148 ? -7.93 -14.344 4.477 1 83.69 148 GLN B O 1
ATOM 4821 N N . THR B 1 149 ? -5.793 -14.227 4.125 1 90.81 149 THR B N 1
ATOM 4822 C CA . THR B 1 149 ? -5.73 -15.555 3.527 1 90.81 149 THR B CA 1
ATOM 4823 C C . THR B 1 149 ? -5.965 -16.625 4.582 1 90.81 149 THR B C 1
ATOM 4825 O O . THR B 1 149 ? -6.633 -17.625 4.312 1 90.81 149 THR B O 1
ATOM 4828 N N . VAL B 1 150 ? -5.504 -16.406 5.777 1 91.56 150 VAL B N 1
ATOM 4829 C CA . VAL B 1 150 ? -5.723 -17.344 6.871 1 91.56 150 VAL B CA 1
ATOM 4830 C C . VAL B 1 150 ? -7.203 -17.391 7.238 1 91.56 150 VAL B C 1
ATOM 4832 O O . VAL B 1 150 ? -7.758 -18.453 7.5 1 91.56 150 VAL B O 1
ATOM 4835 N N . TRP B 1 151 ? -7.785 -16.234 7.215 1 88.19 151 TRP B N 1
ATOM 4836 C CA . TRP B 1 151 ? -9.219 -16.141 7.465 1 88.19 151 TRP B CA 1
ATOM 4837 C C . TRP B 1 151 ? -10.008 -16.969 6.449 1 88.19 151 TRP B C 1
ATOM 4839 O O . TRP B 1 151 ? -10.93 -17.688 6.812 1 88.19 151 TRP B O 1
ATOM 4849 N N . PHE B 1 152 ? -9.695 -16.859 5.219 1 92.94 152 PHE B N 1
ATOM 4850 C CA . PHE B 1 152 ? -10.367 -17.609 4.16 1 92.94 152 PHE B CA 1
ATOM 4851 C C . PHE B 1 152 ? -10.188 -19.109 4.352 1 92.94 152 PHE B C 1
ATOM 4853 O O . PHE B 1 152 ? -11.141 -19.875 4.219 1 92.94 152 PHE B O 1
ATOM 4860 N N . ILE B 1 153 ? -8.984 -19.516 4.703 1 94.69 153 ILE B N 1
ATOM 4861 C CA . ILE B 1 153 ? -8.688 -20.922 4.941 1 94.69 153 ILE B CA 1
ATOM 4862 C C . ILE B 1 153 ? -9.523 -21.438 6.113 1 94.69 153 ILE B C 1
ATOM 4864 O O . ILE B 1 153 ? -10.133 -22.5 6.031 1 94.69 153 ILE B O 1
ATOM 4868 N N . ALA B 1 154 ? -9.586 -20.641 7.125 1 92.81 154 ALA B N 1
ATOM 4869 C CA . ALA B 1 154 ? -10.359 -21.031 8.305 1 92.81 154 ALA B CA 1
ATOM 4870 C C . ALA B 1 154 ? -11.836 -21.172 7.965 1 92.81 154 ALA B C 1
ATOM 4872 O O . ALA B 1 154 ? -12.508 -22.078 8.469 1 92.81 154 ALA B O 1
ATOM 4873 N N . GLN B 1 155 ? -12.297 -20.312 7.129 1 91.5 155 GLN B N 1
ATOM 4874 C CA . GLN B 1 155 ? -13.688 -20.406 6.695 1 91.5 155 GLN B CA 1
ATOM 4875 C C . GLN B 1 155 ? -13.945 -21.703 5.938 1 91.5 155 GLN B C 1
ATOM 4877 O O . GLN B 1 155 ? -14.953 -22.375 6.164 1 91.5 155 GLN B O 1
ATOM 4882 N N . CYS B 1 156 ? -13.094 -22.047 5.066 1 92.69 156 CYS B N 1
ATOM 4883 C CA . CYS B 1 156 ? -13.258 -23.266 4.277 1 92.69 156 CYS B CA 1
ATOM 4884 C C . CYS B 1 156 ? -13.188 -24.5 5.16 1 92.69 156 CYS B C 1
ATOM 4886 O O . CYS B 1 156 ? -13.984 -25.438 4.996 1 92.69 156 CYS B O 1
ATOM 4888 N N . ILE B 1 157 ? -12.273 -24.484 6.094 1 93.12 157 ILE B N 1
ATOM 4889 C CA . ILE B 1 157 ? -12.133 -25.609 7.012 1 93.12 157 ILE B CA 1
ATOM 4890 C C . ILE B 1 157 ? -13.383 -25.734 7.871 1 93.12 157 ILE B C 1
ATOM 4892 O O . ILE B 1 157 ? -13.883 -26.844 8.094 1 93.12 157 ILE B O 1
ATOM 4896 N N . SER B 1 158 ? -13.906 -24.625 8.344 1 92.75 158 SER B N 1
ATOM 4897 C CA . SER B 1 158 ? -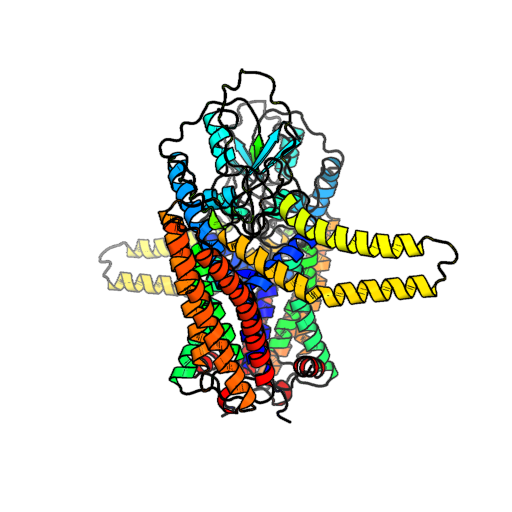15.109 -24.609 9.172 1 92.75 158 SER B CA 1
ATOM 4898 C C . SER B 1 158 ? -16.328 -25.109 8.398 1 92.75 158 SER B C 1
ATOM 4900 O O . SER B 1 158 ? -17.172 -25.812 8.953 1 92.75 158 SER B O 1
ATOM 4902 N N . ARG B 1 159 ? -16.438 -24.766 7.168 1 91.94 159 ARG B N 1
ATOM 4903 C CA . ARG B 1 159 ? -17.547 -25.234 6.336 1 91.94 159 ARG B CA 1
ATOM 4904 C C . ARG B 1 159 ? -17.531 -26.766 6.215 1 91.94 159 ARG B C 1
ATOM 4906 O O . ARG B 1 159 ? -18.562 -27.406 6.387 1 91.94 159 ARG B O 1
ATOM 4913 N N . LYS B 1 160 ? -16.375 -27.266 5.965 1 91.94 160 LYS B N 1
ATOM 4914 C CA . LYS B 1 160 ? -16.25 -28.719 5.863 1 91.94 160 LYS B CA 1
ATOM 4915 C C . LYS B 1 160 ? -16.594 -29.406 7.188 1 91.94 160 LYS B C 1
ATOM 4917 O O . LYS B 1 160 ? -17.328 -30.391 7.211 1 91.94 160 LYS B O 1
ATOM 4922 N N . ALA B 1 161 ? -16.156 -28.828 8.242 1 92.75 161 ALA B N 1
ATOM 4923 C CA . ALA B 1 161 ? -16.391 -29.391 9.57 1 92.75 161 ALA B CA 1
ATOM 4924 C C . ALA B 1 161 ? -17.875 -29.375 9.922 1 92.75 161 ALA B C 1
ATOM 4926 O O . ALA B 1 161 ? -18.359 -30.25 10.641 1 92.75 161 ALA B O 1
ATOM 4927 N N . GLN B 1 162 ? -18.594 -28.453 9.43 1 92.44 162 GLN B N 1
ATOM 4928 C CA . GLN B 1 162 ? -20.016 -28.297 9.734 1 92.44 162 GLN B CA 1
ATOM 4929 C C . GLN B 1 162 ? -20.891 -28.984 8.688 1 92.44 162 GLN B C 1
ATOM 4931 O O . GLN B 1 162 ? -22.125 -28.906 8.75 1 92.44 162 GLN B O 1
ATOM 4936 N N . GLY B 1 163 ? -20.25 -29.594 7.73 1 91.56 163 GLY B N 1
ATOM 4937 C CA . GLY B 1 163 ? -20.984 -30.312 6.703 1 91.56 163 GLY B CA 1
ATOM 4938 C C . GLY B 1 163 ? -21.625 -29.391 5.68 1 91.56 163 GLY B C 1
ATOM 4939 O O . GLY B 1 163 ? -22.609 -29.766 5.039 1 91.56 163 GLY B O 1
ATOM 4940 N N . LEU B 1 164 ? -21.141 -28.219 5.621 1 92.06 164 LEU B N 1
ATOM 4941 C CA . LEU B 1 164 ? -21.656 -27.266 4.645 1 92.06 164 LEU B CA 1
ATOM 4942 C C . LEU B 1 164 ? -20.969 -27.438 3.295 1 92.06 164 LEU B C 1
ATOM 4944 O O . LEU B 1 164 ? -19.875 -28.016 3.217 1 92.06 164 LEU B O 1
ATOM 4948 N N . ILE B 1 165 ? -21.609 -26.969 2.275 1 93.44 165 ILE B N 1
ATOM 4949 C CA . ILE B 1 165 ? -21.109 -27.141 0.918 1 93.44 165 ILE B CA 1
ATOM 4950 C C . ILE B 1 165 ? -20.094 -26.047 0.601 1 93.44 165 ILE B C 1
ATOM 4952 O O . ILE B 1 165 ? -20.344 -24.875 0.827 1 93.44 165 ILE B O 1
ATOM 4956 N N . THR B 1 166 ? -18.922 -26.469 0.173 1 94.5 166 THR B N 1
ATOM 4957 C CA . THR B 1 166 ? -17.906 -25.578 -0.38 1 94.5 166 THR B CA 1
ATOM 4958 C C . THR B 1 166 ? -17.984 -25.547 -1.904 1 94.5 166 THR B C 1
ATOM 4960 O O . THR B 1 166 ? -18.047 -26.609 -2.545 1 94.5 166 THR B O 1
ATOM 4963 N N . THR B 1 167 ? -17.984 -24.344 -2.447 1 95.75 167 THR B N 1
ATOM 4964 C CA . THR B 1 167 ? -18.125 -24.234 -3.896 1 95.75 167 THR B CA 1
ATOM 4965 C C . THR B 1 167 ? -16.781 -24.516 -4.582 1 95.75 167 THR B C 1
ATOM 4967 O O . THR B 1 167 ? -15.734 -24.484 -3.939 1 95.75 167 THR B O 1
ATOM 4970 N N . GLU B 1 168 ? -16.875 -24.781 -5.883 1 96.5 168 GLU B N 1
ATOM 4971 C CA . GLU B 1 168 ? -15.664 -25.062 -6.664 1 96.5 168 GLU B CA 1
ATOM 4972 C C . GLU B 1 168 ? -14.75 -23.844 -6.715 1 96.5 168 GLU B C 1
ATOM 4974 O O . GLU B 1 168 ? -13.523 -23.969 -6.664 1 96.5 168 GLU B O 1
ATOM 4979 N N . VAL B 1 169 ? -15.359 -22.656 -6.77 1 96.38 169 VAL B N 1
ATOM 4980 C CA . VAL B 1 169 ? -14.555 -21.438 -6.82 1 96.38 169 VAL B CA 1
ATOM 4981 C C . VAL B 1 169 ? -13.836 -21.234 -5.484 1 96.38 169 VAL B C 1
ATOM 4983 O O . VAL B 1 169 ? -12.688 -20.781 -5.453 1 96.38 169 VAL B O 1
ATOM 4986 N N . GLU B 1 170 ? -14.5 -21.562 -4.43 1 96.94 170 GLU B N 1
ATOM 4987 C CA . GLU B 1 170 ? -13.875 -21.469 -3.113 1 96.94 170 GLU B CA 1
ATOM 4988 C C . GLU B 1 170 ? -12.727 -22.469 -2.986 1 96.94 170 GLU B C 1
ATOM 4990 O O . GLU B 1 170 ? -11.703 -22.172 -2.365 1 96.94 170 GLU B O 1
ATOM 4995 N N . LEU B 1 171 ? -12.891 -23.594 -3.551 1 97.19 171 LEU B N 1
ATOM 4996 C CA . LEU B 1 171 ? -11.836 -24.594 -3.502 1 97.19 171 LEU B CA 1
ATOM 4997 C C . LEU B 1 171 ? -10.602 -24.125 -4.27 1 97.19 171 LEU B C 1
ATOM 4999 O O . LEU B 1 171 ? -9.477 -24.281 -3.791 1 97.19 171 LEU B O 1
ATOM 5003 N N . ILE B 1 172 ? -10.812 -23.578 -5.449 1 97.12 172 ILE B N 1
ATOM 5004 C CA . ILE B 1 172 ? -9.703 -23.031 -6.23 1 97.12 172 ILE B CA 1
ATOM 5005 C C . ILE B 1 172 ? -9.008 -21.922 -5.441 1 97.12 172 ILE B C 1
ATOM 5007 O O . ILE B 1 172 ? -7.777 -21.859 -5.406 1 97.12 172 ILE B O 1
ATOM 5011 N N . THR B 1 173 ? -9.789 -21.078 -4.848 1 97.25 173 THR B N 1
ATOM 5012 C CA . THR B 1 173 ? -9.258 -19.984 -4.055 1 97.25 173 THR B CA 1
ATOM 5013 C C . THR B 1 173 ? -8.461 -20.516 -2.861 1 97.25 173 THR B C 1
ATOM 5015 O O . THR B 1 173 ? -7.41 -19.969 -2.52 1 97.25 173 THR B O 1
ATOM 5018 N N . LEU B 1 174 ? -9.016 -21.547 -2.264 1 97 174 LEU B N 1
ATOM 5019 C CA . LEU B 1 174 ? -8.344 -22.172 -1.136 1 97 174 LEU B CA 1
ATOM 5020 C C . LEU B 1 174 ? -6.957 -22.656 -1.531 1 97 174 LEU B C 1
ATOM 5022 O O . LEU B 1 174 ? -6.012 -22.562 -0.745 1 97 174 LEU B O 1
ATOM 5026 N N . ALA B 1 175 ? -6.852 -23.234 -2.682 1 96.81 175 ALA B N 1
ATOM 5027 C CA . ALA B 1 175 ? -5.551 -23.688 -3.168 1 96.81 175 ALA B CA 1
ATOM 5028 C C . ALA B 1 175 ? -4.559 -22.547 -3.25 1 96.81 175 ALA B C 1
ATOM 5030 O O . ALA B 1 175 ? -3.4 -22.672 -2.844 1 96.81 175 ALA B O 1
ATOM 5031 N N . PHE B 1 176 ? -4.984 -21.406 -3.773 1 96.69 176 PHE B N 1
ATOM 5032 C CA . PHE B 1 176 ? -4.133 -20.219 -3.824 1 96.69 176 PHE B CA 1
ATOM 5033 C C . PHE B 1 176 ? -3.758 -19.766 -2.422 1 96.69 176 PHE B C 1
ATOM 5035 O O . PHE B 1 176 ? -2.6 -19.438 -2.158 1 96.69 176 PHE B O 1
ATOM 5042 N N . ALA B 1 177 ? -4.75 -19.734 -1.573 1 95.81 177 ALA B N 1
ATOM 5043 C CA . ALA B 1 177 ? -4.539 -19.266 -0.205 1 95.81 177 ALA B CA 1
ATOM 5044 C C . ALA B 1 177 ? -3.521 -20.141 0.521 1 95.81 177 ALA B C 1
ATOM 5046 O O . ALA B 1 177 ? -2.684 -19.641 1.273 1 95.81 177 ALA B O 1
ATOM 5047 N N . ALA B 1 178 ? -3.574 -21.375 0.322 1 94.06 178 ALA B N 1
ATOM 5048 C CA . ALA B 1 178 ? -2.666 -22.312 0.97 1 94.06 178 ALA B CA 1
ATOM 5049 C C . ALA B 1 178 ? -1.22 -22.062 0.554 1 94.06 178 ALA B C 1
ATOM 5051 O O . ALA B 1 178 ? -0.303 -22.172 1.369 1 94.06 178 ALA B O 1
ATOM 5052 N N . LEU B 1 179 ? -1.054 -21.688 -0.673 1 95 179 LEU B N 1
ATOM 5053 C CA . LEU B 1 179 ? 0.297 -21.484 -1.184 1 95 179 LEU B CA 1
ATOM 5054 C C . LEU B 1 179 ? 0.796 -20.078 -0.847 1 95 179 LEU B C 1
ATOM 5056 O O . LEU B 1 179 ? 2.002 -19.828 -0.872 1 95 179 LEU B O 1
ATOM 5060 N N . ASN B 1 180 ? -0.105 -19.219 -0.537 1 93.38 180 ASN B N 1
ATOM 5061 C CA . ASN B 1 180 ? 0.25 -17.812 -0.304 1 93.38 180 ASN B CA 1
ATOM 5062 C C . ASN B 1 180 ? 1.168 -17.672 0.905 1 93.38 180 ASN B C 1
ATOM 5064 O O . ASN B 1 180 ? 2.064 -16.828 0.908 1 93.38 180 ASN B O 1
ATOM 5068 N N . GLY B 1 181 ? 0.912 -18.484 1.951 1 90.75 181 GLY B N 1
ATOM 5069 C CA . GLY B 1 181 ? 1.782 -18.453 3.117 1 90.75 181 GLY B CA 1
ATOM 5070 C C . GLY B 1 181 ? 3.227 -18.781 2.791 1 90.75 181 GLY B C 1
ATOM 5071 O O . GLY B 1 181 ? 4.145 -18.141 3.318 1 90.75 181 GLY B O 1
ATOM 5072 N N . ILE B 1 182 ? 3.43 -19.703 1.913 1 93.06 182 ILE B N 1
ATOM 5073 C CA . ILE B 1 182 ? 4.77 -20.094 1.496 1 93.06 182 ILE B CA 1
ATOM 5074 C C . ILE B 1 182 ? 5.422 -18.969 0.715 1 93.06 182 ILE B C 1
ATOM 5076 O O . ILE B 1 182 ? 6.59 -18.625 0.946 1 93.06 182 ILE B O 1
ATOM 5080 N N . LEU B 1 183 ? 4.648 -18.391 -0.121 1 95.62 183 LEU B N 1
ATOM 5081 C CA . LEU B 1 183 ? 5.164 -17.312 -0.949 1 95.62 183 LEU B CA 1
ATOM 5082 C C . LEU B 1 183 ? 5.605 -16.141 -0.088 1 95.62 183 LEU B C 1
ATOM 5084 O O . LEU B 1 183 ? 6.707 -15.609 -0.271 1 95.62 183 LEU B O 1
ATOM 5088 N N . TYR B 1 184 ? 4.82 -15.734 0.888 1 94.31 184 TYR B N 1
ATOM 5089 C CA . TYR B 1 184 ? 5.176 -14.633 1.775 1 94.31 184 TYR B CA 1
ATOM 5090 C C . TYR B 1 184 ? 6.387 -14.992 2.629 1 94.31 184 TYR B C 1
ATOM 5092 O O . TYR B 1 184 ? 7.219 -14.125 2.928 1 94.31 184 TYR B O 1
ATOM 5100 N N . PHE B 1 185 ? 6.465 -16.234 3.02 1 94.5 185 PHE B N 1
ATOM 5101 C CA . PHE B 1 185 ? 7.637 -16.672 3.775 1 94.5 185 PHE B CA 1
ATOM 5102 C C . PHE B 1 185 ? 8.906 -16.484 2.957 1 94.5 185 PHE B C 1
ATOM 5104 O O . PHE B 1 185 ? 9.906 -15.961 3.461 1 94.5 185 PHE B O 1
ATOM 5111 N N . LEU B 1 186 ? 8.867 -16.844 1.71 1 96.62 186 LEU B N 1
ATOM 5112 C CA . LEU B 1 186 ? 10.031 -16.812 0.837 1 96.62 186 LEU B CA 1
ATOM 5113 C C . LEU B 1 186 ? 10.398 -15.367 0.489 1 96.62 186 LEU B C 1
ATOM 5115 O O . LEU B 1 186 ? 11.578 -15.016 0.431 1 96.62 186 LEU B O 1
ATOM 5119 N N . TRP B 1 187 ? 9.414 -14.5 0.28 1 97.19 187 TRP B N 1
ATOM 5120 C CA . TRP B 1 187 ? 9.664 -13.133 -0.173 1 97.19 187 TRP B CA 1
ATOM 5121 C C . TRP B 1 187 ? 9.391 -12.133 0.945 1 97.19 187 TRP B C 1
ATOM 5123 O O . TRP B 1 187 ? 9.164 -10.953 0.685 1 97.19 187 TRP B O 1
ATOM 5133 N N . TRP B 1 188 ? 9.516 -12.547 2.219 1 95.56 188 TRP B N 1
ATOM 5134 C CA . TRP B 1 188 ? 9.203 -11.664 3.338 1 95.56 188 TRP B CA 1
ATOM 5135 C C . TRP B 1 188 ? 10.133 -10.453 3.348 1 95.56 188 TRP B C 1
ATOM 5137 O O . TRP B 1 188 ? 9.695 -9.336 3.621 1 95.56 188 TRP B O 1
ATOM 5147 N N . ASN B 1 189 ? 11.383 -10.664 3.002 1 96.56 189 ASN B N 1
ATOM 5148 C CA . ASN B 1 189 ? 12.383 -9.602 3.088 1 96.56 189 ASN B CA 1
ATOM 5149 C C . ASN B 1 189 ? 12.633 -8.961 1.726 1 96.56 189 ASN B C 1
ATOM 5151 O O . ASN B 1 189 ? 13.492 -8.094 1.596 1 96.56 189 ASN B O 1
ATOM 5155 N N . LYS B 1 190 ? 11.93 -9.453 0.699 1 97.25 190 LYS B N 1
ATOM 5156 C CA . LYS B 1 190 ? 12.086 -8.852 -0.624 1 97.25 190 LYS B CA 1
ATOM 5157 C C . LYS B 1 190 ? 11.25 -7.586 -0.755 1 97.25 190 LYS B C 1
ATOM 5159 O O . LYS B 1 190 ? 10.031 -7.621 -0.568 1 97.25 190 LYS B O 1
ATOM 5164 N N . PRO B 1 191 ? 11.953 -6.449 -1.04 1 95.75 191 PRO B N 1
ATOM 5165 C CA . PRO B 1 191 ? 11.18 -5.215 -1.191 1 95.75 191 PRO B CA 1
ATOM 5166 C C . PRO B 1 191 ? 10.164 -5.285 -2.332 1 95.75 191 PRO B C 1
ATOM 5168 O O . PRO B 1 191 ? 10.438 -5.902 -3.367 1 95.75 191 PRO B O 1
ATOM 5171 N N . LEU B 1 192 ? 9.047 -4.699 -2.094 1 94.5 192 LEU B N 1
ATOM 5172 C CA . LEU B 1 192 ? 7.949 -4.73 -3.057 1 94.5 192 LEU B CA 1
ATOM 5173 C C . LEU B 1 192 ? 7.91 -3.447 -3.879 1 94.5 192 LEU B C 1
ATOM 5175 O O . LEU B 1 192 ? 7.875 -2.35 -3.32 1 94.5 192 LEU B O 1
ATOM 5179 N N . ASP B 1 193 ? 7.945 -3.523 -5.215 1 91.56 193 ASP B N 1
ATOM 5180 C CA . ASP B 1 193 ? 7.672 -2.48 -6.199 1 91.56 193 ASP B CA 1
ATOM 5181 C C . ASP B 1 193 ? 8.602 -1.285 -6.004 1 91.56 193 ASP B C 1
ATOM 5183 O O . ASP B 1 193 ? 8.156 -0.138 -5.988 1 91.56 193 ASP B O 1
ATOM 5187 N N . VAL B 1 194 ? 9.852 -1.61 -5.719 1 93.31 194 VAL B N 1
ATOM 5188 C CA . VAL B 1 194 ? 10.875 -0.572 -5.723 1 93.31 194 VAL B CA 1
ATOM 5189 C C . VAL B 1 194 ? 11.148 -0.128 -7.16 1 93.31 194 VAL B C 1
ATOM 5191 O O . VAL B 1 194 ? 11.273 -0.961 -8.062 1 93.31 194 VAL B O 1
ATOM 5194 N N . LYS B 1 195 ? 11.234 1.202 -7.406 1 91.06 195 LYS B N 1
ATOM 5195 C CA . LYS B 1 195 ? 11.328 1.687 -8.781 1 91.06 195 LYS B CA 1
ATOM 5196 C C . LYS B 1 195 ? 12.703 2.281 -9.062 1 91.06 195 LYS B C 1
ATOM 5198 O O . LYS B 1 195 ? 13.172 2.266 -10.203 1 91.06 195 LYS B O 1
ATOM 5203 N N . CYS B 1 196 ? 13.367 2.816 -8.047 1 92.06 196 CYS B N 1
ATOM 5204 C CA . CYS B 1 196 ? 14.625 3.512 -8.273 1 92.06 196 CYS B CA 1
ATOM 5205 C C . CYS B 1 196 ? 15.805 2.662 -7.82 1 92.06 196 CYS B C 1
ATOM 5207 O O . CYS B 1 196 ? 15.828 2.172 -6.688 1 92.06 196 CYS B O 1
ATOM 5209 N N . CYS B 1 197 ? 16.75 2.508 -8.648 1 94.69 197 CYS B N 1
ATOM 5210 C CA . CYS B 1 197 ? 17.984 1.808 -8.305 1 94.69 197 CYS B CA 1
ATOM 5211 C C . CYS B 1 197 ? 18.922 2.715 -7.531 1 94.69 197 CYS B C 1
ATOM 5213 O O . CYS B 1 197 ? 18.766 3.936 -7.527 1 94.69 197 CYS B O 1
ATOM 5215 N N . VAL B 1 198 ? 19.844 2.139 -6.859 1 95.69 198 VAL B N 1
ATOM 5216 C CA . VAL B 1 198 ? 20.906 2.861 -6.172 1 95.69 198 VAL B CA 1
ATOM 5217 C C . VAL B 1 198 ? 22.141 2.932 -7.066 1 95.69 198 VAL B C 1
ATOM 5219 O O . VAL B 1 198 ? 22.656 1.9 -7.5 1 95.69 198 VAL B O 1
ATOM 5222 N N . PRO B 1 199 ? 22.578 4.133 -7.398 1 95.12 199 PRO B N 1
ATOM 5223 C CA . PRO B 1 199 ? 23.766 4.266 -8.242 1 95.12 199 PRO B CA 1
ATOM 5224 C C . PRO B 1 199 ? 25.047 3.873 -7.52 1 95.12 199 PRO B C 1
ATOM 5226 O O . PRO B 1 199 ? 25.234 4.223 -6.352 1 95.12 199 PRO B O 1
ATOM 5229 N N . VAL B 1 200 ? 25.875 3.102 -8.117 1 96.94 200 VAL B N 1
ATOM 5230 C CA . VAL B 1 200 ? 27.203 2.723 -7.648 1 96.94 200 VAL B CA 1
ATOM 5231 C C . VAL B 1 200 ? 28.25 3.25 -8.625 1 96.94 200 VAL B C 1
ATOM 5233 O O . VAL B 1 200 ? 28.391 2.744 -9.742 1 96.94 200 VAL B O 1
ATOM 5236 N N . PRO B 1 201 ? 29.016 4.207 -8.234 1 96.12 201 PRO B N 1
ATOM 5237 C CA . PRO B 1 201 ? 30 4.797 -9.133 1 96.12 201 PRO B CA 1
ATOM 5238 C C . PRO B 1 201 ? 31.156 3.852 -9.445 1 96.12 201 PRO B C 1
ATOM 5240 O O . PRO B 1 201 ? 31.641 3.139 -8.555 1 96.12 201 PRO B O 1
ATOM 5243 N N . TYR B 1 202 ? 31.453 3.816 -10.734 1 95.38 202 TYR B N 1
ATOM 5244 C CA . TYR B 1 202 ? 32.656 3.121 -11.188 1 95.38 202 TYR B CA 1
ATOM 5245 C C . TYR B 1 202 ? 33.906 3.947 -10.898 1 95.38 202 TYR B C 1
ATOM 5247 O O . TYR B 1 202 ? 34.188 4.922 -11.602 1 95.38 202 TYR B O 1
ATOM 5255 N N . GLU B 1 203 ? 34.562 3.658 -9.875 1 93.12 203 GLU B N 1
ATOM 5256 C CA . GLU B 1 203 ? 35.719 4.422 -9.453 1 93.12 203 GLU B CA 1
ATOM 5257 C C . GLU B 1 203 ? 36.781 3.52 -8.797 1 93.12 203 GLU B C 1
ATOM 5259 O O . GLU B 1 203 ? 36.469 2.42 -8.344 1 93.12 203 GLU B O 1
ATOM 5264 N N . ASP B 1 204 ? 37.969 4.039 -8.789 1 91 204 ASP B N 1
ATOM 5265 C CA . ASP B 1 204 ? 39.062 3.307 -8.141 1 91 204 ASP B CA 1
ATOM 5266 C C . ASP B 1 204 ? 38.938 3.389 -6.621 1 91 204 ASP B C 1
ATOM 5268 O O . ASP B 1 204 ? 38.938 4.484 -6.055 1 91 204 ASP B O 1
ATOM 5272 N N . CYS B 1 205 ? 38.688 2.205 -6.066 1 92.12 205 CYS B N 1
ATOM 5273 C CA . CYS B 1 205 ? 38.562 2.117 -4.613 1 92.12 205 CYS B CA 1
ATOM 5274 C C . CYS B 1 205 ? 39.438 1.006 -4.055 1 92.12 205 CYS B C 1
ATOM 5276 O O . CYS B 1 205 ? 40.219 0.384 -4.793 1 92.12 205 CYS B O 1
ATOM 5278 N N . GLU B 1 206 ? 39.438 0.886 -2.742 1 89.75 206 GLU B N 1
ATOM 5279 C CA . GLU B 1 206 ? 40.156 -0.213 -2.1 1 89.75 206 GLU B CA 1
ATOM 5280 C C . GLU B 1 206 ? 39.438 -1.539 -2.309 1 89.75 206 GLU B C 1
ATOM 5282 O O . GLU B 1 206 ? 38.219 -1.632 -2.094 1 89.75 206 GLU B O 1
ATOM 5287 N N . PRO B 1 207 ? 40.219 -2.484 -2.752 1 89.5 207 PRO B N 1
ATOM 5288 C CA . PRO B 1 207 ? 39.594 -3.799 -2.914 1 89.5 207 PRO B CA 1
ATOM 5289 C C . PRO B 1 207 ? 39 -4.344 -1.607 1 89.5 207 PRO B C 1
ATOM 5291 O O . PRO B 1 207 ? 39.594 -4.133 -0.539 1 89.5 207 PRO B O 1
ATOM 5294 N N . VAL B 1 208 ? 37.875 -4.895 -1.709 1 87.62 208 VAL B N 1
ATOM 5295 C CA . VAL B 1 208 ? 37.219 -5.512 -0.561 1 87.62 208 VAL B CA 1
ATOM 5296 C C . VAL B 1 208 ? 37.375 -7.027 -0.627 1 87.62 208 VAL B C 1
ATOM 5298 O O . VAL B 1 208 ? 37.062 -7.645 -1.647 1 87.62 208 VAL B O 1
ATOM 5301 N N . MET B 1 209 ? 37.969 -7.645 0.339 1 81.19 209 MET B N 1
ATOM 5302 C CA . MET B 1 209 ? 38.156 -9.094 0.389 1 81.19 209 MET B CA 1
ATOM 5303 C C . MET B 1 209 ? 36.875 -9.781 0.861 1 81.19 209 MET B C 1
ATOM 5305 O O . MET B 1 209 ? 36.344 -9.43 1.906 1 81.19 209 MET B O 1
ATOM 5309 N N . ILE B 1 210 ? 36.375 -10.539 -0.012 1 78.44 210 ILE B N 1
ATOM 5310 C CA . ILE B 1 210 ? 35.188 -11.312 0.33 1 78.44 210 ILE B CA 1
ATOM 5311 C C . ILE B 1 210 ? 35.594 -12.711 0.782 1 78.44 210 ILE B C 1
ATOM 5313 O O . ILE B 1 210 ? 36.125 -13.5 -0.011 1 78.44 210 ILE B O 1
ATOM 5317 N N . PRO B 1 211 ? 35.688 -12.984 2.084 1 63.41 211 PRO B N 1
ATOM 5318 C CA . PRO B 1 211 ? 36.25 -14.25 2.562 1 63.41 211 PRO B CA 1
ATOM 5319 C C . PRO B 1 211 ? 35.594 -15.469 1.921 1 63.41 211 PRO B C 1
ATOM 5321 O O . PRO B 1 211 ? 36.281 -16.438 1.587 1 63.41 211 PRO B O 1
ATOM 5324 N N . SER B 1 212 ? 34.281 -15.773 2.01 1 59.97 212 SER B N 1
ATOM 5325 C CA . SER B 1 212 ? 33.625 -17.062 1.995 1 59.97 212 SER B CA 1
ATOM 5326 C C . SER B 1 212 ? 33 -17.359 0.625 1 59.97 212 SER B C 1
ATOM 5328 O O . SER B 1 212 ? 32.188 -18.281 0.486 1 59.97 212 SER B O 1
ATOM 5330 N N . TYR B 1 213 ? 33.594 -16.719 -0.485 1 59.62 213 TYR B N 1
ATOM 5331 C CA . TYR B 1 213 ? 32.781 -17.031 -1.657 1 59.62 213 TYR B CA 1
ATOM 5332 C C . TYR B 1 213 ? 33.312 -18.266 -2.379 1 59.62 213 TYR B C 1
ATOM 5334 O O . TYR B 1 213 ? 34.531 -18.359 -2.68 1 59.62 213 TYR B O 1
ATOM 5342 N N . THR B 1 214 ? 32.656 -19.391 -2.311 1 54.59 214 THR B N 1
ATOM 5343 C CA . THR B 1 214 ? 32.875 -20.5 -3.223 1 54.59 214 THR B CA 1
ATOM 5344 C C . THR B 1 214 ? 31.906 -20.438 -4.402 1 54.59 214 THR B C 1
ATOM 5346 O O . THR B 1 214 ? 30.688 -20.422 -4.215 1 54.59 214 THR B O 1
ATOM 5349 N N . LYS B 1 215 ? 32.438 -20.094 -5.66 1 54.38 215 LYS B N 1
ATOM 5350 C CA . LYS B 1 215 ? 31.594 -20.062 -6.863 1 54.38 215 LYS B CA 1
ATOM 5351 C C . LYS B 1 215 ? 30.766 -21.328 -6.996 1 54.38 215 LYS B C 1
ATOM 5353 O O . LYS B 1 215 ? 31.312 -22.438 -6.934 1 54.38 215 LYS B O 1
ATOM 5358 N N . PRO B 1 216 ? 29.5 -21.156 -6.789 1 53.31 216 PRO B N 1
ATOM 5359 C CA . PRO B 1 216 ? 28.703 -22.359 -6.98 1 53.31 216 PRO B CA 1
ATOM 5360 C C . PRO B 1 216 ? 28.953 -23.031 -8.336 1 53.31 216 PRO B C 1
ATOM 5362 O O . PRO B 1 216 ? 29.172 -22.344 -9.336 1 53.31 216 PRO B O 1
ATOM 5365 N N . LYS B 1 217 ? 29.453 -24.266 -8.398 1 47.19 217 LYS B N 1
ATOM 5366 C CA . LYS B 1 217 ? 29.609 -25.031 -9.633 1 47.19 217 LYS B CA 1
ATOM 5367 C C . LYS B 1 217 ? 28.328 -25.047 -10.438 1 47.19 217 LYS B C 1
ATOM 5369 O O . LYS B 1 217 ? 27.266 -25.438 -9.93 1 47.19 217 LYS B O 1
ATOM 5374 N N . ARG B 1 218 ? 28.266 -24.141 -11.469 1 48.09 218 ARG B N 1
ATOM 5375 C CA . ARG B 1 218 ? 27.125 -24.188 -12.367 1 48.09 218 ARG B CA 1
ATOM 5376 C C . ARG B 1 218 ? 26.891 -25.609 -12.883 1 48.09 218 ARG B C 1
ATOM 5378 O O . ARG B 1 218 ? 27.797 -26.25 -13.398 1 48.09 218 ARG B O 1
ATOM 5385 N N . LEU B 1 219 ? 26.031 -26.297 -12.289 1 42.53 219 LEU B N 1
ATOM 5386 C CA . LEU B 1 219 ? 25.688 -27.562 -12.945 1 42.53 219 LEU B CA 1
ATOM 5387 C C . LEU B 1 219 ? 25.375 -27.328 -14.422 1 42.53 219 LEU B C 1
ATOM 5389 O O . LEU B 1 219 ? 24.547 -26.5 -14.766 1 42.53 219 LEU B O 1
ATOM 5393 N N . THR B 1 220 ? 26.469 -27.406 -15.281 1 38.91 220 THR B N 1
ATOM 5394 C CA . THR B 1 220 ? 26.219 -27.406 -16.719 1 38.91 220 THR B CA 1
ATOM 5395 C C . THR B 1 220 ? 25.047 -28.328 -17.062 1 38.91 220 THR B C 1
ATOM 5397 O O . THR B 1 220 ? 25.188 -29.547 -17.047 1 38.91 220 THR B O 1
ATOM 5400 N N . TRP B 1 221 ? 24.094 -28.156 -16.406 1 39.88 221 TRP B N 1
ATOM 5401 C CA . TRP B 1 221 ? 22.984 -28.969 -16.891 1 39.88 221 TRP B CA 1
ATOM 5402 C C . TRP B 1 221 ? 22.828 -28.828 -18.406 1 39.88 221 TRP B C 1
ATOM 5404 O O . TRP B 1 221 ? 22.516 -27.734 -18.906 1 39.88 221 TRP B O 1
ATOM 5414 N N . ARG B 1 222 ? 23.703 -29.516 -19.141 1 38.44 222 ARG B N 1
ATOM 5415 C CA . ARG B 1 222 ? 23.781 -29.641 -20.594 1 38.44 222 ARG B CA 1
ATOM 5416 C C . ARG B 1 222 ? 22.422 -29.969 -21.188 1 38.44 222 ARG B C 1
ATOM 5418 O O . ARG B 1 222 ? 22.281 -30.094 -22.406 1 38.44 222 ARG B O 1
ATOM 5425 N N . ILE B 1 223 ? 21.703 -30.375 -20.328 1 36.09 223 ILE B N 1
ATOM 5426 C CA . ILE B 1 223 ? 20.578 -30.984 -21.047 1 36.09 223 ILE B CA 1
ATOM 5427 C C . ILE B 1 223 ? 19.953 -29.953 -21.984 1 36.09 223 ILE B C 1
ATOM 5429 O O . ILE B 1 223 ? 19.641 -30.25 -23.141 1 36.09 223 ILE B O 1
ATOM 5433 N N . PHE B 1 224 ? 19.688 -28.859 -21.406 1 37.94 224 PHE B N 1
ATOM 5434 C CA . PHE B 1 224 ? 19.031 -27.922 -22.297 1 37.94 224 PHE B CA 1
ATOM 5435 C C . PHE B 1 224 ? 20.047 -27.172 -23.156 1 37.94 224 PHE B C 1
ATOM 5437 O O . PHE B 1 224 ? 19.688 -26.297 -23.938 1 37.94 224 PHE B O 1
ATOM 5444 N N . GLY B 1 225 ? 21.359 -27.234 -22.844 1 36 225 GLY B N 1
ATOM 5445 C CA . GLY B 1 225 ? 22.391 -26.781 -23.75 1 36 225 GLY B CA 1
ATOM 5446 C C . GLY B 1 225 ? 22.266 -27.375 -25.141 1 36 225 GLY B C 1
ATOM 5447 O O . GLY B 1 225 ? 22.859 -26.859 -26.094 1 36 225 GLY B O 1
ATOM 5448 N N . MET B 1 226 ? 21.969 -28.625 -25.141 1 34.06 226 MET B N 1
ATOM 5449 C CA . MET B 1 226 ? 21.859 -29.203 -26.469 1 34.06 226 MET B CA 1
ATOM 5450 C C . MET B 1 226 ? 20.906 -28.406 -27.344 1 34.06 226 MET B C 1
ATOM 5452 O O . MET B 1 226 ? 21.109 -28.297 -28.562 1 34.06 226 MET B O 1
ATOM 5456 N N . PHE B 1 227 ? 19.734 -28.031 -26.781 1 34.75 227 PHE B N 1
ATOM 5457 C CA . PHE B 1 227 ? 18.875 -27.219 -27.625 1 34.75 227 PHE B CA 1
ATOM 5458 C C . PHE B 1 227 ? 19.297 -25.75 -27.578 1 34.75 227 PHE B C 1
ATOM 5460 O O . PHE B 1 227 ? 18.922 -24.969 -28.453 1 34.75 227 PHE B O 1
ATOM 5467 N N . PHE B 1 228 ? 19.984 -25.25 -26.438 1 32.28 228 PHE B N 1
ATOM 5468 C CA . PHE B 1 228 ? 20.531 -23.906 -26.281 1 32.28 228 PHE B CA 1
ATOM 5469 C C . PHE B 1 228 ? 22.031 -23.953 -26.016 1 32.28 228 PHE B C 1
ATOM 5471 O O . PHE B 1 228 ? 22.469 -24.406 -24.969 1 32.28 228 PHE B O 1
ATOM 5478 N N . LYS B 1 229 ? 22.891 -24.234 -26.938 1 32.16 229 LYS B N 1
ATOM 5479 C CA . LYS B 1 229 ? 24.344 -24.219 -26.859 1 32.16 229 LYS B CA 1
ATOM 5480 C C . LYS B 1 229 ? 24.828 -23.078 -25.969 1 32.16 229 LYS B C 1
ATOM 5482 O O . LYS B 1 229 ? 24.672 -21.906 -26.312 1 32.16 229 LYS B O 1
ATOM 5487 N N . SER B 1 230 ? 24.734 -23.078 -24.703 1 32.59 230 SER B N 1
ATOM 5488 C CA . SER B 1 230 ? 25.609 -22.078 -24.109 1 32.59 230 SER B CA 1
ATOM 5489 C C . SER B 1 230 ? 27.031 -22.203 -24.656 1 32.59 230 SER B C 1
ATOM 5491 O O . SER B 1 230 ? 27.516 -23.297 -24.906 1 32.59 230 SER B O 1
ATOM 5493 N N . PRO B 1 231 ? 27.672 -21.234 -25.328 1 31.97 231 PRO B N 1
ATOM 5494 C CA . PRO B 1 231 ? 29.078 -21.328 -25.766 1 31.97 231 PRO B CA 1
ATOM 5495 C C . PRO B 1 231 ? 30 -21.859 -24.672 1 31.97 231 PRO B C 1
ATOM 5497 O O . PRO B 1 231 ? 29.938 -21.406 -23.531 1 31.97 231 PRO B O 1
ATOM 5500 N N . GLY B 1 232 ? 30.281 -23.078 -24.594 1 31.3 232 GLY B N 1
ATOM 5501 C CA . GLY B 1 232 ? 31.328 -23.641 -23.75 1 31.3 232 GLY B CA 1
ATOM 5502 C C . GLY B 1 232 ? 32.562 -22.781 -23.656 1 31.3 232 GLY B C 1
ATOM 5503 O O . GLY B 1 232 ? 32.781 -21.922 -24.516 1 31.3 232 GLY B O 1
ATOM 5504 N N . PRO B 1 233 ? 33.188 -22.562 -22.5 1 33.38 233 PRO B N 1
ATOM 5505 C CA . PRO B 1 233 ? 34.5 -21.859 -22.422 1 33.38 233 PRO B CA 1
ATOM 5506 C C . PRO B 1 233 ? 35.469 -22.328 -23.5 1 33.38 233 PRO B C 1
ATOM 5508 O O . PRO B 1 233 ? 35.719 -23.531 -23.625 1 33.38 233 PRO B O 1
ATOM 5511 N N . GLU B 1 234 ? 35.656 -21.844 -24.688 1 30.97 234 GLU B N 1
ATOM 5512 C CA . GLU B 1 234 ? 36.906 -22.016 -25.375 1 30.97 234 GLU B CA 1
ATOM 5513 C C . GLU B 1 234 ? 38.094 -21.875 -24.422 1 30.97 234 GLU B C 1
ATOM 5515 O O . GLU B 1 234 ? 37.969 -21.234 -23.375 1 30.97 234 GLU B O 1
ATOM 5520 N N . GLU B 1 235 ? 39.188 -22.688 -24.641 1 31.27 235 GLU B N 1
ATOM 5521 C CA . GLU B 1 235 ? 40.531 -22.703 -24.047 1 31.27 235 GLU B CA 1
ATOM 5522 C C . GLU B 1 235 ? 41.031 -21.297 -23.797 1 31.27 235 GLU B C 1
ATOM 5524 O O . GLU B 1 235 ? 41.062 -20.469 -24.703 1 31.27 235 GLU B O 1
ATOM 5529 N N . SER B 1 236 ? 41 -20.812 -22.594 1 31.02 236 SER B N 1
ATOM 5530 C CA . SER B 1 236 ? 41.688 -19.625 -22.141 1 31.02 236 SER B CA 1
ATOM 5531 C C . SER B 1 236 ? 43.125 -19.578 -22.656 1 31.02 236 SER B C 1
ATOM 5533 O O . SER B 1 236 ? 44 -20.328 -22.203 1 31.02 236 SER B O 1
ATOM 5535 N N . THR B 1 237 ? 43.438 -19.531 -23.922 1 26.48 237 THR B N 1
ATOM 5536 C CA . THR B 1 237 ? 44.75 -18.984 -24.172 1 26.48 237 THR B CA 1
ATOM 5537 C C . THR B 1 237 ? 44.938 -17.672 -23.422 1 26.48 237 THR B C 1
ATOM 5539 O O . THR B 1 237 ? 44 -16.938 -23.203 1 26.48 237 THR B O 1
ATOM 5542 N N . ALA B 1 238 ? 46.219 -17.312 -23.031 1 28.05 238 ALA B N 1
ATOM 5543 C CA . ALA B 1 238 ? 46.844 -16.188 -22.297 1 28.05 238 ALA B CA 1
ATOM 5544 C C . ALA B 1 238 ? 46.344 -14.852 -22.844 1 28.05 238 ALA B C 1
ATOM 5546 O O . ALA B 1 238 ? 46.5 -14.555 -24.031 1 28.05 238 ALA B O 1
ATOM 5547 N N . ARG B 1 239 ? 45.219 -14.234 -22.328 1 29.11 239 ARG B N 1
ATOM 5548 C CA . ARG B 1 239 ? 45.031 -12.797 -22.516 1 29.11 239 ARG B CA 1
ATOM 5549 C C . ARG B 1 239 ? 46.344 -12.039 -22.375 1 29.11 239 ARG B C 1
ATOM 5551 O O . ARG B 1 239 ? 46.938 -12.008 -21.297 1 29.11 239 ARG B O 1
ATOM 5558 N N . GLU B 1 240 ? 47.281 -12.047 -23.266 1 28.53 240 GLU B N 1
ATOM 5559 C CA . GLU B 1 240 ? 48.031 -10.805 -23.344 1 28.53 240 GLU B CA 1
ATOM 5560 C C . GLU B 1 240 ? 47.156 -9.594 -23.062 1 28.53 240 GLU B C 1
ATOM 5562 O O . GLU B 1 240 ? 45.969 -9.609 -23.344 1 28.53 240 GLU B O 1
ATOM 5567 N N . THR B 1 241 ? 47.594 -8.523 -22.25 1 30.22 241 THR B N 1
ATOM 5568 C CA . THR B 1 241 ? 47.062 -7.301 -21.656 1 30.22 241 THR B CA 1
ATOM 5569 C C . THR B 1 241 ? 46.219 -6.535 -22.672 1 30.22 241 THR B C 1
ATOM 5571 O O . THR B 1 241 ? 45.875 -5.367 -22.469 1 30.22 241 THR B O 1
ATOM 5574 N N . ALA B 1 242 ? 46.25 -6.926 -23.922 1 25.67 242 ALA B N 1
ATOM 5575 C CA . ALA B 1 242 ? 45.781 -5.855 -24.797 1 25.67 242 ALA B CA 1
ATOM 5576 C C . ALA B 1 242 ? 44.344 -5.453 -24.469 1 25.67 242 ALA B C 1
ATOM 5578 O O . ALA B 1 242 ? 43.594 -6.223 -23.859 1 25.67 242 ALA B O 1
ATOM 5579 N N . LYS B 1 243 ? 43.938 -4.176 -25.047 1 29.02 243 LYS B N 1
ATOM 5580 C CA . LYS B 1 243 ? 42.75 -3.34 -25.062 1 29.02 243 LYS B CA 1
ATOM 5581 C C . LYS B 1 243 ? 41.5 -4.172 -25.344 1 29.02 243 LYS B C 1
ATOM 5583 O O . LYS B 1 243 ? 41.5 -5.047 -26.219 1 29.02 243 LYS B O 1
ATOM 5588 N N . VAL B 1 244 ? 40.625 -4.277 -24.359 1 27.72 244 VAL B N 1
ATOM 5589 C CA . VAL B 1 244 ? 39.344 -4.945 -24.188 1 27.72 244 VAL B CA 1
ATOM 5590 C C . VAL B 1 244 ? 38.531 -4.816 -25.484 1 27.72 244 VAL B C 1
ATOM 5592 O O . VAL B 1 244 ? 38.125 -3.717 -25.859 1 27.72 244 VAL B O 1
ATOM 5595 N N . PRO B 1 245 ? 39.062 -5.379 -26.641 1 29.2 245 PRO B N 1
ATOM 5596 C CA . PRO B 1 245 ? 38.156 -5.223 -27.781 1 29.2 245 PRO B CA 1
ATOM 5597 C C . PRO B 1 245 ? 36.719 -5.625 -27.438 1 29.2 245 PRO B C 1
ATOM 5599 O O . PRO B 1 245 ? 36.5 -6.508 -26.594 1 29.2 245 PRO B O 1
ATOM 5602 N N . HIS B 1 246 ? 35.781 -4.648 -27.609 1 28.58 246 HIS B N 1
ATOM 5603 C CA . HIS B 1 246 ? 34.312 -4.559 -27.438 1 28.58 246 HIS B CA 1
ATOM 5604 C C . HIS B 1 246 ? 33.625 -5.758 -28.078 1 28.58 246 HIS B C 1
ATOM 5606 O O . HIS B 1 246 ? 33.406 -5.785 -29.281 1 28.58 246 HIS B O 1
ATOM 5612 N N . SER B 1 247 ? 34.125 -6.918 -27.797 1 28.34 247 SER B N 1
ATOM 5613 C CA . SER B 1 247 ? 33.438 -8.023 -28.438 1 28.34 247 SER B CA 1
ATOM 5614 C C . SER B 1 247 ? 31.922 -7.965 -28.156 1 28.34 247 SER B C 1
ATOM 5616 O O . SER B 1 247 ? 31.5 -7.613 -27.062 1 28.34 247 SER B O 1
ATOM 5618 N N . ASN B 1 248 ? 31.234 -7.645 -29.266 1 28.06 248 ASN B N 1
ATOM 5619 C CA . ASN B 1 248 ? 29.781 -7.562 -29.406 1 28.06 248 ASN B CA 1
ATOM 5620 C C . ASN B 1 248 ? 29.078 -8.742 -28.75 1 28.06 248 ASN B C 1
ATOM 5622 O O . ASN B 1 248 ? 29.344 -9.898 -29.078 1 28.06 248 ASN B O 1
ATOM 5626 N N . PRO B 1 249 ? 28.859 -8.625 -27.469 1 29.48 249 PRO B N 1
ATOM 5627 C CA . PRO B 1 249 ? 28.125 -9.703 -26.812 1 29.48 249 PRO B CA 1
ATOM 5628 C C . PRO B 1 249 ? 27 -10.258 -27.672 1 29.48 249 PRO B C 1
ATOM 5630 O O . PRO B 1 249 ? 26.172 -9.5 -28.172 1 29.48 249 PRO B O 1
ATOM 5633 N N . LYS B 1 250 ? 27.25 -11.305 -28.438 1 29.09 250 LYS B N 1
ATOM 5634 C CA . LYS B 1 250 ? 26.234 -11.984 -29.234 1 29.09 250 LYS B CA 1
ATOM 5635 C C . LYS B 1 250 ? 24.938 -12.18 -28.438 1 29.09 250 LYS B C 1
ATOM 5637 O O . LYS B 1 250 ? 24.984 -12.594 -27.266 1 29.09 250 LYS B O 1
ATOM 5642 N N . LYS B 1 251 ? 23.875 -11.406 -28.797 1 29.03 251 LYS B N 1
ATOM 5643 C CA . LYS B 1 251 ? 22.484 -11.422 -28.344 1 29.03 251 LYS B CA 1
ATOM 5644 C C . LYS B 1 251 ? 22 -12.844 -28.109 1 29.03 251 LYS B C 1
ATOM 5646 O O . LYS B 1 251 ? 22.047 -13.68 -29.016 1 29.03 251 LYS B O 1
ATOM 5651 N N . SER B 1 252 ? 22.281 -13.289 -27.031 1 29.42 252 SER B N 1
ATOM 5652 C CA . SER B 1 252 ? 21.641 -14.523 -26.578 1 29.42 252 SER B CA 1
ATOM 5653 C C . SER B 1 252 ? 20.234 -14.664 -27.141 1 29.42 252 SER B C 1
ATOM 5655 O O . SER B 1 252 ? 19.516 -15.602 -26.812 1 29.42 252 SER B O 1
ATOM 5657 N N . THR B 1 253 ? 19.859 -13.547 -27.844 1 32.53 253 THR B N 1
ATOM 5658 C CA . THR B 1 253 ? 18.609 -13.469 -28.578 1 32.53 253 THR B CA 1
ATOM 5659 C C . THR B 1 253 ? 18.531 -14.562 -29.641 1 32.53 253 THR B C 1
ATOM 5661 O O . THR B 1 253 ? 17.578 -14.609 -30.422 1 32.53 253 THR B O 1
ATOM 5664 N N . GLN B 1 254 ? 19.609 -15.195 -29.938 1 30.95 254 GLN B N 1
ATOM 5665 C CA . GLN B 1 254 ? 19.719 -15.906 -31.203 1 30.95 254 GLN B CA 1
ATOM 5666 C C . GLN B 1 254 ? 18.766 -17.094 -31.25 1 30.95 254 GLN B C 1
ATOM 5668 O O . GLN B 1 254 ? 18.25 -17.438 -32.312 1 30.95 254 GLN B O 1
ATOM 5673 N N . ILE B 1 255 ? 18.766 -17.781 -30.156 1 31.23 255 ILE B N 1
ATOM 5674 C CA . ILE B 1 255 ? 18 -19 -30.344 1 31.23 255 ILE B CA 1
ATOM 5675 C C . ILE B 1 255 ? 16.531 -18.656 -30.562 1 31.23 255 ILE B C 1
ATOM 5677 O O . ILE B 1 255 ? 15.883 -19.188 -31.469 1 31.23 255 ILE B O 1
ATOM 5681 N N . PHE B 1 256 ? 16.078 -17.797 -29.656 1 31.95 256 PHE B N 1
ATOM 5682 C CA . PHE B 1 256 ? 14.688 -17.375 -29.812 1 31.95 256 PHE B CA 1
ATOM 5683 C C . PHE B 1 256 ? 14.516 -16.5 -31.047 1 31.95 256 PHE B C 1
ATOM 5685 O O . PHE B 1 256 ? 13.484 -16.547 -31.703 1 31.95 256 PHE B O 1
ATOM 5692 N N . SER B 1 257 ? 15.5 -15.719 -31.422 1 35.16 257 SER B N 1
ATOM 5693 C CA . SER B 1 257 ? 15.562 -15.023 -32.688 1 35.16 257 SER B CA 1
ATOM 5694 C C . SER B 1 257 ? 15.633 -16.016 -33.875 1 35.16 257 SER B C 1
ATOM 5696 O O . SER B 1 257 ? 15.055 -15.773 -34.938 1 35.16 257 SER B O 1
ATOM 5698 N N . SER B 1 258 ? 16.281 -17.141 -33.625 1 36.47 258 SER B N 1
ATOM 5699 C CA . SER B 1 258 ? 16.344 -18.109 -34.719 1 36.47 258 SER B CA 1
ATOM 5700 C C . SER B 1 258 ? 14.992 -18.781 -34.938 1 36.47 258 SER B C 1
ATOM 5702 O O . SER B 1 258 ? 14.555 -18.969 -36.062 1 36.47 258 SER B O 1
ATOM 5704 N N . ILE B 1 259 ? 14.406 -19.266 -33.875 1 35.59 259 ILE B N 1
ATOM 5705 C CA . ILE B 1 259 ? 13.086 -19.844 -34.062 1 35.59 259 ILE B CA 1
ATOM 5706 C C . ILE B 1 259 ? 12.086 -18.766 -34.469 1 35.59 259 ILE B C 1
ATOM 5708 O O . ILE B 1 259 ? 11.266 -18.969 -35.344 1 35.59 259 ILE B O 1
ATOM 5712 N N . PHE B 1 260 ? 12.172 -17.562 -33.906 1 36.66 260 PHE B N 1
ATOM 5713 C CA . PHE B 1 260 ? 11.383 -16.422 -34.344 1 36.66 260 PHE B CA 1
ATOM 5714 C C . PHE B 1 260 ? 11.891 -15.906 -35.688 1 36.66 260 PHE B C 1
ATOM 5716 O O . PHE B 1 260 ? 11.102 -15.531 -36.562 1 36.66 260 PHE B O 1
ATOM 5723 N N . SER B 1 261 ? 13.156 -15.758 -35.938 1 40.69 261 SER B N 1
ATOM 5724 C CA . SER B 1 261 ? 13.672 -15.453 -37.25 1 40.69 261 SER B CA 1
ATOM 5725 C C . SER B 1 261 ? 13.312 -16.547 -38.25 1 40.69 261 SER B C 1
ATOM 5727 O O . SER B 1 261 ? 12.969 -16.266 -39.406 1 40.69 261 SER B O 1
ATOM 5729 N N . TRP B 1 262 ? 13.453 -17.75 -37.875 1 40.75 262 TRP B N 1
ATOM 5730 C CA . TRP B 1 262 ? 12.992 -18.828 -38.719 1 40.75 262 TRP B CA 1
ATOM 5731 C C . TRP B 1 262 ? 11.484 -18.75 -38.938 1 40.75 262 TRP B C 1
ATOM 5733 O O . TRP B 1 262 ? 11.008 -18.828 -40.094 1 40.75 262 TRP B O 1
ATOM 5743 N N . GLY B 1 263 ? 10.648 -18.641 -37.938 1 39.81 263 GLY B N 1
ATOM 5744 C CA . GLY B 1 263 ? 9.219 -18.422 -38.125 1 39.81 263 GLY B CA 1
ATOM 5745 C C . GLY B 1 263 ? 8.891 -17.078 -38.719 1 39.81 263 GLY B C 1
ATOM 5746 O O . GLY B 1 263 ? 8.062 -16.984 -39.625 1 39.81 263 GLY B O 1
ATOM 5747 N N . HIS B 1 264 ? 9.492 -16.031 -38.312 1 41.78 264 HIS B N 1
ATOM 5748 C CA . HIS B 1 264 ? 9.398 -14.727 -38.969 1 41.78 264 HIS B CA 1
ATOM 5749 C C . HIS B 1 264 ? 10.047 -14.734 -40.344 1 41.78 264 HIS B C 1
ATOM 5751 O O . HIS B 1 264 ? 9.461 -14.234 -41.312 1 41.78 264 HIS B O 1
ATOM 5757 N N . THR B 1 265 ? 11.312 -15.164 -40.469 1 43.03 265 THR B N 1
ATOM 5758 C CA . THR B 1 265 ? 11.898 -15.289 -41.781 1 43.03 265 THR B CA 1
ATOM 5759 C C . THR B 1 265 ? 11.117 -16.297 -42.625 1 43.03 265 THR B C 1
ATOM 5761 O O . THR B 1 265 ? 10.867 -16.062 -43.812 1 43.03 265 THR B O 1
ATOM 5764 N N . TRP B 1 266 ? 10.844 -17.438 -42.125 1 41.72 266 TRP B N 1
ATOM 5765 C CA . TRP B 1 266 ? 9.945 -18.344 -42.812 1 41.72 266 TRP B CA 1
ATOM 5766 C C . TRP B 1 266 ? 8.594 -17.703 -43.062 1 41.72 266 TRP B C 1
ATOM 5768 O O . TRP B 1 266 ? 8.055 -17.781 -44.188 1 41.72 266 TRP B O 1
ATOM 5778 N N . PHE B 1 267 ? 8.016 -17 -42.094 1 41.62 267 PHE B N 1
ATOM 5779 C CA . PHE B 1 267 ? 6.766 -16.266 -42.25 1 41.62 267 PHE B CA 1
ATOM 5780 C C . PHE B 1 267 ? 6.973 -15.008 -43.062 1 41.62 267 PHE B C 1
ATOM 5782 O O . PHE B 1 267 ? 6.23 -14.75 -44.031 1 41.62 267 PHE B O 1
ATOM 5789 N N . LEU B 1 268 ? 7.941 -14.188 -42.75 1 44.34 268 LEU B N 1
ATOM 5790 C CA . LEU B 1 268 ? 8.273 -13.078 -43.625 1 44.34 268 LEU B CA 1
ATOM 5791 C C . LEU B 1 268 ? 8.758 -13.586 -44.969 1 44.34 268 LEU B C 1
ATOM 5793 O O . LEU B 1 268 ? 8.398 -13.031 -46.031 1 44.34 268 LEU B O 1
ATOM 5797 N N . ASN B 1 269 ? 9.688 -14.5 -44.938 1 45.22 269 ASN B N 1
ATOM 5798 C CA . ASN B 1 269 ? 10.055 -15.109 -46.219 1 45.22 269 ASN B CA 1
ATOM 5799 C C . ASN B 1 269 ? 8.844 -15.727 -46.906 1 45.22 269 ASN B C 1
ATOM 5801 O O . ASN B 1 269 ? 8.68 -15.586 -48.125 1 45.22 269 ASN B O 1
ATOM 5805 N N . SER B 1 270 ? 8.062 -16.406 -46.156 1 42.72 270 SER B N 1
ATOM 5806 C CA . SER B 1 270 ? 6.816 -16.875 -46.75 1 42.72 270 SER B CA 1
ATOM 5807 C C . SER B 1 270 ? 5.887 -15.711 -47.062 1 42.72 270 SER B C 1
ATOM 5809 O O . SER B 1 270 ? 5.266 -15.695 -48.156 1 42.72 270 SER B O 1
ATOM 5811 N N . LEU B 1 271 ? 5.797 -14.719 -46.156 1 43.81 271 LEU B N 1
ATOM 5812 C CA . LEU B 1 271 ? 5.062 -13.5 -46.469 1 43.81 271 LEU B CA 1
ATOM 5813 C C . LEU B 1 271 ? 5.805 -12.672 -47.5 1 43.81 271 LEU B C 1
ATOM 5815 O O . LEU B 1 271 ? 5.191 -12.102 -48.406 1 43.81 271 LEU B O 1
ATOM 5819 N N . GLY B 1 272 ? 7.043 -12.391 -47.25 1 40.84 272 GLY B N 1
ATOM 5820 C CA . GLY B 1 272 ? 7.836 -11.781 -48.312 1 40.84 272 GLY B CA 1
ATOM 5821 C C . GLY B 1 272 ? 7.699 -12.492 -49.625 1 40.84 272 GLY B C 1
ATOM 5822 O O . GLY B 1 272 ? 7.574 -11.844 -50.688 1 40.84 272 GLY B O 1
ATOM 5823 N N . HIS B 1 273 ? 7.902 -13.828 -49.562 1 44.22 273 HIS B N 1
ATOM 5824 C CA . HIS B 1 273 ? 7.605 -14.547 -50.781 1 44.22 273 HIS B CA 1
ATOM 5825 C C . HIS B 1 273 ? 6.18 -14.273 -51.25 1 44.22 273 HIS B C 1
ATOM 5827 O O . HIS B 1 273 ? 5.934 -14.133 -52.438 1 44.22 273 HIS B O 1
ATOM 5833 N N . LEU B 1 274 ? 5.332 -14.211 -50.25 1 38.56 274 LEU B N 1
ATOM 5834 C CA . LEU B 1 274 ? 3.967 -13.891 -50.656 1 38.56 274 LEU B CA 1
ATOM 5835 C C . LEU B 1 274 ? 3.846 -12.422 -51.062 1 38.56 274 LEU B C 1
ATOM 5837 O O . LEU B 1 274 ? 3.199 -12.086 -52.031 1 38.56 274 LEU B O 1
ATOM 5841 N N . THR B 1 275 ? 4.41 -11.492 -50.156 1 40.72 275 THR B N 1
ATOM 5842 C CA . THR B 1 275 ? 4.375 -10.086 -50.531 1 40.72 275 THR B CA 1
ATOM 5843 C C . THR B 1 275 ? 5.266 -9.828 -51.75 1 40.72 275 THR B C 1
ATOM 5845 O O . THR B 1 275 ? 5.02 -8.906 -52.531 1 40.72 275 THR B O 1
ATOM 5848 N N . GLY B 1 276 ? 6.473 -10.359 -51.688 1 39.59 276 GLY B N 1
ATOM 5849 C CA . GLY B 1 276 ? 7.223 -10.211 -52.938 1 39.59 276 GLY B CA 1
ATOM 5850 C C . GLY B 1 276 ? 6.414 -10.57 -54.156 1 39.59 276 GLY B C 1
ATOM 5851 O O . GLY B 1 276 ? 6.59 -9.961 -55.219 1 39.59 276 GLY B O 1
ATOM 5852 N N . CYS B 1 277 ? 5.688 -11.672 -54.062 1 36.53 277 CYS B N 1
ATOM 5853 C CA . CYS B 1 277 ? 4.828 -11.891 -55.25 1 36.53 277 CYS B CA 1
ATOM 5854 C C . CYS B 1 277 ? 3.828 -10.75 -55.406 1 36.53 277 CYS B C 1
ATOM 5856 O O . CYS B 1 277 ? 3.4 -10.445 -56.5 1 36.53 277 CYS B O 1
ATOM 5858 N N . ALA B 1 278 ? 3.314 -10.195 -54.219 1 35.09 278 ALA B N 1
ATOM 5859 C CA . ALA B 1 278 ? 2.291 -9.172 -54.375 1 35.09 278 ALA B CA 1
ATOM 5860 C C . ALA B 1 278 ? 2.916 -7.832 -54.75 1 35.09 278 ALA B C 1
ATOM 5862 O O . ALA B 1 278 ? 2.203 -6.871 -55.062 1 35.09 278 ALA B O 1
ATOM 5863 N N . ALA B 1 279 ? 4.051 -7.438 -54.219 1 37.47 279 ALA B N 1
ATOM 5864 C CA . ALA B 1 279 ? 4.59 -6.188 -54.75 1 37.47 279 ALA B CA 1
ATOM 5865 C C . ALA B 1 279 ? 4.48 -6.145 -56.281 1 37.47 279 ALA B C 1
ATOM 5867 O O . ALA B 1 279 ? 4.941 -5.191 -56.906 1 37.47 279 ALA B O 1
ATOM 5868 N N . MET B 1 280 ? 4.398 -7.238 -56.875 1 34.56 280 MET B N 1
ATOM 5869 C CA . MET B 1 280 ? 4.25 -6.816 -58.25 1 34.56 280 MET B CA 1
ATOM 5870 C C . MET B 1 280 ? 3.16 -5.758 -58.375 1 34.56 280 MET B C 1
ATOM 5872 O O . MET B 1 280 ? 2.342 -5.586 -57.469 1 34.56 280 MET B O 1
ATOM 5876 N N . ASP B 1 281 ? 2.475 -5.492 -59.562 1 39.44 281 ASP B N 1
ATOM 5877 C CA . ASP B 1 281 ? 1.775 -4.336 -60.094 1 39.44 281 ASP B CA 1
ATOM 5878 C C . ASP B 1 281 ? 0.675 -3.859 -59.156 1 39.44 281 ASP B C 1
ATOM 5880 O O . ASP B 1 281 ? 0.615 -2.678 -58.812 1 39.44 281 ASP B O 1
ATOM 5884 N N . THR B 1 282 ? -0.793 -4.152 -59.531 1 38.75 282 THR B N 1
ATOM 5885 C CA . THR B 1 282 ? -2.1 -3.566 -59.25 1 38.75 282 THR B CA 1
ATOM 5886 C C . THR B 1 282 ? -2.566 -3.924 -57.844 1 38.75 282 THR B C 1
ATOM 5888 O O . THR B 1 282 ? -3.133 -4.996 -57.625 1 38.75 282 THR B O 1
ATOM 5891 N N . ILE B 1 283 ? -1.822 -3.814 -56.844 1 44.47 283 ILE B N 1
ATOM 5892 C CA . ILE B 1 283 ? -2.256 -4.238 -55.531 1 44.47 283 ILE B CA 1
ATOM 5893 C C . ILE B 1 283 ? -3.488 -3.443 -55.125 1 44.47 283 ILE B C 1
ATOM 5895 O O . ILE B 1 283 ? -3.414 -2.225 -54.938 1 44.47 283 ILE B O 1
ATOM 5899 N N . THR B 1 284 ? -4.73 -3.84 -55.625 1 47.41 284 THR B N 1
ATOM 5900 C CA . THR B 1 284 ? -6.031 -3.254 -55.312 1 47.41 284 THR B CA 1
ATOM 5901 C C . THR B 1 284 ? -6.32 -3.33 -53.812 1 47.41 284 THR B C 1
ATOM 5903 O O . THR B 1 284 ? -5.723 -4.141 -53.094 1 47.41 284 THR B O 1
ATOM 5906 N N . LEU B 1 285 ? -6.934 -2.318 -53.156 1 52.66 285 LEU B N 1
ATOM 5907 C CA . LEU B 1 285 ? -7.465 -2.197 -51.812 1 52.66 285 LEU B CA 1
ATOM 5908 C C . LEU B 1 285 ? -7.957 -3.545 -51.281 1 52.66 285 LEU B C 1
ATOM 5910 O O . LEU B 1 285 ? -7.734 -3.893 -50.125 1 52.66 285 LEU B O 1
ATOM 5914 N N . ALA B 1 286 ? -8.516 -4.309 -52.25 1 53.12 286 ALA B N 1
ATOM 5915 C CA . ALA B 1 286 ? -9.047 -5.625 -51.906 1 53.12 286 ALA B CA 1
ATOM 5916 C C . ALA B 1 286 ? -7.93 -6.586 -51.531 1 53.12 286 ALA B C 1
ATOM 5918 O O . ALA B 1 286 ? -8.055 -7.34 -50.562 1 53.12 286 ALA B O 1
ATOM 5919 N N . THR B 1 287 ? -6.891 -6.402 -52.188 1 55.53 287 THR B N 1
ATOM 5920 C CA . THR B 1 287 ? -5.781 -7.309 -51.938 1 55.53 287 THR B CA 1
ATOM 5921 C C . THR B 1 287 ? -5.098 -6.953 -50.594 1 55.53 287 THR B C 1
ATOM 5923 O O . THR B 1 287 ? -4.684 -7.84 -49.844 1 55.53 287 THR B O 1
ATOM 5926 N N . THR B 1 288 ? -5.137 -5.664 -50.375 1 56 288 THR B N 1
ATOM 5927 C CA . THR B 1 288 ? -4.551 -5.227 -49.125 1 56 288 THR B CA 1
ATOM 5928 C C . THR B 1 288 ? -5.375 -5.73 -47.938 1 56 288 THR B C 1
ATOM 5930 O O . THR B 1 288 ? -4.824 -6.191 -46.938 1 56 288 THR B O 1
ATOM 5933 N N . CYS B 1 289 ? -6.664 -5.594 -48.125 1 55.66 289 CYS B N 1
ATOM 5934 C CA . CYS B 1 289 ? -7.543 -6.07 -47.062 1 55.66 289 CYS B CA 1
ATOM 5935 C C . CYS B 1 289 ? -7.422 -7.582 -46.875 1 55.66 289 CYS B C 1
ATOM 5937 O O . CYS B 1 289 ? -7.395 -8.078 -45.75 1 55.66 289 CYS B O 1
ATOM 5939 N N . ALA B 1 290 ? -7.363 -8.234 -47.969 1 57.56 290 ALA B N 1
ATOM 5940 C CA . ALA B 1 290 ? -7.234 -9.688 -47.938 1 57.56 290 ALA B CA 1
ATOM 5941 C C . ALA B 1 290 ? -5.926 -10.102 -47.281 1 57.56 290 ALA B C 1
ATOM 5943 O O . ALA B 1 290 ? -5.891 -11.07 -46.5 1 57.56 290 ALA B O 1
ATOM 5944 N N . LEU B 1 291 ? -4.973 -9.32 -47.469 1 57.62 291 LEU B N 1
ATOM 5945 C CA . LEU B 1 291 ? -3.678 -9.609 -46.844 1 57.62 291 LEU B CA 1
ATOM 5946 C C . LEU B 1 291 ? -3.707 -9.352 -45.344 1 57.62 291 LEU B C 1
ATOM 5948 O O . LEU B 1 291 ? -3.121 -10.117 -44.562 1 57.62 291 LEU B O 1
ATOM 5952 N N . PHE B 1 292 ? -4.406 -8.336 -45.094 1 57.75 292 PHE B N 1
ATOM 5953 C CA . PHE B 1 292 ? -4.551 -8.023 -43.688 1 57.75 292 PHE B CA 1
ATOM 5954 C C . PHE B 1 292 ? -5.305 -9.141 -42.969 1 57.75 292 PHE B C 1
ATOM 5956 O O . PHE B 1 292 ? -4.914 -9.555 -41.875 1 57.75 292 PHE B O 1
ATOM 5963 N N . VAL B 1 293 ? -6.375 -9.562 -43.594 1 56.66 293 VAL B N 1
ATOM 5964 C CA . VAL B 1 293 ? -7.18 -10.625 -43 1 56.66 293 VAL B CA 1
ATOM 5965 C C . VAL B 1 293 ? -6.363 -11.914 -42.906 1 56.66 293 VAL B C 1
ATOM 5967 O O . VAL B 1 293 ? -6.406 -12.625 -41.906 1 56.66 293 VAL B O 1
ATOM 5970 N N . LYS B 1 294 ? -5.684 -12.195 -43.906 1 57.22 294 LYS B N 1
ATOM 5971 C CA . LYS B 1 294 ? -4.852 -13.398 -43.906 1 57.22 294 LYS B CA 1
ATOM 5972 C C . LYS B 1 294 ? -3.793 -13.328 -42.812 1 57.22 294 LYS B C 1
ATOM 5974 O O . LYS B 1 294 ? -3.562 -14.305 -42.094 1 57.22 294 LYS B O 1
ATOM 5979 N N . LYS B 1 295 ? -3.193 -12.172 -42.719 1 58.03 295 LYS B N 1
ATOM 5980 C CA . LYS B 1 295 ? -2.207 -11.992 -41.656 1 58.03 295 LYS B CA 1
ATOM 5981 C C . LYS B 1 295 ? -2.846 -12.172 -40.281 1 58.03 295 LYS B C 1
ATOM 5983 O O . LYS B 1 295 ? -2.266 -12.805 -39.406 1 58.03 295 LYS B O 1
ATOM 5988 N N . ALA B 1 296 ? -3.951 -11.562 -40.219 1 58.5 296 ALA B N 1
ATOM 5989 C CA . ALA B 1 296 ? -4.676 -11.688 -38.938 1 58.5 296 ALA B CA 1
ATOM 5990 C C . ALA B 1 296 ? -5.051 -13.141 -38.656 1 58.5 296 ALA B C 1
ATOM 5992 O O . ALA B 1 296 ? -4.945 -13.609 -37.531 1 58.5 296 ALA B O 1
ATOM 5993 N N . LEU B 1 297 ? -5.465 -13.773 -39.75 1 58.47 297 LEU B N 1
ATOM 5994 C CA . LEU B 1 297 ? -5.867 -15.164 -39.594 1 58.47 297 LEU B CA 1
ATOM 5995 C C . LEU B 1 297 ? -4.664 -16.047 -39.281 1 58.47 297 LEU B C 1
ATOM 5997 O O . LEU B 1 297 ? -4.758 -16.953 -38.438 1 58.47 297 LEU B O 1
ATOM 6001 N N . VAL B 1 298 ? -3.641 -15.82 -39.969 1 57.81 298 VAL B N 1
ATOM 6002 C CA . VAL B 1 298 ? -2.432 -16.594 -39.688 1 57.81 298 VAL B CA 1
ATOM 6003 C C . VAL B 1 298 ? -1.98 -16.328 -38.25 1 57.81 298 VAL B C 1
ATOM 6005 O O . VAL B 1 298 ? -1.598 -17.25 -37.531 1 57.81 298 VAL B O 1
ATOM 6008 N N . GLU B 1 299 ? -2.086 -15.078 -37.938 1 61.66 299 GLU B N 1
ATOM 6009 C CA . GLU B 1 299 ? -1.721 -14.742 -36.562 1 61.66 299 GLU B CA 1
ATOM 6010 C C . GLU B 1 299 ? -2.648 -15.43 -35.562 1 61.66 299 GLU B C 1
ATOM 6012 O O . GLU B 1 299 ? -2.203 -15.891 -34.5 1 61.66 299 GLU B O 1
ATOM 6017 N N . LEU B 1 300 ? -3.781 -15.43 -36 1 61.44 300 LEU B N 1
ATOM 6018 C CA . LEU B 1 300 ? -4.75 -16.094 -35.125 1 61.44 300 LEU B CA 1
ATOM 6019 C C . LEU B 1 300 ? -4.469 -17.594 -35.062 1 61.44 300 LEU B C 1
ATOM 6021 O O . LEU B 1 300 ? -4.59 -18.203 -34 1 61.44 300 LEU B O 1
ATOM 6025 N N . LEU B 1 301 ? -4.152 -18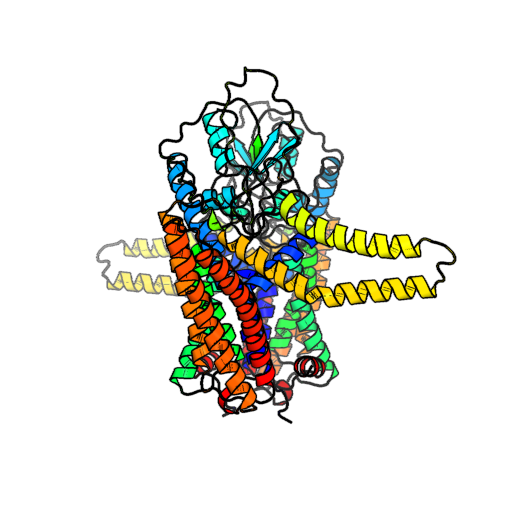.172 -36.281 1 61.47 301 LEU B N 1
ATOM 6026 C CA . LEU B 1 301 ? -3.867 -19.594 -36.344 1 61.47 301 LEU B CA 1
ATOM 6027 C C . LEU B 1 301 ? -2.588 -19.922 -35.562 1 61.47 301 LEU B C 1
ATOM 6029 O O . LEU B 1 301 ? -2.447 -21.016 -35.031 1 61.47 301 LEU B O 1
ATOM 6033 N N . LEU B 1 302 ? -1.765 -18.953 -35.594 1 66.5 302 LEU B N 1
ATOM 6034 C CA . LEU B 1 302 ? -0.48 -19.172 -34.938 1 66.5 302 LEU B CA 1
ATOM 6035 C C . LEU B 1 302 ? -0.57 -18.844 -33.438 1 66.5 302 LEU B C 1
ATOM 6037 O O . LEU B 1 302 ? 0.344 -19.156 -32.656 1 66.5 302 LEU B O 1
ATOM 6041 N N . LEU B 1 303 ? -1.695 -18.328 -33.094 1 70.25 303 LEU B N 1
ATOM 6042 C CA . LEU B 1 303 ? -1.859 -17.875 -31.703 1 70.25 303 LEU B CA 1
ATOM 6043 C C . LEU B 1 303 ? -1.686 -19.016 -30.734 1 70.25 303 LEU B C 1
ATOM 6045 O O . LEU B 1 303 ? -0.968 -18.891 -29.734 1 70.25 303 LEU B O 1
ATOM 6049 N N . PRO B 1 304 ? -2.311 -20.188 -31.125 1 71.75 304 PRO B N 1
ATOM 6050 C CA . PRO B 1 304 ? -2.121 -21.281 -30.188 1 71.75 304 PRO B CA 1
ATOM 6051 C C . PRO B 1 304 ? -0.668 -21.75 -30.094 1 71.75 304 PRO B C 1
ATOM 6053 O O . PRO B 1 304 ? -0.192 -22.094 -29.016 1 71.75 304 PRO B O 1
ATOM 6056 N N . PHE B 1 305 ? -0.051 -21.766 -31.219 1 70.62 305 PHE B N 1
ATOM 6057 C CA . PHE B 1 305 ? 1.347 -22.188 -31.203 1 70.62 305 PHE B CA 1
ATOM 6058 C C . PHE B 1 305 ? 2.207 -21.188 -30.453 1 70.62 305 PHE B C 1
ATOM 6060 O O . PHE B 1 305 ? 3.111 -21.578 -29.703 1 70.62 305 PHE B O 1
ATOM 6067 N N . ARG B 1 306 ? 1.913 -19.984 -30.672 1 71.25 306 ARG B N 1
ATOM 6068 C CA . ARG B 1 306 ? 2.623 -18.938 -29.922 1 71.25 306 ARG B CA 1
ATOM 6069 C C . ARG B 1 306 ? 2.359 -19.062 -28.422 1 71.25 306 ARG B C 1
ATOM 6071 O O . ARG B 1 306 ? 3.268 -18.875 -27.609 1 71.25 306 ARG B O 1
ATOM 6078 N N . ALA B 1 307 ? 1.174 -19.391 -28.156 1 77.38 307 ALA B N 1
ATOM 6079 C CA . ALA B 1 307 ? 0.824 -19.562 -26.75 1 77.38 307 ALA B CA 1
ATOM 6080 C C . ALA B 1 307 ? 1.601 -20.719 -26.141 1 77.38 307 ALA B C 1
ATOM 6082 O O . ALA B 1 307 ? 2.111 -20.609 -25.016 1 77.38 307 ALA B O 1
ATOM 6083 N N . ILE B 1 308 ? 1.679 -21.781 -26.875 1 76 308 ILE B N 1
ATOM 6084 C CA . ILE B 1 308 ? 2.41 -22.953 -26.406 1 76 308 ILE B CA 1
ATOM 6085 C C . ILE B 1 308 ? 3.883 -22.609 -26.203 1 76 308 ILE B C 1
ATOM 6087 O O . ILE B 1 308 ? 4.488 -22.969 -25.203 1 76 308 ILE B O 1
ATOM 6091 N N . LEU B 1 309 ? 4.355 -21.891 -27.125 1 72.75 309 LEU B N 1
ATOM 6092 C CA . LEU B 1 309 ? 5.754 -21.5 -27.047 1 72.75 309 LEU B CA 1
ATOM 6093 C C . LEU B 1 309 ? 6 -20.609 -25.812 1 72.75 309 LEU B C 1
ATOM 6095 O O . LEU B 1 309 ? 6.992 -20.781 -25.109 1 72.75 309 LEU B O 1
ATOM 6099 N N . VAL B 1 310 ? 5.137 -19.688 -25.625 1 76.62 310 VAL B N 1
ATOM 6100 C CA . VAL B 1 310 ? 5.262 -18.797 -24.484 1 76.62 310 VAL B CA 1
ATOM 6101 C C . VAL B 1 310 ? 5.234 -19.609 -23.188 1 76.62 310 VAL B C 1
ATOM 6103 O O . VAL B 1 310 ? 6.023 -19.375 -22.266 1 76.62 310 VAL B O 1
ATOM 6106 N N . ILE B 1 311 ? 4.418 -20.562 -23.219 1 79.31 311 ILE B N 1
ATOM 6107 C CA . ILE B 1 311 ? 4.281 -21.406 -22.047 1 79.31 311 ILE B CA 1
ATOM 6108 C C . ILE B 1 311 ? 5.59 -22.156 -21.797 1 79.31 311 ILE B C 1
ATOM 6110 O O . ILE B 1 311 ? 6.109 -22.156 -20.672 1 79.31 311 ILE B O 1
ATOM 6114 N N . LEU B 1 312 ? 6.094 -22.672 -22.797 1 76.81 312 LEU B N 1
ATOM 6115 C CA . LEU B 1 312 ? 7.309 -23.469 -22.656 1 76.81 312 LEU B CA 1
ATOM 6116 C C . LEU B 1 312 ? 8.492 -22.594 -22.266 1 76.81 312 LEU B C 1
ATOM 6118 O O . LEU B 1 312 ? 9.281 -22.953 -21.391 1 76.81 312 LEU B O 1
ATOM 6122 N N . LEU B 1 313 ? 8.578 -21.453 -22.844 1 76.88 313 LEU B N 1
ATOM 6123 C CA . LEU B 1 313 ? 9.672 -20.547 -22.547 1 76.88 313 LEU B CA 1
ATOM 6124 C C . LEU B 1 313 ? 9.578 -20.047 -21.109 1 76.88 313 LEU B C 1
ATOM 6126 O O . LEU B 1 313 ? 10.594 -19.953 -20.406 1 76.88 313 LEU B O 1
ATOM 6130 N N . ARG B 1 314 ? 8.422 -19.75 -20.719 1 81.62 314 ARG B N 1
ATOM 6131 C CA . ARG B 1 314 ? 8.25 -19.25 -19.359 1 81.62 314 ARG B CA 1
ATOM 6132 C C . ARG B 1 314 ? 8.523 -20.328 -18.328 1 81.62 314 ARG B C 1
ATOM 6134 O O . ARG B 1 314 ? 9.109 -20.062 -17.281 1 81.62 314 ARG B O 1
ATOM 6141 N N . PHE B 1 315 ? 8.172 -21.469 -18.719 1 80.81 315 PHE B N 1
ATOM 6142 C CA . PHE B 1 315 ? 8.453 -22.594 -17.812 1 80.81 315 PHE B CA 1
ATOM 6143 C C . PHE B 1 315 ? 9.961 -22.766 -17.641 1 80.81 315 PHE B C 1
ATOM 6145 O O . PHE B 1 315 ? 10.422 -23.062 -16.531 1 80.81 315 PHE B O 1
ATOM 6152 N N . GLN B 1 316 ? 10.602 -22.516 -18.625 1 77.5 316 GLN B N 1
ATOM 6153 C CA . GLN B 1 316 ? 12.062 -22.578 -18.547 1 77.5 316 GLN B CA 1
ATOM 6154 C C . GLN B 1 316 ? 12.617 -21.422 -17.703 1 77.5 316 GLN B C 1
ATOM 6156 O O . GLN B 1 316 ? 13.531 -21.609 -16.906 1 77.5 316 GLN B O 1
ATOM 6161 N N . ASP B 1 317 ? 12.047 -20.328 -17.906 1 80.38 317 ASP B N 1
ATOM 6162 C CA . ASP B 1 317 ? 12.508 -19.141 -17.188 1 80.38 317 ASP B CA 1
ATOM 6163 C C . ASP B 1 317 ? 12.344 -19.312 -15.68 1 80.38 317 ASP B C 1
ATOM 6165 O O . ASP B 1 317 ? 13.227 -18.922 -14.906 1 80.38 317 ASP B O 1
ATOM 6169 N N . PHE B 1 318 ? 11.312 -19.938 -15.344 1 82.25 318 PHE B N 1
ATOM 6170 C CA . PHE B 1 318 ? 11.039 -20.125 -13.922 1 82.25 318 PHE B CA 1
ATOM 6171 C C . PHE B 1 318 ? 12.133 -20.969 -13.273 1 82.25 318 PHE B C 1
ATOM 6173 O O . PHE B 1 318 ? 12.5 -20.734 -12.117 1 82.25 318 PHE B O 1
ATOM 6180 N N . HIS B 1 319 ? 12.695 -21.797 -14.102 1 77.31 319 HIS B N 1
ATOM 6181 C CA . HIS B 1 319 ? 13.633 -22.766 -13.555 1 77.31 319 HIS B CA 1
ATOM 6182 C C . HIS B 1 319 ? 15.07 -22.297 -13.719 1 77.31 319 HIS B C 1
ATOM 6184 O O . HIS B 1 319 ? 15.938 -22.641 -12.906 1 77.31 319 HIS B O 1
ATOM 6190 N N . ARG B 1 320 ? 15.234 -21.453 -14.789 1 76.06 320 ARG B N 1
ATOM 6191 C CA . ARG B 1 320 ? 16.656 -21.359 -15.125 1 76.06 320 ARG B CA 1
ATOM 6192 C C . ARG B 1 320 ? 17.031 -19.922 -15.492 1 76.06 320 ARG B C 1
ATOM 6194 O O . ARG B 1 320 ? 18.203 -19.641 -15.766 1 76.06 320 ARG B O 1
ATOM 6201 N N . CYS B 1 321 ? 16.203 -19.031 -15.391 1 83.25 321 CYS B N 1
ATOM 6202 C CA . CYS B 1 321 ? 16.625 -17.688 -15.75 1 83.25 321 CYS B CA 1
ATOM 6203 C C . CYS B 1 321 ? 17.625 -17.141 -14.75 1 83.25 321 CYS B C 1
ATOM 6205 O O . CYS B 1 321 ? 17.25 -16.609 -13.703 1 83.25 321 CYS B O 1
ATOM 6207 N N . ASP B 1 322 ? 18.969 -17.375 -15.102 1 87.69 322 ASP B N 1
ATOM 6208 C CA . ASP B 1 322 ? 20 -16.984 -14.148 1 87.69 322 ASP B CA 1
ATOM 6209 C C . ASP B 1 322 ? 21.078 -16.156 -14.82 1 87.69 322 ASP B C 1
ATOM 6211 O O . ASP B 1 322 ? 22.141 -15.93 -14.242 1 87.69 322 ASP B O 1
ATOM 6215 N N . MET B 1 323 ? 20.75 -15.742 -16.047 1 86.06 323 MET B N 1
ATOM 6216 C CA . MET B 1 323 ? 21.719 -14.93 -16.781 1 86.06 323 MET B CA 1
ATOM 6217 C C . MET B 1 323 ? 21.141 -13.547 -17.094 1 86.06 323 MET B C 1
ATOM 6219 O O . MET B 1 323 ? 19.953 -13.422 -17.359 1 86.06 323 MET B O 1
ATOM 6223 N N . VAL B 1 324 ? 22.016 -12.594 -16.953 1 90.88 324 VAL B N 1
ATOM 6224 C CA . VAL B 1 324 ? 21.672 -11.219 -17.312 1 90.88 324 VAL B CA 1
ATOM 6225 C C . VAL B 1 324 ? 22.719 -10.664 -18.281 1 90.88 324 VAL B C 1
ATOM 6227 O O . VAL B 1 324 ? 23.922 -10.867 -18.094 1 90.88 324 VAL B O 1
ATOM 6230 N N . ASP B 1 325 ? 22.234 -9.961 -19.266 1 85.69 325 ASP B N 1
ATOM 6231 C CA . ASP B 1 325 ? 23.156 -9.352 -20.219 1 85.69 325 ASP B CA 1
ATOM 6232 C C . ASP B 1 325 ? 24 -8.266 -19.547 1 85.69 325 ASP B C 1
ATOM 6234 O O . ASP B 1 325 ? 23.516 -7.566 -18.656 1 85.69 325 ASP B O 1
ATOM 6238 N N . GLU B 1 326 ? 25.266 -8.148 -19.891 1 81.94 326 GLU B N 1
ATOM 6239 C CA . GLU B 1 326 ? 26.219 -7.246 -19.25 1 81.94 326 GLU B CA 1
ATOM 6240 C C . GLU B 1 326 ? 25.75 -5.797 -19.344 1 81.94 326 GLU B C 1
ATOM 6242 O O . GLU B 1 326 ? 25.969 -5.008 -18.422 1 81.94 326 GLU B O 1
ATOM 6247 N N . ASP B 1 327 ? 25.109 -5.395 -20.359 1 85.88 327 ASP B N 1
ATOM 6248 C CA . ASP B 1 327 ? 24.703 -4 -20.531 1 85.88 327 ASP B CA 1
ATOM 6249 C C . ASP B 1 327 ? 23.203 -3.826 -20.281 1 85.88 327 ASP B C 1
ATOM 6251 O O . ASP B 1 327 ? 22.625 -2.807 -20.656 1 85.88 327 ASP B O 1
ATOM 6255 N N . ALA B 1 328 ? 22.75 -4.871 -19.594 1 92.19 328 ALA B N 1
ATOM 6256 C CA . ALA B 1 328 ? 21.312 -4.781 -19.344 1 92.19 328 ALA B CA 1
ATOM 6257 C C . ALA B 1 328 ? 21 -3.725 -18.297 1 92.19 328 ALA B C 1
ATOM 6259 O O . ALA B 1 328 ? 21.734 -3.59 -17.312 1 92.19 328 ALA B O 1
ATOM 6260 N N . ILE B 1 329 ? 19.891 -3.018 -18.484 1 92.38 329 ILE B N 1
ATOM 6261 C CA . ILE B 1 329 ? 19.531 -1.943 -17.562 1 92.38 329 ILE B CA 1
ATOM 6262 C C . ILE B 1 329 ? 18.516 -2.461 -16.547 1 92.38 329 ILE B C 1
ATOM 6264 O O . ILE B 1 329 ? 18.141 -1.74 -15.617 1 92.38 329 ILE B O 1
ATOM 6268 N N . ARG B 1 330 ? 18.109 -3.705 -16.734 1 94.19 330 ARG B N 1
ATOM 6269 C CA . ARG B 1 330 ? 17.234 -4.387 -15.781 1 94.19 330 ARG B CA 1
ATOM 6270 C C . ARG B 1 330 ? 17.453 -5.895 -15.812 1 94.19 330 ARG B C 1
ATOM 6272 O O . ARG B 1 330 ? 17.922 -6.434 -16.812 1 94.19 330 ARG B O 1
ATOM 6279 N N . VAL B 1 331 ? 17.125 -6.523 -14.75 1 95.38 331 VAL B N 1
ATOM 6280 C CA . VAL B 1 331 ? 17.203 -7.98 -14.758 1 95.38 331 VAL B CA 1
ATOM 6281 C C . VAL B 1 331 ? 15.914 -8.555 -15.344 1 95.38 331 VAL B C 1
ATOM 6283 O O . VAL B 1 331 ? 14.859 -7.926 -15.273 1 95.38 331 VAL B O 1
ATOM 6286 N N . PRO B 1 332 ? 16.031 -9.68 -15.945 1 93.19 332 PRO B N 1
ATOM 6287 C CA . PRO B 1 332 ? 14.82 -10.328 -16.469 1 93.19 332 PRO B CA 1
ATOM 6288 C C . PRO B 1 332 ? 13.766 -10.562 -15.391 1 93.19 332 PRO B C 1
ATOM 6290 O O . PRO B 1 332 ? 14.094 -10.617 -14.203 1 93.19 332 PRO B O 1
ATOM 6293 N N . THR B 1 333 ? 12.578 -10.68 -15.797 1 93.06 333 THR B N 1
ATOM 6294 C CA . THR B 1 333 ? 11.422 -10.781 -14.914 1 93.06 333 THR B CA 1
ATOM 6295 C C . THR B 1 333 ? 11.578 -11.953 -13.945 1 93.06 333 THR B C 1
ATOM 6297 O O . THR B 1 333 ? 11.328 -11.812 -12.75 1 93.06 333 THR B O 1
ATOM 6300 N N . PHE B 1 334 ? 12.086 -13.07 -14.414 1 94.69 334 PHE B N 1
ATOM 6301 C CA . PHE B 1 334 ? 12.156 -14.273 -13.586 1 94.69 334 PHE B CA 1
ATOM 6302 C C . PHE B 1 334 ? 13.594 -14.594 -13.211 1 94.69 334 PHE B C 1
ATOM 6304 O O . PHE B 1 334 ? 13.938 -15.758 -12.969 1 94.69 334 PHE B O 1
ATOM 6311 N N . TYR B 1 335 ? 14.398 -13.57 -13.188 1 95.38 335 TYR B N 1
ATOM 6312 C CA . TYR B 1 335 ? 15.82 -13.75 -12.883 1 95.38 335 TYR B CA 1
ATOM 6313 C C . TYR B 1 335 ? 16.016 -14.125 -11.422 1 95.38 335 TYR B C 1
ATOM 6315 O O . TYR B 1 335 ? 15.383 -13.562 -10.531 1 95.38 335 TYR B O 1
ATOM 6323 N N . ALA B 1 336 ? 16.859 -15.062 -11.195 1 95.06 336 ALA B N 1
ATOM 6324 C CA . ALA B 1 336 ? 17.453 -15.43 -9.922 1 95.06 336 ALA B CA 1
ATOM 6325 C C . ALA B 1 336 ? 18.875 -15.961 -10.117 1 95.06 336 ALA B C 1
ATOM 6327 O O . ALA B 1 336 ? 19.141 -16.672 -11.086 1 95.06 336 ALA B O 1
ATOM 6328 N N . PRO B 1 337 ? 19.734 -15.531 -9.266 1 92 337 PRO B N 1
ATOM 6329 C CA . PRO B 1 337 ? 21.094 -16.062 -9.391 1 92 337 PRO B CA 1
ATOM 6330 C C . PRO B 1 337 ? 21.141 -17.578 -9.297 1 92 337 PRO B C 1
ATOM 6332 O O . PRO B 1 337 ? 20.25 -18.203 -8.695 1 92 337 PRO B O 1
ATOM 6335 N N . ALA B 1 338 ? 22.156 -18.094 -9.953 1 85.38 338 ALA B N 1
ATOM 6336 C CA . ALA B 1 338 ? 22.328 -19.547 -9.906 1 85.38 338 ALA B CA 1
ATOM 6337 C C . ALA B 1 338 ? 22.594 -20.016 -8.484 1 85.38 338 ALA B C 1
ATOM 6339 O O . ALA B 1 338 ? 23.297 -19.359 -7.719 1 85.38 338 ALA B O 1
ATOM 6340 N N . ASN B 1 339 ? 21.922 -21.062 -8.094 1 81.38 339 ASN B N 1
ATOM 6341 C CA . ASN B 1 339 ? 22.109 -21.672 -6.781 1 81.38 339 ASN B CA 1
ATOM 6342 C C . ASN B 1 339 ? 23.156 -22.766 -6.82 1 81.38 339 ASN B C 1
ATOM 6344 O O . ASN B 1 339 ? 23.484 -23.297 -7.891 1 81.38 339 ASN B O 1
ATOM 6348 N N . ASP B 1 340 ? 23.688 -23.047 -5.723 1 77 340 ASP B N 1
ATOM 6349 C CA . ASP B 1 340 ? 24.578 -24.203 -5.637 1 77 340 ASP B CA 1
ATOM 6350 C C . ASP B 1 340 ? 23.797 -25.5 -5.797 1 77 340 ASP B C 1
ATOM 6352 O O . ASP B 1 340 ? 22.578 -25.5 -5.965 1 77 340 ASP B O 1
ATOM 6356 N N . ASP B 1 341 ? 24.516 -26.641 -5.852 1 73.44 341 ASP B N 1
ATOM 6357 C CA . ASP B 1 341 ? 23.906 -27.953 -6.094 1 73.44 341 ASP B CA 1
ATOM 6358 C C . ASP B 1 341 ? 22.844 -28.25 -5.051 1 73.44 341 ASP B C 1
ATOM 6360 O O . ASP B 1 341 ? 21.75 -28.734 -5.387 1 73.44 341 ASP B O 1
ATOM 6364 N N . HIS B 1 342 ? 23.188 -27.953 -3.848 1 76.19 342 HIS B N 1
ATOM 6365 C CA . HIS B 1 342 ? 22.219 -28.219 -2.785 1 76.19 342 HIS B CA 1
ATOM 6366 C C . HIS B 1 342 ? 20.984 -27.344 -2.941 1 76.19 342 HIS B C 1
ATOM 6368 O O . HIS B 1 342 ? 19.859 -27.828 -2.748 1 76.19 342 HIS B O 1
ATOM 6374 N N . GLY B 1 343 ? 21.234 -26.141 -3.344 1 78.69 343 GLY B N 1
ATOM 6375 C CA . GLY B 1 343 ? 20.125 -25.234 -3.574 1 78.69 343 GLY B CA 1
ATOM 6376 C C . GLY B 1 343 ? 19.25 -25.641 -4.746 1 78.69 343 GLY B C 1
ATOM 6377 O O . GLY B 1 343 ? 18.016 -25.531 -4.684 1 78.69 343 GLY B O 1
ATOM 6378 N N . PHE B 1 344 ? 19.922 -26.172 -5.707 1 79.38 344 PHE B N 1
ATOM 6379 C CA . PHE B 1 344 ? 19.219 -26.609 -6.906 1 79.38 344 PHE B CA 1
ATOM 6380 C C . PHE B 1 344 ? 18.219 -27.703 -6.57 1 79.38 344 PHE B C 1
ATOM 6382 O O . PHE B 1 344 ? 17.047 -27.625 -6.961 1 79.38 344 PHE B O 1
ATOM 6389 N N . PHE B 1 345 ? 18.609 -28.688 -5.805 1 81.75 345 PHE B N 1
ATOM 6390 C CA . PHE B 1 345 ? 17.75 -29.812 -5.449 1 81.75 345 PHE B CA 1
ATOM 6391 C C . PHE B 1 345 ? 16.656 -29.359 -4.484 1 81.75 345 PHE B C 1
ATOM 6393 O O . PHE B 1 345 ? 15.5 -29.766 -4.613 1 81.75 345 PHE B O 1
ATOM 6400 N N . ARG B 1 346 ? 17.047 -28.562 -3.578 1 86.94 346 ARG B N 1
ATOM 6401 C CA . ARG B 1 346 ? 16.078 -28.109 -2.586 1 86.94 346 ARG B CA 1
ATOM 6402 C C . ARG B 1 346 ? 14.945 -27.328 -3.244 1 86.94 346 ARG B C 1
ATOM 6404 O O . ARG B 1 346 ? 13.781 -27.484 -2.875 1 86.94 346 ARG B O 1
ATOM 6411 N N . VAL B 1 347 ? 15.312 -26.484 -4.203 1 90.81 347 VAL B N 1
ATOM 6412 C CA . VAL B 1 347 ? 14.32 -25.688 -4.91 1 90.81 347 VAL B CA 1
ATOM 6413 C C . VAL B 1 347 ? 13.344 -26.609 -5.645 1 90.81 347 VAL B C 1
ATOM 6415 O O . VAL B 1 347 ? 12.125 -26.422 -5.559 1 90.81 347 VAL B O 1
ATOM 6418 N N . ARG B 1 348 ? 13.828 -27.625 -6.285 1 88.06 348 ARG B N 1
ATOM 6419 C CA . ARG B 1 348 ? 13 -28.516 -7.102 1 88.06 348 ARG B CA 1
ATOM 6420 C C . ARG B 1 348 ? 12.133 -29.406 -6.227 1 88.06 348 ARG B C 1
ATOM 6422 O O . ARG B 1 348 ? 10.969 -29.656 -6.551 1 88.06 348 ARG B O 1
ATOM 6429 N N . ILE B 1 349 ? 12.656 -29.875 -5.164 1 87.94 349 ILE B N 1
ATOM 6430 C CA . ILE B 1 349 ? 11.883 -30.703 -4.238 1 87.94 349 ILE B CA 1
ATOM 6431 C C . ILE B 1 349 ? 10.75 -29.859 -3.635 1 87.94 349 ILE B C 1
ATOM 6433 O O . ILE B 1 349 ? 9.617 -30.328 -3.541 1 87.94 349 ILE B O 1
ATOM 6437 N N . THR B 1 350 ? 11.133 -28.688 -3.207 1 90.19 350 THR B N 1
ATOM 6438 C CA . THR B 1 350 ? 10.117 -27.797 -2.652 1 90.19 350 THR B CA 1
ATOM 6439 C C . THR B 1 350 ? 9.008 -27.547 -3.672 1 90.19 350 THR B C 1
ATOM 6441 O O . THR B 1 350 ? 7.824 -27.578 -3.338 1 90.19 350 THR B O 1
ATOM 6444 N N . THR B 1 351 ? 9.383 -27.281 -4.867 1 91.88 351 THR B N 1
ATOM 6445 C CA . THR B 1 351 ? 8.414 -27 -5.922 1 91.88 351 THR B CA 1
ATOM 6446 C C . THR B 1 351 ? 7.504 -28.203 -6.156 1 91.88 351 THR B C 1
ATOM 6448 O O . THR B 1 351 ? 6.297 -28.047 -6.359 1 91.88 351 THR B O 1
ATOM 6451 N N . LEU B 1 352 ? 8.102 -29.375 -6.121 1 92.31 352 LEU B N 1
ATOM 6452 C CA . LEU B 1 352 ? 7.324 -30.594 -6.312 1 92.31 352 LEU B CA 1
ATOM 6453 C C . LEU B 1 352 ? 6.316 -30.781 -5.184 1 92.31 352 LEU B C 1
ATOM 6455 O O . LEU B 1 352 ? 5.168 -31.156 -5.43 1 92.31 352 LEU B O 1
ATOM 6459 N N . ILE B 1 353 ? 6.75 -30.547 -4.016 1 93 353 ILE B N 1
ATOM 6460 C CA . ILE B 1 353 ? 5.871 -30.672 -2.854 1 93 353 ILE B CA 1
ATOM 6461 C C . ILE B 1 353 ? 4.723 -29.672 -2.975 1 93 353 ILE B C 1
ATOM 6463 O O . ILE B 1 353 ? 3.557 -30.031 -2.787 1 93 353 ILE B O 1
ATOM 6467 N N . VAL B 1 354 ? 5.035 -28.469 -3.34 1 95.56 354 VAL B N 1
ATOM 6468 C CA . VAL B 1 354 ? 4.039 -27.422 -3.479 1 95.56 354 VAL B CA 1
ATOM 6469 C C . VAL B 1 354 ? 3.061 -27.766 -4.594 1 95.56 354 VAL B C 1
ATOM 6471 O O . VAL B 1 354 ? 1.85 -27.594 -4.449 1 95.56 354 VAL B O 1
ATOM 6474 N N . ALA B 1 355 ? 3.605 -28.234 -5.672 1 94.69 355 ALA B N 1
ATOM 6475 C CA . ALA B 1 355 ? 2.76 -28.641 -6.797 1 94.69 355 ALA B CA 1
ATOM 6476 C C . ALA B 1 355 ? 1.806 -29.75 -6.398 1 94.69 355 ALA B C 1
ATOM 6478 O O . ALA B 1 355 ? 0.643 -29.766 -6.809 1 94.69 355 ALA B O 1
ATOM 6479 N N . THR B 1 356 ? 2.295 -30.656 -5.633 1 94.12 356 THR B N 1
ATOM 6480 C CA . THR B 1 356 ? 1.478 -31.781 -5.176 1 94.12 356 THR B CA 1
ATOM 6481 C C . THR B 1 356 ? 0.362 -31.297 -4.254 1 94.12 356 THR B C 1
ATOM 6483 O O . THR B 1 356 ? -0.784 -31.734 -4.371 1 94.12 356 THR B O 1
ATOM 6486 N N . ILE B 1 357 ? 0.707 -30.422 -3.385 1 93.94 357 ILE B N 1
ATOM 6487 C CA . ILE B 1 357 ? -0.285 -29.828 -2.486 1 93.94 357 ILE B CA 1
ATOM 6488 C C . ILE B 1 357 ? -1.347 -29.094 -3.299 1 93.94 357 ILE B C 1
ATOM 6490 O O . ILE B 1 357 ? -2.545 -29.281 -3.074 1 93.94 357 ILE B O 1
ATOM 6494 N N . PHE B 1 358 ? -0.915 -28.328 -4.266 1 96.12 358 PHE B N 1
ATOM 6495 C CA . PHE B 1 358 ? -1.805 -27.531 -5.105 1 96.12 358 PHE B CA 1
ATOM 6496 C C . PHE B 1 358 ? -2.775 -28.422 -5.863 1 96.12 358 PHE B C 1
ATOM 6498 O O . PHE B 1 358 ? -3.986 -28.203 -5.836 1 96.12 358 PHE B O 1
ATOM 6505 N N . GLY B 1 359 ? -2.258 -29.422 -6.477 1 94.94 359 GLY B N 1
ATOM 6506 C CA . GLY B 1 359 ? -3.107 -30.375 -7.172 1 94.94 359 GLY B CA 1
ATOM 6507 C C . GLY B 1 359 ? -3.996 -31.172 -6.238 1 94.94 359 GLY B C 1
ATOM 6508 O O . GLY B 1 359 ? -5.168 -31.406 -6.539 1 94.94 359 GLY B O 1
ATOM 6509 N N . GLY B 1 360 ? -3.43 -31.547 -5.117 1 95.69 360 GLY B N 1
ATOM 6510 C CA . GLY B 1 360 ? -4.184 -32.312 -4.137 1 95.69 360 GLY B CA 1
ATOM 6511 C C . GLY B 1 360 ? -5.402 -31.578 -3.617 1 95.69 360 GLY B C 1
ATOM 6512 O O . GLY B 1 360 ? -6.461 -32.188 -3.414 1 95.69 360 GLY B O 1
ATOM 6513 N N . ILE B 1 361 ? -5.312 -30.344 -3.41 1 96.12 361 ILE B N 1
ATOM 6514 C CA . ILE B 1 361 ? -6.441 -29.547 -2.941 1 96.12 361 ILE B CA 1
ATOM 6515 C C . ILE B 1 361 ? -7.562 -29.578 -3.977 1 96.12 361 ILE B C 1
ATOM 6517 O O . ILE B 1 361 ? -8.734 -29.703 -3.625 1 96.12 361 ILE B O 1
ATOM 6521 N N . HIS B 1 362 ? -7.262 -29.531 -5.266 1 96.5 362 HIS B N 1
ATOM 6522 C CA . HIS B 1 362 ? -8.289 -29.594 -6.301 1 96.5 362 HIS B CA 1
ATOM 6523 C C . HIS B 1 362 ? -8.961 -30.953 -6.324 1 96.5 362 HIS B C 1
ATOM 6525 O O . HIS B 1 362 ? -10.156 -31.047 -6.609 1 96.5 362 HIS B O 1
ATOM 6531 N N . CYS B 1 363 ? -8.211 -31.953 -5.949 1 96.31 363 CYS B N 1
ATOM 6532 C CA . CYS B 1 363 ? -8.781 -33.281 -5.902 1 96.31 363 CYS B CA 1
ATOM 6533 C C . CYS B 1 363 ? -9.797 -33.406 -4.77 1 96.31 363 CYS B C 1
ATOM 6535 O O . CYS B 1 363 ? -10.641 -34.312 -4.781 1 96.31 363 CYS B O 1
ATOM 6537 N N . ALA B 1 364 ? -9.688 -32.531 -3.803 1 94.25 364 ALA B N 1
ATOM 6538 C CA . ALA B 1 364 ? -10.648 -32.562 -2.705 1 94.25 364 ALA B CA 1
ATOM 6539 C C . ALA B 1 364 ? -12.062 -32.281 -3.209 1 94.25 364 ALA B C 1
ATOM 6541 O O . ALA B 1 364 ? -13.047 -32.562 -2.529 1 94.25 364 ALA B O 1
ATOM 6542 N N . GLY B 1 365 ? -12.156 -31.625 -4.41 1 94.44 365 GLY B N 1
ATOM 6543 C CA . GLY B 1 365 ? -13.453 -31.406 -5.027 1 94.44 365 GLY B CA 1
ATOM 6544 C C . GLY B 1 365 ? -13.953 -32.594 -5.828 1 94.44 365 GLY B C 1
ATOM 6545 O O . GLY B 1 365 ? -14.875 -32.469 -6.637 1 94.44 365 GLY B O 1
ATOM 6546 N N . TRP B 1 366 ? -13.5 -33.781 -5.547 1 94.62 366 TRP B N 1
ATOM 6547 C CA . TRP B 1 366 ? -13.742 -35 -6.301 1 94.62 366 TRP B CA 1
ATOM 6548 C C . TRP B 1 366 ? -15.234 -35.344 -6.348 1 94.62 366 TRP B C 1
ATOM 6550 O O . TRP B 1 366 ? -15.727 -35.844 -7.352 1 94.62 366 TRP B O 1
ATOM 6560 N N . ASN B 1 367 ? -16.016 -35.031 -5.258 1 93.19 367 ASN B N 1
ATOM 6561 C CA . ASN B 1 367 ? -17.422 -35.375 -5.203 1 93.19 367 ASN B CA 1
ATOM 6562 C C . ASN B 1 367 ? -18.297 -34.156 -4.941 1 93.19 367 ASN B C 1
ATOM 6564 O O . ASN B 1 367 ? -19.344 -34.25 -4.309 1 93.19 367 ASN B O 1
ATOM 6568 N N . PHE B 1 368 ? -17.828 -33.062 -5.352 1 93.88 368 PHE B N 1
ATOM 6569 C CA . PHE B 1 368 ? -18.609 -31.844 -5.23 1 93.88 368 PHE B CA 1
ATOM 6570 C C . PHE B 1 368 ? -19.844 -31.891 -6.133 1 93.88 368 PHE B C 1
ATOM 6572 O O . PHE B 1 368 ? -19.875 -32.656 -7.098 1 93.88 368 PHE B O 1
ATOM 6579 N N . PRO B 1 369 ? -20.812 -31.203 -5.719 1 92.19 369 PRO B N 1
ATOM 6580 C CA . PRO B 1 369 ? -21.984 -31.141 -6.594 1 92.19 369 PRO B CA 1
ATOM 6581 C C . PRO B 1 369 ? -21.75 -30.281 -7.828 1 92.19 369 PRO B C 1
ATOM 6583 O O . PRO B 1 369 ? -21.406 -29.109 -7.707 1 92.19 369 PRO B O 1
ATOM 6586 N N . PHE B 1 370 ? -21.859 -30.875 -9.07 1 94.25 370 PHE B N 1
ATOM 6587 C CA . PHE B 1 370 ? -21.75 -30.172 -10.344 1 94.25 370 PHE B CA 1
ATOM 6588 C C . PHE B 1 370 ? -23.078 -30.188 -11.086 1 94.25 370 PHE B C 1
ATOM 6590 O O . PHE B 1 370 ? -23.906 -31.078 -10.859 1 94.25 370 PHE B O 1
ATOM 6597 N N . PRO B 1 371 ? -23.312 -29.188 -11.914 1 92.19 371 PRO B N 1
ATOM 6598 C CA . PRO B 1 371 ? -24.562 -29.141 -12.664 1 92.19 371 PRO B CA 1
ATOM 6599 C C . PRO B 1 371 ? -24.781 -30.359 -13.555 1 92.19 371 PRO B C 1
ATOM 6601 O O . PRO B 1 371 ? -25.922 -30.766 -13.797 1 92.19 371 PRO B O 1
ATOM 6604 N N . SER B 1 372 ? -23.688 -30.938 -14.148 1 95.12 372 SER B N 1
ATOM 6605 C CA . SER B 1 372 ? -23.781 -32.125 -14.992 1 95.12 372 SER B CA 1
ATOM 6606 C C . SER B 1 372 ? -22.688 -33.125 -14.648 1 95.12 372 SER B C 1
ATOM 6608 O O . SER B 1 372 ? -21.672 -32.781 -14.047 1 95.12 372 SER B O 1
ATOM 6610 N N . HIS B 1 373 ? -22.984 -34.406 -15 1 95.81 373 HIS B N 1
ATOM 6611 C CA . HIS B 1 373 ? -22.016 -35.469 -14.766 1 95.81 373 HIS B CA 1
ATOM 6612 C C . HIS B 1 373 ? -20.766 -35.25 -15.609 1 95.81 373 HIS B C 1
ATOM 6614 O O . HIS B 1 373 ? -19.656 -35.562 -15.172 1 95.81 373 HIS B O 1
ATOM 6620 N N . ALA B 1 374 ? -20.938 -34.719 -16.781 1 96.5 374 ALA B N 1
ATOM 6621 C CA . ALA B 1 374 ? -19.797 -34.438 -17.641 1 96.5 374 ALA B CA 1
ATOM 6622 C C . ALA B 1 374 ? -18.844 -33.438 -16.984 1 96.5 374 ALA B C 1
ATOM 6624 O O . ALA B 1 374 ? -17.625 -33.625 -17.031 1 96.5 374 ALA B O 1
ATOM 6625 N N . GLU B 1 375 ? -19.422 -32.469 -16.375 1 96.81 375 GLU B N 1
ATOM 6626 C CA . GLU B 1 375 ? -18.609 -31.453 -15.688 1 96.81 375 GLU B CA 1
ATOM 6627 C C . GLU B 1 375 ? -17.844 -32.062 -14.516 1 96.81 375 GLU B C 1
ATOM 6629 O O . GLU B 1 375 ? -16.703 -31.703 -14.25 1 96.81 375 GLU B O 1
ATOM 6634 N N . LEU B 1 376 ? -18.453 -32.969 -13.852 1 96.88 376 LEU B N 1
ATOM 6635 C CA . LEU B 1 376 ? -17.812 -33.656 -12.75 1 96.88 376 LEU B CA 1
ATOM 6636 C C . LEU B 1 376 ? -16.594 -34.438 -13.242 1 96.88 376 LEU B C 1
ATOM 6638 O O . LEU B 1 376 ? -15.531 -34.406 -12.633 1 96.88 376 LEU B O 1
ATOM 6642 N N . ILE B 1 377 ? -16.766 -35.125 -14.305 1 97.69 377 ILE B N 1
ATOM 6643 C CA . ILE B 1 377 ? -15.68 -35.938 -14.859 1 97.69 377 ILE B CA 1
ATOM 6644 C C . ILE B 1 377 ? -14.547 -35.031 -15.336 1 97.69 377 ILE B C 1
ATOM 6646 O O . ILE B 1 377 ? -13.367 -35.344 -15.125 1 97.69 377 ILE B O 1
ATOM 6650 N N . ILE B 1 378 ? -14.906 -33.969 -15.977 1 97.69 378 ILE B N 1
ATOM 6651 C CA . ILE B 1 378 ? -13.906 -33 -16.438 1 97.69 378 ILE B CA 1
ATOM 6652 C C . ILE B 1 378 ? -13.086 -32.5 -15.258 1 97.69 378 ILE B C 1
ATOM 6654 O O . ILE B 1 378 ? -11.859 -32.375 -15.344 1 97.69 378 ILE B O 1
ATOM 6658 N N . TRP B 1 379 ? -13.766 -32.219 -14.156 1 97.88 379 TRP B N 1
ATOM 6659 C CA . TRP B 1 379 ? -13.078 -31.75 -12.953 1 97.88 379 TRP B CA 1
ATOM 6660 C C . TRP B 1 379 ? -12.117 -32.812 -12.438 1 97.88 379 TRP B C 1
ATOM 6662 O O . TRP B 1 379 ? -10.961 -32.531 -12.141 1 97.88 379 TRP B O 1
ATOM 6672 N N . ARG B 1 380 ? -12.578 -34.062 -12.375 1 97.94 380 ARG B N 1
ATOM 6673 C CA . ARG B 1 380 ? -11.773 -35.156 -11.859 1 97.94 380 ARG B CA 1
ATOM 6674 C C . ARG B 1 380 ? -10.531 -35.375 -12.719 1 97.94 380 ARG B C 1
ATOM 6676 O O . ARG B 1 380 ? -9.422 -35.5 -12.203 1 97.94 380 ARG B O 1
ATOM 6683 N N . VAL B 1 381 ? -10.68 -35.375 -14.008 1 97.81 381 VAL B N 1
ATOM 6684 C CA . VAL B 1 381 ? -9.578 -35.594 -14.938 1 97.81 381 VAL B CA 1
ATOM 6685 C C . VAL B 1 381 ? -8.578 -34.438 -14.852 1 97.81 381 VAL B C 1
ATOM 6687 O O . VAL B 1 381 ? -7.367 -34.688 -14.758 1 97.81 381 VAL B O 1
ATOM 6690 N N . SER B 1 382 ? -9.117 -33.219 -14.852 1 97.69 382 SER B N 1
ATOM 6691 C CA . SER B 1 382 ? -8.25 -32.062 -14.797 1 97.69 382 SER B CA 1
ATOM 6692 C C . SER B 1 382 ? -7.48 -32 -13.484 1 97.69 382 SER B C 1
ATOM 6694 O O . SER B 1 382 ? -6.289 -31.688 -13.461 1 97.69 382 SER B O 1
ATOM 6696 N N . SER B 1 383 ? -8.125 -32.281 -12.367 1 97.25 383 SER B N 1
ATOM 6697 C CA . SER B 1 383 ? -7.449 -32.281 -11.07 1 97.25 383 SER B CA 1
ATOM 6698 C C . SER B 1 383 ? -6.348 -33.312 -11 1 97.25 383 SER B C 1
ATOM 6700 O O . SER B 1 383 ? -5.273 -33.062 -10.453 1 97.25 383 SER B O 1
ATOM 6702 N N . LE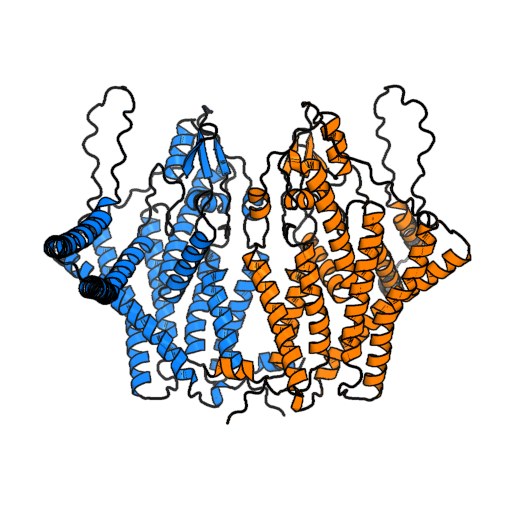U B 1 384 ? -6.543 -34.438 -11.602 1 96.88 384 LEU B N 1
ATOM 6703 C CA . LEU B 1 384 ? -5.535 -35.5 -11.633 1 96.88 384 LEU B CA 1
ATOM 6704 C C . LEU B 1 384 ? -4.344 -35.094 -12.492 1 96.88 384 LEU B C 1
ATOM 6706 O O . LEU B 1 384 ? -3.195 -35.375 -12.133 1 96.88 384 LEU B O 1
ATOM 6710 N N . ILE B 1 385 ? -4.648 -34.5 -13.594 1 96.31 385 ILE B N 1
ATOM 6711 C CA . ILE B 1 385 ? -3.586 -34.031 -14.477 1 96.31 385 ILE B CA 1
ATOM 6712 C C . ILE B 1 385 ? -2.666 -33.094 -13.727 1 96.31 385 ILE B C 1
ATOM 6714 O O . ILE B 1 385 ? -1.439 -33.188 -13.82 1 96.31 385 ILE B O 1
ATOM 6718 N N . ILE B 1 386 ? -3.229 -32.156 -12.945 1 95.56 386 ILE B N 1
ATOM 6719 C CA . ILE B 1 386 ? -2.451 -31.141 -12.25 1 95.56 386 ILE B CA 1
ATOM 6720 C C . ILE B 1 386 ? -1.587 -31.797 -11.18 1 95.56 386 ILE B C 1
ATOM 6722 O O . ILE B 1 386 ? -0.493 -31.328 -10.875 1 95.56 386 ILE B O 1
ATOM 6726 N N . VAL B 1 387 ? -2.004 -32.938 -10.633 1 95.31 387 VAL B N 1
ATOM 6727 C CA . VAL B 1 387 ? -1.234 -33.656 -9.617 1 95.31 387 VAL B CA 1
ATOM 6728 C C . VAL B 1 387 ? -0.124 -34.469 -10.281 1 95.31 387 VAL B C 1
ATOM 6730 O O . VAL B 1 387 ? 1.005 -34.5 -9.781 1 95.31 387 VAL B O 1
ATOM 6733 N N . ILE B 1 388 ? -0.395 -35 -11.391 1 94.38 388 ILE B N 1
ATOM 6734 C CA . ILE B 1 388 ? 0.472 -36.031 -11.977 1 94.38 388 ILE B CA 1
ATOM 6735 C C . ILE B 1 388 ? 1.569 -35.344 -12.797 1 94.38 388 ILE B C 1
ATOM 6737 O O . ILE B 1 388 ? 2.727 -35.781 -12.766 1 94.38 388 ILE B O 1
ATOM 6741 N N . VAL B 1 389 ? 1.283 -34.344 -13.547 1 93.19 389 VAL B N 1
ATOM 6742 C CA . VAL B 1 389 ? 2.193 -33.781 -14.531 1 93.19 389 VAL B CA 1
ATOM 6743 C C . VAL B 1 389 ? 3.475 -33.312 -13.852 1 93.19 389 VAL B C 1
ATOM 6745 O O . VAL B 1 389 ? 4.578 -33.594 -14.336 1 93.19 389 VAL B O 1
ATOM 6748 N N . PRO B 1 390 ? 3.426 -32.625 -12.711 1 91.81 390 PRO B N 1
ATOM 6749 C CA . PRO B 1 390 ? 4.672 -32.219 -12.062 1 91.81 390 PRO B CA 1
ATOM 6750 C C . PRO B 1 390 ? 5.582 -33.406 -11.727 1 91.81 390 PRO B C 1
ATOM 6752 O O . PRO B 1 390 ? 6.809 -33.281 -11.789 1 91.81 390 PRO B O 1
ATOM 6755 N N . TRP B 1 391 ? 5.031 -34.5 -11.492 1 91.5 391 TRP B N 1
ATOM 6756 C CA . TRP B 1 391 ? 5.805 -35.688 -11.117 1 91.5 391 TRP B CA 1
ATOM 6757 C C . TRP B 1 391 ? 6.543 -36.25 -12.328 1 91.5 391 TRP B C 1
ATOM 6759 O O . TRP B 1 391 ? 7.531 -36.969 -12.172 1 91.5 391 TRP B O 1
ATOM 6769 N N . THR B 1 392 ? 6.121 -35.969 -13.477 1 89.25 392 THR B N 1
ATOM 6770 C CA . THR B 1 392 ? 6.789 -36.438 -14.68 1 89.25 392 THR B CA 1
ATOM 6771 C C . THR B 1 392 ? 8.125 -35.75 -14.883 1 89.25 392 THR B C 1
ATOM 6773 O O . THR B 1 392 ? 8.969 -36.219 -15.648 1 89.25 392 THR B O 1
ATOM 6776 N N . PHE B 1 393 ? 8.375 -34.719 -14.219 1 86.56 393 PHE B N 1
ATOM 6777 C CA . PHE B 1 393 ? 9.625 -33.969 -14.375 1 86.56 393 PHE B CA 1
ATOM 6778 C C . PHE B 1 393 ? 10.688 -34.5 -13.422 1 86.56 393 PHE B C 1
ATOM 6780 O O . PHE B 1 393 ? 11.875 -34.188 -13.57 1 86.56 393 PHE B O 1
ATOM 6787 N N . VAL B 1 394 ? 10.328 -35.344 -12.477 1 86.75 394 VAL B N 1
ATOM 6788 C CA . VAL B 1 394 ? 11.258 -35.875 -11.469 1 86.75 394 VAL B CA 1
ATOM 6789 C C . VAL B 1 394 ? 12.328 -36.719 -12.141 1 86.75 394 VAL B C 1
ATOM 6791 O O . VAL B 1 394 ? 13.523 -36.531 -11.914 1 86.75 394 VAL B O 1
ATOM 6794 N N . PRO B 1 395 ? 11.992 -37.625 -13.031 1 85.12 395 PRO B N 1
ATOM 6795 C CA . PRO B 1 395 ? 13.039 -38.375 -13.703 1 85.12 395 PRO B CA 1
ATOM 6796 C C . PRO B 1 395 ? 13.992 -37.5 -14.508 1 85.12 395 PRO B C 1
ATOM 6798 O O . PRO B 1 395 ? 15.188 -37.812 -14.609 1 85.12 395 PRO B O 1
ATOM 6801 N N . LEU B 1 396 ? 13.484 -36.5 -15.07 1 80.25 396 LEU B N 1
ATOM 6802 C CA . LEU B 1 396 ? 14.328 -35.562 -15.805 1 80.25 396 LEU B CA 1
ATOM 6803 C C . LEU B 1 396 ? 15.344 -34.906 -14.883 1 80.25 396 LEU B C 1
ATOM 6805 O O . LEU B 1 396 ? 16.5 -34.719 -15.266 1 80.25 396 LEU B O 1
ATOM 6809 N N . LEU B 1 397 ? 14.891 -34.594 -13.734 1 78.12 397 LEU B N 1
ATOM 6810 C CA . LEU B 1 397 ? 15.789 -34 -12.75 1 78.12 397 LEU B CA 1
ATOM 6811 C C . LEU B 1 397 ? 16.891 -34.969 -12.359 1 78.12 397 LEU B C 1
ATOM 6813 O O . LEU B 1 397 ? 18.062 -34.594 -12.281 1 78.12 397 LEU B O 1
ATOM 6817 N N . VAL B 1 398 ? 16.5 -36.188 -12.219 1 79.69 398 VAL B N 1
ATOM 6818 C CA . VAL B 1 398 ? 17.453 -37.219 -11.797 1 79.69 398 VAL B CA 1
ATOM 6819 C C . VAL B 1 398 ? 18.453 -37.469 -12.922 1 79.69 398 VAL B C 1
ATOM 6821 O O . VAL B 1 398 ? 19.656 -37.531 -12.688 1 79.69 398 VAL B O 1
ATOM 6824 N N . THR B 1 399 ? 17.969 -37.625 -14.094 1 80.5 399 THR B N 1
ATOM 6825 C CA . THR B 1 399 ? 18.859 -37.875 -15.219 1 80.5 399 THR B CA 1
ATOM 6826 C C . THR B 1 399 ? 19.781 -36.688 -15.477 1 80.5 399 THR B C 1
ATOM 6828 O O . THR B 1 399 ? 20.938 -36.875 -15.844 1 80.5 399 THR B O 1
ATOM 6831 N N . GLY B 1 400 ? 19.219 -35.562 -15.344 1 73.94 400 GLY B N 1
ATOM 6832 C CA . GLY B 1 400 ? 20.047 -34.375 -15.469 1 73.94 400 GLY B CA 1
ATOM 6833 C C . GLY B 1 400 ? 21.172 -34.312 -14.453 1 73.94 400 GLY B C 1
ATOM 6834 O O . GLY B 1 400 ? 22.312 -33.969 -14.781 1 73.94 400 GLY B O 1
ATOM 6835 N N . PHE B 1 401 ? 20.844 -34.688 -13.289 1 73.12 401 PHE B N 1
ATOM 6836 C CA . PHE B 1 401 ? 21.828 -34.688 -12.211 1 73.12 401 PHE B CA 1
ATOM 6837 C C . PHE B 1 401 ? 22.891 -35.75 -12.445 1 73.12 401 PHE B C 1
ATOM 6839 O O . PHE B 1 401 ? 24.062 -35.562 -12.102 1 73.12 401 PHE B O 1
ATOM 6846 N N . MET B 1 402 ? 22.438 -36.844 -13.047 1 78.12 402 MET B N 1
ATOM 6847 C CA . MET B 1 402 ? 23.359 -37.938 -13.289 1 78.12 402 MET B CA 1
ATOM 6848 C C . MET B 1 402 ? 24.125 -37.719 -14.586 1 78.12 402 MET B C 1
ATOM 6850 O O . MET B 1 402 ? 25.047 -38.5 -14.906 1 78.12 402 MET B O 1
ATOM 6854 N N . GLY B 1 403 ? 23.719 -36.719 -15.32 1 75.88 403 GLY B N 1
ATOM 6855 C CA . GLY B 1 403 ? 24.406 -36.406 -16.562 1 75.88 403 GLY B CA 1
ATOM 6856 C C . GLY B 1 403 ? 24.078 -37.375 -17.688 1 75.88 403 GLY B C 1
ATOM 6857 O O . GLY B 1 403 ? 24.891 -37.625 -18.562 1 75.88 403 GLY B O 1
ATOM 6858 N N . ILE B 1 404 ? 23.016 -38.031 -17.609 1 78.44 404 ILE B N 1
ATOM 6859 C CA . ILE B 1 404 ? 22.594 -39 -18.609 1 78.44 404 ILE B CA 1
ATOM 6860 C C . ILE B 1 404 ? 21.953 -38.281 -19.797 1 78.44 404 ILE B C 1
ATOM 6862 O O . ILE B 1 404 ? 20.938 -37.594 -19.641 1 78.44 404 ILE B O 1
ATOM 6866 N N . ASP B 1 405 ? 22.609 -38.219 -20.922 1 79.81 405 ASP B N 1
ATOM 6867 C CA . ASP B 1 405 ? 22.125 -37.562 -22.141 1 79.81 405 ASP B CA 1
ATOM 6868 C C . ASP B 1 405 ? 21.969 -38.594 -23.266 1 79.81 405 ASP B C 1
ATOM 6870 O O . ASP B 1 405 ? 22.906 -38.844 -24.016 1 79.81 405 ASP B O 1
ATOM 6874 N N . THR B 1 406 ? 20.859 -39.219 -23.266 1 83 406 THR B N 1
ATOM 6875 C CA . THR B 1 406 ? 20.547 -40.219 -24.297 1 83 406 THR B CA 1
ATOM 6876 C C . THR B 1 406 ? 19.359 -39.75 -25.125 1 83 406 THR B C 1
ATOM 6878 O O . THR B 1 406 ? 18.719 -38.75 -24.812 1 83 406 THR B O 1
ATOM 6881 N N . ILE B 1 407 ? 19.188 -40.375 -26.172 1 84.06 407 ILE B N 1
ATOM 6882 C CA . ILE B 1 407 ? 18.016 -40.125 -27.016 1 84.06 407 ILE B CA 1
ATOM 6883 C C . ILE B 1 407 ? 16.734 -40.312 -26.203 1 84.06 407 ILE B C 1
ATOM 6885 O O . ILE B 1 407 ? 15.773 -39.562 -26.359 1 84.06 407 ILE B O 1
ATOM 6889 N N . ALA B 1 408 ? 16.844 -41.281 -25.344 1 83 408 ALA B N 1
ATOM 6890 C CA . ALA B 1 408 ? 15.695 -41.562 -24.5 1 83 408 ALA B CA 1
ATOM 6891 C C . ALA B 1 408 ? 15.383 -40.375 -23.578 1 83 408 ALA B C 1
ATOM 6893 O O . ALA B 1 408 ? 14.219 -40 -23.406 1 83 408 ALA B O 1
ATOM 6894 N N . THR B 1 409 ? 16.359 -39.844 -23.078 1 83.44 409 THR B N 1
ATOM 6895 C CA . THR B 1 409 ? 16.156 -38.719 -22.172 1 83.44 409 THR B CA 1
ATOM 6896 C C . THR B 1 409 ? 15.648 -37.5 -22.938 1 83.44 409 THR B C 1
ATOM 6898 O O . THR B 1 409 ? 14.844 -36.719 -22.422 1 83.44 409 THR B O 1
ATOM 6901 N N . LYS B 1 410 ? 16.047 -37.344 -24.125 1 81.75 410 LYS B N 1
ATOM 6902 C CA . LYS B 1 410 ? 15.578 -36.219 -24.953 1 81.75 410 LYS B CA 1
ATOM 6903 C C . LYS B 1 410 ? 14.102 -36.375 -25.297 1 81.75 410 LYS B C 1
ATOM 6905 O O . LYS B 1 410 ? 13.336 -35.406 -25.25 1 81.75 410 LYS B O 1
ATOM 6910 N N . VAL B 1 411 ? 13.805 -37.594 -25.656 1 84.44 411 VAL B N 1
ATOM 6911 C CA . VAL B 1 411 ? 12.406 -37.844 -25.969 1 84.44 411 VAL B CA 1
ATOM 6912 C C . VAL B 1 411 ? 11.547 -37.625 -24.734 1 84.44 411 VAL B C 1
ATOM 6914 O O . VAL B 1 411 ? 10.477 -37.031 -24.812 1 84.44 411 VAL B O 1
ATOM 6917 N N . TYR B 1 412 ? 12.031 -38.125 -23.641 1 84.25 412 TYR B N 1
ATOM 6918 C CA . TYR B 1 412 ? 11.297 -37.938 -22.391 1 84.25 412 TYR B CA 1
ATOM 6919 C C . TYR B 1 412 ? 11.141 -36.469 -22.047 1 84.25 412 TYR B C 1
ATOM 6921 O O . TYR B 1 412 ? 10.102 -36.062 -21.5 1 84.25 412 TYR B O 1
ATOM 6929 N N . THR B 1 413 ? 12.133 -35.719 -22.281 1 80.31 413 THR B N 1
ATOM 6930 C CA . THR B 1 413 ? 12.062 -34.281 -22.062 1 80.31 413 THR B CA 1
ATOM 6931 C C . THR B 1 413 ? 10.961 -33.656 -22.891 1 80.31 413 THR B C 1
ATOM 6933 O O . THR B 1 413 ? 10.195 -32.812 -22.406 1 80.31 413 THR B O 1
ATOM 6936 N N . MET B 1 414 ? 10.828 -34.094 -24.078 1 82.81 414 MET B N 1
ATOM 6937 C CA . MET B 1 414 ? 9.797 -33.562 -24.969 1 82.81 414 MET B CA 1
ATOM 6938 C C . MET B 1 414 ? 8.406 -33.938 -24.453 1 82.81 414 MET B C 1
ATOM 6940 O O . MET B 1 414 ? 7.492 -33.094 -24.484 1 82.81 414 MET B O 1
ATOM 6944 N N . VAL B 1 415 ? 8.352 -35.094 -24.016 1 83 415 VAL B N 1
ATOM 6945 C CA . VAL B 1 415 ? 7.07 -35.562 -23.484 1 83 415 VAL B CA 1
ATOM 6946 C C . VAL B 1 415 ? 6.703 -34.781 -22.234 1 83 415 VAL B C 1
ATOM 6948 O O . VAL B 1 415 ? 5.551 -34.344 -22.062 1 83 415 VAL B O 1
ATOM 6951 N N . SER B 1 416 ? 7.621 -34.562 -21.406 1 82.62 416 SER B N 1
ATOM 6952 C CA . SER B 1 416 ? 7.367 -33.844 -20.172 1 82.62 416 SER B CA 1
ATOM 6953 C C . SER B 1 416 ? 6.961 -32.406 -20.453 1 82.62 416 SER B C 1
ATOM 6955 O O . SER B 1 416 ? 6.062 -31.859 -19.812 1 82.62 416 SER B O 1
ATOM 6957 N N . TYR B 1 417 ? 7.531 -31.828 -21.422 1 81.62 417 TYR B N 1
ATOM 6958 C CA . TYR B 1 417 ? 7.203 -30.438 -21.75 1 81.62 417 TYR B CA 1
ATOM 6959 C C . TYR B 1 417 ? 5.832 -30.344 -22.406 1 81.62 417 TYR B C 1
ATOM 6961 O O . TYR B 1 417 ? 5.117 -29.359 -22.234 1 81.62 417 TYR B O 1
ATOM 6969 N N . SER B 1 418 ? 5.516 -31.375 -23.203 1 85.62 418 SER B N 1
ATOM 6970 C CA . SER B 1 418 ? 4.145 -31.453 -23.688 1 85.62 418 SER B CA 1
ATOM 6971 C C . SER B 1 418 ? 3.152 -31.547 -22.531 1 85.62 418 SER B C 1
ATOM 6973 O O . SER B 1 418 ? 2.045 -31 -22.609 1 85.62 418 SER B O 1
ATOM 6975 N N . GLY B 1 419 ? 3.604 -32.281 -21.531 1 88.19 419 GLY B N 1
ATOM 6976 C CA . GLY B 1 419 ? 2.801 -32.344 -20.328 1 88.19 419 GLY B CA 1
ATOM 6977 C C . GLY B 1 419 ? 2.543 -30.969 -19.703 1 88.19 419 GLY B C 1
ATOM 6978 O O . GLY B 1 419 ? 1.462 -30.719 -19.172 1 88.19 419 GLY B O 1
ATOM 6979 N N . ALA B 1 420 ? 3.488 -30.094 -19.844 1 87.12 420 ALA B N 1
ATOM 6980 C CA . ALA B 1 420 ? 3.328 -28.75 -19.312 1 87.12 420 ALA B CA 1
ATOM 6981 C C . ALA B 1 420 ? 2.18 -28.016 -20.016 1 87.12 420 ALA B C 1
ATOM 6983 O O . ALA B 1 420 ? 1.423 -27.281 -19.375 1 87.12 420 ALA B O 1
ATOM 6984 N N . VAL B 1 421 ? 2.027 -28.203 -21.266 1 88.75 421 VAL B N 1
ATOM 6985 C CA . VAL B 1 421 ? 0.943 -27.594 -22.016 1 88.75 421 VAL B CA 1
ATOM 6986 C C . VAL B 1 421 ? -0.397 -28.156 -21.547 1 88.75 421 VAL B C 1
ATOM 6988 O O . VAL B 1 421 ? -1.356 -27.406 -21.344 1 88.75 421 VAL B O 1
ATOM 6991 N N . ILE B 1 422 ? -0.376 -29.438 -21.375 1 92.75 422 ILE B N 1
ATOM 6992 C CA . ILE B 1 422 ? -1.583 -30.109 -20.891 1 92.75 422 ILE B CA 1
ATOM 6993 C C . ILE B 1 422 ? -1.934 -29.609 -19.5 1 92.75 422 ILE B C 1
ATOM 6995 O O . ILE B 1 422 ? -3.109 -29.422 -19.172 1 92.75 422 ILE B O 1
ATOM 6999 N N . TYR B 1 423 ? -0.924 -29.422 -18.781 1 94 423 TYR B N 1
ATOM 7000 C CA . TYR B 1 423 ? -1.111 -28.891 -17.438 1 94 423 TYR B CA 1
ATOM 7001 C C . TYR B 1 423 ? -1.817 -27.547 -17.469 1 94 423 TYR B C 1
ATOM 7003 O O . TYR B 1 423 ? -2.789 -27.328 -16.75 1 94 423 TYR B O 1
ATOM 7011 N N . VAL B 1 424 ? -1.398 -26.641 -18.312 1 92.81 424 VAL B N 1
ATOM 7012 C CA . VAL B 1 424 ? -1.967 -25.297 -18.422 1 92.81 424 VAL B CA 1
ATOM 7013 C C . VAL B 1 424 ? -3.422 -25.391 -18.859 1 92.81 424 VAL B C 1
ATOM 7015 O O . VAL B 1 424 ? -4.289 -24.688 -18.328 1 92.81 424 VAL B O 1
ATOM 7018 N N . LEU B 1 425 ? -3.697 -26.234 -19.766 1 93.69 425 LEU B N 1
ATOM 7019 C CA . LEU B 1 425 ? -5.062 -26.422 -20.234 1 93.69 425 LEU B CA 1
ATOM 7020 C C . LEU B 1 425 ? -5.965 -26.953 -19.141 1 93.69 425 LEU B C 1
ATOM 7022 O O . LEU B 1 425 ? -7.105 -26.516 -18.984 1 93.69 425 LEU B O 1
ATOM 7026 N N . ALA B 1 426 ? -5.387 -27.875 -18.453 1 96.12 426 ALA B N 1
ATOM 7027 C CA . ALA B 1 426 ? -6.148 -28.438 -17.344 1 96.12 426 ALA B CA 1
ATOM 7028 C C . ALA B 1 426 ? -6.449 -27.375 -16.297 1 96.12 426 ALA B C 1
ATOM 7030 O O . ALA B 1 426 ? -7.551 -27.312 -15.75 1 96.12 426 ALA B O 1
ATOM 7031 N N . ARG B 1 427 ? -5.52 -26.531 -16.062 1 95.19 427 ARG B N 1
ATOM 7032 C CA . ARG B 1 427 ? -5.695 -25.453 -15.109 1 95.19 427 ARG B CA 1
ATOM 7033 C C . ARG B 1 427 ? -6.785 -24.484 -15.578 1 95.19 427 ARG B C 1
ATOM 7035 O O . ARG B 1 427 ? -7.629 -24.062 -14.781 1 95.19 427 ARG B O 1
ATOM 7042 N N . LEU B 1 428 ? -6.742 -24.141 -16.766 1 94.88 428 LEU B N 1
ATOM 7043 C CA . LEU B 1 428 ? -7.742 -23.25 -17.328 1 94.88 428 LEU B CA 1
ATOM 7044 C C . LEU B 1 428 ? -9.125 -23.875 -17.281 1 94.88 428 LEU B C 1
ATOM 7046 O O . LEU B 1 428 ? -10.117 -23.203 -16.984 1 94.88 428 LEU B O 1
ATOM 7050 N N . THR B 1 429 ? -9.109 -25.125 -17.547 1 96.62 429 THR B N 1
ATOM 7051 C CA . THR B 1 429 ? -10.367 -25.859 -17.516 1 96.62 429 THR B CA 1
ATOM 7052 C C . THR B 1 429 ? -10.953 -25.844 -16.094 1 96.62 429 THR B C 1
ATOM 7054 O O . THR B 1 429 ? -12.156 -25.641 -15.922 1 96.62 429 THR B O 1
ATOM 7057 N N . LEU B 1 430 ? -10.125 -26.109 -15.133 1 96.88 430 LEU B N 1
ATOM 7058 C CA . LEU B 1 430 ? -10.594 -26.062 -13.75 1 96.88 430 LEU B CA 1
ATOM 7059 C C . LEU B 1 430 ? -11.164 -24.703 -13.406 1 96.88 430 LEU B C 1
ATOM 7061 O O . LEU B 1 430 ? -12.18 -24.594 -12.727 1 96.88 430 LEU B O 1
ATOM 7065 N N . PHE B 1 431 ? -10.523 -23.688 -13.875 1 95.75 431 PHE B N 1
ATOM 7066 C CA . PHE B 1 431 ? -10.984 -22.328 -13.617 1 95.75 431 PHE B CA 1
ATOM 7067 C C . PHE B 1 431 ? -12.344 -22.078 -14.25 1 95.75 431 PHE B C 1
ATOM 7069 O O . PHE B 1 431 ? -13.25 -21.547 -13.609 1 95.75 431 PHE B O 1
ATOM 7076 N N . VAL B 1 432 ? -12.492 -22.484 -15.453 1 94.56 432 VAL B N 1
ATOM 7077 C CA . VAL B 1 432 ? -13.742 -22.297 -16.172 1 94.56 432 VAL B CA 1
ATOM 7078 C C . VAL B 1 432 ? -14.852 -23.109 -15.523 1 94.56 432 VAL B C 1
ATOM 7080 O O . VAL B 1 432 ? -15.961 -22.625 -15.336 1 94.56 432 VAL B O 1
ATOM 7083 N N . GLU B 1 433 ? -14.531 -24.312 -15.203 1 95.88 433 GLU B N 1
ATOM 7084 C CA . GLU B 1 433 ? -15.5 -25.188 -14.555 1 95.88 433 GLU B CA 1
ATOM 7085 C C . GLU B 1 433 ? -15.969 -24.594 -13.227 1 95.88 433 GLU B C 1
ATOM 7087 O O . GLU B 1 433 ? -17.156 -24.672 -12.891 1 95.88 433 GLU B O 1
ATOM 7092 N N . ALA B 1 434 ? -15.047 -24.047 -12.477 1 95.81 434 ALA B N 1
ATOM 7093 C CA . ALA B 1 434 ? -15.406 -23.453 -11.195 1 95.81 434 ALA B CA 1
ATOM 7094 C C . ALA B 1 434 ? -16.344 -22.266 -11.383 1 95.81 434 ALA B C 1
ATOM 7096 O O . ALA B 1 434 ? -17.297 -22.094 -10.617 1 95.81 434 ALA B O 1
ATOM 7097 N N . LEU B 1 435 ? -16.141 -21.5 -12.375 1 93.56 435 LEU B N 1
ATOM 7098 C CA . LEU B 1 435 ? -16.984 -20.328 -12.641 1 93.56 435 LEU B CA 1
ATOM 7099 C C . LEU B 1 435 ? -18.344 -20.75 -13.18 1 93.56 435 LEU B C 1
ATOM 7101 O O . LEU B 1 435 ? -19.359 -20.172 -12.805 1 93.56 435 LEU B O 1
ATOM 7105 N N . THR B 1 436 ? -18.359 -21.781 -14.016 1 93.12 436 THR B N 1
ATOM 7106 C CA . THR B 1 436 ? -19.625 -22.234 -14.602 1 93.12 436 THR B CA 1
ATOM 7107 C C . THR B 1 436 ? -20.484 -22.938 -13.555 1 93.12 436 THR B C 1
ATOM 7109 O O . THR B 1 436 ? -21.703 -22.922 -13.625 1 93.12 436 THR B O 1
ATOM 7112 N N . ALA B 1 437 ? -19.859 -23.531 -12.625 1 94.12 437 ALA B N 1
ATOM 7113 C CA . ALA B 1 437 ? -20.594 -24.234 -11.578 1 94.12 437 ALA B CA 1
ATOM 7114 C C . ALA B 1 437 ? -21.391 -23.25 -10.719 1 94.12 437 ALA B C 1
ATOM 7116 O O . ALA B 1 437 ? -22.328 -23.656 -10.031 1 94.12 437 ALA B O 1
ATOM 7117 N N . LEU B 1 438 ? -21.062 -21.969 -10.758 1 91.19 438 LEU B N 1
ATOM 7118 C CA . LEU B 1 438 ? -21.766 -20.953 -9.977 1 91.19 438 LEU B CA 1
ATOM 7119 C C . LEU B 1 438 ? -23.188 -20.75 -10.484 1 91.19 438 LEU B C 1
ATOM 7121 O O . LEU B 1 438 ? -24.031 -20.188 -9.781 1 91.19 438 LEU B O 1
ATOM 7125 N N . ARG B 1 439 ? -23.469 -21.203 -11.711 1 88.62 439 ARG B N 1
ATOM 7126 C CA . ARG B 1 439 ? -24.781 -20.984 -12.32 1 88.62 439 ARG B CA 1
ATOM 7127 C C . ARG B 1 439 ? -25.859 -21.766 -11.586 1 88.62 439 ARG B C 1
ATOM 7129 O O . ARG B 1 439 ? -27.031 -21.391 -11.633 1 88.62 439 ARG B O 1
ATOM 7136 N N . HIS B 1 440 ? -25.516 -22.875 -11 1 88.81 440 HIS B N 1
ATOM 7137 C CA . HIS B 1 440 ? -26.469 -23.703 -10.266 1 88.81 440 HIS B CA 1
ATOM 7138 C C . HIS B 1 440 ? -25.859 -24.234 -8.969 1 88.81 440 HIS B C 1
ATOM 7140 O O . HIS B 1 440 ? -25.375 -25.359 -8.922 1 88.81 440 HIS B O 1
ATOM 7146 N N . LEU B 1 441 ? -26.031 -23.438 -7.926 1 90.19 441 LEU B N 1
ATOM 7147 C CA . LEU B 1 441 ? -25.469 -23.844 -6.641 1 90.19 441 LEU B CA 1
ATOM 7148 C C . LEU B 1 441 ? -26.547 -24.484 -5.762 1 90.19 441 LEU B C 1
ATOM 7150 O O . LEU B 1 441 ? -27.688 -24.016 -5.746 1 90.19 441 LEU B O 1
ATOM 7154 N N . PRO B 1 442 ? -26.156 -25.547 -5.113 1 90 442 PRO B N 1
ATOM 7155 C CA . PRO B 1 442 ? -27.109 -26.109 -4.148 1 90 442 PRO B CA 1
ATOM 7156 C C . PRO B 1 442 ? -27.391 -25.172 -2.975 1 90 442 PRO B C 1
ATOM 7158 O O . PRO B 1 442 ? -26.531 -24.328 -2.635 1 90 442 PRO B O 1
ATOM 7161 N N . PRO B 1 443 ? -28.531 -25.281 -2.375 1 86.56 443 PRO B N 1
ATOM 7162 C CA . PRO B 1 443 ? -28.922 -24.391 -1.286 1 86.56 443 PRO B CA 1
ATOM 7163 C C . PRO B 1 443 ? -27.938 -24.406 -0.119 1 86.56 443 PRO B C 1
ATOM 7165 O O . PRO B 1 443 ? -27.766 -23.406 0.575 1 86.56 443 PRO B O 1
ATOM 7168 N N . GLY B 1 444 ? -27.281 -25.5 0.063 1 86.81 444 GLY B N 1
ATOM 7169 C CA . GLY B 1 444 ? -26.328 -25.609 1.154 1 86.81 444 GLY B CA 1
ATOM 7170 C C . GLY B 1 444 ? -25.109 -24.734 0.974 1 86.81 444 GLY B C 1
ATOM 7171 O O . GLY B 1 444 ? -24.375 -24.469 1.934 1 86.81 444 GLY B O 1
ATOM 7172 N N . ALA B 1 445 ? -24.938 -24.25 -0.216 1 90.56 445 ALA B N 1
ATOM 7173 C CA . ALA B 1 445 ? -23.781 -23.406 -0.518 1 90.56 445 ALA B CA 1
ATOM 7174 C C . ALA B 1 445 ? -23.969 -22 0.05 1 90.56 445 ALA B C 1
ATOM 7176 O O . ALA B 1 445 ? -23 -21.281 0.264 1 90.56 445 ALA B O 1
ATOM 7177 N N . TYR B 1 446 ? -25.188 -21.641 0.37 1 87.19 446 TYR B N 1
ATOM 7178 C CA . TYR B 1 446 ? -25.5 -20.281 0.795 1 87.19 446 TYR B CA 1
ATOM 7179 C C . TYR B 1 446 ? -25.531 -20.188 2.316 1 87.19 446 TYR B C 1
ATOM 7181 O O . TYR B 1 446 ? -25.703 -19.094 2.867 1 87.19 446 TYR B O 1
ATOM 7189 N N . ALA B 1 447 ? -25.266 -21.266 2.941 1 85.56 447 ALA B N 1
ATOM 7190 C CA . ALA B 1 447 ? -25.266 -21.266 4.402 1 85.56 447 ALA B CA 1
ATOM 7191 C C . ALA B 1 447 ? -24 -20.625 4.945 1 85.56 447 ALA B C 1
ATOM 7193 O O . ALA B 1 447 ? -22.906 -20.797 4.387 1 85.56 447 ALA B O 1
ATOM 7194 N N . VAL B 1 448 ? -24.125 -19.812 5.98 1 83.88 448 VAL B N 1
ATOM 7195 C CA . VAL B 1 448 ? -22.984 -19.156 6.609 1 83.88 448 VAL B CA 1
ATOM 7196 C C . VAL B 1 448 ? -22.438 -20.047 7.723 1 83.88 448 VAL B C 1
ATOM 7198 O O . VAL B 1 448 ? -23.172 -20.781 8.359 1 83.88 448 VAL B O 1
ATOM 7201 N N . VAL B 1 449 ? -21.109 -19.859 7.867 1 86 449 VAL B N 1
ATOM 7202 C CA . VAL B 1 449 ? -20.438 -20.594 8.938 1 86 449 VAL B CA 1
ATOM 7203 C C . VAL B 1 449 ? -20.875 -20.047 10.289 1 86 449 VAL B C 1
ATOM 7205 O O . VAL B 1 449 ? -21.062 -18.828 10.438 1 86 449 VAL B O 1
ATOM 7208 N N . GLU B 1 450 ? -20.938 -20.797 11.273 1 79.5 450 GLU B N 1
ATOM 7209 C CA . GLU B 1 450 ? -21.516 -20.5 12.578 1 79.5 450 GLU B CA 1
ATOM 7210 C C . GLU B 1 450 ? -20.766 -19.359 13.266 1 79.5 450 GLU B C 1
ATOM 7212 O O . GLU B 1 450 ? -21.391 -18.422 13.773 1 79.5 450 GLU B O 1
ATOM 7217 N N . TRP B 1 451 ? -19.422 -19.5 13.305 1 78.12 451 TRP B N 1
ATOM 7218 C CA . TRP B 1 451 ? -18.672 -18.531 14.086 1 78.12 451 TRP B CA 1
ATOM 7219 C C . TRP B 1 451 ? -18.688 -17.156 13.414 1 78.12 451 TRP B C 1
ATOM 7221 O O . TRP B 1 451 ? -18.547 -16.125 14.086 1 78.12 451 TRP B O 1
ATOM 7231 N N . THR B 1 452 ? -18.797 -17.016 12.164 1 70.69 452 THR B N 1
ATOM 7232 C CA . THR B 1 452 ? -18.906 -15.719 11.508 1 70.69 452 THR B CA 1
ATOM 7233 C C . THR B 1 452 ? -20.266 -15.094 11.789 1 70.69 452 THR B C 1
ATOM 7235 O O . THR B 1 452 ? -20.391 -13.867 11.883 1 70.69 452 THR B O 1
ATOM 7238 N N . ALA B 1 453 ? -21.188 -15.875 11.875 1 66 453 ALA B N 1
ATOM 7239 C CA . ALA B 1 453 ? -22.531 -15.422 12.227 1 66 453 ALA B CA 1
ATOM 7240 C C . ALA B 1 453 ? -22.562 -14.852 13.648 1 66 453 ALA B C 1
ATOM 7242 O O . ALA B 1 453 ? -23.25 -13.852 13.906 1 66 453 ALA B O 1
ATOM 7243 N N . LEU B 1 454 ? -21.75 -15.43 14.484 1 58.16 454 LEU B N 1
ATOM 7244 C CA . LEU B 1 454 ? -21.672 -14.969 15.867 1 58.16 454 LEU B CA 1
ATOM 7245 C C . LEU B 1 454 ? -20.984 -13.617 15.961 1 58.16 454 LEU B C 1
ATOM 7247 O O . LEU B 1 454 ? -21.375 -12.758 16.75 1 58.16 454 LEU B O 1
ATOM 7251 N N . LEU B 1 455 ? -20.047 -13.477 15.133 1 57.72 455 LEU B N 1
ATOM 7252 C CA . LEU B 1 455 ? -19.312 -12.219 15.156 1 57.72 455 LEU B CA 1
ATOM 7253 C C . LEU B 1 455 ? -20.188 -11.062 14.688 1 57.72 455 LEU B C 1
ATOM 7255 O O . LEU B 1 455 ? -20.047 -9.938 15.164 1 57.72 455 LEU B O 1
ATOM 7259 N N . LEU B 1 456 ? -21.047 -11.344 13.898 1 52.31 456 LEU B N 1
ATOM 7260 C CA . LEU B 1 456 ? -21.953 -10.32 13.375 1 52.31 456 LEU B CA 1
ATOM 7261 C C . LEU B 1 456 ? -23.062 -10.008 14.383 1 52.31 456 LEU B C 1
ATOM 7263 O O . LEU B 1 456 ? -23.641 -8.922 14.352 1 52.31 456 LEU B O 1
ATOM 7267 N N . HIS B 1 457 ? -23.406 -10.969 15.234 1 47.12 457 HIS B N 1
ATOM 7268 C CA . HIS B 1 457 ? -24.453 -10.766 16.219 1 47.12 457 HIS B CA 1
ATOM 7269 C C . HIS B 1 457 ? -23.891 -10.289 17.547 1 47.12 457 HIS B C 1
ATOM 7271 O O . HIS B 1 457 ? -24.625 -10.078 18.516 1 47.12 457 HIS B O 1
ATOM 7277 N N . MET B 1 458 ? -22.594 -10.086 17.562 1 40.06 458 MET B N 1
ATOM 7278 C CA . MET B 1 458 ? -22.016 -9.516 18.781 1 40.06 458 MET B CA 1
ATOM 7279 C C . MET B 1 458 ? -22.031 -7.988 18.719 1 40.06 458 MET B C 1
ATOM 7281 O O . MET B 1 458 ? -21.781 -7.402 17.672 1 40.06 458 MET B O 1
#

Nearest PDB structures (foldseek):
  3am6-assembly1_A  TM=5.108E-01  e=2.695E+00  Acetabularia acetabulum
  4tvq-assembly2_C  TM=5.604E-01  e=8.838E+00  Homo sapiens

Organism: Laccaria bicolor (strain S238N-H82 / ATCC MYA-4686) (NCBI:txid486041)